Protein 2WST (pdb70)

Secondary structure (DSSP, 8-state):
-----EES-SS--S-B--TT-SS--EEEEEEEEEETTEEEEEEEEEEE-SS--SSSEEEEEEEE-TTSPBPTTSSB-GGG-EEEETTEEESS--SGGGGSBPTTTS-TT-TT-GGGEEEEEEEETTTTEEEEEEEEESSS--TT-SEEEEEEEEESSS--SEEEB--EEEEEEBP-/-----EES-SS--S-B--TT-SS--EEEEEEEEEETTEEEEEEEEEEE-SS--S-SEEEEEEEE-TTSPBPTTSSB-GGG-EEEETTEEESS--SGGGGSBPTTTS-TT-TT-GGGEEEEEEEBSSTT-EEEEEEEESSS--TT-SEEEEEEEE-SSSPPSEEEB--EEEEEEBP-/-----EES-SS--S-B--TT-SS--EEEEEEEEEETTEEEEEEEEEEE-SS--S-SEEEEEEEE-TTSPBPTTSSB-GGG-EEEETTEEESS--SGGGGSBPTTTS-TT--S-GGGEEEEEEEBSSTT-EEEEEEEESSS--TT-SEEEEEEEEESSSPPSEEEB--EEEEEEBP-/-----EES-SS--S-B--TT-SS--EEEEEEEEEETTEEEEEEEEEEE-SS--SSSEEEEEEEE-TTSPBPTTSSB-GGG-EEEETTEEESS--SGGGGSBPTTTS-TT--S-GGGEEEEEEEETTTTEEEEEEEEES-S--TT-SEEEEEEEEPSSS--SEEEB--EEEEEEBP-/-----EES-SS--S-B--TT-SS--EEEEEEEEEETTEEEEEEEEEEE-SS--SSSEEEEEEEE-TTSPBPTTSSB-GGG-EEEETTEEESS--SGGGGSBPTTTS-TT--S-GGGEEEEEEEBSSTT-EEEEEEEES-S--TT-SEEEEEEEEESSSPPSEEEB--EEEEEEBP-/-----EES-SS--S-B--TT-SS--EEEEEEEEEETTEEEEEEEEEEE-SS---SSEEEEEEEE-TTSPBPTTSSB-GGG-EEEETTEEESS--S-GGGSBPTTTS-TT--S-GGGEEEEEEEBSSTT-EEEEEEEES-S--TT-SEEEEEEEE-SSSPPSEEEB--EEEEEEBP-

Organism: Porcine adenovirus B serotype 4 (NCBI:txid35267)

Radius of gyration: 34.0 Å; Cα contacts (8 Å, |Δi|>4): 3131; chains: 6; bounding box: 87×72×93 Å

Foldseek 3Di:
DADWKKWLFDDDDQFFAWPPGDDRFKDWTWMWGDDDFKIKIKIKMKGFDPDFDPDQKTKWKFFAAQLGQTDPPGRGHRVRMATDDPRDGDNPRGNNQQRAAACVQQPAQDQPDPSQKDWDWWAKPPDGFIKIKIWGWNHDDDPNGDTMIMIMIGGPGGDDRIIITDMDMDMHGGYD/DAAWKKWLFDDDDQWFAWPPGDDRFKDWTWMWGDDDFKIKIKIKMWGFAPDQDPDQKTKWKFFAAQQGQTDPVGRGHSVRMATDDPRDHDRPGGNNQQRAAACVQQPAQAQPDPSQKDWDWWAKDPDRWIKIWIWGWNHDDDPRGDTMIMIMIGGPGGDDRIIITDMDMDMHGGYD/DAAWKKWLFDDDDQFFDWVPGPDGFKDWTWMWGDDDFKIKIKIKMKGFDPDQDPDQKTKWKFFAAQLGQTDPVGRGHRVRMATDDDRDGHRPRGNNQQRAAACVQQPAQDDPDPSQKDWDWWAKPPDRFIKIKIWGWNNDYDPRGPTMIMIMIGGPGHDDRIIITDMDMDMHGGYD/DAAWKKWLFDDDDQFFDWPPGDDRFKDWTWMWGDDDFKIKIKIKMKGFDPDQDPDQKTKFKFFAAQLGQTDPPGRTHRQRMATDDDRDGDRPRGNNQQRAAACVQQPAQDPPDPSQKDWDWWAKDPDRFIKIKIWGWNHDYDPNGPTMIMIMIGGPGGDDRIIITDMDMDMHGGYD/DAAWKKWLFDDDDQFFDWVPGDDRFKDWTWMWGDDDFKIKIKIKMWGFDPDQDPDQKTKWKFFAAQQGQTDPPGRGHSVRMATDDPRDHDNPGGNNQQRAAACVQQPAQAAPDPSQKDWDKWFKDPDGFIKIKIWGWNRDYDPRGDTMIMIMIGGPGGDHRTIITDMDMDMHGGYD/DAAWKKWLFDDDDQFFAWDPGDDGFKDWTWMWGDDDFKIKIKIKMKGFGPDFDPDQKTKFKFFAAPQRQTDPPGRGHSVRMATDDPRDHDRPRGNNQQRAAACVQQPAQAAPDCSQKDWDWWAKPPDRFIKIKIWGWNNDYDPRGPTMIMIMIGGPGGDHRIIITDMDMDMHGGYD

Structure (mmCIF, N/CA/C/O backbone):
data_2WST
#
_entry.id   2WST
#
_cell.length_a   125.729
_cell.length_b   145.439
_cell.length_c   147.601
_cell.angle_alpha   90.00
_cell.angle_beta   90.00
_cell.angle_gamma   90.00
#
_symmetry.space_group_name_H-M   'P 21 21 21'
#
loop_
_entity.id
_entity.type
_entity.pdbx_description
1 polymer 'PUTATIVE FIBER PROTEIN'
2 water water
#
loop_
_atom_site.group_PDB
_atom_site.id
_atom_site.type_symbol
_atom_site.label_atom_id
_atom_site.label_alt_id
_atom_site.label_comp_id
_atom_site.label_asym_id
_atom_site.label_entity_id
_atom_site.label_seq_id
_atom_site.pdbx_PDB_ins_code
_atom_site.Cartn_x
_atom_site.Cartn_y
_atom_site.Cartn_z
_atom_site.occupancy
_atom_site.B_iso_or_equiv
_atom_site.auth_seq_id
_atom_site.auth_comp_id
_atom_site.auth_asym_id
_atom_site.auth_atom_id
_atom_site.pdbx_PDB_model_num
ATOM 1 N N . LEU A 1 33 ? 125.943 78.015 74.885 1.00 92.14 116 LEU A N 1
ATOM 2 C CA . LEU A 1 33 ? 125.647 76.707 74.233 1.00 89.48 116 LEU A CA 1
ATOM 3 C C . LEU A 1 33 ? 124.152 76.342 74.359 1.00 86.63 116 LEU A C 1
ATOM 4 O O . LEU A 1 33 ? 123.637 76.194 75.476 1.00 87.17 116 LEU A O 1
ATOM 9 N N . VAL A 1 34 ? 123.471 76.215 73.211 1.00 83.99 117 VAL A N 1
ATOM 10 C CA . VAL A 1 34 ? 122.060 75.779 73.138 1.00 76.46 117 VAL A CA 1
ATOM 11 C C . VAL A 1 34 ? 121.980 74.512 72.263 1.00 70.81 117 VAL A C 1
ATOM 12 O O . VAL A 1 34 ? 122.502 74.485 71.143 1.00 71.89 117 VAL A O 1
ATOM 16 N N . TYR A 1 35 ? 121.340 73.465 72.782 1.00 63.37 118 TYR A N 1
ATOM 17 C CA . TYR A 1 35 ? 121.342 72.155 72.116 1.00 57.58 118 TYR A CA 1
ATOM 18 C C . TYR A 1 35 ? 120.237 72.028 71.073 1.00 56.58 118 TYR A C 1
ATOM 19 O O . TYR A 1 35 ? 119.191 72.668 71.187 1.00 60.67 118 TYR A O 1
ATOM 28 N N . PRO A 1 36 ? 120.464 71.198 70.045 1.00 54.05 119 PRO A N 1
ATOM 29 C CA . PRO A 1 36 ? 119.432 70.977 69.057 1.00 53.44 119 PRO A CA 1
ATOM 30 C C . PRO A 1 36 ? 118.391 70.013 69.573 1.00 50.19 119 PRO A C 1
ATOM 31 O O . PRO A 1 36 ? 118.593 69.382 70.608 1.00 47.14 119 PRO A O 1
ATOM 35 N N . THR A 1 37 ? 117.281 69.919 68.851 1.00 50.94 120 THR A N 1
ATOM 36 C CA . THR A 1 37 ? 116.180 69.038 69.222 1.00 46.54 120 THR A CA 1
ATOM 37 C C . THR A 1 37 ? 115.955 68.027 68.111 1.00 46.94 120 THR A C 1
ATOM 38 O O . THR A 1 37 ? 115.827 68.397 66.935 1.00 50.15 120 THR A O 1
ATOM 42 N N . LEU A 1 38 ? 115.930 66.753 68.493 1.00 45.78 121 LEU A N 1
ATOM 43 C CA . LEU A 1 38 ? 115.706 65.664 67.558 1.00 45.01 121 LEU A CA 1
ATOM 44 C C . LEU A 1 38 ? 114.320 65.090 67.779 1.00 43.02 121 LEU A C 1
ATOM 45 O O . LEU A 1 38 ? 113.840 65.013 68.907 1.00 42.19 121 LEU A O 1
ATOM 50 N N . TRP A 1 39 ? 113.678 64.688 66.693 1.00 43.55 122 TRP A N 1
ATOM 51 C CA . TRP A 1 39 ? 112.302 64.240 66.758 1.00 42.62 122 TRP A CA 1
ATOM 52 C C . TRP A 1 39 ? 111.846 63.585 65.461 1.00 45.30 122 TRP A C 1
ATOM 53 O O . TRP A 1 39 ? 112.521 63.650 64.429 1.00 47.32 122 TRP A O 1
ATOM 64 N N . THR A 1 40 ? 110.681 62.961 65.531 1.00 45.20 123 THR A N 1
ATOM 65 C CA . THR A 1 40 ? 110.062 62.355 64.371 1.00 46.87 123 THR A CA 1
ATOM 66 C C . THR A 1 40 ? 109.192 63.363 63.636 1.00 48.29 123 THR A C 1
ATOM 67 O O . THR A 1 40 ? 108.557 63.029 62.642 1.00 52.89 123 THR A O 1
ATOM 71 N N . GLY A 1 41 ? 109.182 64.602 64.116 1.00 47.41 124 GLY A N 1
ATOM 72 C CA . GLY A 1 41 ? 108.293 65.628 63.599 1.00 49.35 124 GLY A CA 1
ATOM 73 C C . GLY A 1 41 ? 107.086 65.644 64.495 1.00 47.58 124 GLY A C 1
ATOM 74 O O . GLY A 1 41 ? 106.906 64.736 65.293 1.00 51.25 124 GLY A O 1
ATOM 75 N N . PRO A 1 42 ? 106.245 66.663 64.370 1.00 46.41 125 PRO A N 1
ATOM 76 C CA . PRO A 1 42 ? 105.106 66.823 65.263 1.00 48.18 125 PRO A CA 1
ATOM 77 C C . PRO A 1 42 ? 103.930 65.879 64.991 1.00 49.40 125 PRO A C 1
ATOM 78 O O . PRO A 1 42 ? 103.304 65.394 65.939 1.00 52.18 125 PRO A O 1
ATOM 82 N N . ALA A 1 43 ? 103.627 65.626 63.722 1.00 50.32 126 ALA A N 1
ATOM 83 C CA . ALA A 1 43 ? 102.513 64.757 63.361 1.00 50.78 126 ALA A CA 1
ATOM 84 C C . ALA A 1 43 ? 102.932 63.812 62.239 1.00 52.86 126 ALA A C 1
ATOM 85 O O . ALA A 1 43 ? 102.439 63.913 61.110 1.00 54.64 126 ALA A O 1
ATOM 87 N N . PRO A 1 44 ? 103.850 62.881 62.547 1.00 51.87 127 PRO A N 1
ATOM 88 C CA . PRO A 1 44 ? 104.373 61.952 61.542 1.00 52.61 127 PRO A CA 1
ATOM 89 C C . PRO A 1 44 ? 103.336 60.953 61.108 1.00 53.41 127 PRO A C 1
ATOM 90 O O . PRO A 1 44 ? 102.354 60.749 61.822 1.00 53.30 127 PRO A O 1
ATOM 94 N N . GLU A 1 45 ? 103.567 60.339 59.952 1.00 55.57 128 GLU A N 1
ATOM 95 C CA . GLU A 1 45 ? 102.720 59.255 59.452 1.00 59.41 128 GLU A CA 1
ATOM 96 C C . GLU A 1 45 ? 103.280 57.918 59.938 1.00 57.44 128 GLU A C 1
ATOM 97 O O . GLU A 1 45 ? 104.142 57.886 60.817 1.00 56.73 128 GLU A O 1
ATOM 103 N N . ALA A 1 46 ? 102.775 56.814 59.400 1.00 59.11 129 ALA A N 1
ATOM 104 C CA . ALA A 1 46 ? 103.296 55.504 59.758 1.00 57.85 129 ALA A CA 1
ATOM 105 C C . ALA A 1 46 ? 104.797 55.532 59.553 1.00 56.51 129 ALA A C 1
ATOM 106 O O . ALA A 1 46 ? 105.258 55.837 58.457 1.00 58.25 129 ALA A O 1
ATOM 108 N N . ASN A 1 47 ? 105.561 55.253 60.605 1.00 54.22 130 ASN A N 1
ATOM 109 C CA . ASN A 1 47 ? 107.013 55.326 60.506 1.00 53.52 130 ASN A CA 1
ATOM 110 C C . ASN A 1 47 ? 107.794 54.291 61.293 1.00 53.53 130 ASN A C 1
ATOM 111 O O . ASN A 1 47 ? 108.997 54.444 61.426 1.00 55.79 130 ASN A O 1
ATOM 116 N N . VAL A 1 48 ? 107.143 53.264 61.837 1.00 56.02 131 VAL A N 1
ATOM 117 C CA . VAL A 1 48 ? 107.874 52.137 62.445 1.00 56.81 131 VAL A CA 1
ATOM 118 C C . VAL A 1 48 ? 107.337 50.802 61.984 1.00 60.32 131 VAL A C 1
ATOM 119 O O . VAL A 1 48 ? 106.134 50.640 61.807 1.00 60.75 131 VAL A O 1
ATOM 123 N N . THR A 1 49 ? 108.250 49.857 61.787 1.00 65.04 132 THR A N 1
ATOM 124 C CA . THR A 1 49 ? 107.902 48.488 61.442 1.00 70.12 132 THR A CA 1
ATOM 125 C C . THR A 1 49 ? 108.129 47.665 62.680 1.00 70.39 132 THR A C 1
ATOM 126 O O . THR A 1 49 ? 109.230 47.667 63.228 1.00 68.10 132 THR A O 1
ATOM 130 N N . PHE A 1 50 ? 107.082 46.986 63.134 1.00 74.09 133 PHE A N 1
ATOM 131 C CA . PHE A 1 50 ? 107.177 46.152 64.320 1.00 74.53 133 PHE A CA 1
ATOM 132 C C . PHE A 1 50 ? 107.805 44.818 63.951 1.00 81.31 133 PHE A C 1
ATOM 133 O O . PHE A 1 50 ? 107.691 44.359 62.808 1.00 81.85 133 PHE A O 1
ATOM 141 N N . SER A 1 51 ? 108.455 44.191 64.929 1.00 83.42 134 SER A N 1
ATOM 142 C CA . SER A 1 51 ? 109.121 42.914 64.700 1.00 87.28 134 SER A CA 1
ATOM 143 C C . SER A 1 51 ? 108.213 41.899 63.980 1.00 89.45 134 SER A C 1
ATOM 144 O O . SER A 1 51 ? 107.065 41.673 64.378 1.00 86.74 134 SER A O 1
ATOM 147 N N . GLY A 1 52 ? 108.747 41.316 62.909 1.00 92.99 135 GLY A N 1
ATOM 148 C CA . GLY A 1 52 ? 108.051 40.289 62.133 1.00 98.85 135 GLY A CA 1
ATOM 149 C C . GLY A 1 52 ? 107.068 40.836 61.113 1.00 99.86 135 GLY A C 1
ATOM 150 O O . GLY A 1 52 ? 106.311 40.074 60.506 1.00 103.74 135 GLY A O 1
ATOM 151 N N . GLU A 1 53 ? 107.087 42.152 60.908 1.00 96.43 136 GLU A N 1
ATOM 152 C CA . GLU A 1 53 ? 106.099 42.812 60.060 1.00 96.69 136 GLU A CA 1
ATOM 153 C C . GLU A 1 53 ? 106.732 43.304 58.757 1.00 95.75 136 GLU A C 1
ATOM 154 O O . GLU A 1 53 ? 107.893 43.712 58.717 1.00 91.50 136 GLU A O 1
ATOM 160 N N . ASN A 1 54 ? 105.934 43.257 57.698 1.00 99.37 137 ASN A N 1
ATOM 161 C CA . ASN A 1 54 ? 106.391 43.460 56.319 1.00 103.00 137 ASN A CA 1
ATOM 162 C C . ASN A 1 54 ? 106.540 44.950 55.960 1.00 99.65 137 ASN A C 1
ATOM 163 O O . ASN A 1 54 ? 107.521 45.349 55.321 1.00 100.48 137 ASN A O 1
ATOM 168 N N . SER A 1 55 ? 105.558 45.755 56.378 1.00 96.33 138 SER A N 1
ATOM 169 C CA . SER A 1 55 ? 105.531 47.198 56.132 1.00 90.56 138 SER A CA 1
ATOM 170 C C . SER A 1 55 ? 105.388 47.937 57.448 1.00 83.67 138 SER A C 1
ATOM 171 O O . SER A 1 55 ? 105.014 47.340 58.459 1.00 83.23 138 SER A O 1
ATOM 174 N N . PRO A 1 56 ? 105.678 49.246 57.448 1.00 79.19 139 PRO A N 1
ATOM 175 C CA . PRO A 1 56 ? 105.448 50.026 58.665 1.00 73.14 139 PRO A CA 1
ATOM 176 C C . PRO A 1 56 ? 103.959 50.149 58.980 1.00 71.66 139 PRO A C 1
ATOM 177 O O . PRO A 1 56 ? 103.176 50.558 58.128 1.00 72.62 139 PRO A O 1
ATOM 181 N N . SER A 1 57 ? 103.584 49.762 60.192 1.00 69.58 140 SER A N 1
ATOM 182 C CA . SER A 1 57 ? 102.192 49.759 60.628 1.00 69.00 140 SER A CA 1
ATOM 183 C C . SER A 1 57 ? 102.016 50.507 61.960 1.00 64.02 140 SER A C 1
ATOM 184 O O . SER A 1 57 ? 100.960 50.424 62.590 1.00 63.59 140 SER A O 1
ATOM 187 N N . GLY A 1 58 ? 103.040 51.256 62.367 1.00 59.00 141 GLY A N 1
ATOM 188 C CA . GLY A 1 58 ? 103.022 51.954 63.639 1.00 57.15 141 GLY A CA 1
ATOM 189 C C . GLY A 1 58 ? 103.568 53.365 63.547 1.00 55.99 141 GLY A C 1
ATOM 190 O O . GLY A 1 58 ? 104.455 53.649 62.745 1.00 58.33 141 GLY A O 1
ATOM 191 N N . ILE A 1 59 ? 103.032 54.252 64.380 1.00 53.90 142 ILE A N 1
ATOM 192 C CA . ILE A 1 59 ? 103.467 55.639 64.426 1.00 50.50 142 ILE A CA 1
ATOM 193 C C . ILE A 1 59 ? 104.157 55.941 65.759 1.00 47.83 142 ILE A C 1
ATOM 194 O O . ILE A 1 59 ? 103.580 55.782 66.840 1.00 46.90 142 ILE A O 1
ATOM 199 N N . LEU A 1 60 ? 105.407 56.370 65.664 1.00 47.00 143 LEU A N 1
ATOM 200 C CA . LEU A 1 60 ? 106.184 56.730 66.822 1.00 44.81 143 LEU A CA 1
ATOM 201 C C . LEU A 1 60 ? 106.325 58.233 66.815 1.00 44.63 143 LEU A C 1
ATOM 202 O O . LEU A 1 60 ? 106.829 58.816 65.849 1.00 43.55 143 LEU A O 1
ATOM 207 N N . ARG A 1 61 ? 105.862 58.847 67.900 1.00 45.60 144 ARG A N 1
ATOM 208 C CA . ARG A 1 61 ? 106.049 60.265 68.148 1.00 43.14 144 ARG A CA 1
ATOM 209 C C . ARG A 1 61 ? 107.095 60.377 69.238 1.00 41.29 144 ARG A C 1
ATOM 210 O O . ARG A 1 61 ? 106.796 60.181 70.413 1.00 41.73 144 ARG A O 1
ATOM 218 N N . LEU A 1 62 ? 108.328 60.655 68.836 1.00 40.67 145 LEU A N 1
ATOM 219 C CA . LEU A 1 62 ? 109.442 60.777 69.770 1.00 40.30 145 LEU A CA 1
ATOM 220 C C . LEU A 1 62 ? 110.068 62.156 69.620 1.00 41.44 145 LEU A C 1
ATOM 221 O O . LEU A 1 62 ? 110.089 62.722 68.524 1.00 43.23 145 LEU A O 1
ATOM 226 N N . CYS A 1 63 ? 110.558 62.703 70.727 1.00 41.11 146 CYS A N 1
ATOM 227 C CA . CYS A 1 63 ? 111.237 63.988 70.697 1.00 41.82 146 CYS A CA 1
ATOM 228 C C . CYS A 1 63 ? 112.160 64.133 71.883 1.00 40.92 146 CYS A C 1
ATOM 229 O O . CYS A 1 63 ? 111.764 63.884 73.013 1.00 41.89 146 CYS A O 1
ATOM 232 N N . LEU A 1 64 ? 113.382 64.564 71.604 1.00 40.91 147 LEU A N 1
ATOM 233 C CA . LEU A 1 64 ? 114.417 64.699 72.608 1.00 40.18 147 LEU A CA 1
ATOM 234 C C . LEU A 1 64 ? 114.911 66.139 72.615 1.00 40.64 147 LEU A C 1
ATOM 235 O O . LEU A 1 64 ? 115.363 66.640 71.586 1.00 41.94 147 LEU A O 1
ATOM 240 N N . SER A 1 65 ? 114.794 66.808 73.757 1.00 39.64 148 SER A N 1
ATOM 241 C CA . SER A 1 65 ? 115.328 68.155 73.919 1.00 41.40 148 SER A CA 1
ATOM 242 C C . SER A 1 65 ? 116.274 68.090 75.082 1.00 41.44 148 SER A C 1
ATOM 243 O O . SER A 1 65 ? 116.383 67.052 75.715 1.00 41.82 148 SER A O 1
ATOM 246 N N . ARG A 1 66 ? 116.972 69.181 75.362 1.00 43.5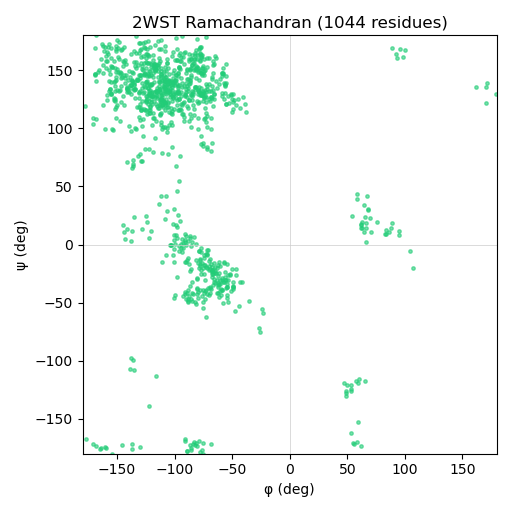4 149 ARG A N 1
ATOM 247 C CA . ARG A 1 66 ? 117.953 69.175 76.443 1.00 42.65 149 ARG A CA 1
ATOM 248 C C . ARG A 1 66 ? 118.128 70.565 77.093 1.00 43.65 149 ARG A C 1
ATOM 249 O O . ARG A 1 66 ? 117.984 71.604 76.437 1.00 45.77 149 ARG A O 1
ATOM 257 N N . THR A 1 67 ? 118.346 70.566 78.408 1.00 42.69 150 THR A N 1
ATOM 258 C CA . THR A 1 67 ? 119.054 71.653 79.086 1.00 44.72 150 THR A CA 1
ATOM 259 C C . THR A 1 67 ? 120.077 71.052 80.011 1.00 44.63 150 THR A C 1
ATOM 260 O O . THR A 1 67 ? 119.910 69.942 80.528 1.00 41.52 150 THR A O 1
ATOM 264 N N . GLY A 1 68 ? 121.133 71.814 80.237 1.00 48.27 151 GLY A N 1
ATOM 265 C CA . GLY A 1 68 ? 122.192 71.362 81.101 1.00 50.33 151 GLY A CA 1
ATOM 266 C C . GLY A 1 68 ? 122.588 69.964 80.702 1.00 46.58 151 GLY A C 1
ATOM 267 O O . GLY A 1 68 ? 122.793 69.681 79.530 1.00 44.68 151 GLY A O 1
ATOM 268 N N . GLY A 1 69 ? 122.663 69.083 81.685 1.00 48.03 152 GLY A N 1
ATOM 269 C CA . GLY A 1 69 ? 123.083 67.713 81.457 1.00 46.97 152 GLY A CA 1
ATOM 270 C C . GLY A 1 69 ? 121.944 66.750 81.227 1.00 43.14 152 GLY A C 1
ATOM 271 O O . GLY A 1 69 ? 122.204 65.591 80.909 1.00 43.46 152 GLY A O 1
ATOM 272 N N . THR A 1 70 ? 120.704 67.230 81.381 1.00 41.03 153 THR A N 1
ATOM 273 C CA . THR A 1 70 ? 119.514 66.389 81.317 1.00 39.33 153 THR A CA 1
ATOM 274 C C . THR A 1 70 ? 118.867 66.443 79.926 1.00 39.80 153 THR A C 1
ATOM 275 O O . THR A 1 70 ? 118.660 67.520 79.380 1.00 40.49 153 THR A O 1
ATOM 279 N N . VAL A 1 71 ? 118.553 65.279 79.355 1.00 39.28 154 VAL A N 1
ATOM 280 C CA . VAL A 1 71 ? 117.749 65.178 78.119 1.00 37.43 154 VAL A CA 1
ATOM 281 C C . VAL A 1 71 ? 116.294 64.830 78.473 1.00 37.36 154 VAL A C 1
ATOM 2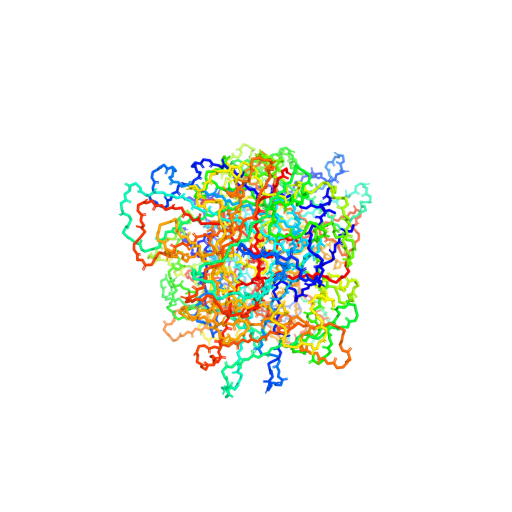82 O O . VAL A 1 71 ? 116.050 63.915 79.250 1.00 36.44 154 VAL A O 1
ATOM 286 N N . ILE A 1 72 ? 115.332 65.556 77.911 1.00 39.41 155 ILE A N 1
ATOM 287 C CA . ILE A 1 72 ? 113.923 65.266 78.143 1.00 39.03 155 ILE A CA 1
ATOM 288 C C . ILE A 1 72 ? 113.283 64.646 76.922 1.00 40.00 155 ILE A C 1
ATOM 289 O O . ILE A 1 72 ? 113.314 65.226 75.838 1.00 40.84 155 ILE A O 1
ATOM 294 N N . GLY A 1 73 ? 112.671 63.482 77.130 1.00 41.63 156 GLY A N 1
ATOM 295 C CA . GLY A 1 73 ? 111.959 62.752 76.082 1.00 42.72 156 GLY A CA 1
ATOM 296 C C . GLY A 1 73 ? 110.446 62.842 76.198 1.00 42.47 156 GLY A C 1
ATOM 297 O O . GLY A 1 73 ? 109.909 62.936 77.301 1.00 43.01 156 GLY A O 1
ATOM 298 N N . THR A 1 74 ? 109.765 62.846 75.054 1.00 42.82 157 THR A N 1
ATOM 299 C CA . THR A 1 74 ? 108.317 62.666 75.011 1.00 42.52 157 THR A CA 1
ATOM 300 C C . THR A 1 74 ? 107.991 61.596 73.983 1.00 42.45 157 THR A C 1
ATOM 301 O O . THR A 1 74 ? 108.486 61.614 72.855 1.00 42.53 157 THR A O 1
ATOM 305 N N . LEU A 1 75 ? 107.142 60.670 74.394 1.00 41.32 158 LEU A N 1
ATOM 306 C CA . LEU A 1 75 ? 106.859 59.492 73.623 1.00 40.05 158 LEU A CA 1
ATOM 307 C C . LEU A 1 75 ? 105.377 59.310 73.548 1.00 39.77 158 LEU A C 1
ATOM 308 O O . LEU A 1 75 ? 104.672 59.559 74.505 1.00 42.00 158 LEU A O 1
ATOM 313 N N . SER A 1 76 ? 104.911 58.876 72.397 1.00 40.95 159 SER A N 1
ATOM 314 C CA . SER A 1 76 ? 103.545 58.449 72.239 1.00 44.62 159 SER A CA 1
ATOM 315 C C . SER A 1 76 ? 103.544 57.527 71.028 1.00 46.05 159 SER A C 1
ATOM 316 O O . SER A 1 76 ? 104.269 57.767 70.048 1.00 46.02 159 SER A O 1
ATOM 319 N N . VAL A 1 77 ? 102.770 56.450 71.117 1.00 47.14 160 VAL A N 1
ATOM 320 C CA . VAL A 1 77 ? 102.851 55.376 70.141 1.00 46.99 160 VAL A CA 1
ATOM 321 C C . VAL A 1 77 ? 101.465 54.920 69.757 1.00 49.20 160 VAL A C 1
ATOM 322 O O . VAL A 1 77 ? 100.570 54.831 70.595 1.00 51.27 160 VAL A O 1
ATOM 326 N N . GLN A 1 78 ? 101.292 54.637 68.479 1.00 49.95 161 GLN A N 1
ATOM 327 C CA . GLN A 1 78 ? 100.069 54.050 67.980 1.00 53.12 161 GLN A CA 1
ATOM 328 C C . GLN A 1 78 ? 100.539 53.011 67.014 1.00 53.69 161 GLN A C 1
ATOM 329 O O . GLN A 1 78 ? 101.470 53.260 66.260 1.00 53.17 161 GLN A O 1
ATOM 335 N N . GLY A 1 79 ? 99.916 51.841 67.044 1.00 56.27 162 GLY A N 1
ATOM 336 C CA . GLY A 1 79 ? 100.225 50.807 66.080 1.00 58.39 162 GLY A CA 1
ATOM 337 C C . GLY A 1 79 ? 99.026 49.953 65.803 1.00 62.61 162 GLY A C 1
ATOM 338 O O . GLY A 1 79 ? 98.011 50.074 66.472 1.00 63.38 162 GLY A O 1
ATOM 339 N N . SER A 1 80 ? 99.137 49.129 64.770 1.00 68.07 163 SER A N 1
ATOM 340 C CA . SER A 1 80 ? 98.260 47.978 64.604 1.00 75.57 163 SER A CA 1
ATOM 341 C C . SER A 1 80 ? 99.048 46.860 63.941 1.00 78.35 163 SER A C 1
ATOM 342 O O . SER A 1 80 ? 99.959 47.113 63.157 1.00 77.84 163 SER A O 1
ATOM 345 N N . LEU A 1 81 ? 98.703 45.627 64.287 1.00 83.18 164 LEU A N 1
ATOM 346 C CA . LEU A 1 81 ? 99.464 44.463 63.869 1.00 86.74 164 LEU A CA 1
ATOM 347 C C . LEU A 1 81 ? 98.638 43.658 62.883 1.00 92.99 164 LEU A C 1
ATOM 348 O O . LEU A 1 81 ? 97.548 43.207 63.222 1.00 95.74 164 LEU A O 1
ATOM 353 N N . THR A 1 82 ? 99.160 43.479 61.669 1.00 96.27 165 THR A N 1
ATOM 354 C CA . THR A 1 82 ? 98.402 42.829 60.589 1.00 103.36 165 THR A CA 1
ATOM 355 C C . THR A 1 82 ? 98.049 41.381 60.935 1.00 107.97 165 THR A C 1
ATOM 356 O O . THR A 1 82 ? 96.984 40.899 60.557 1.00 111.22 165 THR A O 1
ATOM 360 N N . ASN A 1 83 ? 98.940 40.699 61.652 1.00 108.11 166 ASN A N 1
ATOM 361 C CA . ASN A 1 83 ? 98.637 39.381 62.206 1.00 113.37 166 ASN A CA 1
ATOM 362 C C . ASN A 1 83 ? 98.438 39.474 63.729 1.00 111.72 166 ASN A C 1
ATOM 363 O O . ASN A 1 83 ? 98.955 40.401 64.368 1.00 105.92 166 ASN A O 1
ATOM 368 N N . PRO A 1 84 ? 97.693 38.512 64.315 1.00 115.74 167 PRO A N 1
ATOM 369 C CA . PRO A 1 84 ? 97.613 38.400 65.784 1.00 113.46 167 PRO A CA 1
ATOM 370 C C . PRO A 1 84 ? 98.913 37.859 66.424 1.00 111.44 167 PRO A C 1
ATOM 371 O O . PRO A 1 84 ? 99.211 36.661 66.335 1.00 115.14 167 PRO A O 1
ATOM 375 N N . SER A 1 85 ? 99.672 38.745 67.063 1.00 105.53 168 SER A N 1
ATOM 376 C CA . SER A 1 85 ? 100.976 38.381 67.619 1.00 105.06 168 SER A CA 1
ATOM 377 C C . SER A 1 85 ? 100.866 37.495 68.852 1.00 108.60 168 SER A C 1
ATOM 378 O O . SER A 1 85 ? 100.442 37.955 69.911 1.00 108.45 168 SER A O 1
ATOM 381 N N . THR A 1 86 ? 101.272 36.237 68.708 1.00 113.41 169 THR A N 1
ATOM 382 C CA . THR A 1 86 ? 101.354 35.307 69.839 1.00 116.53 169 THR A CA 1
ATOM 383 C C . THR A 1 86 ? 102.528 35.668 70.778 1.00 112.62 169 THR A C 1
ATOM 384 O O . THR A 1 86 ? 103.609 35.085 70.701 1.00 114.54 169 THR A O 1
ATOM 388 N N . GLY A 1 87 ? 102.303 36.635 71.663 1.00 108.06 170 GLY A N 1
ATOM 389 C CA . GLY A 1 87 ? 103.342 37.096 72.594 1.00 103.52 170 GLY A CA 1
ATOM 390 C C . GLY A 1 87 ? 102.891 38.337 73.336 1.00 98.08 170 GLY A C 1
ATOM 391 O O . GLY A 1 87 ? 102.287 39.217 72.737 1.00 96.05 170 GLY A O 1
ATOM 392 N N . GLN A 1 88 ? 103.191 38.412 74.631 1.00 96.32 171 GLN A N 1
ATOM 393 C CA . GLN A 1 88 ? 102.674 39.494 75.500 1.00 92.36 171 GLN A CA 1
ATOM 394 C C . GLN A 1 88 ? 103.455 40.784 75.280 1.00 83.42 171 GLN A C 1
ATOM 395 O O . GLN A 1 88 ? 102.899 41.882 75.288 1.00 78.59 171 GLN A O 1
ATOM 401 N N . THR A 1 89 ? 104.760 40.628 75.111 1.00 79.49 172 THR A N 1
ATOM 402 C CA . THR A 1 89 ? 105.661 41.737 74.877 1.00 71.79 172 THR A CA 1
ATOM 403 C C . THR A 1 89 ? 105.634 42.193 73.416 1.00 68.59 172 THR A C 1
ATOM 404 O O . THR A 1 89 ? 105.168 41.488 72.533 1.00 70.91 172 THR A O 1
ATOM 408 N N . LEU A 1 90 ? 106.139 43.392 73.178 1.00 65.84 173 LEU A N 1
ATOM 409 C CA . LEU A 1 90 ? 106.232 43.970 71.833 1.00 65.03 173 LEU A CA 1
ATOM 410 C C . LEU A 1 90 ? 107.234 45.101 71.880 1.00 58.41 173 LEU A C 1
ATOM 411 O O . LEU A 1 90 ? 107.058 46.050 72.624 1.00 54.73 173 LEU A O 1
ATOM 416 N N . GLY A 1 91 ? 108.286 44.990 71.089 1.00 59.27 174 GLY A N 1
ATOM 417 C CA . GLY A 1 91 ? 109.423 45.870 71.230 1.00 56.92 174 GLY A CA 1
ATOM 418 C C . GLY A 1 91 ? 109.716 46.623 69.963 1.00 56.68 174 GLY A C 1
ATOM 419 O O . GLY A 1 91 ? 109.247 46.261 68.873 1.00 61.08 174 GLY A O 1
ATOM 420 N N . MET A 1 92 ? 110.487 47.688 70.122 1.00 54.20 175 MET A N 1
ATOM 421 C CA . MET A 1 92 ? 110.998 48.430 68.994 1.00 55.64 175 MET A CA 1
ATOM 422 C C . MET A 1 92 ? 112.266 49.149 69.411 1.00 52.94 175 MET A C 1
ATOM 423 O O . MET A 1 92 ? 112.293 49.818 70.442 1.00 48.82 175 MET A O 1
ATOM 428 N N . ASN A 1 93 ? 113.314 48.977 68.604 1.00 53.81 176 ASN A N 1
ATOM 429 C CA . ASN A 1 93 ? 114.651 49.424 68.949 1.00 52.23 176 ASN A CA 1
ATOM 430 C C . ASN A 1 93 ? 115.170 50.493 68.024 1.00 50.06 176 ASN A C 1
ATOM 431 O O . ASN A 1 93 ? 115.088 50.360 66.812 1.00 48.77 176 ASN A O 1
ATOM 436 N N . LEU A 1 94 ? 115.710 51.550 68.620 1.00 48.85 177 LEU A N 1
ATOM 437 C CA . LEU A 1 94 ? 116.415 52.584 67.888 1.00 48.92 177 LEU A CA 1
ATOM 438 C C . LEU A 1 94 ? 117.912 52.417 68.099 1.00 50.30 177 LEU A C 1
ATOM 439 O O . LEU A 1 94 ? 118.379 52.226 69.231 1.00 50.65 177 LEU A O 1
ATOM 444 N N . TYR A 1 95 ? 118.648 52.465 66.991 1.00 51.85 178 TYR A N 1
ATOM 445 C CA . TYR A 1 95 ? 120.099 52.423 67.010 1.00 53.04 178 TYR A CA 1
ATOM 446 C C . TYR A 1 95 ? 120.662 53.646 66.291 1.00 53.03 178 TYR A C 1
ATOM 447 O O . TYR A 1 95 ? 120.286 53.906 65.157 1.00 55.70 178 TYR A O 1
ATOM 456 N N . PHE A 1 96 ? 121.568 54.378 66.940 1.00 51.98 179 PHE A N 1
ATOM 457 C CA . PHE A 1 96 ? 122.125 55.601 66.371 1.00 51.68 179 PHE A CA 1
ATOM 458 C C . PHE A 1 96 ? 123.626 55.517 66.131 1.00 52.33 179 PHE A C 1
ATOM 459 O O . PHE A 1 96 ? 124.334 54.818 66.850 1.00 51.14 179 PHE A O 1
ATOM 467 N N . ASP A 1 97 ? 124.102 56.264 65.133 1.00 53.86 180 ASP A N 1
ATOM 468 C CA . ASP A 1 97 ? 125.538 56.408 64.871 1.00 57.25 180 ASP A CA 1
ATOM 469 C C . ASP A 1 97 ? 126.120 57.464 65.808 1.00 54.63 180 ASP A C 1
ATOM 470 O O . ASP A 1 97 ? 125.452 57.891 66.735 1.00 49.08 180 ASP A O 1
ATOM 475 N N . ALA A 1 98 ? 127.363 57.869 65.586 1.00 58.50 181 ALA A N 1
ATOM 476 C CA . ALA A 1 98 ? 128.019 58.797 66.494 1.00 58.24 181 ALA A CA 1
ATOM 477 C C . ALA A 1 98 ? 127.383 60.177 66.460 1.00 57.73 181 ALA A C 1
ATOM 478 O O . ALA A 1 98 ? 127.430 60.894 67.453 1.00 56.25 181 ALA A O 1
ATOM 480 N N . ASP A 1 99 ? 126.790 60.546 65.327 1.00 59.40 182 ASP A N 1
ATOM 481 C CA . ASP A 1 99 ? 126.215 61.883 65.151 1.00 59.81 182 ASP A CA 1
ATOM 482 C C . ASP A 1 99 ? 124.743 61.938 65.519 1.00 55.34 182 ASP A C 1
ATOM 483 O O . ASP A 1 99 ? 124.120 62.987 65.392 1.00 58.13 182 ASP A O 1
ATOM 488 N N . GLY A 1 100 ? 124.184 60.817 65.957 1.00 52.13 183 GLY A N 1
ATOM 489 C CA . GLY A 1 100 ? 122.787 60.771 66.375 1.00 48.68 183 GLY A CA 1
ATOM 490 C C . GLY A 1 100 ? 121.797 60.456 65.270 1.00 49.29 183 GLY A C 1
ATOM 491 O O . GLY A 1 100 ? 120.609 60.728 65.418 1.00 46.86 183 GLY A O 1
ATOM 492 N N . ASN A 1 101 ? 122.276 59.887 64.166 1.00 53.54 184 ASN A N 1
ATOM 493 C CA . ASN A 1 101 ? 121.395 59.471 63.074 1.00 56.36 184 ASN A CA 1
ATOM 494 C C . ASN A 1 101 ? 120.879 58.070 63.327 1.00 56.97 184 ASN A C 1
ATOM 495 O O . ASN A 1 101 ? 121.618 57.227 63.817 1.00 58.91 184 ASN A O 1
ATOM 500 N N . VAL A 1 102 ? 119.617 57.826 62.987 1.00 56.42 185 VAL A N 1
ATOM 501 C CA . VAL A 1 102 ? 119.015 56.515 63.165 1.00 54.23 185 VAL A CA 1
ATOM 502 C C . VAL A 1 102 ? 119.526 55.572 62.065 1.00 57.58 185 VAL A C 1
ATOM 503 O O . VAL A 1 102 ? 119.501 55.906 60.879 1.00 60.07 185 VAL A O 1
ATOM 507 N N . LEU A 1 103 ? 120.015 54.408 62.481 1.00 58.95 186 LEU A N 1
ATOM 508 C CA . LEU A 1 103 ? 120.638 53.445 61.580 1.00 63.12 186 LEU A CA 1
ATOM 509 C C . LEU A 1 103 ? 119.590 52.546 60.966 1.00 65.09 186 LEU A C 1
ATOM 510 O O . LEU A 1 103 ? 118.565 52.272 61.584 1.00 60.75 186 LEU A O 1
ATOM 515 N N . SER A 1 104 ? 119.880 52.067 59.757 1.00 71.75 187 SER A N 1
ATOM 516 C CA . SER A 1 104 ? 118.909 51.330 58.932 1.00 76.21 187 SER A CA 1
ATOM 517 C C . SER A 1 104 ? 118.192 50.214 59.684 1.00 74.67 187 SER A C 1
ATOM 518 O O . SER A 1 104 ? 116.987 49.999 59.489 1.00 74.82 187 SER A O 1
ATOM 521 N N . GLU A 1 105 ? 118.936 49.526 60.551 1.00 73.28 188 GLU A N 1
ATOM 522 C CA . GLU A 1 105 ? 118.415 48.369 61.272 1.00 73.40 188 GLU A CA 1
ATOM 523 C C . GLU A 1 105 ? 117.390 48.723 62.367 1.00 66.15 188 GLU A C 1
ATOM 524 O O . GLU A 1 105 ? 116.743 47.837 62.928 1.00 64.70 188 GLU A O 1
ATOM 530 N N . SER A 1 106 ? 117.231 50.005 62.672 1.00 60.38 189 SER A N 1
ATOM 531 C CA . SER A 1 106 ? 116.230 50.426 63.646 1.00 56.26 189 SER A CA 1
ATOM 532 C C . SER A 1 106 ? 114.821 50.099 63.160 1.00 56.07 189 SER A C 1
ATOM 533 O O . SER A 1 106 ? 114.602 49.882 61.967 1.00 57.70 189 SER A O 1
ATOM 536 N N . ASN A 1 107 ? 113.873 50.066 64.093 1.00 55.76 190 ASN A N 1
ATOM 537 C CA . ASN A 1 107 ? 112.464 49.853 63.757 1.00 58.32 190 ASN A CA 1
ATOM 538 C C . ASN A 1 107 ? 111.798 51.112 63.209 1.00 58.23 190 ASN A C 1
ATOM 539 O O . ASN A 1 107 ? 110.692 51.043 62.680 1.00 61.45 190 ASN A O 1
ATOM 544 N N . LEU A 1 108 ? 112.472 52.253 63.347 1.00 56.47 191 LEU A N 1
ATOM 545 C CA . LEU A 1 108 ? 112.028 53.523 62.776 1.00 55.01 191 LEU A CA 1
ATOM 546 C C . LEU A 1 108 ? 112.593 53.677 61.368 1.00 58.22 191 LEU A C 1
ATOM 547 O O . LEU A 1 108 ? 113.796 53.547 61.165 1.00 59.65 191 LEU A O 1
ATOM 552 N N . VAL A 1 109 ? 111.722 53.934 60.395 1.00 62.63 192 VAL A N 1
ATOM 553 C CA . VAL A 1 109 ? 112.154 54.326 59.054 1.00 65.22 192 VAL A CA 1
ATOM 554 C C . VAL A 1 109 ? 113.032 55.571 59.188 1.00 68.13 192 VAL A C 1
ATOM 555 O O . VAL A 1 109 ? 112.652 56.543 59.875 1.00 64.76 192 VAL A O 1
ATOM 559 N N . ARG A 1 110 ? 114.206 55.546 58.558 1.00 73.46 193 ARG A N 1
ATOM 560 C CA . ARG A 1 110 ? 115.201 56.606 58.812 1.00 73.18 193 ARG A CA 1
ATOM 561 C C . ARG A 1 110 ? 114.878 57.908 58.081 1.00 73.52 193 ARG A C 1
ATOM 562 O O . ARG A 1 110 ? 115.363 58.967 58.477 1.00 71.78 193 ARG A O 1
ATOM 570 N N . GLY A 1 111 ? 114.029 57.848 57.057 1.00 73.00 194 GLY A N 1
ATOM 571 C CA . GLY A 1 111 ? 113.411 59.065 56.540 1.00 72.28 194 GLY A CA 1
ATOM 572 C C . GLY A 1 111 ? 112.664 59.910 57.583 1.00 67.14 194 GLY A C 1
ATOM 573 O O . GLY A 1 111 ? 112.384 61.074 57.333 1.00 66.95 194 GLY A O 1
ATOM 574 N N . SER A 1 112 ? 112.346 59.343 58.750 1.00 63.11 195 SER A N 1
ATOM 575 C CA . SER A 1 112 ? 111.487 60.010 59.732 1.00 60.31 195 SER A CA 1
ATOM 576 C C . SER A 1 112 ? 112.187 60.401 61.038 1.00 56.54 195 SER A C 1
ATOM 577 O O . SER A 1 112 ? 111.568 60.371 62.110 1.00 53.67 195 SER A O 1
ATOM 580 N N . TRP A 1 113 ? 113.455 60.787 60.961 1.00 54.79 196 TRP A N 1
ATOM 581 C CA . TRP A 1 113 ? 114.183 61.219 62.155 1.00 51.99 196 TRP A CA 1
ATOM 582 C C . TRP A 1 113 ? 115.114 62.346 61.785 1.00 54.44 196 TRP A C 1
ATOM 583 O O . TRP A 1 113 ? 115.989 62.162 60.938 1.00 59.34 196 TRP A O 1
ATOM 594 N N . GLY A 1 114 ? 114.929 63.508 62.410 1.00 54.06 197 GLY A N 1
ATOM 595 C CA . GLY A 1 114 ? 115.741 64.685 62.089 1.00 55.66 197 GLY A CA 1
ATOM 596 C C . GLY A 1 114 ? 115.761 65.748 63.172 1.00 54.27 197 GLY A C 1
ATOM 597 O O . GLY A 1 114 ? 115.218 65.554 64.263 1.00 52.52 197 GLY A O 1
ATOM 598 N N . MET A 1 115 ? 116.408 66.869 62.862 1.00 55.69 198 MET A N 1
ATOM 599 C CA . MET A 1 115 ? 116.450 68.027 63.755 1.00 55.12 198 MET A CA 1
ATOM 600 C C . MET A 1 115 ? 115.164 68.823 63.642 1.00 54.79 198 MET A C 1
ATOM 601 O O . MET A 1 115 ? 114.535 68.845 62.583 1.00 58.52 198 MET A O 1
ATOM 606 N N . LYS A 1 116 ? 114.786 69.506 64.715 1.00 52.64 199 LYS A N 1
ATOM 607 C CA . LYS A 1 116 ? 113.616 70.368 64.657 1.00 53.60 199 LYS A CA 1
ATOM 608 C C . LYS A 1 116 ? 113.959 71.688 64.011 1.00 56.62 199 LYS A C 1
ATOM 609 O O . LYS A 1 116 ? 114.851 72.379 64.471 1.00 57.99 199 LYS A O 1
ATOM 615 N N . ASP A 1 117 ? 113.241 72.035 62.952 1.00 60.15 200 ASP A N 1
ATOM 616 C CA . ASP A 1 117 ? 113.170 73.414 62.495 1.00 65.27 200 ASP A CA 1
ATOM 617 C C . ASP A 1 117 ? 111.698 73.751 62.391 1.00 65.50 200 ASP A C 1
ATOM 618 O O . ASP A 1 117 ? 111.003 73.256 61.509 1.00 67.19 200 ASP A O 1
ATOM 623 N N . GLN A 1 118 ? 111.223 74.579 63.311 1.00 66.63 201 GLN A N 1
ATOM 624 C CA . GLN A 1 118 ? 109.798 74.816 63.458 1.00 68.53 201 GLN A CA 1
ATOM 625 C C . GLN A 1 118 ? 109.061 73.471 63.448 1.00 65.92 201 GLN A C 1
ATOM 626 O O . GLN A 1 118 ? 109.333 72.625 64.303 1.00 61.50 201 GLN A O 1
ATOM 632 N N . ASP A 1 119 ? 108.160 73.252 62.490 1.00 68.09 202 ASP A N 1
ATOM 633 C CA . ASP A 1 119 ? 107.374 72.013 62.457 1.00 66.32 202 ASP A CA 1
ATOM 634 C C . ASP A 1 119 ? 107.957 70.968 61.486 1.00 63.69 202 ASP A C 1
ATOM 635 O O . ASP A 1 119 ? 107.295 69.983 61.166 1.00 60.87 202 ASP A O 1
ATOM 640 N N . THR A 1 120 ? 109.203 71.159 61.053 1.00 63.14 203 THR A N 1
ATOM 641 C CA . THR A 1 120 ? 109.792 70.301 60.026 1.00 62.53 203 THR A CA 1
ATOM 642 C C . THR A 1 120 ? 111.013 69.509 60.524 1.00 61.51 203 THR A C 1
ATOM 643 O O . THR A 1 120 ? 111.488 69.700 61.655 1.00 57.02 203 THR A O 1
ATOM 647 N N . LEU A 1 121 ? 111.473 68.595 59.666 1.00 62.85 204 LEU A N 1
ATOM 648 C CA . LEU A 1 121 ? 112.655 67.777 59.911 1.00 60.95 204 LEU A CA 1
ATOM 649 C C . LEU A 1 121 ? 113.796 68.253 59.037 1.00 63.59 204 LEU A C 1
ATOM 650 O O . LEU A 1 121 ? 113.594 68.545 57.864 1.00 67.36 204 LEU A O 1
ATOM 655 N N . VAL A 1 122 ? 114.999 68.310 59.597 1.00 63.94 205 VAL A N 1
ATOM 656 C CA . VAL A 1 122 ? 116.185 68.606 58.797 1.00 69.83 205 VAL A CA 1
ATOM 657 C C . VAL A 1 122 ? 117.108 67.378 58.767 1.00 71.70 205 VAL A C 1
ATOM 658 O O . VAL A 1 122 ? 117.621 66.944 59.795 1.00 67.31 205 VAL A O 1
ATOM 662 N N . THR A 1 123 ? 117.312 66.845 57.563 1.00 78.41 206 THR A N 1
ATOM 663 C CA . THR A 1 123 ? 117.704 65.448 57.375 1.00 80.59 206 THR A CA 1
ATOM 664 C C . THR A 1 123 ? 119.176 65.140 57.564 1.00 82.55 206 THR A C 1
ATOM 665 O O . THR A 1 123 ? 119.499 64.013 57.927 1.00 87.68 206 THR A O 1
ATOM 669 N N . PRO A 1 124 ? 120.081 66.101 57.283 1.00 82.88 207 PRO A N 1
ATOM 670 C CA . PRO A 1 124 ? 121.452 65.853 57.777 1.00 81.33 207 PRO A CA 1
ATOM 671 C C . PRO A 1 124 ? 121.607 66.333 59.229 1.00 77.24 207 PRO A C 1
ATOM 672 O O . PRO A 1 124 ? 121.745 67.535 59.457 1.00 79.62 207 PRO A O 1
ATOM 676 N N . ILE A 1 125 ? 121.568 65.415 60.197 1.00 70.50 208 ILE A N 1
ATOM 677 C CA . ILE A 1 125 ? 121.699 65.796 61.613 1.00 67.58 208 ILE A CA 1
ATOM 678 C C . ILE A 1 125 ? 123.136 66.205 61.965 1.00 70.58 208 ILE A C 1
ATOM 679 O O . ILE A 1 125 ? 124.087 65.458 61.713 1.00 72.68 208 ILE A O 1
ATOM 684 N N . ALA A 1 126 ? 123.270 67.394 62.552 1.00 70.78 209 ALA A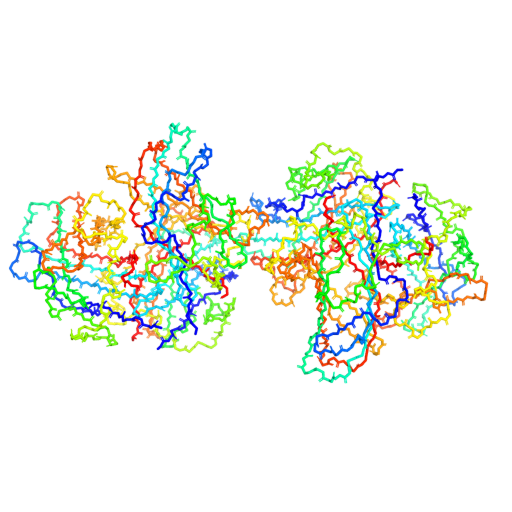 N 1
ATOM 685 C CA . ALA A 1 126 ? 124.554 67.925 62.996 1.00 73.10 209 ALA A CA 1
ATOM 686 C C . ALA A 1 126 ? 124.543 68.136 64.521 1.00 70.07 209 ALA A C 1
ATOM 687 O O . ALA A 1 126 ? 123.685 68.845 65.054 1.00 68.72 209 ALA A O 1
ATOM 689 N N . ASN A 1 127 ? 125.501 67.520 65.210 1.00 68.53 210 ASN A N 1
ATOM 690 C CA . ASN A 1 127 ? 125.617 67.617 66.668 1.00 66.09 210 ASN A CA 1
ATOM 691 C C . ASN A 1 127 ? 124.475 66.945 67.399 1.00 59.43 210 ASN A C 1
ATOM 692 O O . ASN A 1 127 ? 123.965 67.464 68.387 1.00 56.73 210 ASN A O 1
ATOM 697 N N . GLY A 1 128 ? 124.091 65.772 66.918 1.00 57.88 211 GLY A N 1
ATOM 698 C CA . GLY A 1 128 ? 123.077 64.977 67.588 1.00 53.36 211 GLY A CA 1
ATOM 699 C C . GLY A 1 128 ? 123.565 64.254 68.828 1.00 50.56 211 GLY A C 1
ATOM 700 O O . GLY A 1 128 ? 122.744 63.805 69.628 1.00 49.72 211 GLY A O 1
ATOM 701 N N . GLN A 1 129 ? 124.883 64.139 69.006 1.00 50.89 212 GLN A N 1
ATOM 702 C CA . GLN A 1 129 ? 125.426 63.339 70.109 1.00 50.91 212 GLN A CA 1
ATOM 703 C C . GLN A 1 129 ? 124.959 63.828 71.474 1.00 48.48 212 GLN A C 1
ATOM 704 O O . GLN A 1 129 ? 124.820 63.052 72.409 1.00 47.28 212 GLN A O 1
ATOM 710 N N . TYR A 1 130 ? 124.678 65.119 71.566 1.00 50.25 213 TYR A N 1
ATOM 711 C CA . TYR A 1 130 ? 124.293 65.747 72.820 1.00 47.44 213 TYR A CA 1
ATOM 712 C C . TYR A 1 130 ? 122.963 65.254 73.351 1.00 44.61 213 TYR A C 1
ATOM 713 O O . TYR A 1 130 ? 122.658 65.468 74.509 1.00 46.58 213 TYR A O 1
ATOM 722 N N . LEU A 1 131 ? 122.163 64.598 72.520 1.00 45.45 214 LEU A N 1
ATOM 723 C CA . LEU A 1 131 ? 120.879 64.060 72.969 1.00 44.01 214 LEU A CA 1
ATOM 724 C C . LEU A 1 131 ? 120.896 62.548 73.175 1.00 43.69 214 LEU A C 1
ATOM 725 O O . LEU A 1 131 ? 119.886 61.969 73.574 1.00 44.13 214 LEU A O 1
ATOM 730 N N . MET A 1 132 ? 122.043 61.920 72.912 1.00 45.04 215 MET A N 1
ATOM 731 C CA . MET A 1 132 ? 122.210 60.486 73.106 1.00 44.01 215 MET A CA 1
ATOM 732 C C . MET A 1 132 ? 122.550 60.174 74.564 1.00 43.56 215 MET A C 1
ATOM 733 O O . MET A 1 132 ? 123.191 60.984 75.243 1.00 43.88 215 MET A O 1
ATOM 738 N N . PRO A 1 133 ? 122.146 58.986 75.047 1.00 43.54 216 PRO A N 1
ATOM 739 C CA . PRO A 1 133 ? 122.396 58.575 76.424 1.00 43.02 216 PRO A CA 1
ATOM 740 C C . PRO A 1 133 ? 123.872 58.552 76.784 1.00 42.60 216 PRO A C 1
ATOM 741 O O . PRO A 1 133 ? 124.667 57.928 76.081 1.00 42.99 216 PRO A O 1
ATOM 745 N N . ASN A 1 134 ? 124.215 59.224 77.878 1.00 39.82 217 ASN A N 1
ATOM 746 C CA . ASN A 1 134 ? 125.592 59.307 78.337 1.00 41.12 217 ASN A CA 1
ATOM 747 C C . ASN A 1 134 ? 126.270 57.935 78.401 1.00 42.46 217 ASN A C 1
ATOM 748 O O . ASN A 1 134 ? 125.797 57.031 79.099 1.00 41.39 217 ASN A O 1
ATOM 753 N N . LEU A 1 135 ? 127.385 57.800 77.680 1.00 45.43 218 LEU A N 1
ATOM 754 C CA . LEU A 1 135 ? 128.107 56.523 77.592 1.00 47.94 218 LEU A CA 1
ATOM 755 C C . LEU A 1 135 ? 128.764 56.052 78.907 1.00 49.25 218 LEU A C 1
ATOM 756 O O . LEU A 1 135 ? 129.019 54.854 79.054 1.00 51.02 218 LEU A O 1
ATOM 761 N N . THR A 1 136 ? 129.033 56.964 79.847 1.00 48.17 219 THR A N 1
ATOM 762 C CA . THR A 1 136 ? 129.580 56.578 81.162 1.00 48.81 219 THR A CA 1
ATOM 763 C C . THR A 1 136 ? 128.491 56.217 82.183 1.00 47.95 219 THR A C 1
ATOM 764 O O . THR A 1 136 ? 128.681 55.324 83.014 1.00 52.17 219 THR A O 1
ATOM 768 N N . ALA A 1 137 ? 127.361 56.915 82.128 1.00 44.81 220 ALA A N 1
ATOM 769 C CA . ALA A 1 137 ? 126.244 56.641 83.026 1.00 42.94 220 ALA A CA 1
ATOM 770 C C . ALA A 1 137 ? 125.581 55.339 82.642 1.00 42.83 220 ALA A C 1
ATOM 771 O O . ALA A 1 137 ? 125.234 54.527 83.500 1.00 44.20 220 ALA A O 1
ATOM 773 N N . TYR A 1 138 ? 125.406 55.157 81.337 1.00 42.86 221 TYR A N 1
ATOM 774 C CA . TYR A 1 138 ? 124.690 54.009 80.790 1.00 44.14 221 TYR A CA 1
ATOM 775 C C . TYR A 1 138 ? 125.595 53.323 79.787 1.00 44.43 221 TYR A C 1
ATOM 776 O O . TYR A 1 138 ? 125.485 53.579 78.590 1.00 45.37 221 TYR A O 1
ATOM 785 N N . PRO A 1 139 ? 126.522 52.476 80.267 1.00 46.02 222 PRO A N 1
ATOM 786 C CA . PRO A 1 139 ? 127.486 51.825 79.393 1.00 48.67 222 PRO A CA 1
ATOM 787 C C . PRO A 1 139 ? 126.852 50.976 78.296 1.00 51.24 222 PRO A C 1
ATOM 788 O O . PRO A 1 139 ? 125.780 50.389 78.492 1.00 52.22 222 PRO A O 1
ATOM 792 N N . ARG A 1 140 ? 127.530 50.919 77.154 1.00 53.68 223 ARG A N 1
ATOM 793 C CA . ARG A 1 140 ? 127.100 50.103 76.022 1.00 55.69 223 ARG A CA 1
ATOM 794 C C . ARG A 1 140 ? 127.003 48.630 76.391 1.00 56.22 223 ARG A C 1
ATOM 795 O O . ARG A 1 140 ? 127.930 48.081 76.971 1.00 59.42 223 ARG A O 1
ATOM 803 N N . LEU A 1 141 ? 125.876 48.007 76.056 1.00 55.27 224 LEU A N 1
ATOM 804 C CA . LEU A 1 141 ? 125.724 46.541 76.088 1.00 58.44 224 LEU A CA 1
ATOM 805 C C . LEU A 1 141 ? 125.809 45.887 77.475 1.00 59.83 224 LEU A C 1
ATOM 806 O O . LEU A 1 141 ? 126.116 44.688 77.594 1.00 65.33 224 LEU A O 1
ATOM 811 N N . ILE A 1 142 ? 125.517 46.655 78.517 1.00 55.43 225 ILE A N 1
ATOM 812 C CA . ILE A 1 142 ? 125.428 46.090 79.849 1.00 57.94 225 ILE A CA 1
ATOM 813 C C . ILE A 1 142 ? 123.976 46.161 80.297 1.00 58.92 225 ILE A C 1
ATOM 814 O O . ILE A 1 142 ? 123.462 47.218 80.677 1.00 58.93 225 ILE A O 1
ATOM 819 N N . GLN A 1 143 ? 123.320 45.008 80.231 1.00 62.94 226 GLN A N 1
ATOM 820 C CA . GLN A 1 143 ? 121.895 44.907 80.491 1.00 61.74 226 GLN A CA 1
ATOM 821 C C . GLN A 1 143 ? 121.629 44.659 81.969 1.00 61.41 226 GLN A C 1
ATOM 822 O O . GLN A 1 143 ? 120.497 44.820 82.424 1.00 60.64 226 GLN A O 1
ATOM 828 N N . THR A 1 144 ? 122.680 44.296 82.713 1.00 61.84 227 THR A N 1
ATOM 829 C CA . THR A 1 144 ? 122.569 43.945 84.130 1.00 60.79 227 THR A CA 1
ATOM 830 C C . THR A 1 144 ? 122.469 45.142 85.086 1.00 58.05 227 THR A C 1
ATOM 831 O O . THR A 1 144 ? 122.263 44.947 86.272 1.00 61.11 227 THR A O 1
ATOM 835 N N . LEU A 1 145 ? 122.609 46.370 84.590 1.00 56.03 228 LEU A N 1
ATOM 836 C CA . LEU A 1 145 ? 122.506 47.562 85.441 1.00 53.15 228 LEU A CA 1
ATOM 837 C C . LEU A 1 145 ? 121.113 48.139 85.375 1.00 50.58 228 LEU A C 1
ATOM 838 O O . LEU A 1 145 ? 120.705 48.598 84.311 1.00 51.14 228 LEU A O 1
ATOM 843 N N . THR A 1 146 ? 120.393 48.141 86.499 1.00 49.67 229 THR A N 1
ATOM 844 C CA . THR A 1 146 ? 119.037 48.710 86.560 1.00 46.81 229 THR A CA 1
ATOM 845 C C . THR A 1 146 ? 119.048 50.202 86.309 1.00 45.10 229 THR A C 1
ATOM 846 O O . THR A 1 146 ? 118.108 50.753 85.750 1.00 41.96 229 THR A O 1
ATOM 850 N N . SER A 1 147 ? 120.124 50.846 86.752 1.00 48.11 230 SER A N 1
ATOM 851 C CA . SER A 1 147 ? 120.327 52.267 86.552 1.00 48.14 230 SER A CA 1
ATOM 852 C C . SER A 1 147 ? 120.303 52.686 85.095 1.00 45.55 230 SER A C 1
ATOM 853 O O . SER A 1 147 ? 120.198 53.868 84.827 1.00 46.36 230 SER A O 1
ATOM 856 N N . SER A 1 148 ? 120.424 51.734 84.167 1.00 46.72 231 SER A N 1
ATOM 857 C CA . SER A 1 148 ? 120.369 52.008 82.723 1.00 46.11 231 SER A CA 1
ATOM 858 C C . SER A 1 148 ? 118.967 51.912 82.095 1.00 43.68 231 SER A C 1
ATOM 859 O O . SER A 1 148 ? 118.824 52.079 80.892 1.00 41.79 231 SER A O 1
ATOM 862 N N . TYR A 1 149 ? 117.938 51.672 82.905 1.00 45.18 232 TYR A N 1
ATOM 863 C CA . TYR A 1 149 ? 116.564 51.543 82.410 1.00 43.12 232 TYR A CA 1
ATOM 864 C C . TYR A 1 149 ? 115.614 52.570 83.024 1.00 41.59 232 TYR A C 1
ATOM 865 O O . TYR A 1 149 ? 115.829 53.039 84.135 1.00 42.89 232 TYR A O 1
ATOM 874 N N . ILE A 1 150 ? 114.564 52.909 82.284 1.00 41.15 233 ILE A N 1
ATOM 875 C CA . ILE A 1 150 ? 113.473 53.719 82.795 1.00 41.27 233 ILE A CA 1
ATOM 876 C C . ILE A 1 150 ? 112.204 52.910 82.647 1.00 43.55 233 ILE A C 1
ATOM 877 O O . ILE A 1 150 ? 111.830 52.559 81.538 1.00 45.42 233 ILE A O 1
ATOM 882 N N . TYR A 1 151 ? 111.552 52.609 83.764 1.00 46.95 234 TYR A N 1
ATOM 883 C CA . TYR A 1 151 ? 110.243 51.962 83.755 1.00 49.23 234 TYR A CA 1
ATOM 884 C C . TYR A 1 151 ? 109.160 53.012 83.921 1.00 49.12 234 TYR A C 1
ATOM 885 O O . TYR A 1 151 ? 109.130 53.720 84.924 1.00 55.57 234 TYR A O 1
ATOM 894 N N . THR A 1 152 ? 108.273 53.109 82.943 1.00 48.93 235 THR A N 1
ATOM 895 C CA . THR A 1 152 ? 107.132 53.994 83.038 1.00 50.23 235 THR A CA 1
ATOM 896 C C . THR A 1 152 ? 105.913 53.243 82.522 1.00 53.25 235 THR A C 1
ATOM 897 O O . THR A 1 152 ? 105.983 52.034 82.298 1.00 58.13 235 THR A O 1
ATOM 901 N N . GLN A 1 153 ? 104.790 53.928 82.370 1.00 52.93 236 GLN A N 1
ATOM 902 C CA . GLN A 1 153 ? 103.619 53.284 81.822 1.00 55.01 236 GLN A CA 1
ATOM 903 C C . GLN A 1 153 ? 102.712 54.291 81.174 1.00 53.99 236 GLN A C 1
ATOM 904 O O . GLN A 1 153 ? 102.706 55.457 81.538 1.00 55.81 236 GLN A O 1
ATOM 910 N N . ALA A 1 154 ? 101.950 53.819 80.202 1.00 53.03 237 ALA A N 1
ATOM 911 C CA . ALA A 1 154 ? 101.123 54.664 79.369 1.00 50.77 237 ALA A CA 1
ATOM 912 C C . ALA A 1 154 ? 99.698 54.159 79.435 1.00 52.88 237 ALA A C 1
ATOM 913 O O . ALA A 1 154 ? 99.464 53.023 79.818 1.00 56.44 237 ALA A O 1
ATOM 915 N N . HIS A 1 155 ? 98.745 55.001 79.070 1.00 53.78 238 HIS A N 1
ATOM 916 C CA . HIS A 1 155 ? 97.364 54.577 79.013 1.00 60.67 238 HIS A CA 1
ATOM 917 C C . HIS A 1 155 ? 96.986 54.302 77.588 1.00 59.14 238 HIS A C 1
ATOM 918 O O . HIS A 1 155 ? 97.514 54.918 76.681 1.00 57.77 238 HIS A O 1
ATOM 925 N N . LEU A 1 156 ? 96.091 53.342 77.403 1.00 62.93 239 LEU A N 1
ATOM 926 C CA . LEU A 1 156 ? 95.670 52.929 76.085 1.00 64.05 239 LEU A CA 1
ATOM 927 C C . LEU A 1 156 ? 94.300 53.491 75.844 1.00 70.26 239 LEU A C 1
ATOM 928 O O . LEU A 1 156 ? 93.438 53.450 76.731 1.00 74.81 239 LEU A O 1
ATOM 933 N N . ASP A 1 157 ? 94.122 54.024 74.637 1.00 74.59 240 ASP A N 1
ATOM 934 C CA . ASP A 1 157 ? 92.832 54.523 74.129 1.00 81.45 240 ASP A CA 1
ATOM 935 C C . ASP A 1 157 ? 91.600 53.901 74.787 1.00 87.57 240 ASP A C 1
ATOM 936 O O . ASP A 1 157 ? 90.754 54.619 75.336 1.00 88.23 240 ASP A O 1
ATOM 941 N N . HIS A 1 158 ? 91.538 52.567 74.747 1.00 92.32 241 HIS A N 1
ATOM 942 C CA . HIS A 1 158 ? 90.339 51.813 75.113 1.00 99.92 241 HIS A CA 1
ATOM 943 C C . HIS A 1 158 ? 90.330 51.357 76.576 1.00 102.40 241 HIS A C 1
ATOM 944 O O . HIS A 1 158 ? 91.334 50.835 77.105 1.00 97.76 241 HIS A O 1
ATOM 951 N N . ASN A 1 159 ? 89.156 51.544 77.193 1.00 107.09 242 ASN A N 1
ATOM 952 C CA . ASN A 1 159 ? 88.981 51.477 78.642 1.00 108.76 242 ASN A CA 1
ATOM 953 C C . ASN A 1 159 ? 89.894 52.535 79.250 1.00 105.46 242 ASN A C 1
ATOM 954 O O . ASN A 1 159 ? 90.216 53.565 78.619 1.00 100.49 242 ASN A O 1
ATOM 959 N N . ASN A 1 160 ? 90.305 52.284 80.482 1.00 106.43 243 ASN A N 1
ATOM 960 C CA . ASN A 1 160 ? 91.642 52.662 80.857 1.00 103.87 243 ASN A CA 1
ATOM 961 C C . ASN A 1 160 ? 92.366 51.372 81.204 1.00 101.83 243 ASN A C 1
ATOM 962 O O . ASN A 1 160 ? 92.262 50.847 82.314 1.00 106.32 243 ASN A O 1
ATOM 967 N N . SER A 1 161 ? 93.003 50.826 80.170 1.00 94.51 244 SER A N 1
ATOM 968 C CA . SER A 1 161 ? 93.992 49.782 80.305 1.00 89.04 244 SER A CA 1
ATOM 969 C C . SER A 1 161 ? 95.327 50.498 80.270 1.00 78.70 244 SER A C 1
ATOM 970 O O . SER A 1 161 ? 95.441 51.520 79.612 1.00 74.32 244 SER A O 1
ATOM 973 N N . VAL A 1 162 ? 96.316 49.982 80.992 1.00 74.30 245 VAL A N 1
ATOM 974 C CA . VAL A 1 162 ? 97.678 50.502 80.919 1.00 66.76 245 VAL A CA 1
ATOM 975 C C . VAL A 1 162 ? 98.573 49.534 80.163 1.00 63.96 245 VAL A C 1
ATOM 976 O O . VAL A 1 162 ? 98.273 48.346 80.038 1.00 71.34 245 VAL A O 1
ATOM 980 N N . VAL A 1 163 ? 99.682 50.053 79.665 1.00 56.94 246 VAL A N 1
ATOM 981 C CA . VAL A 1 163 ? 100.722 49.232 79.078 1.00 56.31 246 VAL A CA 1
ATOM 982 C C . VAL A 1 163 ? 102.054 49.664 79.694 1.00 54.81 246 VAL A C 1
ATOM 983 O O . VAL A 1 163 ? 102.340 50.851 79.762 1.00 54.11 246 VAL A O 1
ATOM 987 N N . ASP A 1 164 ? 102.860 48.712 80.157 1.00 56.82 247 ASP A N 1
ATOM 988 C CA . ASP A 1 164 ? 104.155 49.028 80.763 1.00 55.96 247 ASP A CA 1
ATOM 989 C C . ASP A 1 164 ? 105.246 49.219 79.719 1.00 52.19 247 ASP A C 1
ATOM 990 O O . ASP A 1 164 ? 105.591 48.285 79.017 1.00 55.13 247 ASP A O 1
ATOM 995 N N . ILE A 1 165 ? 105.802 50.421 79.627 1.00 48.70 248 ILE A N 1
ATOM 996 C CA . ILE A 1 165 ? 106.951 50.653 78.758 1.00 47.76 248 ILE A CA 1
ATOM 997 C C . ILE A 1 165 ? 108.239 50.582 79.575 1.00 45.84 248 ILE A C 1
ATOM 998 O O . ILE A 1 165 ? 108.260 50.982 80.728 1.00 45.22 248 ILE A O 1
ATOM 1003 N N . LYS A 1 166 ? 109.300 50.060 78.963 1.00 46.01 249 LYS A N 1
ATOM 1004 C CA . LYS A 1 166 ? 110.620 49.966 79.586 1.00 46.15 249 LYS A CA 1
ATOM 1005 C C . LYS A 1 166 ? 111.668 50.458 78.604 1.00 44.34 249 LYS A C 1
ATOM 1006 O O . LYS A 1 166 ? 112.076 49.716 77.703 1.00 47.51 249 LYS A O 1
ATOM 1012 N N . ILE A 1 167 ? 112.096 51.704 78.776 1.00 41.27 250 ILE A N 1
ATOM 1013 C CA . ILE A 1 167 ? 113.133 52.266 77.934 1.00 39.31 250 ILE A CA 1
ATOM 1014 C C . ILE A 1 167 ? 114.472 51.810 78.455 1.00 40.66 250 ILE A C 1
ATOM 1015 O O . ILE A 1 167 ? 114.704 51.842 79.649 1.00 41.98 250 ILE A O 1
ATOM 1020 N N . GLY A 1 168 ? 115.345 51.399 77.542 1.00 43.57 251 GLY A N 1
ATOM 1021 C CA . GLY A 1 168 ? 116.659 50.864 77.870 1.00 44.81 251 GLY A CA 1
ATOM 1022 C C . GLY A 1 168 ? 117.721 51.703 77.198 1.00 45.41 251 GLY A C 1
ATOM 1023 O O . GLY A 1 168 ? 117.765 51.806 75.968 1.00 49.44 251 GLY A O 1
ATOM 1024 N N . LEU A 1 169 ? 118.577 52.300 78.017 1.00 44.34 252 LEU A N 1
ATOM 1025 C CA . LEU A 1 169 ? 119.566 53.262 77.563 1.00 41.39 252 LEU A CA 1
ATOM 1026 C C . LEU A 1 169 ? 120.886 52.561 77.241 1.00 42.03 252 LEU A C 1
ATOM 1027 O O . LEU A 1 169 ? 121.575 52.087 78.151 1.00 43.05 252 LEU A O 1
ATOM 1032 N N . ASN A 1 170 ? 121.217 52.499 75.947 1.00 42.56 253 ASN A N 1
ATOM 1033 C CA . ASN A 1 170 ? 122.446 51.867 75.431 1.00 44.32 253 ASN A CA 1
ATOM 1034 C C . ASN A 1 170 ? 122.570 50.370 75.723 1.00 46.00 253 ASN A C 1
ATOM 1035 O O . ASN A 1 170 ? 123.654 49.792 75.609 1.00 44.94 253 ASN A O 1
ATOM 1040 N N . THR A 1 171 ? 121.455 49.742 76.073 1.00 47.28 254 THR A N 1
ATOM 1041 C CA . THR A 1 171 ? 121.477 48.383 76.579 1.00 50.48 254 THR A CA 1
ATOM 1042 C C . THR A 1 171 ? 121.385 47.409 75.429 1.00 53.16 254 THR A C 1
ATOM 1043 O O . THR A 1 171 ? 122.164 46.472 75.331 1.00 55.45 254 THR A O 1
ATOM 1047 N N . ASP A 1 172 ? 120.423 47.645 74.555 1.00 55.53 255 ASP A N 1
ATOM 1048 C CA . ASP A 1 172 ? 120.241 46.820 73.383 1.00 60.86 255 ASP A CA 1
ATOM 1049 C C . ASP A 1 172 ? 120.793 47.589 72.209 1.00 59.38 255 ASP A C 1
ATOM 1050 O O . ASP A 1 172 ? 120.310 48.688 71.899 1.00 60.98 255 ASP A O 1
ATOM 1055 N N . LEU A 1 173 ? 121.819 47.034 71.570 1.00 59.63 256 LEU A N 1
ATOM 1056 C CA . LEU A 1 173 ? 122.347 47.645 70.361 1.00 59.66 256 LEU A CA 1
ATOM 1057 C C . LEU A 1 173 ? 123.201 46.704 69.513 1.00 62.99 256 LEU A C 1
ATOM 1058 O O . LEU A 1 173 ? 123.768 45.750 70.021 1.00 65.94 256 LEU A O 1
ATOM 1063 N N . ARG A 1 174 ? 123.260 47.002 68.213 1.00 65.16 257 ARG A N 1
ATOM 1064 C CA . ARG A 1 174 ? 123.971 46.194 67.214 1.00 70.46 257 ARG A CA 1
ATOM 1065 C C . ARG A 1 174 ? 125.435 46.564 67.298 1.00 71.66 257 ARG A C 1
ATOM 1066 O O . ARG A 1 174 ? 125.779 47.563 67.947 1.00 69.99 257 ARG A O 1
ATOM 1074 N N . PRO A 1 175 ? 126.311 45.772 66.655 1.00 75.80 258 PRO A N 1
ATOM 1075 C CA . PRO A 1 175 ? 127.753 46.057 66.760 1.00 78.78 258 PRO A CA 1
ATOM 1076 C C . PRO A 1 175 ? 128.109 47.430 66.200 1.00 77.73 258 PRO A C 1
ATOM 1077 O O . PRO A 1 175 ? 128.840 48.199 66.832 1.00 78.11 258 PRO A O 1
ATOM 1081 N N . THR A 1 176 ? 127.553 47.727 65.032 1.00 76.83 259 THR A N 1
ATOM 1082 C CA . THR A 1 176 ? 127.829 48.960 64.328 1.00 75.96 259 THR A CA 1
ATOM 1083 C C . THR A 1 176 ? 127.288 50.237 65.041 1.00 70.74 259 THR A C 1
ATOM 1084 O O . THR A 1 176 ? 127.752 51.348 64.782 1.00 69.63 259 THR A O 1
ATOM 1088 N N . ALA A 1 177 ? 126.324 50.072 65.946 1.00 66.77 260 ALA A N 1
ATOM 1089 C CA . ALA A 1 177 ? 125.659 51.204 66.605 1.00 62.30 260 ALA A CA 1
ATOM 1090 C C . ALA A 1 177 ? 126.533 51.890 67.658 1.00 61.19 260 ALA A C 1
ATOM 1091 O O . ALA A 1 177 ? 127.369 51.250 68.288 1.00 65.31 260 ALA A O 1
ATOM 1093 N N . ALA A 1 178 ? 126.314 53.190 67.845 1.00 57.45 261 ALA A N 1
ATOM 1094 C CA . ALA A 1 178 ? 127.097 53.998 68.768 1.00 55.29 261 ALA A CA 1
ATOM 1095 C C . ALA A 1 178 ? 126.334 54.187 70.046 1.00 53.18 261 ALA A C 1
ATOM 1096 O O . ALA A 1 178 ? 126.903 54.087 71.124 1.00 56.29 261 ALA A O 1
ATOM 1098 N N . TYR A 1 179 ? 125.054 54.514 69.919 1.00 52.05 262 TYR A N 1
ATOM 1099 C CA . TYR A 1 179 ? 124.157 54.635 71.060 1.00 50.00 262 TYR A CA 1
ATOM 1100 C C . TYR A 1 179 ? 122.854 53.929 70.717 1.00 50.54 262 TYR A C 1
ATOM 1101 O O . TYR A 1 179 ? 122.592 53.624 69.559 1.00 51.83 262 TYR A O 1
ATOM 1110 N N . GLY A 1 180 ? 122.025 53.690 71.720 1.00 49.64 263 GLY A N 1
ATOM 1111 C CA . GLY A 1 180 ? 120.726 53.082 71.486 1.00 50.47 263 GLY A CA 1
ATOM 1112 C C . GLY A 1 180 ? 119.663 53.474 72.499 1.00 47.67 263 GLY A C 1
ATOM 1113 O O . GLY A 1 180 ? 119.953 53.740 73.666 1.00 45.42 263 GLY A O 1
ATOM 1114 N N . LEU A 1 181 ? 118.424 53.527 72.029 1.00 47.07 264 LEU A N 1
ATOM 1115 C CA . LEU A 1 181 ? 117.261 53.553 72.899 1.00 45.44 264 LEU A CA 1
ATOM 1116 C C . LEU A 1 181 ? 116.426 52.360 72.507 1.00 47.52 264 LEU A C 1
ATOM 1117 O O . LEU A 1 181 ? 116.150 52.170 71.323 1.00 49.75 264 LEU A O 1
ATOM 1122 N N . SER A 1 182 ? 116.042 51.546 73.480 1.00 48.17 265 SER A N 1
ATOM 1123 C CA . SER A 1 182 ? 115.159 50.425 73.194 1.00 51.09 265 SER A CA 1
ATOM 1124 C C . SER A 1 182 ? 113.909 50.537 74.044 1.00 48.55 265 SER A C 1
ATOM 1125 O O . SER A 1 182 ? 113.987 50.725 75.245 1.00 50.20 265 SER A O 1
ATOM 1128 N N . PHE A 1 183 ? 112.758 50.420 73.394 1.00 48.57 266 PHE A N 1
ATOM 1129 C CA . PHE A 1 183 ? 111.466 50.474 74.052 1.00 46.54 266 PHE A CA 1
ATOM 1130 C C . PHE A 1 183 ? 110.848 49.090 73.991 1.00 48.84 266 PHE A C 1
ATOM 1131 O O . PHE A 1 183 ? 110.777 48.493 72.918 1.00 51.92 266 PHE A O 1
ATOM 1139 N N . THR A 1 184 ? 110.413 48.582 75.137 1.00 48.40 267 THR A N 1
ATOM 1140 C CA . THR A 1 184 ? 109.685 47.328 75.198 1.00 51.65 267 THR A CA 1
ATOM 1141 C C . THR A 1 184 ? 108.359 47.562 75.870 1.00 53.10 267 THR A C 1
ATOM 1142 O O . THR A 1 184 ? 108.296 48.206 76.910 1.00 56.03 267 THR A O 1
ATOM 1146 N N . MET A 1 185 ? 107.299 47.021 75.297 1.00 53.55 268 MET A N 1
ATOM 1147 C CA . MET A 1 185 ? 105.985 47.241 75.849 1.00 54.45 268 MET A CA 1
ATOM 1148 C C . MET A 1 185 ? 105.367 45.932 76.242 1.00 55.82 268 MET A C 1
ATOM 1149 O O . MET A 1 185 ? 105.204 45.059 75.418 1.00 57.44 268 MET A O 1
ATOM 1154 N N . THR A 1 186 ? 105.026 45.803 77.513 1.00 56.86 269 THR A N 1
ATOM 1155 C CA . THR A 1 186 ? 104.330 44.637 77.999 1.00 62.20 269 THR A CA 1
ATOM 1156 C C . THR A 1 186 ? 102.876 44.984 78.155 1.00 64.16 269 THR A C 1
ATOM 1157 O O . THR A 1 186 ? 102.549 45.958 78.809 1.00 63.44 269 THR A O 1
ATOM 1161 N N . PHE A 1 187 ? 102.004 44.190 77.557 1.00 69.11 270 PHE A N 1
ATOM 1162 C CA . PHE A 1 187 ? 100.582 44.404 77.711 1.00 73.89 270 PHE A CA 1
ATOM 1163 C C . PHE A 1 187 ? 100.079 43.505 78.798 1.00 80.81 270 PHE A C 1
ATOM 1164 O O . PHE A 1 187 ? 100.652 42.443 79.042 1.00 82.97 270 PHE A O 1
ATOM 1172 N N . THR A 1 188 ? 99.003 43.937 79.448 1.00 85.70 271 THR A N 1
ATOM 1173 C CA . THR A 1 188 ? 98.501 43.256 80.643 1.00 91.50 271 THR A CA 1
ATOM 1174 C C . THR A 1 188 ? 98.213 41.787 80.349 1.00 97.44 271 THR A C 1
ATOM 1175 O O . THR A 1 188 ? 98.332 40.947 81.238 1.00 102.98 271 THR A O 1
ATOM 1179 N N . ASN A 1 189 ? 97.844 41.483 79.104 1.00 99.53 272 ASN A N 1
ATOM 1180 C CA . ASN A 1 189 ? 97.868 40.096 78.605 1.00 105.67 272 ASN A CA 1
ATOM 1181 C C . ASN A 1 189 ? 98.458 39.995 77.180 1.00 104.58 272 ASN A C 1
ATOM 1182 O O . ASN A 1 189 ? 99.684 40.000 77.022 1.00 102.97 272 ASN A O 1
ATOM 1187 N N . SER A 1 190 ? 97.599 39.906 76.161 1.00 105.63 273 SER A N 1
ATOM 1188 C CA . SER A 1 190 ? 98.026 39.806 74.769 1.00 102.31 273 SER A CA 1
ATOM 1189 C C . SER A 1 190 ? 97.797 41.150 74.089 1.00 97.17 273 SER A C 1
ATOM 1190 O O . SER A 1 190 ? 96.775 41.788 74.343 1.00 97.35 273 SER A O 1
ATOM 1193 N N . PRO A 1 191 ? 98.733 41.580 73.214 1.00 93.82 274 PRO A N 1
ATOM 1194 C CA . PRO A 1 191 ? 98.600 42.888 72.542 1.00 89.86 274 PRO A CA 1
ATOM 1195 C C . PRO A 1 191 ? 97.312 42.967 71.740 1.00 92.50 274 PRO A C 1
ATOM 1196 O O . PRO A 1 191 ? 96.853 41.940 71.230 1.00 99.79 274 PRO A O 1
ATOM 1200 N N . PRO A 1 192 ? 96.713 44.160 71.641 1.00 88.39 275 PRO A N 1
ATOM 1201 C CA . PRO A 1 192 ? 95.529 44.225 70.804 1.00 90.86 275 PRO A CA 1
ATOM 1202 C C . PRO A 1 192 ? 95.899 44.390 69.342 1.00 88.98 275 PRO A C 1
ATOM 1203 O O . PRO A 1 192 ? 97.027 44.803 69.014 1.00 80.21 275 PRO A O 1
ATOM 1207 N N . THR A 1 193 ? 94.942 44.044 68.484 1.00 92.24 276 THR A N 1
ATOM 1208 C CA . THR A 1 193 ? 95.069 44.254 67.054 1.00 91.69 276 THR A CA 1
ATOM 1209 C C . THR A 1 193 ? 95.554 45.692 66.802 1.00 85.97 276 THR A C 1
ATOM 1210 O O . THR A 1 193 ? 96.616 45.884 66.213 1.00 83.43 276 THR A O 1
ATOM 1214 N N . SER A 1 194 ? 94.801 46.676 67.303 1.00 82.98 277 SER A N 1
ATOM 1215 C CA . SER A 1 194 ? 95.165 48.092 67.208 1.00 76.78 277 SER A CA 1
ATOM 1216 C C . SER A 1 194 ? 95.155 48.776 68.580 1.00 72.92 277 SER A C 1
ATOM 1217 O O . SER A 1 194 ? 94.476 48.336 69.499 1.00 74.23 277 SER A O 1
ATOM 1220 N N . PHE A 1 195 ? 95.916 49.860 68.704 1.00 68.86 278 PHE A N 1
ATOM 1221 C CA . PHE A 1 195 ? 96.087 50.565 69.978 1.00 65.01 278 PHE A CA 1
ATOM 1222 C C . PHE A 1 195 ? 96.786 51.914 69.794 1.00 60.91 278 PHE A C 1
ATOM 1223 O O . PHE A 1 195 ? 97.646 52.057 68.927 1.00 59.59 278 PHE A O 1
ATOM 1231 N N . GLY A 1 196 ? 96.425 52.889 70.625 1.00 59.26 279 GLY A N 1
ATOM 1232 C CA . GLY A 1 196 ? 97.121 54.174 70.683 1.00 53.29 279 GLY A CA 1
ATOM 1233 C C . GLY A 1 196 ? 97.348 54.538 72.136 1.00 52.39 279 GLY A C 1
ATOM 1234 O O . GLY A 1 196 ? 96.428 54.407 72.947 1.00 53.61 279 GLY A O 1
ATOM 1235 N N . THR A 1 197 ? 98.567 54.975 72.470 1.00 49.48 280 THR A N 1
ATOM 1236 C CA . THR A 1 197 ? 98.898 55.434 73.830 1.00 47.03 280 THR A CA 1
ATOM 1237 C C . THR A 1 197 ? 98.805 56.950 73.983 1.00 46.57 280 THR A C 1
ATOM 1238 O O . THR A 1 197 ? 98.808 57.696 72.998 1.00 46.06 280 THR A O 1
ATOM 1242 N N . ASP A 1 198 ? 98.748 57.388 75.236 1.00 46.43 281 ASP A N 1
ATOM 1243 C CA . ASP A 1 198 ? 98.831 58.802 75.577 1.00 45.15 281 ASP A CA 1
ATOM 1244 C C . ASP A 1 198 ? 100.282 59.279 75.448 1.00 42.11 281 ASP A C 1
ATOM 1245 O O . ASP A 1 198 ? 101.144 58.559 74.928 1.00 36.96 281 ASP A O 1
ATOM 1250 N N . LEU A 1 199 ? 100.532 60.504 75.905 1.00 43.37 282 LEU A N 1
ATOM 1251 C CA . LEU A 1 199 ? 101.842 61.125 75.817 1.00 41.42 282 LEU A CA 1
ATOM 1252 C C . LEU A 1 199 ? 102.592 60.870 77.101 1.00 42.50 282 LEU A C 1
ATOM 1253 O O . LEU A 1 199 ? 102.152 61.262 78.175 1.00 46.28 282 LEU A O 1
ATOM 1258 N N . VAL A 1 200 ? 103.727 60.199 76.972 1.00 42.72 283 VAL A N 1
ATOM 1259 C CA . VAL A 1 200 ? 104.547 59.786 78.095 1.00 41.70 283 VAL A CA 1
ATOM 1260 C C . VAL A 1 200 ? 105.845 60.577 78.051 1.00 40.99 283 VAL A C 1
ATOM 1261 O O . VAL A 1 200 ? 106.318 60.950 76.981 1.00 41.63 283 VAL A O 1
ATOM 1265 N N . GLN A 1 201 ? 106.416 60.844 79.217 1.00 43.57 284 GLN A N 1
ATOM 1266 C CA . GLN A 1 201 ? 107.652 61.601 79.299 1.00 43.41 284 GLN A CA 1
ATOM 1267 C C . GLN A 1 201 ? 108.720 60.828 80.066 1.00 42.05 284 GLN A C 1
ATOM 1268 O O . GLN A 1 201 ? 108.414 59.969 80.893 1.00 46.57 284 GLN A O 1
ATOM 1274 N N . PHE A 1 202 ? 109.975 61.168 79.809 1.00 40.61 285 PHE A N 1
ATOM 1275 C CA . PHE A 1 202 ? 111.099 60.573 80.520 1.00 40.85 285 PHE A CA 1
ATOM 1276 C C . PHE A 1 202 ? 112.353 61.431 80.347 1.00 40.38 285 PHE A C 1
ATOM 1277 O O . PHE A 1 202 ? 112.517 62.066 79.311 1.00 42.77 285 PHE A O 1
ATOM 1285 N N . GLY A 1 203 ? 113.215 61.453 81.365 1.00 41.66 286 GLY A N 1
ATO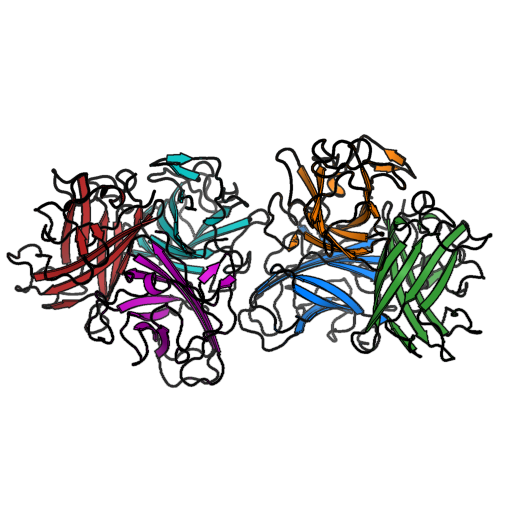M 1286 C CA . GLY A 1 203 ? 114.479 62.189 81.326 1.00 40.53 286 GLY A CA 1
ATOM 1287 C C . GLY A 1 203 ? 115.642 61.220 81.451 1.00 42.31 286 GLY A C 1
ATOM 1288 O O . GLY A 1 203 ? 115.472 60.131 82.002 1.00 44.14 286 GLY A O 1
ATOM 1289 N N . TYR A 1 204 ? 116.808 61.601 80.919 1.00 42.44 287 TYR A N 1
ATOM 1290 C CA . TYR A 1 204 ? 118.083 60.899 81.181 1.00 41.22 287 TYR A CA 1
ATOM 1291 C C . TYR A 1 204 ? 119.297 61.779 80.929 1.00 41.01 287 TYR A C 1
ATOM 1292 O O . TYR A 1 204 ? 119.200 62.800 80.258 1.00 41.76 287 TYR A O 1
ATOM 1301 N N . LEU A 1 205 ? 120.452 61.361 81.435 1.00 40.07 288 LEU A N 1
ATOM 1302 C CA . LEU A 1 205 ? 121.667 62.166 81.299 1.00 40.07 288 LEU A CA 1
ATOM 1303 C C . LEU A 1 205 ? 122.224 62.115 79.879 1.00 38.77 288 LEU A C 1
ATOM 1304 O O . LEU A 1 205 ? 122.399 61.047 79.318 1.00 37.19 288 LEU A O 1
ATOM 1309 N N . GLY A 1 206 ? 122.522 63.282 79.316 1.00 42.01 289 GLY A N 1
ATOM 1310 C CA . GLY A 1 206 ? 123.003 63.383 77.936 1.00 43.05 289 GLY A CA 1
ATOM 1311 C C . GLY A 1 206 ? 124.494 63.130 77.807 1.00 44.86 289 GLY A C 1
ATOM 1312 O O . GLY A 1 206 ? 125.226 63.179 78.795 1.00 45.77 289 GLY A O 1
ATOM 1313 N N . GLN A 1 207 ? 124.933 62.853 76.582 1.00 44.38 290 GLN A N 1
ATOM 1314 C CA . GLN A 1 207 ? 126.343 62.663 76.298 1.00 47.52 290 GLN A CA 1
ATOM 1315 C C . GLN A 1 207 ? 127.014 64.009 76.011 1.00 52.04 290 GLN A C 1
ATOM 1316 O O . GLN A 1 207 ? 126.454 64.850 75.315 1.00 48.68 290 GLN A O 1
ATOM 1322 N N . ASP A 1 208 ? 128.230 64.165 76.550 1.00 58.44 291 ASP A N 1
ATOM 1323 C CA . ASP A 1 208 ? 128.999 65.425 76.597 1.00 60.64 291 ASP A CA 1
ATOM 1324 C C . ASP A 1 208 ? 128.361 66.457 77.530 1.00 58.71 291 ASP A C 1
ATOM 1325 O O . ASP A 1 208 ? 128.343 66.282 78.750 1.00 54.66 291 ASP A O 1
ATOM 1331 N N . LEU B 1 33 ? 117.928 82.145 71.124 1.00 99.02 116 LEU B N 1
ATOM 1332 C CA . LEU B 1 33 ? 116.507 82.190 71.576 1.00 96.56 116 LEU B CA 1
ATOM 1333 C C . LEU B 1 33 ? 116.287 81.346 72.852 1.00 92.80 116 LEU B C 1
ATOM 1334 O O . LEU B 1 33 ? 116.237 80.106 72.798 1.00 90.91 116 LEU B O 1
ATOM 1339 N N . VAL B 1 34 ? 116.182 82.039 73.994 1.00 91.89 117 VAL B N 1
ATOM 1340 C CA . VAL B 1 34 ? 115.646 81.462 75.246 1.00 83.45 117 VAL B CA 1
ATOM 1341 C C . VAL B 1 34 ? 114.182 81.896 75.402 1.00 78.35 117 VAL B C 1
ATOM 1342 O O . VAL B 1 34 ? 113.826 83.059 75.151 1.00 80.41 117 VAL B O 1
ATOM 1346 N N . TYR B 1 35 ? 113.338 80.955 75.811 1.00 69.94 118 TYR B N 1
ATOM 1347 C CA . TYR B 1 35 ? 111.905 81.191 75.866 1.00 64.08 118 TYR B CA 1
ATOM 1348 C C . TYR B 1 35 ? 111.510 81.707 77.234 1.00 63.19 118 TYR B C 1
ATOM 1349 O O . TYR B 1 35 ? 112.195 81.442 78.214 1.00 67.42 118 TYR B O 1
ATOM 1358 N N . PRO B 1 36 ? 110.394 82.438 77.318 1.00 61.19 119 PRO B N 1
ATOM 1359 C CA . PRO B 1 36 ? 109.924 82.856 78.625 1.00 61.01 119 PRO B CA 1
ATOM 1360 C C . PRO B 1 36 ? 109.331 81.711 79.440 1.00 57.53 119 PRO B C 1
ATOM 1361 O O . PRO B 1 36 ? 109.276 80.571 78.982 1.00 54.60 119 PRO B O 1
ATOM 1365 N N . THR B 1 37 ? 108.909 82.030 80.657 1.00 57.89 120 THR B N 1
ATOM 1366 C CA . THR B 1 37 ? 108.260 81.079 81.538 1.00 53.42 120 THR B CA 1
ATOM 1367 C C . THR B 1 37 ? 106.923 81.681 81.929 1.00 53.28 120 THR B C 1
ATOM 1368 O O . THR B 1 37 ? 106.864 82.813 82.392 1.00 57.76 120 THR B O 1
ATOM 1372 N N . LEU B 1 38 ? 105.851 80.939 81.705 1.00 51.51 121 LEU B N 1
ATOM 1373 C CA . LEU B 1 38 ? 104.523 81.363 82.125 1.00 53.49 121 LEU B CA 1
ATOM 1374 C C . LEU B 1 38 ? 104.133 80.616 83.403 1.00 52.22 121 LEU B C 1
ATOM 1375 O O . LEU B 1 38 ? 104.394 79.413 83.527 1.00 51.48 121 LEU B O 1
ATOM 1380 N N . TRP B 1 39 ? 103.511 81.315 84.350 1.00 52.41 122 TRP B N 1
ATOM 1381 C CA . TRP B 1 39 ? 103.125 80.692 85.612 1.00 51.64 122 TRP B CA 1
ATOM 1382 C C . TRP B 1 39 ? 102.070 81.469 86.384 1.00 55.79 122 TRP B C 1
ATOM 1383 O O . TRP B 1 39 ? 101.737 82.604 86.043 1.00 59.10 122 TRP B O 1
ATOM 1394 N N . THR B 1 40 ? 101.556 80.844 87.436 1.00 56.26 123 THR B N 1
ATOM 1395 C CA . THR B 1 40 ? 100.583 81.483 88.312 1.00 58.74 123 THR B CA 1
ATOM 1396 C C . THR B 1 40 ? 101.259 82.218 89.465 1.00 60.61 123 THR B C 1
ATOM 1397 O O . THR B 1 40 ? 100.593 82.837 90.294 1.00 66.19 123 THR B O 1
ATOM 1401 N N . GLY B 1 41 ? 102.585 82.165 89.500 1.00 59.82 124 GLY B N 1
ATOM 1402 C CA . GLY B 1 41 ? 103.360 82.687 90.617 1.00 62.48 124 GLY B CA 1
ATOM 1403 C C . GLY B 1 41 ? 103.710 81.518 91.509 1.00 60.48 124 GLY B C 1
ATOM 1404 O O . GLY B 1 41 ? 103.057 80.480 91.437 1.00 62.41 124 GLY B O 1
ATOM 1405 N N . PRO B 1 42 ? 104.727 81.681 92.368 1.00 59.51 125 PRO B N 1
ATOM 1406 C CA . PRO B 1 42 ? 105.224 80.572 93.170 1.00 59.38 125 PRO B CA 1
ATOM 1407 C C . PRO B 1 42 ? 104.268 80.127 94.267 1.00 60.42 125 PRO B C 1
ATOM 1408 O O . PRO B 1 42 ? 104.074 78.931 94.452 1.00 63.12 125 PRO B O 1
ATOM 1412 N N . ALA B 1 43 ? 103.679 81.084 94.975 1.00 63.21 126 ALA B N 1
ATOM 1413 C CA . ALA B 1 43 ? 102.831 80.807 96.126 1.00 65.15 126 ALA B CA 1
ATOM 1414 C C . ALA B 1 43 ? 101.585 81.684 96.047 1.00 67.49 126 ALA B C 1
ATOM 1415 O O . ALA B 1 43 ? 101.404 82.601 96.850 1.00 70.13 126 ALA B O 1
ATOM 1417 N N . PRO B 1 44 ? 100.711 81.392 95.081 1.00 65.63 127 PRO B N 1
ATOM 1418 C CA . PRO B 1 44 ? 99.581 82.252 94.821 1.00 67.77 127 PRO B CA 1
ATOM 1419 C C . PRO B 1 44 ? 98.486 82.028 95.836 1.00 70.40 127 PRO B C 1
ATOM 1420 O O . PRO B 1 44 ? 98.538 81.061 96.608 1.00 70.11 127 PRO B O 1
ATOM 1424 N N . GLU B 1 45 ? 97.510 82.931 95.813 1.00 73.18 128 GLU B N 1
ATOM 1425 C CA . GLU B 1 45 ? 96.350 82.878 96.686 1.00 77.82 128 GLU B CA 1
ATOM 1426 C C . GLU B 1 45 ? 95.224 82.263 95.880 1.00 75.62 128 GLU B C 1
ATOM 1427 O O . GLU B 1 45 ? 95.422 81.958 94.709 1.00 74.19 128 GLU B O 1
ATOM 1433 N N . ALA B 1 46 ? 94.056 82.074 96.495 1.00 78.36 129 ALA B N 1
ATOM 1434 C CA . ALA B 1 46 ? 92.911 81.457 95.814 1.00 76.31 129 ALA B CA 1
ATOM 1435 C C . ALA B 1 46 ? 92.717 82.090 94.446 1.00 74.46 129 ALA B C 1
ATOM 1436 O O . ALA B 1 46 ? 92.534 83.296 94.339 1.00 76.06 129 ALA B O 1
ATOM 1438 N N . ASN B 1 47 ? 92.798 81.271 93.401 1.00 72.25 130 ASN B N 1
ATOM 1439 C CA . ASN B 1 47 ? 92.796 81.769 92.024 1.00 71.16 130 ASN B CA 1
ATOM 1440 C C . ASN B 1 47 ? 92.092 80.875 91.010 1.00 70.11 130 ASN B C 1
ATOM 1441 O O . ASN B 1 47 ? 92.305 81.028 89.815 1.00 70.65 130 ASN B O 1
ATOM 1446 N N . VAL B 1 48 ? 91.274 79.936 91.468 1.00 72.27 131 VAL B N 1
ATOM 1447 C CA . VAL B 1 48 ? 90.486 79.122 90.553 1.00 72.53 131 VAL B CA 1
ATOM 1448 C C . VAL B 1 48 ? 89.125 78.809 91.165 1.00 77.49 131 VAL B C 1
ATOM 1449 O O . VAL B 1 48 ? 89.048 78.362 92.309 1.00 78.05 131 VAL B O 1
ATOM 1453 N N . THR B 1 49 ? 88.061 79.096 90.409 1.00 82.66 132 THR B N 1
ATOM 1454 C CA . THR B 1 49 ? 86.696 78.693 90.764 1.00 88.40 132 THR B CA 1
ATOM 1455 C C . THR B 1 49 ? 86.421 77.374 90.055 1.00 87.84 132 THR B C 1
ATOM 1456 O O . THR B 1 49 ? 86.874 77.176 88.926 1.00 84.06 132 THR B O 1
ATOM 1460 N N . PHE B 1 50 ? 85.693 76.472 90.709 1.00 92.82 133 PHE B N 1
ATOM 1461 C CA . PHE B 1 50 ? 85.328 75.197 90.083 1.00 92.52 133 PHE B CA 1
ATOM 1462 C C . PHE B 1 50 ? 83.897 75.266 89.549 1.00 100.44 133 PHE B C 1
ATOM 1463 O O . PHE B 1 50 ? 83.084 76.095 89.996 1.00 101.69 133 PHE B O 1
ATOM 1471 N N . SER B 1 51 ? 83.604 74.377 88.596 1.00 101.95 134 SER B N 1
ATOM 1472 C CA . SER B 1 51 ? 82.285 74.291 87.948 1.00 105.65 134 SER B CA 1
ATOM 1473 C C . SER B 1 51 ? 81.151 74.366 88.974 1.00 109.16 134 SER B C 1
ATOM 1474 O O . SER B 1 51 ? 81.127 73.599 89.940 1.00 107.50 134 SER B O 1
ATOM 1477 N N . GLY B 1 52 ? 80.237 75.312 88.777 1.00 113.47 135 GLY B N 1
ATOM 1478 C CA . GLY B 1 52 ? 79.073 75.465 89.659 1.00 121.03 135 GLY B CA 1
ATOM 1479 C C . GLY B 1 52 ? 79.387 76.106 91.002 1.00 122.52 135 GLY B C 1
ATOM 1480 O O . GLY B 1 52 ? 78.610 75.983 91.955 1.00 126.83 135 GLY B O 1
ATOM 1481 N N . GLU B 1 53 ? 80.525 76.799 91.068 1.00 119.17 136 GLU B N 1
ATOM 1482 C CA . GLU B 1 53 ? 80.976 77.475 92.286 1.00 119.91 136 GLU B CA 1
ATOM 1483 C C . GLU B 1 53 ? 80.863 79.003 92.099 1.00 120.03 136 GLU B C 1
ATOM 1484 O O . GLU B 1 53 ? 81.111 79.527 91.008 1.00 115.33 136 GLU B O 1
ATOM 1490 N N . ASN B 1 54 ? 80.478 79.704 93.163 1.00 124.11 137 ASN B N 1
ATOM 1491 C CA . ASN B 1 54 ? 80.283 81.152 93.104 1.00 127.61 137 ASN B CA 1
ATOM 1492 C C . ASN B 1 54 ? 81.603 81.941 93.019 1.00 123.34 137 ASN B C 1
ATOM 1493 O O . ASN B 1 54 ? 81.851 82.634 92.029 1.00 122.88 137 ASN B O 1
ATOM 1498 N N . SER B 1 55 ? 82.438 81.824 94.053 1.00 120.95 138 SER B N 1
ATOM 1499 C CA . SER B 1 55 ? 83.721 82.540 94.145 1.00 115.02 138 SER B CA 1
ATOM 1500 C C . SER B 1 55 ? 84.882 81.539 94.044 1.00 106.77 138 SER B C 1
ATOM 1501 O O . SER B 1 55 ? 84.649 80.331 94.131 1.00 106.19 138 SER B O 1
ATOM 1504 N N . PRO B 1 56 ? 86.133 82.028 93.857 1.00 101.29 139 PRO B N 1
ATOM 1505 C CA . PRO B 1 56 ? 87.279 81.107 93.697 1.00 93.92 139 PRO B CA 1
ATOM 1506 C C . PRO B 1 56 ? 87.633 80.349 94.979 1.00 92.54 139 PRO B C 1
ATOM 1507 O O . PRO B 1 56 ? 87.901 80.966 96.009 1.00 94.10 139 PRO B O 1
ATOM 1511 N N . SER B 1 57 ? 87.633 79.022 94.895 1.00 88.60 140 SER B N 1
ATOM 1512 C CA . SER B 1 57 ? 87.700 78.166 96.068 1.00 88.79 140 SER B CA 1
ATOM 1513 C C . SER B 1 57 ? 88.904 77.244 96.054 1.00 83.27 140 SER B C 1
ATOM 1514 O O . SER B 1 57 ? 88.979 76.323 96.866 1.00 83.66 140 SER B O 1
ATOM 1517 N N . GLY B 1 58 ? 89.843 77.489 95.140 1.00 78.81 141 GLY B N 1
ATOM 1518 C CA . GLY B 1 58 ? 91.036 76.646 94.998 1.00 74.76 141 GLY B CA 1
ATOM 1519 C C . GLY B 1 58 ? 92.264 77.410 94.536 1.00 71.83 141 GLY B C 1
ATOM 1520 O O . GLY B 1 58 ? 92.163 78.496 93.972 1.00 74.46 141 GLY B O 1
ATOM 1521 N N . ILE B 1 59 ? 93.432 76.838 94.786 1.00 68.18 142 ILE B N 1
ATOM 1522 C CA . ILE B 1 59 ? 94.683 77.410 94.324 1.00 64.66 142 ILE B CA 1
ATOM 1523 C C . ILE B 1 59 ? 95.254 76.483 93.268 1.00 61.26 142 ILE B C 1
ATOM 1524 O O . ILE B 1 59 ? 95.364 75.274 93.485 1.00 60.68 142 ILE B O 1
ATOM 1529 N N . LEU B 1 60 ? 95.602 77.047 92.117 1.00 60.00 143 LEU B N 1
ATOM 1530 C CA . LEU B 1 60 ? 96.293 76.304 91.078 1.00 56.82 143 LEU B CA 1
ATOM 1531 C C . LEU B 1 60 ? 97.707 76.826 91.006 1.00 55.25 143 LEU B C 1
ATOM 1532 O O . LEU B 1 60 ? 97.916 78.029 90.838 1.00 55.02 143 LEU B O 1
ATOM 1537 N N . ARG B 1 61 ? 98.669 75.920 91.157 1.00 55.13 144 ARG B N 1
ATOM 1538 C CA . ARG B 1 61 ? 100.080 76.235 90.946 1.00 53.27 144 ARG B CA 1
ATOM 1539 C C . ARG B 1 61 ? 100.492 75.591 89.638 1.00 49.98 144 ARG B C 1
ATOM 1540 O O . ARG B 1 61 ? 100.791 74.403 89.594 1.00 49.09 144 ARG B O 1
ATOM 1548 N N . LEU B 1 62 ? 100.480 76.379 88.573 1.00 49.55 145 LEU B N 1
ATOM 1549 C CA . LEU B 1 62 ? 100.885 75.906 87.263 1.00 48.14 145 LEU B CA 1
ATOM 1550 C C . LEU B 1 62 ? 102.078 76.717 86.811 1.00 49.10 145 LEU B C 1
ATOM 1551 O O . LEU B 1 62 ? 102.168 77.908 87.103 1.00 51.35 145 LEU B O 1
ATOM 1556 N N . CYS B 1 63 ? 102.998 76.062 86.112 1.00 48.54 146 CYS B N 1
ATOM 1557 C CA . CYS B 1 63 ? 104.156 76.740 85.552 1.00 48.49 146 CYS B CA 1
ATOM 1558 C C . CYS B 1 63 ? 104.693 75.986 84.353 1.00 46.84 146 CYS B C 1
ATOM 1559 O O . CYS B 1 63 ? 104.954 74.781 84.420 1.00 46.33 146 CYS B O 1
ATOM 1562 N N . LEU B 1 64 ? 104.879 76.722 83.267 1.00 46.54 147 LEU B N 1
ATOM 1563 C CA . LEU B 1 64 ? 105.370 76.167 82.024 1.00 45.31 147 LEU B CA 1
ATOM 1564 C C . LEU B 1 64 ? 106.722 76.800 81.706 1.00 45.47 147 LEU B C 1
ATOM 1565 O O . LEU B 1 64 ? 106.857 78.015 81.759 1.00 47.53 147 LEU B O 1
ATOM 1570 N N . SER B 1 65 ? 107.724 75.964 81.436 1.00 44.36 148 SER B N 1
ATOM 1571 C CA . SER B 1 65 ? 109.038 76.402 80.966 1.00 45.88 148 SER B CA 1
ATOM 1572 C C . SER B 1 65 ? 109.361 75.554 79.746 1.00 46.92 148 SER B C 1
ATOM 1573 O O . SER B 1 65 ? 108.684 74.545 79.508 1.00 46.72 148 SER B O 1
ATOM 1576 N N . ARG B 1 66 ? 110.391 75.931 78.985 1.00 48.09 149 ARG B N 1
ATOM 1577 C CA . ARG B 1 66 ? 110.704 75.229 77.736 1.00 45.89 149 ARG B CA 1
ATOM 1578 C C . ARG B 1 66 ? 112.197 75.151 77.413 1.00 46.36 149 ARG B C 1
ATOM 1579 O O . ARG B 1 66 ? 112.945 76.070 77.714 1.00 49.57 149 ARG B O 1
ATOM 1587 N N . THR B 1 67 ? 112.628 74.032 76.831 1.00 45.28 150 THR B N 1
ATOM 1588 C CA . THR B 1 67 ? 113.864 73.998 76.033 1.00 47.16 150 THR B CA 1
ATOM 1589 C C . THR B 1 67 ? 113.605 73.252 74.767 1.00 46.82 150 THR B C 1
ATOM 1590 O O . THR B 1 67 ? 112.748 72.380 74.714 1.00 45.03 150 THR B O 1
ATOM 1594 N N . GLY B 1 68 ? 114.382 73.583 73.750 1.00 50.59 151 GLY B N 1
ATOM 1595 C CA . GLY B 1 68 ? 114.239 72.947 72.470 1.00 52.05 151 GLY B CA 1
ATOM 1596 C C . GLY B 1 68 ? 112.786 72.959 72.078 1.00 48.76 151 GLY B C 1
ATOM 1597 O O . GLY B 1 68 ? 112.124 73.998 72.103 1.00 47.25 151 GLY B O 1
ATOM 1598 N N . GLY B 1 69 ? 112.280 71.786 71.742 1.00 48.65 152 GLY B N 1
ATOM 1599 C CA . GLY B 1 69 ? 110.896 71.658 71.344 1.00 48.31 152 GLY B CA 1
ATOM 1600 C C . GLY B 1 69 ? 109.954 71.422 72.501 1.00 44.83 152 GLY B C 1
ATOM 1601 O O . GLY B 1 69 ? 108.749 71.514 72.323 1.00 46.33 152 GLY B O 1
ATOM 1602 N N . THR B 1 70 ? 110.490 71.126 73.681 1.00 43.08 153 THR B N 1
ATOM 1603 C CA . THR B 1 70 ? 109.681 70.605 74.765 1.00 40.66 153 THR B CA 1
ATOM 1604 C C . THR B 1 70 ? 109.360 71.622 75.848 1.00 41.43 153 THR B C 1
ATOM 1605 O O . THR B 1 70 ? 110.266 72.245 76.414 1.00 40.62 153 THR B O 1
ATOM 1609 N N . VAL B 1 71 ? 108.061 71.748 76.138 1.00 41.71 154 VAL B N 1
ATOM 1610 C CA . VAL B 1 71 ? 107.536 72.472 77.307 1.00 40.19 154 VAL B CA 1
ATOM 1611 C C . VAL B 1 71 ? 107.432 71.519 78.505 1.00 38.96 154 VAL B C 1
ATOM 1612 O O . VAL B 1 71 ? 106.992 70.386 78.348 1.00 37.04 154 VAL B O 1
ATOM 1616 N N . ILE B 1 72 ? 107.844 71.972 79.687 1.00 40.67 155 ILE B N 1
ATOM 1617 C CA . ILE B 1 72 ? 107.737 71.166 80.902 1.00 40.87 155 ILE B CA 1
ATOM 1618 C C . ILE B 1 72 ? 106.781 71.846 81.854 1.00 42.95 155 ILE B C 1
ATOM 1619 O O . ILE B 1 72 ? 106.964 73.010 82.195 1.00 45.59 155 ILE B O 1
ATOM 1624 N N . GLY B 1 73 ? 105.770 71.104 82.291 1.00 44.22 156 GLY B N 1
ATOM 1625 C CA . GLY B 1 73 ? 104.747 71.614 83.188 1.00 45.21 156 GLY B CA 1
ATOM 1626 C C . GLY B 1 73 ? 104.961 71.074 84.584 1.00 45.72 156 GLY B C 1
ATOM 1627 O O . GLY B 1 73 ? 105.361 69.930 84.753 1.00 45.00 156 GLY B O 1
ATOM 1628 N N . THR B 1 74 ? 104.730 71.921 85.581 1.00 47.47 157 THR B N 1
ATOM 1629 C CA . THR B 1 74 ? 104.645 71.499 86.975 1.00 47.09 157 THR B CA 1
ATOM 1630 C C . THR B 1 74 ? 103.300 71.958 87.525 1.00 48.03 157 THR B C 1
ATOM 1631 O O . THR B 1 74 ? 102.851 73.071 87.244 1.00 49.08 157 THR B O 1
ATOM 1635 N N . LEU B 1 75 ? 102.655 71.090 88.296 1.00 47.32 158 LEU B N 1
ATOM 1636 C CA . LEU B 1 75 ? 101.282 71.315 88.710 1.00 46.34 158 LEU B CA 1
ATOM 1637 C C . LEU B 1 75 ? 101.050 70.835 90.120 1.00 47.03 158 LEU B C 1
ATOM 1638 O O . LEU B 1 75 ? 101.559 69.800 90.525 1.00 47.75 158 LEU B O 1
ATOM 1643 N N . SER B 1 76 ? 100.294 71.622 90.869 1.00 48.89 159 SER B N 1
ATOM 1644 C CA . SER B 1 76 ? 99.757 71.193 92.137 1.00 52.74 159 SER B CA 1
ATOM 1645 C C . SER B 1 76 ? 98.468 71.972 92.351 1.00 54.18 159 SER B C 1
ATOM 1646 O O . SER B 1 76 ? 98.371 73.145 91.992 1.00 53.97 159 SER B O 1
ATOM 1649 N N . VAL B 1 77 ? 97.469 71.290 92.893 1.00 56.58 160 VAL B N 1
ATOM 1650 C CA . VAL B 1 77 ? 96.160 71.868 93.106 1.00 57.63 160 VAL B CA 1
ATOM 1651 C C . VAL B 1 77 ? 95.762 71.599 94.522 1.00 60.47 160 VAL B C 1
ATOM 1652 O O . VAL B 1 77 ? 96.060 70.542 95.072 1.00 60.73 160 VAL B O 1
ATOM 1656 N N . GLN B 1 78 ? 95.093 72.573 95.112 1.00 63.52 161 GLN B N 1
ATOM 1657 C CA . GLN B 1 78 ? 94.389 72.352 96.347 1.00 67.64 161 GLN B CA 1
ATOM 1658 C C . GLN B 1 78 ? 93.128 73.178 96.280 1.00 68.55 161 GLN B C 1
ATOM 1659 O O . GLN B 1 78 ? 93.125 74.271 95.718 1.00 67.81 161 GLN B O 1
ATOM 1665 N N . GLY B 1 79 ? 92.053 72.641 96.834 1.00 71.82 162 GLY B N 1
ATOM 1666 C CA . GLY B 1 79 ? 90.813 73.379 96.923 1.00 75.90 162 GLY B CA 1
ATOM 1667 C C . GLY B 1 79 ? 89.952 72.894 98.059 1.00 81.45 162 GLY B C 1
ATOM 1668 O O . GLY B 1 79 ? 90.328 71.992 98.807 1.00 81.78 162 GLY B O 1
ATOM 1669 N N . SER B 1 80 ? 88.799 73.528 98.195 1.00 87.56 163 SER B N 1
ATOM 1670 C CA . SER B 1 80 ? 87.731 72.996 99.016 1.00 95.94 163 SER B CA 1
ATOM 1671 C C . SER B 1 80 ? 86.404 73.372 98.377 1.00 99.86 163 SER B C 1
ATOM 1672 O O . SER B 1 80 ? 86.127 74.548 98.152 1.00 101.60 163 SER B O 1
ATOM 1675 N N . LEU B 1 81 ? 85.597 72.364 98.068 1.00 102.95 164 LEU B N 1
ATOM 1676 C CA . LEU B 1 81 ? 84.283 72.600 97.487 1.00 107.36 164 LEU B CA 1
ATOM 1677 C C . LEU B 1 81 ? 83.368 73.104 98.596 1.00 115.22 164 LEU B C 1
ATOM 1678 O O . LEU B 1 81 ? 83.271 72.475 99.655 1.00 118.15 164 LEU B O 1
ATOM 1683 N N . THR B 1 82 ? 82.712 74.240 98.361 1.00 119.26 165 THR B N 1
ATOM 1684 C CA . THR B 1 82 ? 81.751 74.786 99.325 1.00 127.71 165 THR B CA 1
ATOM 1685 C C . THR B 1 82 ? 80.466 73.938 99.347 1.00 132.73 165 THR B C 1
ATOM 1686 O O . THR B 1 82 ? 79.705 73.977 100.316 1.00 137.25 165 THR B O 1
ATOM 1690 N N . ASN B 1 83 ? 80.246 73.169 98.277 1.00 131.45 166 ASN B N 1
ATOM 1691 C CA . ASN B 1 83 ? 79.128 72.226 98.193 1.00 137.43 166 ASN B CA 1
ATOM 1692 C C . ASN B 1 83 ? 79.595 70.778 97.928 1.00 134.84 166 ASN B C 1
ATOM 1693 O O . ASN B 1 83 ? 80.600 70.561 97.233 1.00 128.11 166 ASN B O 1
ATOM 1698 N N . PRO B 1 84 ? 78.866 69.782 98.484 1.00 140.03 167 PRO B N 1
ATOM 1699 C CA . PRO B 1 84 ? 79.177 68.372 98.196 1.00 137.41 167 PRO B CA 1
ATOM 1700 C C . PRO B 1 84 ? 78.701 67.960 96.793 1.00 135.55 167 PRO B C 1
ATOM 1701 O O . PRO B 1 84 ? 77.601 67.425 96.648 1.00 140.98 167 PRO B O 1
ATOM 1705 N N . SER B 1 85 ? 79.519 68.213 95.774 1.00 128.47 168 SER B N 1
ATOM 1706 C CA . SER B 1 85 ? 79.099 67.994 94.387 1.00 128.00 168 SER B CA 1
ATOM 1707 C C . SER B 1 85 ? 78.887 66.502 94.090 1.00 130.17 168 SER B C 1
ATOM 1708 O O . SER B 1 85 ? 79.819 65.704 94.210 1.00 128.16 168 SER B O 1
ATOM 1711 N N . THR B 1 86 ? 77.655 66.137 93.722 1.00 136.23 169 THR B N 1
ATOM 1712 C CA . THR B 1 86 ? 77.307 64.749 93.359 1.00 138.63 169 THR B CA 1
ATOM 1713 C C . THR B 1 86 ? 77.923 64.394 92.002 1.00 133.43 169 THR B C 1
ATOM 1714 O O . THR B 1 86 ? 77.276 64.489 90.955 1.00 135.17 169 THR B O 1
ATOM 1718 N N . GLY B 1 87 ? 79.189 63.992 92.041 1.00 127.13 170 GLY B N 1
ATOM 1719 C CA . GLY B 1 87 ? 79.932 63.638 90.842 1.00 120.74 170 GLY B CA 1
ATOM 1720 C C . GLY B 1 87 ? 81.340 63.248 91.238 1.00 115.54 170 GLY B C 1
ATOM 1721 O O . GLY B 1 87 ? 82.003 63.985 91.975 1.00 113.70 170 GLY B O 1
ATOM 1722 N N . GLN B 1 88 ? 81.792 62.090 90.759 1.00 113.45 171 GLN B N 1
ATOM 1723 C CA . GLN B 1 88 ? 83.126 61.565 91.099 1.00 107.83 171 GLN B CA 1
ATOM 1724 C C . GLN B 1 88 ? 84.284 62.307 90.404 1.00 96.98 171 GLN B C 1
ATOM 1725 O O . GLN B 1 88 ? 85.434 62.199 90.831 1.00 90.96 171 GLN B O 1
ATOM 1731 N N . THR B 1 89 ? 83.977 63.057 89.349 1.00 92.50 172 THR B N 1
ATOM 1732 C CA . THR B 1 89 ? 84.992 63.818 88.629 1.00 85.28 172 THR B CA 1
ATOM 1733 C C . THR B 1 89 ? 84.744 65.308 88.765 1.00 82.88 172 THR B C 1
ATOM 1734 O O . THR B 1 89 ? 83.617 65.742 88.946 1.00 85.52 172 THR B O 1
ATOM 1738 N N . LEU B 1 90 ? 85.813 66.085 88.665 1.00 78.72 173 LEU B N 1
ATOM 1739 C CA . LEU B 1 90 ? 85.722 67.536 88.749 1.00 79.09 173 LEU B CA 1
ATOM 1740 C C . LEU B 1 90 ? 86.864 68.150 87.936 1.00 72.77 173 LEU B C 1
ATOM 1741 O O . LEU B 1 90 ? 88.004 67.693 88.008 1.00 68.47 173 LEU B O 1
ATOM 1746 N N . GLY B 1 91 ? 86.548 69.184 87.163 1.00 72.76 174 GLY B N 1
ATOM 1747 C CA . GLY B 1 91 ? 87.459 69.684 86.148 1.00 68.86 174 GLY B CA 1
ATOM 1748 C C . GLY B 1 91 ? 87.637 71.181 86.135 1.00 68.97 174 GLY B C 1
ATOM 1749 O O . GLY B 1 91 ? 86.991 71.913 86.880 1.00 74.31 174 GLY B O 1
ATOM 1750 N N . MET B 1 92 ? 88.484 71.630 85.222 1.00 66.48 175 MET B N 1
ATOM 1751 C CA . MET B 1 92 ? 89.104 72.926 85.326 1.00 66.83 175 MET B CA 1
ATOM 1752 C C . MET B 1 92 ? 89.834 73.200 83.999 1.00 63.62 175 MET B C 1
ATOM 1753 O O . MET B 1 92 ? 90.833 72.557 83.688 1.00 58.81 175 MET B O 1
ATOM 1758 N N . ASN B 1 93 ? 89.290 74.124 83.207 1.00 65.12 176 ASN B N 1
ATOM 1759 C CA . ASN B 1 93 ? 89.750 74.378 81.841 1.00 62.72 176 ASN B CA 1
ATOM 1760 C C . ASN B 1 93 ? 90.486 75.695 81.725 1.00 61.25 176 ASN B C 1
ATOM 1761 O O . ASN B 1 93 ? 90.022 76.709 82.233 1.00 62.12 176 ASN B O 1
ATOM 1766 N N . LEU B 1 94 ? 91.621 75.684 81.037 1.00 58.30 177 LEU B N 1
ATOM 1767 C CA . LEU B 1 94 ? 92.314 76.914 80.687 1.00 58.46 177 LEU B CA 1
ATOM 1768 C C . LEU B 1 94 ? 92.165 77.123 79.198 1.00 59.51 177 LEU B C 1
ATOM 1769 O O . LEU B 1 94 ? 92.312 76.180 78.425 1.00 60.27 177 LEU B O 1
ATOM 1774 N N . TYR B 1 95 ? 91.856 78.350 78.802 1.00 61.34 178 TYR B N 1
ATOM 1775 C CA . TYR B 1 95 ? 91.756 78.696 77.403 1.00 62.30 178 TYR B CA 1
ATOM 1776 C C . TYR B 1 95 ? 92.638 79.895 77.140 1.00 63.35 178 TYR B C 1
ATOM 1777 O O . TYR B 1 95 ? 92.548 80.877 77.863 1.00 67.15 178 TYR B O 1
ATOM 1786 N N . PHE B 1 96 ? 93.463 79.834 76.096 1.00 62.12 179 PHE B N 1
ATOM 1787 C CA . PHE B 1 96 ? 94.401 80.918 75.793 1.00 62.02 179 PHE B CA 1
ATOM 1788 C C . PHE B 1 96 ? 94.165 81.572 74.446 1.00 62.50 179 PHE B C 1
ATOM 1789 O O . PHE B 1 96 ? 93.663 80.946 73.524 1.00 62.37 179 PHE B O 1
ATOM 1797 N N . ASP B 1 97 ? 94.569 82.835 74.347 1.00 64.48 180 ASP B N 1
ATOM 1798 C CA . ASP B 1 97 ? 94.586 83.566 73.082 1.00 68.08 180 ASP B CA 1
ATOM 1799 C C . ASP B 1 97 ? 95.905 83.305 72.341 1.00 65.43 180 ASP B C 1
ATOM 1800 O O . ASP B 1 97 ? 96.698 82.468 72.766 1.00 58.58 180 ASP B O 1
ATOM 1805 N N . ALA B 1 98 ? 96.133 84.026 71.243 1.00 69.75 181 ALA B N 1
ATOM 1806 C CA . ALA B 1 98 ? 97.273 83.768 70.358 1.00 68.83 181 ALA B CA 1
ATOM 1807 C C . ALA B 1 98 ? 98.627 84.016 71.015 1.00 67.28 181 ALA B C 1
ATOM 1808 O O . ALA B 1 98 ? 99.628 83.447 70.585 1.00 65.11 181 ALA B O 1
ATOM 1810 N N . ASP B 1 99 ? 98.650 84.864 72.041 1.00 68.57 182 ASP B N 1
ATOM 1811 C CA . ASP B 1 99 ? 99.882 85.259 72.717 1.00 68.80 182 ASP B CA 1
ATOM 1812 C C . ASP B 1 99 ? 100.068 84.553 74.050 1.00 64.19 182 ASP B C 1
ATOM 1813 O O . ASP B 1 99 ? 101.041 84.806 74.741 1.00 66.54 182 ASP B O 1
ATOM 1818 N N . GLY B 1 100 ? 99.125 83.702 74.431 1.00 61.61 183 GLY B N 1
ATOM 1819 C CA . GLY B 1 100 ? 99.248 82.919 75.658 1.00 58.18 183 GLY B CA 1
ATOM 1820 C C . GLY B 1 100 ? 98.583 83.495 76.900 1.00 59.32 183 GLY B C 1
ATOM 1821 O O . GLY B 1 100 ? 98.824 83.013 78.003 1.00 57.06 183 GLY B O 1
ATOM 1822 N N . ASN B 1 101 ? 97.748 84.515 76.739 1.00 64.01 184 ASN B N 1
ATOM 1823 C CA . ASN B 1 101 ? 96.990 85.060 77.869 1.00 67.80 184 ASN B CA 1
ATOM 1824 C C . ASN B 1 101 ? 95.752 84.231 78.147 1.00 67.60 184 ASN B C 1
ATOM 1825 O O . ASN B 1 101 ? 95.100 83.770 77.223 1.00 69.46 184 ASN B O 1
ATOM 1830 N N . VAL B 1 102 ? 95.409 84.070 79.418 1.00 67.31 185 VAL B N 1
ATOM 1831 C CA . VAL B 1 102 ? 94.239 83.282 79.788 1.00 66.81 185 VAL B CA 1
ATOM 1832 C C . VAL B 1 102 ? 92.949 84.082 79.567 1.00 70.84 185 VAL B C 1
ATOM 1833 O O . VAL B 1 102 ? 92.833 85.209 80.037 1.00 74.68 185 VAL B O 1
ATOM 1837 N N . LEU B 1 103 ? 91.991 83.489 78.854 1.00 71.97 186 LEU B N 1
ATOM 1838 C CA . LEU B 1 103 ? 90.710 84.133 78.557 1.00 76.73 186 LEU B CA 1
ATOM 1839 C C . LEU B 1 103 ? 89.742 84.018 79.723 1.00 79.42 186 LEU B C 1
ATOM 1840 O O . LEU B 1 103 ? 89.769 83.041 80.475 1.00 75.39 186 LEU B O 1
ATOM 1845 N N . SER B 1 104 ? 88.863 85.011 79.838 1.00 86.12 187 SER B N 1
ATOM 1846 C CA . SER B 1 104 ? 87.975 85.155 80.994 1.00 91.14 187 SER B CA 1
ATOM 1847 C C . SER B 1 104 ? 87.112 83.925 81.281 1.00 90.18 187 SER B C 1
ATOM 1848 O O . SER B 1 104 ? 86.775 83.658 82.435 1.00 91.85 187 SER B O 1
ATOM 1851 N N . GLU B 1 105 ? 86.762 83.175 80.240 1.00 89.39 188 GLU B N 1
ATOM 1852 C CA . GLU B 1 105 ? 85.917 81.992 80.397 1.00 89.32 188 GLU B CA 1
ATOM 1853 C C . GLU B 1 105 ? 86.627 80.854 81.129 1.00 81.02 188 GLU B C 1
ATOM 1854 O O . GLU B 1 105 ? 85.982 79.902 81.549 1.00 80.01 188 GLU B O 1
ATOM 1860 N N . SER B 1 106 ? 87.943 80.959 81.288 1.00 74.49 189 SER B N 1
ATOM 1861 C CA . SER B 1 106 ? 88.716 79.948 82.005 1.00 70.35 189 SER B CA 1
ATOM 1862 C C . SER B 1 106 ? 88.345 79.855 83.486 1.00 70.92 189 SER B C 1
ATOM 1863 O O . SER B 1 106 ? 87.745 80.772 84.043 1.00 73.94 189 SER B O 1
ATOM 1866 N N . ASN B 1 107 ? 88.717 78.740 84.113 1.00 69.98 190 ASN B N 1
ATOM 1867 C CA . ASN B 1 107 ? 88.504 78.533 85.552 1.00 72.84 190 ASN B CA 1
ATOM 1868 C C . ASN B 1 107 ? 89.517 79.272 86.419 1.00 72.04 190 ASN B C 1
ATOM 1869 O O . ASN B 1 107 ? 89.301 79.436 87.613 1.00 75.48 190 ASN B O 1
ATOM 1874 N N . LEU B 1 108 ? 90.622 79.696 85.814 1.00 69.17 191 LEU B N 1
ATOM 1875 C CA . LEU B 1 108 ? 91.644 80.486 86.488 1.00 68.40 191 LEU B CA 1
ATOM 1876 C C . LEU B 1 108 ? 91.309 81.969 86.389 1.00 73.24 191 LEU B C 1
ATOM 1877 O O . LEU B 1 108 ? 90.877 82.446 85.341 1.00 75.27 191 LEU B O 1
ATOM 1882 N N . VAL B 1 109 ? 91.506 82.699 87.482 1.00 77.74 192 VAL B N 1
ATOM 1883 C CA . VAL B 1 109 ? 91.289 84.143 87.486 1.00 81.55 192 VAL B CA 1
ATOM 1884 C C . VAL B 1 109 ? 92.383 84.790 86.648 1.00 83.57 192 VAL B C 1
ATOM 1885 O O . VAL B 1 109 ? 93.564 84.472 86.822 1.00 80.17 192 VAL B O 1
ATOM 1889 N N . ARG B 1 110 ? 91.990 85.690 85.745 1.00 89.61 193 ARG B N 1
ATOM 1890 C CA . ARG B 1 110 ? 92.928 86.278 84.776 1.00 89.40 193 ARG B CA 1
ATOM 1891 C C . ARG B 1 110 ? 94.120 86.905 85.470 1.00 88.88 193 ARG B C 1
ATOM 1892 O O . ARG B 1 110 ? 95.266 86.699 85.057 1.00 85.02 193 ARG B O 1
ATOM 1900 N N . GLY B 1 111 ? 93.839 87.667 86.527 1.00 89.85 194 GLY B N 1
ATOM 1901 C CA . GLY B 1 111 ? 94.885 88.257 87.355 1.00 89.09 194 GLY B CA 1
ATOM 1902 C C . GLY B 1 111 ? 96.056 87.336 87.693 1.00 83.12 194 GLY B C 1
ATOM 1903 O O . GLY B 1 111 ? 97.186 87.801 87.814 1.00 82.62 194 GLY B O 1
ATOM 1904 N N . SER B 1 112 ? 95.804 86.034 87.833 1.00 78.16 195 SER B N 1
ATOM 1905 C CA . SER B 1 112 ? 96.825 85.109 88.323 1.00 74.52 195 SER B CA 1
ATOM 1906 C C . SER B 1 112 ? 97.558 84.356 87.229 1.00 69.10 195 SER B C 1
ATOM 1907 O O . SER B 1 112 ? 97.753 83.154 87.354 1.00 66.63 195 SER B O 1
ATOM 1910 N N . TRP B 1 113 ? 97.986 85.043 86.175 1.00 68.09 196 TRP B N 1
ATOM 1911 C CA . TRP B 1 113 ? 98.737 84.384 85.100 1.00 64.36 196 TRP B CA 1
ATOM 1912 C C . TRP B 1 113 ? 99.606 85.388 84.382 1.00 65.65 196 TRP B C 1
ATOM 1913 O O . TRP B 1 113 ? 99.136 86.447 83.991 1.00 70.84 196 TRP B O 1
ATOM 1924 N N . GLY B 1 114 ? 100.876 85.058 84.212 1.00 64.35 197 GLY B N 1
ATOM 1925 C CA . GLY B 1 114 ? 101.803 85.981 83.583 1.00 66.59 197 GLY B CA 1
ATOM 1926 C C . GLY B 1 114 ? 103.181 85.399 83.409 1.00 64.00 197 GLY B C 1
ATOM 1927 O O . GLY B 1 114 ? 103.379 84.200 83.556 1.00 61.48 197 GLY B O 1
ATOM 1928 N N . MET B 1 115 ? 104.129 86.267 83.089 1.00 66.06 198 MET B N 1
ATOM 1929 C CA . MET B 1 115 ? 105.506 85.862 82.849 1.00 65.93 198 MET B CA 1
ATOM 1930 C C . MET B 1 115 ? 106.284 85.860 84.147 1.00 65.25 198 MET B C 1
ATOM 1931 O O . MET B 1 115 ? 106.106 86.745 84.973 1.00 68.96 198 MET B O 1
ATOM 1936 N N . LYS B 1 116 ? 107.173 84.884 84.305 1.00 63.21 199 LYS B N 1
ATOM 1937 C CA . LYS B 1 116 ? 108.078 84.855 85.450 1.00 64.36 199 LYS B CA 1
ATOM 1938 C C . LYS B 1 116 ? 109.144 85.929 85.302 1.00 67.30 199 LYS B C 1
ATOM 1939 O O . LYS B 1 116 ? 109.863 85.963 84.312 1.00 66.93 199 LYS B O 1
ATOM 1945 N N . ASP B 1 117 ? 109.213 86.811 86.290 1.00 71.78 200 ASP B N 1
ATOM 1946 C CA . ASP B 1 117 ? 110.362 87.674 86.503 1.00 77.68 200 ASP B CA 1
ATOM 1947 C C . ASP B 1 117 ? 110.706 87.503 87.968 1.00 78.83 200 ASP B C 1
ATOM 1948 O O . ASP B 1 117 ? 109.965 87.967 88.834 1.00 80.72 200 ASP B O 1
ATOM 1953 N N . GLN B 1 118 ? 111.798 86.800 88.249 1.00 79.16 201 GLN B N 1
ATOM 1954 C CA . GLN B 1 118 ? 112.185 86.538 89.623 1.00 81.44 201 GLN B CA 1
ATOM 1955 C C . GLN B 1 118 ? 111.044 85.774 90.325 1.00 78.95 201 GLN B C 1
ATOM 1956 O O . GLN B 1 118 ? 110.690 84.679 89.865 1.00 75.25 201 GLN B O 1
ATOM 1962 N N . ASP B 1 119 ? 110.456 86.338 91.393 1.00 80.79 202 ASP B N 1
ATOM 1963 C CA . ASP B 1 119 ? 109.362 85.678 92.136 1.00 79.68 202 ASP B CA 1
ATOM 1964 C C . ASP B 1 119 ? 107.976 86.322 91.924 1.00 77.89 202 ASP B C 1
ATOM 1965 O O . ASP B 1 119 ? 107.051 86.107 92.726 1.00 76.94 202 ASP B O 1
ATOM 1970 N N . THR B 1 120 ? 107.818 87.047 90.808 1.00 76.48 203 THR B N 1
ATOM 1971 C CA . THR B 1 120 ? 106.574 87.762 90.517 1.00 75.78 203 THR B CA 1
ATOM 1972 C C . THR B 1 120 ? 105.990 87.408 89.145 1.00 74.45 203 THR B C 1
ATOM 1973 O O . THR B 1 120 ? 106.609 86.675 88.373 1.00 71.22 203 THR B O 1
ATOM 1977 N N . LEU B 1 121 ? 104.792 87.928 88.863 1.00 76.67 204 LEU B N 1
ATOM 1978 C CA . LEU B 1 121 ? 104.151 87.817 87.543 1.00 74.37 204 LEU B CA 1
ATOM 1979 C C . LEU B 1 121 ? 104.299 89.129 86.801 1.00 77.37 204 LEU B C 1
ATOM 1980 O O . LEU B 1 121 ? 104.072 90.177 87.376 1.00 81.85 204 LEU B O 1
ATOM 1985 N N . VAL B 1 122 ? 104.656 89.074 85.526 1.00 77.95 205 VAL B N 1
ATOM 1986 C CA . VAL B 1 122 ? 104.548 90.242 84.657 1.00 83.07 205 VAL B CA 1
ATOM 1987 C C . VAL B 1 122 ? 103.303 90.059 83.794 1.00 84.81 205 VAL B C 1
ATOM 1988 O O . VAL B 1 122 ? 103.136 89.030 83.140 1.00 80.24 205 VAL B O 1
ATOM 1992 N N . THR B 1 123 ? 102.443 91.071 83.790 1.00 92.30 206 THR B N 1
ATOM 1993 C CA . THR B 1 123 ? 101.048 90.886 83.409 1.00 94.39 206 THR B CA 1
ATOM 1994 C C . THR B 1 123 ? 100.796 90.896 81.902 1.00 95.57 206 THR B C 1
ATOM 1995 O O . THR B 1 123 ? 100.124 89.989 81.410 1.00 99.36 206 THR B O 1
ATOM 1999 N N . PRO B 1 124 ? 101.320 91.895 81.153 1.00 96.19 207 PRO B N 1
ATOM 2000 C CA . PRO B 1 124 ? 101.070 91.791 79.708 1.00 94.94 207 PRO B CA 1
ATOM 2001 C C . PRO B 1 124 ? 102.041 90.782 79.063 1.00 90.97 207 PRO B C 1
ATOM 2002 O O . PRO B 1 124 ? 103.201 91.124 78.814 1.00 93.79 207 PRO B O 1
ATOM 2006 N N . ILE B 1 125 ? 101.584 89.549 78.819 1.00 83.00 208 ILE B N 1
ATOM 2007 C CA . ILE B 1 125 ? 102.462 88.490 78.293 1.00 78.72 208 ILE B CA 1
ATOM 2008 C C . ILE B 1 125 ? 102.917 88.772 76.863 1.00 81.96 208 ILE B C 1
ATOM 2009 O O . ILE B 1 125 ? 102.146 89.281 76.047 1.00 85.49 208 ILE B O 1
ATOM 2014 N N . ALA B 1 126 ? 104.169 88.431 76.567 1.00 81.42 209 ALA B N 1
ATOM 2015 C CA . ALA B 1 126 ? 104.728 88.585 75.223 1.00 83.19 209 ALA B CA 1
ATOM 2016 C C . ALA B 1 126 ? 105.418 87.296 74.804 1.00 79.08 209 ALA B C 1
ATOM 2017 O O . ALA B 1 126 ? 106.223 86.753 75.557 1.00 77.20 209 ALA B O 1
ATOM 2019 N N . ASN B 1 127 ? 105.099 86.810 73.607 1.00 77.52 210 ASN B N 1
ATOM 2020 C CA . ASN B 1 127 ? 105.647 85.549 73.106 1.00 74.76 210 ASN B CA 1
ATOM 2021 C C . ASN B 1 127 ? 105.232 84.340 73.916 1.00 67.84 210 ASN B C 1
ATOM 2022 O O . ASN B 1 127 ? 105.994 83.394 74.050 1.00 64.76 210 ASN B O 1
ATOM 2027 N N . GLY B 1 128 ? 104.025 84.361 74.455 1.00 66.41 211 GLY B N 1
ATOM 2028 C CA . GLY B 1 128 ? 103.544 83.222 75.204 1.00 61.29 211 GLY B CA 1
ATOM 2029 C C . GLY B 1 128 ? 103.337 82.023 74.306 1.00 58.61 211 GLY B C 1
ATOM 2030 O O . GLY B 1 128 ? 103.425 80.888 74.765 1.00 58.21 211 GLY B O 1
ATOM 2031 N N . GLN B 1 129 ? 103.092 82.249 73.019 1.00 59.09 212 GLN B N 1
ATOM 2032 C CA . GLN B 1 129 ? 102.705 81.145 72.143 1.00 59.06 212 GLN B CA 1
ATOM 2033 C C . GLN B 1 129 ? 103.679 79.967 72.185 1.00 55.88 212 GLN B C 1
ATOM 2034 O O . GLN B 1 129 ? 103.292 78.833 71.933 1.00 53.49 212 GLN B O 1
ATOM 2040 N N . TYR B 1 130 ? 104.936 80.249 72.511 1.00 57.31 213 TYR B N 1
ATOM 2041 C CA . TYR B 1 130 ? 105.982 79.232 72.538 1.00 54.00 213 TYR B CA 1
ATOM 2042 C C . TYR B 1 130 ? 105.799 78.203 73.625 1.00 49.51 213 TYR B C 1
ATOM 2043 O O . TYR B 1 130 ? 106.344 77.120 73.518 1.00 49.16 213 TYR B O 1
ATOM 2052 N N . LEU B 1 131 ? 105.058 78.544 74.674 1.00 50.38 214 LEU B N 1
ATOM 2053 C CA . LEU B 1 131 ? 104.827 77.619 75.781 1.00 49.06 214 LEU B CA 1
ATOM 2054 C C . LEU B 1 131 ? 103.480 76.928 75.676 1.00 49.06 214 LEU B C 1
ATOM 2055 O O . LEU B 1 131 ? 103.087 76.204 76.583 1.00 50.01 214 LEU B O 1
ATOM 2060 N N . MET B 1 132 ? 102.801 77.125 74.547 1.00 51.36 215 MET B N 1
ATOM 2061 C CA . MET B 1 132 ? 101.497 76.522 74.280 1.00 49.60 215 MET B CA 1
ATOM 2062 C C . MET B 1 132 ? 101.650 75.211 73.499 1.00 47.35 215 MET B C 1
ATOM 2063 O O . MET B 1 132 ? 102.690 74.958 72.886 1.00 44.88 215 MET B O 1
ATOM 2068 N N . PRO B 1 133 ? 100.606 74.367 73.519 1.00 48.44 216 PRO B N 1
ATOM 2069 C CA . PRO B 1 133 ? 100.727 73.068 72.876 1.00 46.90 216 PRO B CA 1
ATOM 2070 C C . PRO B 1 133 ? 100.711 73.181 71.368 1.00 46.92 216 PRO B C 1
ATOM 2071 O O . PRO B 1 133 ? 99.835 73.842 70.791 1.00 47.63 216 PRO B O 1
ATOM 2075 N N . ASN B 1 134 ? 101.673 72.523 70.742 1.00 43.62 217 ASN B N 1
ATOM 2076 C CA . ASN B 1 134 ? 101.802 72.549 69.301 1.00 44.35 217 ASN B CA 1
ATOM 2077 C C . ASN B 1 134 ? 100.498 72.202 68.603 1.00 45.19 217 ASN B C 1
ATOM 2078 O O . ASN B 1 134 ? 99.891 71.185 68.902 1.00 45.70 217 ASN B O 1
ATOM 2083 N N . LEU B 1 135 ? 100.087 73.047 67.666 1.00 49.17 218 LEU B N 1
ATOM 2084 C CA . LEU B 1 135 ? 98.805 72.892 66.967 1.00 51.79 218 LEU B CA 1
ATOM 2085 C C . LEU B 1 135 ? 98.753 71.790 65.899 1.00 52.58 218 LEU B C 1
ATOM 2086 O O . LEU B 1 135 ? 97.659 71.384 65.521 1.00 54.29 218 LEU B O 1
ATOM 2091 N N . THR B 1 136 ? 99.907 71.344 65.394 1.00 51.57 219 THR B N 1
ATOM 2092 C CA . THR B 1 136 ? 99.967 70.220 64.443 1.00 52.16 219 THR B CA 1
ATOM 2093 C C . THR B 1 136 ? 99.965 68.886 65.203 1.00 50.63 219 THR B C 1
ATOM 2094 O O . THR B 1 136 ? 99.291 67.920 64.814 1.00 54.32 219 THR B O 1
ATOM 2098 N N . ALA B 1 137 ? 100.733 68.845 66.284 1.00 46.94 220 ALA B N 1
ATOM 2099 C CA . ALA B 1 137 ? 100.849 67.654 67.108 1.00 45.30 220 ALA B CA 1
ATOM 2100 C C . ALA B 1 137 ? 99.569 67.406 67.878 1.00 45.27 220 ALA B C 1
ATOM 2101 O O . ALA B 1 137 ? 99.165 66.252 68.062 1.00 46.52 220 ALA B O 1
ATOM 2103 N N . TYR B 1 138 ? 98.946 68.497 68.330 1.00 45.31 221 TYR B N 1
ATOM 2104 C CA . TYR B 1 138 ? 97.774 68.447 69.204 1.00 46.30 221 TYR B CA 1
ATOM 2105 C C . TYR B 1 138 ? 96.668 69.299 68.618 1.00 46.21 221 TYR B C 1
ATOM 2106 O O . TYR B 1 138 ? 96.383 70.368 69.125 1.00 45.42 221 TYR B O 1
ATOM 2115 N N . PRO B 1 139 ? 96.054 68.829 67.526 1.00 49.54 222 PRO B N 1
ATOM 2116 C CA . PRO B 1 139 ? 95.079 69.633 66.789 1.00 53.17 222 PRO B CA 1
ATOM 2117 C C . PRO B 1 139 ? 93.901 70.091 67.637 1.00 56.20 222 PRO B C 1
ATOM 2118 O O . PRO B 1 139 ? 93.535 69.422 68.606 1.00 57.33 222 PRO B O 1
ATOM 2122 N N . ARG B 1 140 ? 93.326 71.229 67.256 1.00 59.23 223 ARG B N 1
ATOM 2123 C CA . ARG B 1 140 ? 92.276 71.870 68.026 1.00 60.59 223 ARG B CA 1
ATOM 2124 C C . ARG B 1 140 ? 90.983 71.102 67.915 1.00 61.76 223 ARG B C 1
ATOM 2125 O O . ARG B 1 140 ? 90.615 70.651 66.842 1.00 64.35 223 ARG B O 1
ATOM 2133 N N . LEU B 1 141 ? 90.302 70.966 69.046 1.00 62.32 224 LEU B N 1
ATOM 2134 C CA . LEU B 1 141 ? 88.937 70.452 69.108 1.00 65.34 224 LEU B CA 1
ATOM 2135 C C . LEU B 1 141 ? 88.807 68.981 68.711 1.00 65.83 224 LEU B C 1
ATOM 2136 O O . LEU B 1 141 ? 87.696 68.489 68.489 1.00 72.55 224 LEU B O 1
ATOM 2141 N N . ILE B 1 142 ? 89.924 68.265 68.651 1.00 61.22 225 ILE B N 1
ATOM 2142 C CA . ILE B 1 142 ? 89.878 66.848 68.314 1.00 63.49 225 ILE B CA 1
ATOM 2143 C C . ILE B 1 142 ? 90.106 66.015 69.575 1.00 63.54 225 ILE B C 1
ATOM 2144 O O . ILE B 1 142 ? 91.231 65.852 70.067 1.00 62.24 225 ILE B O 1
ATOM 2149 N N . GLN B 1 143 ? 88.997 65.489 70.080 1.00 67.97 226 GLN B N 1
ATOM 2150 C CA . GLN B 1 143 ? 88.968 64.784 71.348 1.00 67.44 226 GLN B CA 1
ATOM 2151 C C . GLN B 1 143 ? 89.292 63.302 71.176 1.00 65.98 226 GLN B C 1
ATOM 2152 O O . GLN B 1 143 ? 89.639 62.630 72.143 1.00 64.96 226 GLN B O 1
ATOM 2158 N N . THR B 1 144 ? 89.206 62.818 69.936 1.00 65.99 227 THR B N 1
ATOM 2159 C CA . THR B 1 144 ? 89.354 61.403 69.614 1.00 63.96 227 THR B CA 1
ATOM 2160 C C . THR B 1 144 ? 90.803 60.919 69.513 1.00 60.29 227 THR B C 1
ATOM 2161 O O . THR B 1 144 ? 91.018 59.751 69.241 1.00 61.99 227 THR B O 1
ATOM 2165 N N . LEU B 1 145 ? 91.789 61.792 69.734 1.00 58.76 228 LEU B N 1
ATOM 2166 C CA . LEU B 1 145 ? 93.218 61.418 69.636 1.00 55.55 228 LEU B CA 1
ATOM 2167 C C . LEU B 1 145 ? 93.898 61.216 70.990 1.00 51.99 228 LEU B C 1
ATOM 2168 O O . LEU B 1 145 ? 94.226 62.194 71.659 1.00 50.81 228 LEU B O 1
ATOM 2173 N N . THR B 1 146 ? 94.154 59.962 71.365 1.00 50.66 229 THR B N 1
ATOM 2174 C CA . THR B 1 146 ? 94.885 59.648 72.601 1.00 48.36 229 THR B CA 1
ATOM 2175 C C . THR B 1 146 ? 96.189 60.417 72.700 1.00 46.37 229 THR B C 1
ATOM 2176 O O . THR B 1 146 ? 96.573 60.871 73.774 1.00 42.83 229 THR B O 1
ATOM 2180 N N . SER B 1 147 ? 96.862 60.533 71.558 1.00 49.30 230 SER B N 1
ATOM 2181 C CA . SER B 1 147 ? 98.156 61.193 71.447 1.00 48.93 230 SER B CA 1
ATOM 2182 C C . SER B 1 147 ? 98.170 62.634 71.916 1.00 46.40 230 SER B C 1
ATOM 2183 O O . SER B 1 147 ? 99.251 63.185 72.116 1.00 45.24 230 SER B O 1
ATOM 2186 N N . SER B 1 148 ? 96.981 63.226 72.080 1.00 48.05 231 SER B N 1
ATOM 2187 C CA . SER B 1 148 ? 96.815 64.604 72.570 1.00 47.57 231 SER B CA 1
ATOM 2188 C C . SER B 1 148 ? 96.487 64.717 74.070 1.00 46.21 231 SER B C 1
ATOM 2189 O O . SER B 1 148 ? 96.225 65.810 74.552 1.00 45.60 231 SER B O 1
ATOM 2192 N N . TYR B 1 149 ? 96.504 63.603 74.803 1.00 47.37 232 TYR B N 1
ATOM 2193 C CA . TYR B 1 149 ? 96.221 63.604 76.248 1.00 45.39 232 TYR B CA 1
ATOM 2194 C C . TYR B 1 149 ? 97.418 63.135 77.082 1.00 43.58 232 TYR B C 1
ATOM 2195 O O . TYR B 1 149 ? 98.281 62.399 76.600 1.00 44.52 232 TYR B O 1
ATOM 2204 N N . ILE B 1 150 ? 97.469 63.564 78.336 1.00 42.67 233 ILE B N 1
ATOM 2205 C CA . ILE B 1 150 ? 98.482 63.082 79.268 1.00 43.16 233 ILE B CA 1
ATOM 2206 C C . ILE B 1 150 ? 97.768 62.575 80.490 1.00 46.06 233 ILE B C 1
ATOM 2207 O O . ILE B 1 150 ? 97.099 63.349 81.177 1.00 49.38 233 ILE B O 1
ATOM 2212 N N . TYR B 1 151 ? 97.901 61.282 80.758 1.00 48.10 234 TYR B N 1
ATOM 2213 C CA . TYR B 1 151 ? 97.356 60.701 81.968 1.00 50.12 234 TYR B CA 1
ATOM 2214 C C . TYR B 1 151 ? 98.456 60.617 82.990 1.00 49.12 234 TYR B C 1
ATOM 2215 O O . TYR B 1 151 ? 99.543 60.141 82.706 1.00 54.34 234 TYR B O 1
ATOM 2224 N N . THR B 1 152 ? 98.151 61.103 84.180 1.00 51.06 235 THR B N 1
ATOM 2225 C CA . THR B 1 152 ? 99.056 61.082 85.304 1.00 52.12 235 THR B CA 1
ATOM 2226 C C . THR B 1 152 ? 98.229 60.942 86.593 1.00 55.86 235 THR B C 1
ATOM 2227 O O . THR B 1 152 ? 96.995 60.951 86.558 1.00 59.30 235 THR B O 1
ATOM 2231 N N . GLN B 1 153 ? 98.902 60.794 87.726 1.00 56.70 236 GLN B N 1
ATOM 2232 C CA . GLN B 1 153 ? 98.203 60.743 89.002 1.00 59.51 236 GLN B CA 1
ATOM 2233 C C . GLN B 1 153 ? 98.962 61.512 90.064 1.00 58.16 236 GLN B C 1
ATOM 2234 O O . GLN B 1 153 ? 100.186 61.599 90.011 1.00 58.44 236 GLN B O 1
ATOM 2240 N N . ALA B 1 154 ? 98.217 62.079 91.011 1.00 57.21 237 ALA B N 1
ATOM 2241 C CA . ALA B 1 154 ? 98.773 62.883 92.086 1.00 55.29 237 ALA B CA 1
ATOM 2242 C C . ALA B 1 154 ? 98.330 62.299 93.416 1.00 58.48 237 ALA B C 1
ATOM 2243 O O . ALA B 1 154 ? 97.229 61.786 93.515 1.00 62.31 237 ALA B O 1
ATOM 2245 N N . HIS B 1 155 ? 99.189 62.362 94.428 1.00 60.93 238 HIS B N 1
ATOM 2246 C CA . HIS B 1 155 ? 98.836 61.885 95.766 1.00 67.66 238 HIS B CA 1
ATOM 2247 C C . HIS B 1 155 ? 98.138 62.975 96.555 1.00 67.78 238 HIS B C 1
ATOM 2248 O O . HIS B 1 155 ? 98.388 64.161 96.332 1.00 66.23 238 HIS B O 1
ATOM 2255 N N . LEU B 1 156 ? 97.251 62.567 97.460 1.00 71.44 239 LEU B N 1
ATOM 2256 C CA . LEU B 1 156 ? 96.489 63.504 98.274 1.00 73.74 239 LEU B CA 1
ATOM 2257 C C . LEU B 1 156 ? 96.978 63.506 99.707 1.00 80.15 239 LEU B C 1
ATOM 2258 O O . LEU B 1 156 ? 97.450 62.493 100.225 1.00 83.39 239 LEU B O 1
ATOM 2263 N N . ASP B 1 157 ? 96.845 64.667 100.334 1.00 85.47 240 ASP B N 1
ATOM 2264 C CA . ASP B 1 157 ? 97.319 64.906 101.697 1.00 93.26 240 ASP B CA 1
ATOM 2265 C C . ASP B 1 157 ? 97.002 63.770 102.674 1.00 100.45 240 ASP B C 1
ATOM 2266 O O . ASP B 1 157 ? 97.907 63.255 103.346 1.00 101.15 240 ASP B O 1
ATOM 2271 N N . HIS B 1 158 ? 95.724 63.380 102.725 1.00 106.21 241 HIS B N 1
ATOM 2272 C CA . HIS B 1 158 ? 95.212 62.413 103.713 1.00 113.98 241 HIS B CA 1
ATOM 2273 C C . HIS B 1 158 ? 95.160 60.985 103.140 1.00 114.82 241 HIS B C 1
ATOM 2274 O O . HIS B 1 158 ? 94.740 60.778 101.990 1.00 109.66 241 HIS B O 1
ATOM 2281 N N . ASN B 1 159 ? 95.591 60.020 103.964 1.00 118.86 242 ASN B N 1
ATOM 2282 C CA . ASN B 1 159 ? 95.850 58.629 103.542 1.00 119.59 242 ASN B CA 1
ATOM 2283 C C . ASN B 1 159 ? 96.832 58.572 102.370 1.00 114.49 242 ASN B C 1
ATOM 2284 O O . ASN B 1 159 ? 97.451 59.584 102.024 1.00 109.29 242 ASN B O 1
ATOM 2289 N N . ASN B 1 160 ? 97.004 57.394 101.778 1.00 115.39 243 ASN B N 1
ATOM 2290 C CA . ASN B 1 160 ? 97.652 57.316 100.469 1.00 112.83 243 ASN B CA 1
ATOM 2291 C C . ASN B 1 160 ? 96.586 57.274 99.362 1.00 109.07 243 ASN B C 1
ATOM 2292 O O . ASN B 1 160 ? 96.560 56.373 98.509 1.00 110.64 243 ASN B O 1
ATOM 2297 N N . SER B 1 161 ? 95.712 58.278 99.386 1.00 103.22 244 SER B N 1
ATOM 2298 C CA . SER B 1 161 ? 94.632 58.381 98.421 1.00 97.63 244 SER B CA 1
ATOM 2299 C C . SER B 1 161 ? 95.176 59.043 97.171 1.00 87.44 244 SER B C 1
ATOM 2300 O O . SER B 1 161 ? 95.846 60.069 97.250 1.00 83.22 244 SER B O 1
ATOM 2303 N N . VAL B 1 162 ? 94.900 58.436 96.023 1.00 82.77 245 VAL B N 1
ATOM 2304 C CA . VAL B 1 162 ? 95.410 58.909 94.750 1.00 74.06 245 VAL B CA 1
ATOM 2305 C C . VAL B 1 162 ? 94.271 59.497 93.939 1.00 70.70 245 VAL B C 1
ATOM 2306 O O . VAL B 1 162 ? 93.160 58.978 93.947 1.00 77.01 245 VAL B O 1
ATOM 2310 N N . VAL B 1 163 ? 94.565 60.594 93.256 1.00 64.08 246 VAL B N 1
ATOM 2311 C CA . VAL B 1 163 ? 93.667 61.201 92.295 1.00 63.22 246 VAL B CA 1
ATOM 2312 C C . VAL B 1 163 ? 94.235 60.977 90.911 1.00 60.10 246 VAL B C 1
ATOM 2313 O O . VAL B 1 163 ? 95.406 61.219 90.695 1.00 58.63 246 VAL B O 1
ATOM 2317 N N . ASP B 1 164 ? 93.415 60.518 89.975 1.00 62.69 247 ASP B N 1
ATOM 2318 C CA . ASP B 1 164 ? 93.824 60.459 88.577 1.00 61.79 247 ASP B CA 1
ATOM 2319 C C . ASP B 1 164 ? 93.630 61.819 87.931 1.00 58.59 247 ASP B C 1
ATOM 2320 O O . ASP B 1 164 ? 92.605 62.455 88.124 1.00 61.81 247 ASP B O 1
ATOM 2325 N N . ILE B 1 165 ? 94.619 62.263 87.166 1.00 54.97 248 ILE B N 1
ATOM 2326 C CA . ILE B 1 165 ? 94.507 63.508 86.418 1.00 53.49 248 ILE B CA 1
ATOM 2327 C C . ILE B 1 165 ? 94.669 63.242 84.939 1.00 50.86 248 ILE B C 1
ATOM 2328 O O . ILE B 1 165 ? 95.528 62.479 84.542 1.00 50.10 248 ILE B O 1
ATOM 2333 N N . LYS B 1 166 ? 93.844 63.890 84.131 1.00 51.83 249 LYS B N 1
ATOM 2334 C CA . LYS B 1 166 ? 93.893 63.735 82.687 1.00 51.21 249 LYS B CA 1
ATOM 2335 C C . LYS B 1 166 ? 94.033 65.124 82.092 1.00 49.97 249 LYS B C 1
ATOM 2336 O O . LYS B 1 166 ? 93.136 65.957 82.243 1.00 54.10 249 LYS B O 1
ATOM 2342 N N . ILE B 1 167 ? 95.160 65.378 81.433 1.00 45.65 250 ILE B N 1
ATOM 2343 C CA . ILE B 1 167 ? 95.403 66.676 80.844 1.00 43.95 250 ILE B CA 1
ATOM 2344 C C . ILE B 1 167 ? 95.127 66.615 79.359 1.00 45.97 250 ILE B C 1
ATOM 2345 O O . ILE B 1 167 ? 95.646 65.733 78.679 1.00 47.20 250 ILE B O 1
ATOM 2350 N N . GLY B 1 168 ? 94.333 67.561 78.859 1.00 48.58 251 GLY B N 1
ATOM 2351 C CA . GLY B 1 168 ? 93.927 67.592 77.454 1.00 49.92 251 GLY B CA 1
ATOM 2352 C C . GLY B 1 168 ? 94.515 68.757 76.681 1.00 50.26 251 GLY B C 1
ATOM 2353 O O . GLY B 1 168 ? 94.163 69.910 76.928 1.00 54.98 251 GLY B O 1
ATOM 2354 N N . LEU B 1 169 ? 95.388 68.447 75.724 1.00 48.24 252 LEU B N 1
ATOM 2355 C CA . LEU B 1 169 ? 96.084 69.454 74.930 1.00 44.96 252 LEU B CA 1
ATOM 2356 C C . LEU B 1 169 ? 95.262 69.901 73.736 1.00 45.52 252 LEU B C 1
ATOM 2357 O O . LEU B 1 169 ? 95.088 69.155 72.795 1.00 45.97 252 LEU B O 1
ATOM 2362 N N . ASN B 1 170 ? 94.751 71.126 73.791 1.00 47.14 253 ASN B N 1
ATOM 2363 C CA . ASN B 1 170 ? 93.983 71.720 72.702 1.00 49.43 253 ASN B CA 1
ATOM 2364 C C . ASN B 1 170 ? 92.663 70.996 72.427 1.00 51.45 253 ASN B C 1
ATOM 2365 O O . ASN B 1 170 ? 91.990 71.284 71.440 1.00 51.21 253 ASN B O 1
ATOM 2370 N N . THR B 1 171 ? 92.271 70.094 73.324 1.00 53.33 254 THR B N 1
ATOM 2371 C CA . THR B 1 171 ? 91.149 69.181 73.076 1.00 56.42 254 THR B CA 1
ATOM 2372 C C . THR B 1 171 ? 89.816 69.827 73.429 1.00 61.58 254 THR B C 1
ATOM 2373 O O . THR B 1 171 ? 88.858 69.770 72.653 1.00 64.08 254 THR B O 1
ATOM 2377 N N . ASP B 1 172 ? 89.765 70.418 74.623 1.00 64.16 255 ASP B N 1
ATOM 2378 C CA . ASP B 1 172 ? 88.583 71.115 75.121 1.00 68.88 255 ASP B CA 1
ATOM 2379 C C . ASP B 1 172 ? 88.825 72.607 74.997 1.00 67.88 255 ASP B C 1
ATOM 2380 O O . ASP B 1 172 ? 89.703 73.153 75.685 1.00 68.19 255 ASP B O 1
ATOM 2385 N N . LEU B 1 173 ? 88.070 73.271 74.122 1.00 69.26 256 LEU B N 1
ATOM 2386 C CA . LEU B 1 173 ? 88.162 74.728 74.027 1.00 69.28 256 LEU B CA 1
ATOM 2387 C C . LEU B 1 173 ? 86.963 75.422 73.387 1.00 73.21 256 LEU B C 1
ATOM 2388 O O . LEU B 1 173 ? 86.189 74.811 72.658 1.00 76.50 256 LEU B O 1
ATOM 2393 N N . ARG B 1 174 ? 86.837 76.709 73.709 1.00 76.18 257 ARG B N 1
ATOM 2394 C CA . ARG B 1 174 ? 85.738 77.575 73.275 1.00 82.59 257 ARG B CA 1
ATOM 2395 C C . ARG B 1 174 ? 86.062 78.133 71.890 1.00 83.56 257 ARG B C 1
ATOM 2396 O O . ARG B 1 174 ? 87.225 78.090 71.465 1.00 80.85 257 ARG B O 1
ATOM 2404 N N . PRO B 1 175 ? 85.045 78.656 71.174 1.00 88.26 258 PRO B N 1
ATOM 2405 C CA . PRO B 1 175 ? 85.295 79.209 69.830 1.00 91.05 258 PRO B CA 1
ATOM 2406 C C . PRO B 1 175 ? 86.387 80.284 69.812 1.00 89.91 258 PRO B C 1
ATOM 2407 O O . PRO B 1 175 ? 87.258 80.279 68.940 1.00 90.74 258 PRO B O 1
ATOM 2411 N N . THR B 1 176 ? 86.342 81.177 70.791 1.00 89.68 259 THR B N 1
ATOM 2412 C CA . THR B 1 176 ? 87.262 82.298 70.862 1.00 88.46 259 THR B CA 1
ATOM 2413 C C . THR B 1 176 ? 88.718 81.905 71.168 1.00 81.85 259 THR B C 1
ATOM 2414 O O . THR B 1 176 ? 89.637 82.668 70.882 1.00 80.80 259 THR B O 1
ATOM 2418 N N . ALA B 1 177 ? 88.926 80.725 71.749 1.00 77.58 260 ALA B N 1
ATOM 2419 C CA . ALA B 1 177 ? 90.253 80.327 72.218 1.00 72.31 260 ALA B CA 1
ATOM 2420 C C . ALA B 1 177 ? 91.137 79.881 71.074 1.00 70.27 260 ALA B C 1
ATOM 2421 O O . ALA B 1 177 ? 90.646 79.361 70.080 1.00 74.22 260 ALA B O 1
ATOM 2423 N N . ALA B 1 178 ? 92.442 80.098 71.238 1.00 66.95 261 ALA B N 1
ATOM 2424 C CA . ALA B 1 178 ? 93.457 79.734 70.250 1.00 64.79 261 ALA B CA 1
ATOM 2425 C C . ALA B 1 178 ? 94.123 78.442 70.644 1.00 61.53 261 ALA B C 1
ATOM 2426 O O . ALA B 1 178 ? 94.375 77.591 69.792 1.00 62.40 261 ALA B O 1
ATOM 2428 N N . TYR B 1 179 ? 94.442 78.339 71.936 1.00 61.15 262 TYR B N 1
ATOM 2429 C CA . TYR B 1 179 ? 95.002 77.132 72.558 1.00 58.01 262 TYR B CA 1
ATOM 2430 C C . TYR B 1 179 ? 94.174 76.758 73.782 1.00 58.53 262 TYR B C 1
ATOM 2431 O O . TYR B 1 179 ? 93.278 77.499 74.196 1.00 60.93 262 TYR B O 1
ATOM 2440 N N . GLY B 1 180 ? 94.484 75.612 74.368 1.00 56.44 263 GLY B N 1
ATOM 2441 C CA . GLY B 1 180 ? 93.752 75.141 75.529 1.00 57.71 263 GLY B CA 1
ATOM 2442 C C . GLY B 1 180 ? 94.524 74.141 76.351 1.00 53.73 263 GLY B C 1
ATOM 2443 O O . GLY B 1 180 ? 95.524 73.599 75.904 1.00 50.08 263 GLY B O 1
ATOM 2444 N N . LEU B 1 181 ? 94.039 73.901 77.562 1.00 55.02 264 LEU B N 1
ATOM 2445 C CA . LEU B 1 181 ? 94.712 73.024 78.505 1.00 52.18 264 LEU B CA 1
ATOM 2446 C C . LEU B 1 181 ? 93.683 72.604 79.555 1.00 54.35 264 LEU B C 1
ATOM 2447 O O . LEU B 1 181 ? 93.369 73.376 80.459 1.00 55.93 264 LEU B O 1
ATOM 2452 N N . SER B 1 182 ? 93.130 71.399 79.398 1.00 55.53 265 SER B N 1
ATOM 2453 C CA . SER B 1 182 ? 92.050 70.910 80.262 1.00 58.10 265 SER B CA 1
ATOM 2454 C C . SER B 1 182 ? 92.636 70.040 81.322 1.00 55.43 265 SER B C 1
ATOM 2455 O O . SER B 1 182 ? 93.502 69.237 81.036 1.00 56.74 265 SER B O 1
ATOM 2458 N N . PHE B 1 183 ? 92.147 70.188 82.543 1.00 56.83 266 PHE B N 1
ATOM 2459 C CA . PHE B 1 183 ? 92.527 69.313 83.631 1.00 54.42 266 PHE B CA 1
ATOM 2460 C C . PHE B 1 183 ? 91.285 68.671 84.191 1.00 56.90 266 PHE B C 1
ATOM 2461 O O . PHE B 1 183 ? 90.349 69.352 84.595 1.00 59.73 266 PHE B O 1
ATOM 2469 N N . THR B 1 184 ? 91.290 67.350 84.206 1.00 55.99 267 THR B N 1
ATOM 2470 C CA . THR B 1 184 ? 90.164 66.594 84.678 1.00 59.91 267 THR B CA 1
ATOM 2471 C C . THR B 1 184 ? 90.661 65.671 85.765 1.00 61.23 267 THR B C 1
ATOM 2472 O O . THR B 1 184 ? 91.576 64.882 85.545 1.00 63.10 267 THR B O 1
ATOM 2476 N N . MET B 1 185 ? 90.063 65.797 86.944 1.00 63.06 268 MET B N 1
ATOM 2477 C CA . MET B 1 185 ? 90.438 65.002 88.101 1.00 63.93 268 MET B CA 1
ATOM 2478 C C . MET B 1 185 ? 89.333 64.044 88.504 1.00 65.80 268 MET B C 1
ATOM 2479 O O . MET B 1 185 ? 88.231 64.470 88.826 1.00 67.29 268 MET B O 1
ATOM 2484 N N . THR B 1 186 ? 89.640 62.753 88.488 1.00 66.39 269 THR B N 1
ATOM 2485 C CA . THR B 1 186 ? 88.718 61.733 88.959 1.00 72.11 269 THR B CA 1
ATOM 2486 C C . THR B 1 186 ? 89.203 61.236 90.313 1.00 74.19 269 THR B C 1
ATOM 2487 O O . THR B 1 186 ? 90.405 61.090 90.523 1.00 71.30 269 THR B O 1
ATOM 2491 N N . PHE B 1 187 ? 88.265 60.999 91.228 1.00 80.88 270 PHE B N 1
ATOM 2492 C CA . PHE B 1 187 ? 88.586 60.563 92.589 1.00 85.41 270 PHE B CA 1
ATOM 2493 C C . PHE B 1 187 ? 88.250 59.099 92.777 1.00 91.68 270 PHE B C 1
ATOM 2494 O O . PHE B 1 187 ? 87.392 58.559 92.081 1.00 93.94 270 PHE B O 1
ATOM 2502 N N . THR B 1 188 ? 88.916 58.474 93.745 1.00 95.87 271 THR B N 1
ATOM 2503 C CA . THR B 1 188 ? 88.717 57.055 94.027 1.00 102.01 271 THR B CA 1
ATOM 2504 C C . THR B 1 188 ? 87.237 56.753 94.282 1.00 109.72 271 THR B C 1
ATOM 2505 O O . THR B 1 188 ? 86.749 55.702 93.870 1.00 114.90 271 THR B O 1
ATOM 2509 N N . ASN B 1 189 ? 86.527 57.673 94.944 1.00 113.25 272 ASN B N 1
ATOM 2510 C CA . ASN B 1 189 ? 85.049 57.600 95.049 1.00 120.13 272 ASN B CA 1
ATOM 2511 C C . ASN B 1 189 ? 84.376 58.982 94.874 1.00 120.02 272 ASN B C 1
ATOM 2512 O O . ASN B 1 189 ? 84.328 59.487 93.750 1.00 118.35 272 ASN B O 1
ATOM 2517 N N . SER B 1 190 ? 83.857 59.591 95.943 1.00 122.57 273 SER B N 1
ATOM 2518 C CA . SER B 1 190 ? 83.282 60.936 95.845 1.00 120.32 273 SER B CA 1
ATOM 2519 C C . SER B 1 190 ? 84.299 61.947 96.387 1.00 115.47 273 SER B C 1
ATOM 2520 O O . SER B 1 190 ? 84.926 61.693 97.425 1.00 115.58 273 SER B O 1
ATOM 2523 N N . PRO B 1 191 ? 84.470 63.095 95.688 1.00 111.07 274 PRO B N 1
ATOM 2524 C CA . PRO B 1 191 ? 85.518 64.049 96.074 1.00 106.56 274 PRO B CA 1
ATOM 2525 C C . PRO B 1 191 ? 85.387 64.459 97.528 1.00 110.08 274 PRO B C 1
ATOM 2526 O O . PRO B 1 191 ? 84.268 64.557 98.031 1.00 118.03 274 PRO B O 1
ATOM 2530 N N . PRO B 1 192 ? 86.515 64.677 98.216 1.00 106.65 275 PRO B N 1
ATOM 2531 C CA . PRO B 1 192 ? 86.361 65.189 99.569 1.00 110.21 275 PRO B CA 1
ATOM 2532 C C . PRO B 1 192 ? 86.004 66.675 99.572 1.00 108.66 275 PRO B C 1
ATOM 2533 O O . PRO B 1 192 ? 86.167 67.372 98.555 1.00 99.62 275 PRO B O 1
ATOM 2537 N N . THR B 1 193 ? 85.504 67.131 100.719 1.00 112.58 276 THR B N 1
ATOM 2538 C CA . THR B 1 193 ? 85.143 68.528 100.923 1.00 112.75 276 THR B CA 1
ATOM 2539 C C . THR B 1 193 ? 86.358 69.421 100.704 1.00 106.24 276 THR B C 1
ATOM 2540 O O . THR B 1 193 ? 86.241 70.498 100.131 1.00 104.60 276 THR B O 1
ATOM 2544 N N . SER B 1 194 ? 87.518 68.948 101.159 1.00 102.67 277 SER B N 1
ATOM 2545 C CA . SER B 1 194 ? 88.780 69.676 101.053 1.00 96.67 277 SER B CA 1
ATOM 2546 C C . SER B 1 194 ? 89.926 68.745 100.661 1.00 90.96 277 SER B C 1
ATOM 2547 O O . SER B 1 194 ? 89.965 67.598 101.088 1.00 92.48 277 SER B O 1
ATOM 2550 N N . PHE B 1 195 ? 90.866 69.240 99.861 1.00 85.11 278 PHE B N 1
ATOM 2551 C CA . PHE B 1 195 ? 91.991 68.424 99.398 1.00 79.96 278 PHE B CA 1
ATOM 2552 C C . PHE B 1 195 ? 93.156 69.287 98.937 1.00 74.79 278 PHE B C 1
ATOM 2553 O O . PHE B 1 195 ? 92.960 70.408 98.488 1.00 74.65 278 PHE B O 1
ATOM 2561 N N . GLY B 1 196 ? 94.364 68.749 99.045 1.00 71.84 279 GLY B N 1
ATOM 2562 C CA . GLY B 1 196 ? 95.554 69.355 98.459 1.00 65.68 279 GLY B CA 1
ATOM 2563 C C . GLY B 1 196 ? 96.332 68.229 97.827 1.00 63.47 279 GLY B C 1
ATOM 2564 O O . GLY B 1 196 ? 96.362 67.130 98.370 1.00 64.91 279 GLY B O 1
ATOM 2565 N N . THR B 1 197 ? 96.931 68.475 96.666 1.00 60.25 280 THR B N 1
ATOM 2566 C CA . THR B 1 197 ? 97.724 67.451 95.989 1.00 56.47 280 THR B CA 1
ATOM 2567 C C . THR B 1 197 ? 99.189 67.790 96.083 1.00 55.06 280 THR B C 1
ATOM 2568 O O . THR B 1 197 ? 99.560 68.894 96.495 1.00 54.82 280 THR B O 1
ATOM 2572 N N . ASP B 1 198 ? 100.008 66.828 95.669 1.00 54.34 281 ASP B N 1
ATOM 2573 C CA . ASP B 1 198 ? 101.458 66.995 95.585 1.00 52.41 281 ASP B CA 1
ATOM 2574 C C . ASP B 1 198 ? 101.850 67.668 94.269 1.00 47.64 281 ASP B C 1
ATOM 2575 O O . ASP B 1 198 ? 100.994 68.146 93.529 1.00 43.87 281 ASP B O 1
ATOM 2580 N N . LEU B 1 199 ? 103.150 67.716 94.003 1.00 48.33 282 LEU B N 1
ATOM 2581 C CA . LEU B 1 199 ? 103.685 68.330 92.805 1.00 46.62 282 LEU B CA 1
ATOM 2582 C C . LEU B 1 199 ? 103.840 67.297 91.690 1.00 46.62 282 LEU B C 1
ATOM 2583 O O . LEU B 1 199 ? 104.523 66.286 91.826 1.00 48.32 282 LEU B O 1
ATOM 2588 N N . VAL B 1 200 ? 103.196 67.588 90.576 1.00 46.58 283 VAL B N 1
ATOM 2589 C CA . VAL B 1 200 ? 103.052 66.661 89.482 1.00 45.40 283 VAL B CA 1
ATOM 2590 C C . VAL B 1 200 ? 103.622 67.329 88.252 1.00 44.74 283 VAL B C 1
ATOM 2591 O O . VAL B 1 200 ? 103.332 68.485 87.989 1.00 46.58 283 VAL B O 1
ATOM 2595 N N . GLN B 1 201 ? 104.419 66.604 87.486 1.00 46.17 284 GLN B N 1
ATOM 2596 C CA . GLN B 1 201 ? 105.054 67.188 86.321 1.00 45.84 284 GLN B CA 1
ATOM 2597 C C . GLN B 1 201 ? 104.529 66.581 85.035 1.00 43.79 284 GLN B C 1
ATOM 2598 O O . GLN B 1 201 ? 104.009 65.470 85.037 1.00 47.66 284 GLN B O 1
ATOM 2604 N N . PHE B 1 202 ? 104.720 67.294 83.930 1.00 42.68 285 PHE B N 1
ATOM 2605 C CA . PHE B 1 202 ? 104.404 66.764 82.598 1.00 42.19 285 PHE B CA 1
ATOM 2606 C C . PHE B 1 202 ? 105.171 67.503 81.492 1.00 41.17 285 PHE B C 1
ATOM 2607 O O . PHE B 1 202 ? 105.643 68.612 81.709 1.00 44.40 285 PHE B O 1
ATOM 2615 N N . GLY B 1 203 ? 105.332 66.856 80.338 1.00 41.81 286 GLY B N 1
ATOM 2616 C CA . GLY B 1 203 ? 105.985 67.450 79.173 1.00 40.78 286 GLY B CA 1
ATOM 2617 C C . GLY B 1 203 ? 105.085 67.373 77.944 1.00 43.22 286 GLY B C 1
ATOM 2618 O O . GLY B 1 203 ? 104.291 66.443 77.802 1.00 44.37 286 GLY B O 1
ATOM 2619 N N . TYR B 1 204 ? 105.189 68.358 77.055 1.00 44.50 287 TYR B N 1
ATOM 2620 C CA . TYR B 1 204 ? 104.574 68.264 75.723 1.00 42.90 287 TYR B CA 1
ATOM 2621 C C . TYR B 1 204 ? 105.277 69.144 74.693 1.00 42.16 287 TYR B C 1
ATOM 2622 O O . TYR B 1 204 ? 106.103 69.980 75.044 1.00 43.17 287 TYR B O 1
ATOM 2631 N N . LEU B 1 205 ? 104.929 68.954 73.425 1.00 40.91 288 LEU B N 1
ATOM 2632 C CA . LEU B 1 205 ? 105.571 69.674 72.325 1.00 41.21 288 LEU B CA 1
ATOM 2633 C C . LEU B 1 205 ? 105.075 71.129 72.170 1.00 40.20 288 LEU B C 1
ATOM 2634 O O . LEU B 1 205 ? 103.888 71.407 72.138 1.00 39.36 288 LEU B O 1
ATOM 2639 N N . GLY B 1 206 ? 106.008 72.059 72.070 1.00 43.33 289 GLY B N 1
ATOM 2640 C CA . GLY B 1 206 ? 105.671 73.471 72.049 1.00 45.82 289 GLY B CA 1
ATOM 2641 C C . GLY B 1 206 ? 105.377 73.936 70.642 1.00 49.19 289 GLY B C 1
ATOM 2642 O O . GLY B 1 206 ? 105.817 73.307 69.674 1.00 51.15 289 GLY B O 1
ATOM 2643 N N . GLN B 1 207 ? 104.628 75.035 70.543 1.00 49.86 290 GLN B N 1
ATOM 2644 C CA . GLN B 1 207 ? 104.243 75.639 69.270 1.00 52.44 290 GLN B CA 1
ATOM 2645 C C . GLN B 1 207 ? 105.388 76.519 68.770 1.00 57.47 290 GLN B C 1
ATOM 2646 O O . GLN B 1 207 ? 105.968 77.276 69.552 1.00 54.40 290 GLN B O 1
ATOM 2652 N N . ASP B 1 208 ? 105.696 76.406 67.470 1.00 63.43 291 ASP B N 1
ATOM 2653 C CA . ASP B 1 208 ? 106.877 77.039 66.838 1.00 66.21 291 ASP B CA 1
ATOM 2654 C C . ASP B 1 208 ? 108.178 76.409 67.327 1.00 63.78 291 ASP B C 1
ATOM 2655 O O . ASP B 1 208 ? 109.083 77.079 67.831 1.00 61.14 291 ASP B O 1
ATOM 2661 N N . LEU C 1 33 ? 120.535 84.383 80.188 1.00 89.65 116 LEU C N 1
ATOM 2662 C CA . LEU C 1 33 ? 121.015 83.444 81.257 1.00 87.39 116 LEU C CA 1
ATOM 2663 C C . LEU C 1 33 ? 121.047 81.969 80.809 1.00 85.17 116 LEU C C 1
ATOM 2664 O O . LEU C 1 33 ? 120.136 81.499 80.115 1.00 86.79 116 LEU C O 1
ATOM 2669 N N . VAL C 1 34 ? 122.103 81.251 81.204 1.00 81.98 117 VAL C N 1
ATOM 2670 C CA . VAL C 1 34 ? 122.142 79.780 81.108 1.00 74.58 117 VAL C CA 1
ATOM 2671 C C . VAL C 1 34 ? 122.640 79.222 82.439 1.00 68.76 117 VAL C C 1
ATOM 2672 O O . VAL C 1 34 ? 123.760 79.506 82.868 1.00 69.68 117 VAL C O 1
ATOM 2676 N N . TYR C 1 35 ? 121.787 78.434 83.084 1.00 61.79 118 TYR C N 1
ATOM 2677 C CA . TYR C 1 35 ? 122.045 77.953 84.431 1.00 56.14 118 TYR C CA 1
ATOM 2678 C C . TYR C 1 35 ? 122.983 76.747 84.415 1.00 54.90 118 TYR C C 1
ATOM 2679 O O . TYR C 1 35 ? 123.023 75.996 83.433 1.00 57.22 118 TYR C O 1
ATOM 2688 N N . PRO C 1 36 ? 123.724 76.544 85.517 1.00 52.56 119 PRO C N 1
ATOM 2689 C CA . PRO C 1 36 ? 124.615 75.404 85.610 1.00 51.53 119 PRO C CA 1
ATOM 2690 C C . PRO C 1 36 ? 123.859 74.118 85.870 1.00 47.33 119 PRO C C 1
ATOM 2691 O O . PRO C 1 36 ? 122.627 74.127 85.945 1.00 43.53 119 PRO C O 1
ATOM 2695 N N . THR C 1 37 ? 124.616 73.029 85.969 1.00 46.75 120 THR C N 1
ATOM 2696 C CA . THR C 1 37 ? 124.081 71.714 86.263 1.00 43.54 120 THR C CA 1
ATOM 2697 C C . THR C 1 37 ? 124.869 71.130 87.426 1.00 43.41 120 THR C C 1
ATOM 2698 O O . THR C 1 37 ? 126.085 71.031 87.372 1.00 47.35 120 THR C O 1
ATOM 2702 N N . LEU C 1 38 ? 124.168 70.765 88.486 1.00 43.08 121 LEU C N 1
ATOM 2703 C CA . LEU C 1 38 ? 124.786 70.185 89.663 1.00 42.99 121 LEU C CA 1
ATOM 2704 C C . LEU C 1 38 ? 124.471 68.708 89.674 1.00 41.56 121 LEU C C 1
ATOM 2705 O O . LEU C 1 38 ? 123.341 68.315 89.396 1.00 41.11 121 LEU C O 1
ATOM 2710 N N . TRP C 1 39 ? 125.453 67.886 90.012 1.00 41.80 122 TRP C N 1
ATOM 2711 C CA . TRP C 1 39 ? 125.249 66.447 89.985 1.00 41.57 122 TRP C CA 1
ATOM 2712 C C . TRP C 1 39 ? 126.274 65.664 90.796 1.00 44.38 122 TRP C C 1
ATOM 2713 O O . TRP C 1 39 ? 127.321 66.187 91.190 1.00 47.23 122 TRP C O 1
ATOM 2724 N N . THR C 1 40 ? 125.970 64.393 91.019 1.00 44.13 123 THR C N 1
ATOM 2725 C CA . THR C 1 40 ? 126.875 63.499 91.718 1.00 45.24 123 THR C CA 1
ATOM 2726 C C . THR C 1 40 ? 127.911 62.928 90.769 1.00 46.09 123 THR C C 1
ATOM 2727 O O . THR C 1 40 ? 128.692 62.066 91.145 1.00 50.86 123 THR C O 1
ATOM 2731 N N . GLY C 1 41 ? 127.925 63.418 89.538 1.00 45.86 124 GLY C N 1
ATOM 2732 C CA . GLY C 1 41 ? 128.717 62.813 88.483 1.00 48.44 124 GLY C CA 1
ATOM 2733 C C . GLY C 1 41 ? 127.876 61.748 87.807 1.00 47.11 124 GLY C C 1
ATOM 2734 O O . GLY C 1 41 ? 126.801 61.393 88.304 1.00 50.39 124 GLY C O 1
ATOM 2735 N N . PRO C 1 42 ? 128.351 61.230 86.671 1.00 45.16 125 PRO C N 1
ATOM 2736 C CA . PRO C 1 42 ? 127.593 60.289 85.854 1.00 46.90 125 PRO C CA 1
ATOM 2737 C C . PRO C 1 42 ? 127.593 58.842 86.344 1.00 48.42 125 PRO C C 1
ATOM 2738 O O . PRO C 1 42 ? 126.554 58.187 86.274 1.00 51.91 125 PRO C O 1
ATOM 2742 N N . ALA C 1 43 ? 128.742 58.357 86.816 1.00 49.75 126 ALA C N 1
ATOM 2743 C CA . ALA C 1 43 ? 128.901 56.986 87.294 1.00 50.20 126 ALA C CA 1
ATOM 2744 C C . ALA C 1 43 ? 129.713 56.985 88.585 1.00 51.68 126 ALA C C 1
ATOM 2745 O O . ALA C 1 43 ? 130.824 56.463 88.626 1.00 53.08 126 ALA C O 1
ATOM 2747 N N . PRO C 1 44 ? 129.146 57.562 89.653 1.00 50.83 127 PRO C N 1
ATOM 2748 C CA . PRO C 1 44 ? 129.858 57.695 90.916 1.00 52.35 127 PRO C CA 1
ATOM 2749 C C . PRO C 1 44 ? 130.043 56.383 91.652 1.00 54.09 127 PRO C C 1
ATOM 2750 O O . PRO C 1 44 ? 129.314 55.410 91.400 1.00 54.20 127 PRO C O 1
ATOM 2754 N N . GLU C 1 45 ? 131.006 56.377 92.568 1.00 55.42 128 GLU C N 1
ATOM 2755 C CA . GLU C 1 45 ? 131.225 55.243 93.448 1.00 59.48 128 GLU C CA 1
ATOM 2756 C C . GLU C 1 45 ? 130.463 55.460 94.731 1.00 56.86 128 GLU C C 1
ATOM 2757 O O . GLU C 1 45 ? 129.799 56.461 94.877 1.00 57.05 128 GLU C O 1
ATOM 2763 N N . ALA C 1 46 ? 130.542 54.511 95.651 1.00 59.19 129 ALA C N 1
ATOM 2764 C CA . ALA C 1 46 ? 129.841 54.616 96.921 1.00 58.36 129 ALA C CA 1
ATOM 2765 C C . ALA C 1 46 ? 129.988 56.027 97.470 1.00 56.67 129 ALA C C 1
ATOM 2766 O O . ALA C 1 46 ? 131.102 56.456 97.740 1.00 57.51 129 ALA C O 1
ATOM 2768 N N . ASN C 1 47 ? 128.866 56.736 97.618 1.00 54.57 130 ASN C N 1
ATOM 2769 C CA . ASN C 1 47 ? 128.864 58.141 98.029 1.00 52.43 130 ASN C CA 1
ATOM 2770 C C . ASN C 1 47 ? 127.754 58.558 98.990 1.00 53.08 130 ASN C C 1
ATOM 2771 O O . ASN C 1 47 ? 127.534 59.751 99.165 1.00 54.06 130 ASN C O 1
ATOM 2776 N N . VAL C 1 48 ? 127.042 57.603 99.592 1.00 56.44 131 VAL C N 1
ATOM 2777 C CA . VAL C 1 48 ? 125.966 57.917 100.554 1.00 56.22 131 VAL C CA 1
ATOM 2778 C C . VAL C 1 48 ? 125.927 56.933 101.734 1.00 59.39 131 VAL C C 1
ATOM 2779 O O . VAL C 1 48 ? 126.038 55.727 101.549 1.00 59.57 131 VAL C O 1
ATOM 2783 N N . THR C 1 49 ? 125.795 57.480 102.943 1.00 63.64 132 THR C N 1
ATOM 2784 C CA . THR C 1 49 ? 125.713 56.704 104.177 1.00 69.15 132 THR C CA 1
ATOM 2785 C C . THR C 1 49 ? 124.288 56.780 104.663 1.00 70.31 132 THR C C 1
ATOM 2786 O O . THR C 1 49 ? 123.739 57.873 104.760 1.00 68.51 132 THR C O 1
ATOM 2790 N N . PHE C 1 50 ? 123.683 55.637 104.969 1.00 74.81 133 PHE C N 1
ATOM 2791 C CA . PHE C 1 50 ? 122.293 55.626 105.431 1.00 75.36 133 PHE C CA 1
ATOM 2792 C C . PHE C 1 50 ? 122.224 55.769 106.938 1.00 81.62 133 PHE C C 1
ATOM 2793 O O . PHE C 1 50 ? 123.128 55.331 107.656 1.00 82.14 133 PHE C O 1
ATOM 2801 N N . SER C 1 51 ? 121.125 56.361 107.405 1.00 83.66 134 SER C N 1
ATOM 2802 C CA . SER C 1 51 ? 120.927 56.659 108.825 1.00 87.10 134 SER C CA 1
ATOM 2803 C C . SER C 1 51 ? 121.195 55.423 109.677 1.00 90.19 134 SER C C 1
ATOM 2804 O O . SER C 1 51 ? 120.489 54.415 109.571 1.00 89.02 134 SER C O 1
ATOM 2807 N N . GLY C 1 52 ? 122.242 55.500 110.492 1.00 92.48 135 GLY C N 1
ATOM 2808 C CA . GLY C 1 52 ? 122.638 54.387 111.342 1.00 98.38 135 GLY C CA 1
ATOM 2809 C C . GLY C 1 52 ? 123.898 53.673 110.880 1.00 100.22 135 GLY C C 1
ATOM 2810 O O . GLY C 1 52 ? 124.547 52.983 111.679 1.00 105.80 135 GLY C O 1
ATOM 2811 N N . GLU C 1 53 ? 124.256 53.821 109.605 1.00 95.91 136 GLU C N 1
ATOM 2812 C CA . GLU C 1 53 ? 125.452 53.156 109.072 1.00 96.91 136 GLU C CA 1
ATOM 2813 C C . GLU C 1 53 ? 126.696 54.019 109.327 1.00 95.57 136 GLU C C 1
ATOM 2814 O O . GLU C 1 53 ? 126.630 55.254 109.271 1.00 90.00 136 GLU C O 1
ATOM 2820 N N . ASN C 1 54 ? 127.825 53.371 109.615 1.00 99.50 137 ASN C N 1
ATOM 2821 C CA . ASN C 1 54 ? 129.074 54.104 109.907 1.00 101.72 137 ASN C CA 1
ATOM 2822 C C . ASN C 1 54 ? 129.877 54.505 108.641 1.00 98.32 137 ASN C C 1
ATOM 2823 O O . ASN C 1 54 ? 130.517 55.558 108.631 1.00 98.42 137 ASN C O 1
ATOM 2828 N N . SER C 1 55 ? 129.822 53.685 107.584 1.00 95.94 138 SER C N 1
ATOM 2829 C CA . SER C 1 55 ? 130.450 54.016 106.289 1.00 90.47 138 SER C CA 1
ATOM 2830 C C . SER C 1 55 ? 129.443 53.990 105.127 1.00 83.79 138 SER C C 1
ATOM 2831 O O . SER C 1 55 ? 128.347 53.427 105.254 1.00 82.85 138 SER C O 1
ATOM 2834 N N . PRO C 1 56 ? 129.817 54.601 103.986 1.00 78.70 139 PRO C N 1
ATOM 2835 C CA . PRO C 1 56 ? 128.875 54.686 102.879 1.00 72.92 139 PRO C CA 1
ATOM 2836 C C . PRO C 1 56 ? 128.614 53.327 102.232 1.00 72.10 139 PRO C C 1
ATOM 2837 O O . PRO C 1 56 ? 129.545 52.630 101.826 1.00 72.72 139 PRO C O 1
ATOM 2841 N N . SER C 1 57 ? 127.345 52.958 102.154 1.00 69.69 140 SER C N 1
ATOM 2842 C CA . SER C 1 57 ? 126.957 51.697 101.558 1.00 70.05 140 SER C CA 1
ATOM 2843 C C . SER C 1 57 ? 125.936 51.906 100.449 1.00 65.08 140 SER C C 1
ATOM 2844 O O . SER C 1 57 ? 125.174 50.995 100.136 1.00 65.19 140 SER C O 1
ATOM 2847 N N . GLY C 1 58 ? 125.929 53.099 99.853 1.00 61.34 141 GLY C N 1
ATOM 2848 C CA . GLY C 1 58 ? 124.963 53.444 98.805 1.00 59.19 141 GLY C CA 1
ATOM 2849 C C . GLY C 1 58 ? 125.527 54.324 97.701 1.00 56.48 141 GLY C C 1
ATOM 2850 O O . GLY C 1 58 ? 126.523 55.014 97.896 1.00 57.71 141 GLY C O 1
ATOM 2851 N N . ILE C 1 59 ? 124.888 54.285 96.534 1.00 53.85 142 ILE C N 1
ATOM 2852 C CA . ILE C 1 59 ? 125.271 55.130 95.407 1.00 50.86 142 ILE C CA 1
ATOM 2853 C C . ILE C 1 59 ? 124.082 55.981 94.996 1.00 48.24 142 ILE C C 1
ATOM 2854 O O . ILE C 1 59 ? 123.046 55.459 94.579 1.00 47.32 142 ILE C O 1
ATOM 2859 N N . LEU C 1 60 ? 124.224 57.293 95.142 1.00 46.64 143 LEU C N 1
ATOM 2860 C CA . LEU C 1 60 ? 123.182 58.208 94.725 1.00 44.86 143 LEU C CA 1
ATOM 2861 C C . LEU C 1 60 ? 123.595 58.816 93.415 1.00 43.73 143 LEU C C 1
ATOM 2862 O O . LEU C 1 60 ? 124.659 59.402 93.317 1.00 44.21 143 LEU C O 1
ATOM 2867 N N . ARG C 1 61 ? 122.742 58.664 92.414 1.00 44.22 144 ARG C N 1
ATOM 2868 C CA . ARG C 1 61 ? 122.935 59.276 91.120 1.00 42.58 144 ARG C CA 1
ATOM 2869 C C . ARG C 1 61 ? 121.889 60.354 90.971 1.00 42.36 144 ARG C C 1
ATOM 2870 O O . ARG C 1 61 ? 120.724 60.056 90.677 1.00 43.70 144 ARG C O 1
ATOM 2878 N N . LEU C 1 62 ? 122.307 61.601 91.177 1.00 41.20 145 LEU C N 1
ATOM 2879 C CA . LEU C 1 62 ? 121.401 62.732 91.147 1.00 39.84 145 LEU C CA 1
ATOM 2880 C C . LEU C 1 62 ? 122.011 63.808 90.292 1.00 40.40 145 LEU C C 1
ATOM 2881 O O . LEU C 1 62 ? 123.220 64.021 90.332 1.00 41.12 145 LEU C O 1
ATOM 2886 N N . CYS C 1 63 ? 121.160 64.478 89.525 1.00 41.21 146 CYS C N 1
ATOM 2887 C CA . CYS C 1 63 ? 121.575 65.548 88.629 1.00 40.96 146 CYS C CA 1
ATOM 2888 C C . CYS C 1 63 ? 120.431 66.511 88.509 1.00 40.22 146 CYS C C 1
ATOM 2889 O O . CYS C 1 63 ? 119.294 66.114 88.302 1.00 41.64 146 CYS C O 1
ATOM 2892 N N . LEU C 1 64 ? 120.746 67.786 88.638 1.00 40.47 147 LEU C N 1
ATOM 2893 C CA . LEU C 1 64 ? 119.763 68.830 88.536 1.00 38.97 147 LEU C CA 1
ATOM 2894 C C . LEU C 1 64 ? 120.161 69.721 87.373 1.00 37.69 147 LEU C C 1
ATOM 2895 O O . LEU C 1 64 ? 121.299 70.145 87.283 1.00 37.34 147 LEU C O 1
ATOM 2900 N N . SER C 1 65 ? 119.230 69.947 86.456 1.00 38.18 148 SER C N 1
ATOM 2901 C CA . SER C 1 65 ? 119.409 70.909 85.375 1.00 40.61 148 SER C CA 1
ATOM 2902 C C . SER C 1 65 ? 118.213 71.834 85.399 1.00 41.17 148 SER C C 1
ATOM 2903 O O . SER C 1 65 ? 117.184 71.494 85.988 1.00 40.91 148 SER C O 1
ATOM 2906 N N . ARG C 1 66 ? 118.335 72.992 84.750 1.00 42.56 149 ARG C N 1
ATOM 2907 C CA . ARG C 1 66 ? 117.241 73.959 84.738 1.00 41.73 149 ARG C CA 1
ATOM 2908 C C . ARG C 1 66 ? 116.960 74.580 83.375 1.00 41.96 149 ARG C C 1
ATOM 2909 O O . ARG C 1 66 ? 117.837 74.768 82.541 1.00 44.13 149 ARG C O 1
ATOM 2917 N N . THR C 1 67 ? 115.695 74.876 83.154 1.00 42.08 150 THR C N 1
ATOM 2918 C CA . THR C 1 67 ? 115.300 75.663 82.013 1.00 43.29 150 THR C CA 1
ATOM 2919 C C . THR C 1 67 ? 114.181 76.575 82.482 1.00 43.85 150 THR C C 1
ATOM 2920 O O . THR C 1 67 ? 113.286 76.157 83.223 1.00 40.96 150 THR C O 1
ATOM 2924 N N . GLY C 1 68 ? 114.263 77.836 82.083 1.00 47.23 151 GLY C N 1
ATOM 2925 C CA . GLY C 1 68 ? 113.326 78.829 82.555 1.00 50.51 151 GLY C CA 1
ATOM 2926 C C . GLY C 1 68 ? 113.220 78.771 84.063 1.00 47.72 151 GLY C C 1
ATOM 2927 O O . GLY C 1 68 ? 114.216 78.923 84.775 1.00 45.78 151 GLY C O 1
ATOM 2928 N N . GLY C 1 69 ? 112.011 78.525 84.549 1.00 47.71 152 GLY C N 1
ATOM 2929 C CA . GLY C 1 69 ? 111.765 78.498 85.976 1.00 47.43 152 GLY C CA 1
ATOM 2930 C C . GLY C 1 69 ? 111.799 77.116 86.588 1.00 44.99 152 GLY C C 1
ATOM 2931 O O . GLY C 1 69 ? 111.696 76.994 87.813 1.00 45.68 152 GLY C O 1
ATOM 2932 N N . THR C 1 70 ? 111.939 76.080 85.754 1.00 43.44 153 THR C N 1
ATOM 2933 C CA . THR C 1 70 ? 111.810 74.701 86.222 1.00 40.76 153 THR C CA 1
ATOM 2934 C C . THR C 1 70 ? 113.161 73.983 86.318 1.00 39.64 153 THR C C 1
ATOM 2935 O O . THR C 1 70 ? 113.984 74.029 85.396 1.00 37.32 153 THR C O 1
ATOM 2939 N N . VAL C 1 71 ? 113.358 73.324 87.458 1.00 39.10 154 VAL C N 1
ATOM 2940 C CA . VAL C 1 71 ? 114.494 72.441 87.703 1.00 37.22 154 VAL C CA 1
ATOM 2941 C C . VAL C 1 71 ? 114.049 71.012 87.441 1.00 36.51 154 VAL C C 1
ATOM 2942 O O . VAL C 1 71 ? 112.960 70.624 87.843 1.00 36.26 154 VAL C O 1
ATOM 2946 N N . ILE C 1 72 ? 114.884 70.239 86.755 1.00 38.44 155 ILE C N 1
ATOM 2947 C CA . ILE C 1 72 ? 114.549 68.867 86.381 1.00 39.06 155 ILE C CA 1
ATOM 2948 C C . ILE C 1 72 ? 115.574 67.931 86.983 1.00 39.32 155 ILE C C 1
ATOM 2949 O O . ILE C 1 72 ? 116.764 68.057 86.732 1.00 40.84 155 ILE C O 1
ATOM 2954 N N . GLY C 1 73 ? 115.090 66.984 87.769 1.00 40.87 156 GLY C N 1
ATOM 2955 C CA . GLY C 1 73 ? 115.939 66.040 88.467 1.00 42.27 156 GLY C CA 1
ATOM 2956 C C . GLY C 1 73 ? 115.858 64.638 87.897 1.00 42.29 156 GLY C C 1
ATOM 2957 O O . GLY C 1 73 ? 114.806 64.194 87.453 1.00 42.87 156 GLY C O 1
ATOM 2958 N N . THR C 1 74 ? 116.993 63.952 87.905 1.00 43.13 157 THR C N 1
ATOM 2959 C CA . THR C 1 74 ? 117.060 62.533 87.617 1.00 42.50 157 THR C CA 1
ATOM 2960 C C . THR C 1 74 ? 117.698 61.843 88.816 1.00 42.15 157 THR C C 1
ATOM 2961 O O . THR C 1 74 ? 118.594 62.390 89.457 1.00 42.33 157 THR C O 1
ATOM 2965 N N . LEU C 1 75 ? 117.235 60.636 89.104 1.00 42.02 158 LEU C N 1
ATOM 2966 C CA . LEU C 1 75 ? 117.580 59.955 90.328 1.00 40.17 158 LEU C CA 1
ATOM 2967 C C . LEU C 1 75 ? 117.541 58.459 90.147 1.00 40.85 158 LEU C C 1
ATOM 2968 O O . LEU C 1 75 ? 116.587 57.913 89.603 1.00 41.71 158 LEU C O 1
ATOM 2973 N N . SER C 1 76 ? 118.588 57.796 90.603 1.00 41.63 159 SER C N 1
ATOM 2974 C CA . SER C 1 76 ? 118.542 56.362 90.784 1.00 45.68 159 SER C CA 1
ATOM 2975 C C . SER C 1 76 ? 119.433 56.070 91.965 1.00 45.39 159 SER C C 1
ATOM 2976 O O . SER C 1 76 ? 120.395 56.772 92.197 1.00 45.08 159 SER C O 1
ATOM 2979 N N . VAL C 1 77 ? 119.071 55.058 92.735 1.00 48.38 160 VAL C N 1
ATOM 2980 C CA . VAL C 1 77 ? 119.761 54.742 93.969 1.00 48.33 160 VAL C CA 1
ATOM 2981 C C . VAL C 1 77 ? 120.045 53.264 94.036 1.00 51.18 160 VAL C C 1
ATOM 2982 O O . VAL C 1 77 ? 119.218 52.433 93.659 1.00 52.46 160 VAL C O 1
ATOM 2986 N N . GLN C 1 78 ? 121.218 52.951 94.551 1.00 52.57 161 GLN C N 1
ATOM 2987 C CA . GLN C 1 78 ? 121.623 51.597 94.780 1.00 54.96 161 GLN C CA 1
ATOM 2988 C C . GLN C 1 78 ? 122.223 51.608 96.160 1.00 55.04 161 GLN C C 1
ATOM 2989 O O . GLN C 1 78 ? 122.991 52.501 96.490 1.00 54.34 161 GLN C O 1
ATOM 2995 N N . GLY C 1 79 ? 121.853 50.637 96.977 1.00 57.96 162 GLY C N 1
ATOM 2996 C CA . GLY C 1 79 ? 122.456 50.498 98.285 1.00 61.33 162 GLY C CA 1
ATOM 2997 C C . GLY C 1 79 ? 122.357 49.100 98.846 1.00 66.43 162 GLY C C 1
ATOM 2998 O O . GLY C 1 79 ? 121.715 48.227 98.269 1.00 67.44 162 GLY C O 1
ATOM 2999 N N . SER C 1 80 ? 123.024 48.898 99.974 1.00 71.05 163 SER C N 1
ATOM 3000 C CA . SER C 1 80 ? 122.870 47.689 100.754 1.00 78.38 163 SER C CA 1
ATOM 3001 C C . SER C 1 80 ? 123.130 48.002 102.218 1.00 81.63 163 SER C C 1
ATOM 3002 O O . SER C 1 80 ? 124.016 48.785 102.547 1.00 80.77 163 SER C O 1
ATOM 3005 N N . LEU C 1 81 ? 122.342 47.386 103.089 1.00 86.30 164 LEU C N 1
ATOM 3006 C CA . LEU C 1 81 ? 122.410 47.652 104.509 1.00 89.49 164 LEU C CA 1
ATOM 3007 C C . LEU C 1 81 ? 123.321 46.624 105.141 1.00 95.53 164 LEU C C 1
ATOM 3008 O O . LEU C 1 81 ? 123.116 45.424 104.963 1.00 98.88 164 LEU C O 1
ATOM 3013 N N . THR C 1 82 ? 124.312 47.091 105.894 1.00 98.36 165 THR C N 1
ATOM 3014 C CA . THR C 1 82 ? 125.273 46.190 106.541 1.00 106.08 165 THR C CA 1
ATOM 3015 C C . THR C 1 82 ? 124.689 45.455 107.757 1.00 110.83 165 THR C C 1
ATOM 3016 O O . THR C 1 82 ? 125.334 44.564 108.301 1.00 114.07 165 THR C O 1
ATOM 3020 N N . ASN C 1 83 ? 123.489 45.850 108.187 1.00 110.87 166 ASN C N 1
ATOM 3021 C CA . ASN C 1 83 ? 122.722 45.127 109.208 1.00 116.99 166 ASN C CA 1
ATOM 3022 C C . ASN C 1 83 ? 121.258 44.970 108.769 1.00 115.99 166 ASN C C 1
ATOM 3023 O O . ASN C 1 83 ? 120.817 45.648 107.841 1.00 110.75 166 ASN C O 1
ATOM 3028 N N . PRO C 1 84 ? 120.499 44.070 109.423 1.00 120.95 167 PRO C N 1
ATOM 3029 C CA . PRO C 1 84 ? 119.057 43.989 109.121 1.00 119.36 167 PRO C CA 1
ATOM 3030 C C . PRO C 1 84 ? 118.233 45.083 109.829 1.00 117.05 167 PRO C C 1
ATOM 3031 O O . PRO C 1 84 ? 118.052 45.026 111.043 1.00 121.16 167 PRO C O 1
ATOM 3035 N N . SER C 1 85 ? 117.730 46.054 109.069 1.00 111.07 168 SER C N 1
ATOM 3036 C CA . SER C 1 85 ? 117.088 47.247 109.642 1.00 110.17 168 SER C CA 1
ATOM 3037 C C . SER C 1 85 ? 115.618 47.054 110.026 1.00 113.77 168 SER C C 1
ATOM 3038 O O . SER C 1 85 ? 114.762 46.924 109.145 1.00 113.47 168 SER C O 1
ATOM 3041 N N . THR C 1 86 ? 115.334 47.062 111.335 1.00 118.43 169 THR C N 1
ATOM 3042 C CA . THR C 1 86 ? 113.956 47.188 111.851 1.00 120.36 169 THR C CA 1
ATOM 3043 C C . THR C 1 86 ? 113.399 48.584 111.556 1.00 116.11 169 THR C C 1
ATOM 3044 O O . THR C 1 86 ? 113.386 49.476 112.415 1.00 116.91 169 THR C O 1
ATOM 3048 N N . GLY C 1 87 ? 112.945 48.749 110.321 1.00 111.38 170 GLY C N 1
ATOM 3049 C CA . GLY C 1 87 ? 112.372 49.994 109.848 1.00 105.47 170 GLY C CA 1
ATOM 3050 C C . GLY C 1 87 ? 111.935 49.742 108.425 1.00 101.95 170 GLY C C 1
ATOM 3051 O O . GLY C 1 87 ? 112.760 49.376 107.584 1.00 99.70 170 GLY C O 1
ATOM 3052 N N . GLN C 1 88 ? 110.635 49.896 108.173 1.00 101.41 171 GLN C N 1
ATOM 3053 C CA . GLN C 1 88 ? 110.050 49.685 106.845 1.00 97.41 171 GLN C CA 1
ATOM 3054 C C . GLN C 1 88 ? 110.512 50.770 105.870 1.00 87.27 171 GLN C C 1
ATOM 3055 O O . GLN C 1 88 ? 110.763 50.522 104.690 1.00 81.64 171 GLN C O 1
ATOM 3061 N N . THR C 1 89 ? 110.612 51.978 106.399 1.00 82.95 172 THR C N 1
ATOM 3062 C CA . THR C 1 89 ? 111.058 53.129 105.645 1.00 75.48 172 THR C CA 1
ATOM 3063 C C . THR C 1 89 ? 112.581 53.248 105.694 1.00 72.15 172 THR C C 1
ATOM 3064 O O . THR C 1 89 ? 113.238 52.631 106.523 1.00 73.93 172 THR C O 1
ATOM 3068 N N . LEU C 1 90 ? 113.130 54.045 104.786 1.00 68.86 173 LEU C N 1
ATOM 3069 C CA . LEU C 1 90 ? 114.576 54.305 104.707 1.00 67.24 173 LEU C CA 1
ATOM 3070 C C . LEU C 1 90 ? 114.796 55.639 104.009 1.00 60.49 173 LEU C C 1
ATOM 3071 O O . LEU C 1 90 ? 114.194 55.897 102.977 1.00 57.52 173 LEU C O 1
ATOM 3076 N N . GLY C 1 91 ? 115.659 56.482 104.552 1.00 60.13 174 GLY C N 1
ATOM 3077 C CA . GLY C 1 91 ? 115.725 57.856 104.081 1.00 58.38 174 GLY C CA 1
ATOM 3078 C C . GLY C 1 91 ? 117.090 58.499 104.067 1.00 57.65 174 GLY C C 1
ATOM 3079 O O . GLY C 1 91 ? 117.974 58.143 104.851 1.00 61.99 174 GLY C O 1
ATOM 3080 N N . MET C 1 92 ? 117.237 59.475 103.177 1.00 54.95 175 MET C N 1
ATOM 3081 C CA . MET C 1 92 ? 118.459 60.249 103.083 1.00 55.87 175 MET C CA 1
ATOM 3082 C C . MET C 1 92 ? 118.193 61.728 102.795 1.00 52.97 175 MET C C 1
ATOM 3083 O O . MET C 1 92 ? 117.427 62.089 101.900 1.00 48.51 175 MET C O 1
ATOM 3088 N N . ASN C 1 93 ? 118.843 62.574 103.586 1.00 53.70 176 ASN C N 1
ATOM 3089 C CA . ASN C 1 93 ? 118.656 64.005 103.513 1.00 52.56 176 ASN C CA 1
ATOM 3090 C C . ASN C 1 93 ? 119.859 64.723 102.905 1.00 50.37 176 ASN C C 1
ATOM 3091 O O . ASN C 1 93 ? 121.010 64.481 103.285 1.00 48.32 176 ASN C O 1
ATOM 3096 N N . LEU C 1 94 ? 119.579 65.605 101.953 1.00 47.86 177 LEU C N 1
ATOM 3097 C CA . LEU C 1 94 ? 120.579 66.523 101.448 1.00 47.78 177 LEU C CA 1
ATOM 3098 C C . LEU C 1 94 ? 120.257 67.886 102.026 1.00 49.16 177 LEU C C 1
ATOM 3099 O O . LEU C 1 94 ? 119.106 68.320 101.994 1.00 51.32 177 LEU C O 1
ATOM 3104 N N . TYR C 1 95 ? 121.275 68.537 102.575 1.00 50.81 178 TYR C N 1
ATOM 3105 C CA . TYR C 1 95 ? 121.165 69.884 103.097 1.00 51.15 178 TYR C CA 1
ATOM 3106 C C . TYR C 1 95 ? 122.145 70.778 102.351 1.00 51.15 178 TYR C C 1
ATOM 3107 O O . TYR C 1 95 ? 123.317 70.441 102.248 1.00 53.99 178 TYR C O 1
ATOM 3116 N N . PHE C 1 96 ? 121.688 71.923 101.855 1.00 50.27 179 PHE C N 1
ATOM 3117 C CA . PHE C 1 96 ? 122.568 72.829 101.106 1.00 50.31 179 PHE C CA 1
ATOM 3118 C C . PHE C 1 96 ? 122.766 74.185 101.780 1.00 50.46 179 PHE C C 1
ATOM 3119 O O . PHE C 1 96 ? 121.874 74.669 102.471 1.00 51.24 179 PHE C O 1
ATOM 3127 N N . ASP C 1 97 ? 123.929 74.794 101.543 1.00 50.41 180 ASP C N 1
ATOM 3128 C CA . ASP C 1 97 ? 124.202 76.167 101.958 1.00 53.32 180 ASP C CA 1
ATOM 3129 C C . ASP C 1 97 ? 123.628 77.134 100.919 1.00 52.17 180 ASP C C 1
ATOM 3130 O O . ASP C 1 97 ? 122.897 76.715 100.032 1.00 47.25 180 ASP C O 1
ATOM 3135 N N . ALA C 1 98 ? 123.968 78.419 101.023 1.00 57.04 181 ALA C N 1
ATOM 3136 C CA . ALA C 1 98 ? 123.409 79.462 100.144 1.00 56.44 181 ALA C CA 1
ATOM 3137 C C . ALA C 1 98 ? 123.752 79.295 98.656 1.00 55.12 181 ALA C C 1
ATOM 3138 O O . ALA C 1 98 ? 122.964 79.692 97.801 1.00 52.97 181 ALA C O 1
ATOM 3140 N N . ASP C 1 99 ? 124.922 78.718 98.365 1.00 56.11 182 ASP C N 1
ATOM 3141 C CA . ASP C 1 99 ? 125.429 78.555 96.994 1.00 55.57 182 ASP C CA 1
ATOM 3142 C C . ASP C 1 99 ? 125.116 77.172 96.422 1.00 51.58 182 ASP C C 1
ATOM 3143 O O . ASP C 1 99 ? 125.500 76.869 95.297 1.00 53.14 182 ASP C O 1
ATOM 3148 N N . GLY C 1 100 ? 124.468 76.318 97.207 1.00 49.48 183 GLY C N 1
ATOM 3149 C CA . GLY C 1 100 ? 124.106 74.979 96.751 1.00 45.93 183 GLY C CA 1
ATOM 3150 C C . GLY C 1 100 ? 125.145 73.887 96.960 1.00 46.16 183 GLY C C 1
ATOM 3151 O O . GLY C 1 100 ? 125.022 72.818 96.381 1.00 44.97 183 GLY C O 1
ATOM 3152 N N . ASN C 1 101 ? 126.165 74.131 97.773 1.00 49.41 184 ASN C N 1
ATOM 3153 C CA . ASN C 1 101 ? 127.055 73.052 98.197 1.00 52.28 184 ASN C CA 1
ATOM 3154 C C . ASN C 1 101 ? 126.389 72.219 99.277 1.00 53.70 184 ASN C C 1
ATOM 3155 O O . ASN C 1 101 ? 125.631 72.765 100.077 1.00 55.60 184 ASN C O 1
ATOM 3160 N N . VAL C 1 102 ? 126.673 70.914 99.326 1.00 53.30 185 VAL C N 1
ATOM 3161 C CA . VAL C 1 102 ? 126.111 70.071 100.393 1.00 52.08 185 VAL C CA 1
ATOM 3162 C C . VAL C 1 102 ? 126.880 70.251 101.705 1.00 54.73 185 VAL C C 1
ATOM 3163 O O . VAL C 1 102 ? 128.109 70.286 101.724 1.00 56.94 185 VAL C O 1
ATOM 3167 N N . LEU C 1 103 ? 126.138 70.378 102.796 1.00 55.50 186 LEU C N 1
ATOM 3168 C CA . LEU C 1 103 ? 126.722 70.466 104.119 1.00 59.90 186 LEU C CA 1
ATOM 3169 C C . LEU C 1 103 ? 127.162 69.073 104.557 1.00 61.42 186 LEU C C 1
ATOM 3170 O O . LEU C 1 103 ? 126.742 68.078 103.978 1.00 59.02 186 LEU C O 1
ATOM 3175 N N . SER C 1 104 ? 128.017 69.007 105.569 1.00 66.82 187 SER C N 1
ATOM 3176 C CA . SER C 1 104 ? 128.581 67.735 106.016 1.00 70.60 187 SER C CA 1
ATOM 3177 C C . SER C 1 104 ? 127.542 66.787 106.615 1.00 69.51 187 SER C C 1
ATOM 3178 O O . SER C 1 104 ? 127.668 65.573 106.483 1.00 70.88 187 SER C O 1
ATOM 3181 N N . GLU C 1 105 ? 126.515 67.336 107.257 1.00 68.90 188 GLU C N 1
ATOM 3182 C CA . GLU C 1 105 ? 125.521 66.519 107.952 1.00 69.68 188 GLU C CA 1
ATOM 3183 C C . GLU C 1 105 ? 124.609 65.786 106.991 1.00 63.28 188 GLU C C 1
ATOM 3184 O O . GLU C 1 105 ? 123.808 64.961 107.411 1.00 62.78 188 GLU C O 1
ATOM 3190 N N . SER C 1 106 ? 124.714 66.108 105.707 1.00 58.69 189 SER C N 1
ATOM 3191 C CA . SER C 1 106 ? 123.994 65.395 104.665 1.00 54.36 189 SER C CA 1
ATOM 3192 C C . SER C 1 106 ? 124.488 63.971 104.544 1.00 54.26 189 SER C C 1
ATOM 3193 O O . SER C 1 106 ? 125.668 63.695 104.740 1.00 55.05 189 SER C O 1
ATOM 3196 N N . ASN C 1 107 ? 123.570 63.079 104.189 1.00 55.82 190 ASN C N 1
ATOM 3197 C CA . ASN C 1 107 ? 123.879 61.660 103.977 1.00 58.41 190 ASN C CA 1
ATOM 3198 C C . ASN C 1 107 ? 124.824 61.406 102.788 1.00 57.56 190 ASN C C 1
ATOM 3199 O O . ASN C 1 107 ? 125.448 60.347 102.708 1.00 60.79 190 ASN C O 1
ATOM 3204 N N . LEU C 1 108 ? 124.927 62.384 101.887 1.00 54.74 191 LEU C N 1
ATOM 3205 C CA . LEU C 1 108 ? 125.850 62.351 100.754 1.00 53.16 191 LEU C CA 1
ATOM 3206 C C . LEU C 1 108 ? 127.211 62.875 101.153 1.00 56.05 191 LEU C C 1
ATOM 3207 O O . LEU C 1 108 ? 127.306 63.959 101.716 1.00 58.29 191 LEU C O 1
ATOM 3212 N N . VAL C 1 109 ? 128.264 62.117 100.860 1.00 60.44 192 VAL C N 1
ATOM 3213 C CA . VAL C 1 109 ? 129.635 62.590 101.089 1.00 63.24 192 VAL C CA 1
ATOM 3214 C C . VAL C 1 109 ? 129.868 63.835 100.243 1.00 65.16 192 VAL C C 1
ATOM 3215 O O . VAL C 1 109 ? 129.464 63.865 99.071 1.00 62.74 192 VAL C O 1
ATOM 3219 N N . ARG C 1 110 ? 130.525 64.843 100.824 1.00 70.01 193 ARG C N 1
ATOM 3220 C CA . ARG C 1 110 ? 130.669 66.158 100.164 1.00 70.12 193 ARG C CA 1
ATOM 3221 C C . ARG C 1 110 ? 131.466 66.057 98.872 1.00 69.67 193 ARG C C 1
ATOM 3222 O O . ARG C 1 110 ? 131.111 66.681 97.856 1.00 65.68 193 ARG C O 1
ATOM 3230 N N . GLY C 1 111 ? 132.536 65.263 98.918 1.00 68.90 194 GLY C N 1
ATOM 3231 C CA . GLY C 1 111 ? 133.337 64.999 97.738 1.00 68.00 194 GLY C CA 1
ATOM 3232 C C . GLY C 1 111 ? 132.536 64.779 96.461 1.00 63.81 194 GLY C C 1
ATOM 3233 O O . GLY C 1 111 ? 132.999 65.137 95.377 1.00 63.40 194 GLY C O 1
ATOM 3234 N N . SER C 1 112 ? 131.334 64.208 96.587 1.00 59.82 195 SER C N 1
ATOM 3235 C CA . SER C 1 112 ? 130.571 63.747 95.433 1.00 57.38 195 SER C CA 1
ATOM 3236 C C . SER C 1 112 ? 129.443 64.671 94.963 1.00 53.08 195 SER C C 1
ATOM 3237 O O . SER C 1 112 ? 128.450 64.200 94.422 1.00 50.85 195 SER C O 1
ATOM 3240 N N . TRP C 1 113 ? 129.592 65.976 95.144 1.00 51.46 196 TRP C N 1
ATOM 3241 C CA . TRP C 1 113 ? 128.612 66.924 94.621 1.00 48.61 196 TRP C CA 1
ATOM 3242 C C . TRP C 1 113 ? 129.346 68.103 94.011 1.00 50.60 196 TRP C C 1
ATOM 3243 O O . TRP C 1 113 ? 130.239 68.675 94.639 1.00 54.89 196 TRP C O 1
ATOM 3254 N N . GLY C 1 114 ? 128.995 68.449 92.778 1.00 50.05 197 GLY C N 1
ATOM 3255 C CA . GLY C 1 114 ? 129.695 69.514 92.063 1.00 52.34 197 GLY C CA 1
ATOM 3256 C C . GLY C 1 114 ? 128.988 69.956 90.798 1.00 51.39 197 GLY C C 1
ATOM 3257 O O . GLY C 1 114 ? 127.861 69.532 90.527 1.00 50.38 197 GLY C O 1
ATOM 3258 N N . MET C 1 115 ? 129.646 70.825 90.033 1.00 51.76 198 MET C N 1
ATOM 3259 C CA . MET C 1 115 ? 129.089 71.311 88.784 1.00 50.68 198 MET C CA 1
ATOM 3260 C C . MET C 1 115 ? 129.488 70.388 87.667 1.00 50.18 198 MET C C 1
ATOM 3261 O O . MET C 1 115 ? 130.538 69.773 87.722 1.00 53.55 198 MET C O 1
ATOM 3266 N N . LYS C 1 116 ? 128.650 70.294 86.645 1.00 49.78 199 LYS C N 1
ATOM 3267 C CA . LYS C 1 116 ? 128.968 69.477 85.478 1.00 51.49 199 LYS C CA 1
ATOM 3268 C C . LYS C 1 116 ? 129.938 70.214 84.570 1.00 54.07 199 LYS C C 1
ATOM 3269 O O . LYS C 1 116 ? 129.642 71.319 84.123 1.00 53.89 199 LYS C O 1
ATOM 3275 N N . ASP C 1 117 ? 131.089 69.601 84.306 1.00 56.49 200 ASP C N 1
ATOM 3276 C CA . ASP C 1 117 ? 131.891 69.967 83.150 1.00 61.86 200 ASP C CA 1
ATOM 3277 C C . ASP C 1 117 ? 132.172 68.685 82.392 1.00 63.38 200 ASP C C 1
ATOM 3278 O O . ASP C 1 117 ? 133.122 67.965 82.695 1.00 65.49 200 ASP C O 1
ATOM 3283 N N . GLN C 1 118 ? 131.313 68.413 81.412 1.00 64.34 201 GLN C N 1
ATOM 3284 C CA . GLN C 1 118 ? 131.335 67.175 80.633 1.00 65.77 201 GLN C CA 1
ATOM 3285 C C . GLN C 1 118 ? 131.006 65.986 81.519 1.00 63.36 201 GLN C C 1
ATOM 3286 O O . GLN C 1 118 ? 129.906 65.936 82.057 1.00 59.27 201 GLN C O 1
ATOM 3292 N N . ASP C 1 119 ? 131.938 65.042 81.673 1.00 66.16 202 ASP C N 1
ATOM 3293 C CA . ASP C 1 119 ? 131.712 63.858 82.510 1.00 64.24 202 ASP C CA 1
ATOM 3294 C C . ASP C 1 119 ? 132.366 63.996 83.892 1.00 62.31 202 ASP C C 1
ATOM 3295 O O . ASP C 1 119 ? 132.376 63.045 84.668 1.00 60.78 202 ASP C O 1
ATOM 3300 N N . THR C 1 120 ? 132.878 65.185 84.209 1.00 61.67 203 THR C N 1
ATOM 3301 C CA . THR C 1 120 ? 133.589 65.409 85.463 1.00 60.15 203 THR C CA 1
ATOM 3302 C C . THR C 1 120 ? 132.794 66.335 86.383 1.00 59.49 203 THR C C 1
ATOM 3303 O O . THR C 1 120 ? 131.737 66.860 86.008 1.00 55.58 203 THR C O 1
ATOM 3307 N N . LEU C 1 121 ? 133.335 66.531 87.583 1.00 61.23 204 LEU C N 1
ATOM 3308 C CA . LEU C 1 121 ? 132.620 67.142 88.695 1.00 57.94 204 LEU C CA 1
ATOM 3309 C C . LEU C 1 121 ? 133.482 68.278 89.272 1.00 60.04 204 LEU C C 1
ATOM 3310 O O . LEU C 1 121 ? 134.584 68.045 89.771 1.00 63.44 204 LEU C O 1
ATOM 3315 N N . VAL C 1 122 ? 132.991 69.508 89.176 1.00 60.40 205 VAL C N 1
ATOM 3316 C CA . VAL C 1 122 ? 133.773 70.686 89.551 1.00 64.64 205 VAL C CA 1
ATOM 3317 C C . VAL C 1 122 ? 133.315 71.233 90.906 1.00 66.51 205 VAL C C 1
ATOM 3318 O O . VAL C 1 122 ? 132.116 71.477 91.117 1.00 61.23 205 VAL C O 1
ATOM 3322 N N . THR C 1 123 ? 134.288 71.445 91.802 1.00 72.87 206 THR C N 1
ATOM 3323 C CA . THR C 1 123 ? 134.032 71.482 93.255 1.00 75.37 206 THR C CA 1
ATOM 3324 C C . THR C 1 123 ? 133.657 72.827 93.868 1.00 77.20 206 THR C C 1
ATOM 3325 O O . THR C 1 123 ? 132.680 72.888 94.620 1.00 81.94 206 THR C O 1
ATOM 3329 N N . PRO C 1 124 ? 134.407 73.914 93.582 1.00 77.27 207 PRO C N 1
ATOM 3330 C CA . PRO C 1 124 ? 133.782 75.156 94.063 1.00 75.63 207 PRO C CA 1
ATOM 3331 C C . PRO C 1 124 ? 132.498 75.457 93.247 1.00 72.72 207 PRO C C 1
ATOM 3332 O O . PRO C 1 124 ? 132.590 75.954 92.107 1.00 74.45 207 PRO C O 1
ATOM 3336 N N . ILE C 1 125 ? 131.327 75.123 93.805 1.00 64.87 208 ILE C N 1
ATOM 3337 C CA . ILE C 1 125 ? 130.066 75.393 93.118 1.00 62.14 208 ILE C CA 1
ATOM 3338 C C . ILE C 1 125 ? 129.747 76.885 93.150 1.00 65.29 208 ILE C C 1
ATOM 3339 O O . ILE C 1 125 ? 129.569 77.471 94.218 1.00 66.85 208 ILE C O 1
ATOM 3344 N N . ALA C 1 126 ? 129.678 77.487 91.967 1.00 66.69 209 ALA C N 1
ATOM 3345 C CA . ALA C 1 126 ? 129.276 78.880 91.809 1.00 68.20 209 ALA C CA 1
ATOM 3346 C C . ALA C 1 126 ? 127.846 78.928 91.284 1.00 65.29 209 ALA C C 1
ATOM 3347 O O . ALA C 1 126 ? 127.473 78.146 90.411 1.00 63.75 209 ALA C O 1
ATOM 3349 N N . ASN C 1 127 ? 127.045 79.843 91.813 1.00 64.87 210 ASN C N 1
ATOM 3350 C CA . ASN C 1 127 ? 125.692 80.066 91.295 1.00 63.31 210 ASN C CA 1
ATOM 3351 C C . ASN C 1 127 ? 124.802 78.833 91.329 1.00 56.25 210 ASN C C 1
ATOM 3352 O O . ASN C 1 127 ? 124.032 78.608 90.409 1.00 53.22 210 ASN C O 1
ATOM 3357 N N . GLY C 1 128 ? 124.901 78.043 92.389 1.00 55.21 211 GLY C N 1
ATOM 3358 C CA . GLY C 1 128 ? 124.045 76.862 92.549 1.00 51.28 211 GLY C CA 1
ATOM 3359 C C . GLY C 1 128 ? 122.635 77.143 93.058 1.00 49.00 211 GLY C C 1
ATOM 3360 O O . GLY C 1 128 ? 121.746 76.297 92.942 1.00 48.47 211 GLY C O 1
ATOM 3361 N N . GLN C 1 129 ? 122.408 78.328 93.613 1.00 49.62 212 GLN C N 1
ATOM 3362 C CA . GLN C 1 129 ? 121.111 78.628 94.206 1.00 49.61 212 GLN C CA 1
ATOM 3363 C C . GLN C 1 129 ? 119.980 78.438 93.216 1.00 47.66 212 GLN C C 1
ATOM 3364 O O . GLN C 1 129 ? 118.869 78.129 93.612 1.00 47.12 212 GLN C O 1
ATOM 3370 N N . TYR C 1 130 ? 120.274 78.601 91.928 1.00 49.22 213 TYR C N 1
ATOM 3371 C CA . TYR C 1 130 ? 119.255 78.524 90.880 1.00 47.59 213 TYR C CA 1
ATOM 3372 C C . TYR C 1 130 ? 118.681 77.132 90.695 1.00 44.45 213 TYR C C 1
ATOM 3373 O O . TYR C 1 130 ? 117.645 76.986 90.059 1.00 45.63 213 TYR C O 1
ATOM 3382 N N . LEU C 1 131 ? 119.356 76.113 91.215 1.00 43.71 214 LEU C N 1
ATOM 3383 C CA . LEU C 1 131 ? 118.875 74.745 91.083 1.00 42.58 214 LEU C CA 1
ATOM 3384 C C . LEU C 1 131 ? 118.193 74.245 92.336 1.00 42.55 214 LEU C C 1
ATOM 3385 O O . LEU C 1 131 ? 117.651 73.142 92.343 1.00 43.43 214 LEU C O 1
ATOM 3390 N N . MET C 1 132 ? 118.200 75.071 93.378 1.00 44.52 215 MET C N 1
ATOM 3391 C CA . MET C 1 132 ? 117.595 74.728 94.655 1.00 43.36 215 MET C CA 1
ATOM 3392 C C . MET C 1 132 ? 116.118 75.060 94.619 1.00 42.42 215 MET C C 1
ATOM 3393 O O . MET C 1 132 ? 115.705 75.943 93.878 1.00 41.93 215 MET C O 1
ATOM 3398 N N . PRO C 1 133 ? 115.316 74.375 95.442 1.00 43.69 216 PRO C N 1
ATOM 3399 C CA . PRO C 1 133 ? 113.875 74.625 95.445 1.00 44.39 216 PRO C CA 1
ATOM 3400 C C . PRO C 1 133 ? 113.504 76.024 95.941 1.00 44.08 216 PRO C C 1
ATOM 3401 O O . PRO C 1 133 ? 113.949 76.449 97.009 1.00 43.61 216 PRO C O 1
ATOM 3405 N N . ASN C 1 134 ? 112.680 76.702 95.151 1.00 42.04 217 ASN C N 1
ATOM 3406 C CA . ASN C 1 134 ? 112.207 78.040 95.438 1.00 42.43 217 ASN C CA 1
ATOM 3407 C C . ASN C 1 134 ? 111.628 78.153 96.833 1.00 43.88 217 ASN C C 1
ATOM 3408 O O . ASN C 1 134 ? 110.772 77.366 97.205 1.00 44.48 217 ASN C O 1
ATOM 3413 N N . LEU C 1 135 ? 112.076 79.160 97.580 1.00 47.46 218 LEU C N 1
ATOM 3414 C CA . LEU C 1 135 ? 111.728 79.318 98.996 1.00 49.11 218 LEU C CA 1
ATOM 3415 C C . LEU C 1 135 ? 110.347 79.910 99.244 1.00 50.82 218 LEU C C 1
ATOM 3416 O O . LEU C 1 135 ? 109.822 79.777 100.341 1.00 53.51 218 LEU C O 1
ATOM 3421 N N . THR C 1 136 ? 109.773 80.583 98.252 1.00 50.60 219 THR C N 1
ATOM 3422 C CA . THR C 1 136 ? 108.409 81.095 98.373 1.00 53.02 219 THR C CA 1
ATOM 3423 C C . THR C 1 136 ? 107.394 79.993 98.114 1.00 53.22 219 THR C C 1
ATOM 3424 O O . THR C 1 136 ? 106.337 79.937 98.761 1.00 58.79 219 THR C O 1
ATOM 3428 N N . ALA C 1 137 ? 107.715 79.138 97.147 1.00 49.39 220 ALA C N 1
ATOM 3429 C CA . ALA C 1 137 ? 106.855 78.033 96.760 1.00 47.33 220 ALA C CA 1
ATOM 3430 C C . ALA C 1 137 ? 106.933 76.915 97.775 1.00 46.90 220 ALA C C 1
ATOM 3431 O O . ALA C 1 137 ? 105.909 76.353 98.165 1.00 49.43 220 ALA C O 1
ATOM 3433 N N . TYR C 1 138 ? 108.154 76.599 98.198 1.00 45.89 221 TYR C N 1
ATOM 3434 C CA . TYR C 1 138 ? 108.407 75.493 99.118 1.00 47.10 221 TYR C CA 1
ATOM 3435 C C . TYR C 1 138 ? 109.109 76.040 100.355 1.00 46.66 221 TYR C C 1
ATOM 3436 O O . TYR C 1 138 ? 110.335 75.993 100.442 1.00 45.17 221 TYR C O 1
ATOM 3445 N N . PRO C 1 139 ? 108.329 76.594 101.301 1.00 49.16 222 PRO C N 1
ATOM 3446 C CA . PRO C 1 139 ? 108.843 77.209 102.514 1.00 52.17 222 PRO C CA 1
ATOM 3447 C C . PRO C 1 139 ? 109.681 76.285 103.377 1.00 54.59 222 PRO C C 1
ATOM 3448 O O . PRO C 1 139 ? 109.413 75.078 103.419 1.00 56.37 222 PRO C O 1
ATOM 3452 N N . ARG C 1 140 ? 110.683 76.863 104.047 1.00 55.68 223 ARG C N 1
ATOM 3453 C CA . ARG C 1 140 ? 111.586 76.124 104.932 1.00 56.36 223 ARG C CA 1
ATOM 3454 C C . ARG C 1 140 ? 110.876 75.603 106.165 1.00 58.64 223 ARG C C 1
ATOM 3455 O O . ARG C 1 140 ? 109.996 76.272 106.710 1.00 62.19 223 ARG C O 1
ATOM 3463 N N . LEU C 1 141 ? 111.283 74.411 106.601 1.00 57.98 224 LEU C N 1
ATOM 3464 C CA . LEU C 1 141 ? 110.853 73.814 107.875 1.00 60.68 224 LEU C CA 1
ATOM 3465 C C . LEU C 1 141 ? 109.359 73.532 108.017 1.00 62.58 224 LEU C C 1
ATOM 3466 O O . LEU C 1 141 ? 108.886 73.244 109.129 1.00 67.27 224 LEU C O 1
ATOM 3471 N N . ILE C 1 142 ? 108.634 73.580 106.895 1.00 59.58 225 ILE C N 1
ATOM 3472 C CA . ILE C 1 142 ? 107.187 73.392 106.885 1.00 61.96 225 ILE C CA 1
ATOM 3473 C C . ILE C 1 142 ? 106.837 72.100 106.150 1.00 61.62 225 ILE C C 1
ATOM 3474 O O . ILE C 1 142 ? 107.104 71.932 104.960 1.00 60.59 225 ILE C O 1
ATOM 3479 N N . GLN C 1 143 ? 106.238 71.185 106.901 1.00 66.20 226 GLN C N 1
ATOM 3480 C CA . GLN C 1 143 ? 105.995 69.828 106.445 1.00 65.70 226 GLN C CA 1
ATOM 3481 C C . GLN C 1 143 ? 104.511 69.525 106.215 1.00 65.45 226 GLN C C 1
ATOM 3482 O O . GLN C 1 143 ? 104.175 68.545 105.564 1.00 64.73 226 GLN C O 1
ATOM 3488 N N . THR C 1 144 ? 103.630 70.376 106.726 1.00 65.24 227 THR C N 1
ATOM 3489 C CA . THR C 1 144 ? 102.203 70.173 106.570 1.00 66.12 227 THR C CA 1
ATOM 3490 C C . THR C 1 144 ? 101.643 70.530 105.182 1.00 64.36 227 THR C C 1
ATOM 3491 O O . THR C 1 144 ? 100.471 70.285 104.923 1.00 66.64 227 THR C O 1
ATOM 3495 N N . LEU C 1 145 ? 102.454 71.104 104.292 1.00 63.30 228 LEU C N 1
ATOM 3496 C CA . LEU C 1 145 ? 101.977 71.477 102.943 1.00 60.71 228 LEU C CA 1
ATOM 3497 C C . LEU C 1 145 ? 102.264 70.371 101.937 1.00 56.61 228 LEU C C 1
ATOM 3498 O O . LEU C 1 145 ? 103.426 70.120 101.610 1.00 55.47 228 LEU C O 1
ATOM 3503 N N . THR C 1 146 ? 101.212 69.724 101.439 1.00 55.52 229 THR C N 1
ATOM 3504 C CA . THR C 1 146 ? 101.363 68.668 100.436 1.00 52.33 229 THR C CA 1
ATOM 3505 C C . THR C 1 146 ? 102.069 69.183 99.193 1.00 50.12 229 THR C C 1
ATOM 3506 O O . THR C 1 146 ? 102.793 68.450 98.536 1.00 47.59 229 THR C O 1
ATOM 3510 N N . SER C 1 147 ? 101.842 70.452 98.880 1.00 53.62 230 SER C N 1
ATOM 3511 C CA . SER C 1 147 ? 102.441 71.106 97.722 1.00 53.50 230 SER C CA 1
ATOM 3512 C C . SER C 1 147 ? 103.961 71.153 97.741 1.00 49.19 230 SER C C 1
ATOM 3513 O O . SER C 1 147 ? 104.566 71.380 96.703 1.00 47.08 230 SER C O 1
ATOM 3516 N N . SER C 1 148 ? 104.567 70.964 98.912 1.00 50.23 231 SER C N 1
ATOM 3517 C CA . SER C 1 148 ? 106.034 70.942 99.050 1.00 50.07 231 SER C CA 1
ATOM 3518 C C . SER C 1 148 ? 106.668 69.555 98.788 1.00 47.98 231 SER C C 1
ATOM 3519 O O . SER C 1 148 ? 107.898 69.416 98.830 1.00 45.16 231 SER C O 1
ATOM 3522 N N . TYR C 1 149 ? 105.838 68.544 98.505 1.00 49.58 232 TYR C N 1
ATOM 3523 C CA . TYR C 1 149 ? 106.297 67.156 98.307 1.00 47.03 232 TYR C CA 1
ATOM 3524 C C . TYR C 1 149 ? 106.096 66.659 96.888 1.00 44.93 232 TYR C C 1
ATOM 3525 O O . TYR C 1 149 ? 105.241 67.159 96.172 1.00 47.38 232 TYR C O 1
ATOM 3534 N N . ILE C 1 150 ? 106.891 65.669 96.500 1.00 44.19 233 ILE C N 1
ATOM 3535 C CA . ILE C 1 150 ? 106.748 64.977 95.220 1.00 44.52 233 ILE C CA 1
ATOM 3536 C C . ILE C 1 150 ? 106.706 63.482 95.501 1.00 47.08 233 ILE C C 1
ATOM 3537 O O . ILE C 1 150 ? 107.749 62.873 95.753 1.00 49.28 233 ILE C O 1
ATOM 3542 N N . TYR C 1 151 ? 105.518 62.887 95.481 1.00 49.49 234 TYR C N 1
ATOM 3543 C CA . TYR C 1 151 ? 105.410 61.439 95.622 1.00 50.81 234 TYR C CA 1
ATOM 3544 C C . TYR C 1 151 ? 105.584 60.815 94.257 1.00 50.68 234 TYR C C 1
ATOM 3545 O O . TYR C 1 151 ? 104.933 61.223 93.296 1.00 56.02 234 TYR C O 1
ATOM 3554 N N . THR C 1 152 ? 106.475 59.832 94.181 1.00 52.29 235 THR C N 1
ATOM 3555 C CA . THR C 1 152 ? 106.764 59.096 92.948 1.00 52.59 235 THR C CA 1
ATOM 3556 C C . THR C 1 152 ? 107.086 57.636 93.278 1.00 54.68 235 THR C C 1
ATOM 3557 O O . THR C 1 152 ? 106.928 57.203 94.423 1.00 58.75 235 THR C O 1
ATOM 3561 N N . GLN C 1 153 ? 107.516 56.867 92.285 1.00 54.67 236 GLN C N 1
ATOM 3562 C CA . GLN C 1 153 ? 107.955 55.506 92.564 1.00 57.57 236 GLN C CA 1
ATOM 3563 C C . GLN C 1 153 ? 108.948 54.954 91.567 1.00 55.48 236 GLN C C 1
ATOM 3564 O O . GLN C 1 153 ? 108.976 55.356 90.407 1.00 55.31 236 GLN C O 1
ATOM 3570 N N . ALA C 1 154 ? 109.762 54.025 92.067 1.00 54.74 237 ALA C N 1
ATOM 3571 C CA . ALA C 1 154 ? 110.874 53.438 91.337 1.00 52.78 237 ALA C CA 1
ATOM 3572 C C . ALA C 1 154 ? 110.674 51.942 91.255 1.00 54.62 237 ALA C C 1
ATOM 3573 O O . ALA C 1 154 ? 109.972 51.374 92.076 1.00 58.54 237 ALA C O 1
ATOM 3575 N N . HIS C 1 155 ? 111.277 51.306 90.265 1.00 55.45 238 HIS C N 1
ATOM 3576 C CA . HIS C 1 155 ? 111.199 49.868 90.156 1.00 62.38 238 HIS C CA 1
ATOM 3577 C C . HIS C 1 155 ? 112.470 49.283 90.669 1.00 62.06 238 HIS C C 1
ATOM 3578 O O . HIS C 1 155 ? 113.540 49.832 90.444 1.00 61.69 238 HIS C O 1
ATOM 3585 N N . LEU C 1 156 ? 112.340 48.179 91.390 1.00 65.63 239 LEU C N 1
ATOM 3586 C CA . LEU C 1 156 ? 113.475 47.515 91.988 1.00 66.82 239 LEU C CA 1
ATOM 3587 C C . LEU C 1 156 ? 113.903 46.383 91.090 1.00 72.24 239 LEU C C 1
ATOM 3588 O O . LEU C 1 156 ? 113.074 45.601 90.635 1.00 76.79 239 LEU C O 1
ATOM 3593 N N . ASP C 1 157 ? 115.206 46.323 90.836 1.00 76.23 240 ASP C N 1
ATOM 3594 C CA . ASP C 1 157 ? 115.846 45.241 90.078 1.00 83.82 240 ASP C CA 1
ATOM 3595 C C . ASP C 1 157 ? 115.081 43.917 90.054 1.00 90.59 240 ASP C C 1
ATOM 3596 O O . ASP C 1 157 ? 114.709 43.432 88.980 1.00 91.15 240 ASP C O 1
ATOM 3601 N N . HIS C 1 158 ? 114.841 43.356 91.242 1.00 96.18 241 HIS C N 1
ATOM 3602 C CA . HIS C 1 158 ? 114.292 41.996 91.388 1.00 104.24 241 HIS C CA 1
ATOM 3603 C C . HIS C 1 158 ? 112.765 41.981 91.448 1.00 106.21 241 HIS C C 1
ATOM 3604 O O . HIS C 1 158 ? 112.148 42.717 92.240 1.00 102.65 241 HIS C O 1
ATOM 3611 N N . ASN C 1 159 ? 112.180 41.115 90.613 1.00 109.91 242 ASN C N 1
ATOM 3612 C CA . ASN C 1 159 ? 110.735 41.070 90.376 1.00 111.52 242 ASN C CA 1
ATOM 3613 C C . ASN C 1 159 ? 110.232 42.415 89.851 1.00 107.94 242 ASN C C 1
ATOM 3614 O O . ASN C 1 159 ? 111.026 43.307 89.487 1.00 101.90 242 ASN C O 1
ATOM 3619 N N . ASN C 1 160 ? 108.912 42.557 89.801 1.00 110.07 243 ASN C N 1
ATOM 3620 C CA . ASN C 1 160 ? 108.322 43.881 89.658 1.00 107.93 243 ASN C CA 1
ATOM 3621 C C . ASN C 1 160 ? 107.884 44.371 91.037 1.00 104.83 243 ASN C C 1
ATOM 3622 O O . ASN C 1 160 ? 106.690 44.494 91.335 1.00 108.52 243 ASN C O 1
ATOM 3627 N N . SER C 1 161 ? 108.885 44.613 91.883 1.00 97.53 244 SER C N 1
ATOM 3628 C CA . SER C 1 161 ? 108.676 45.253 93.169 1.00 91.55 244 SER C CA 1
ATOM 3629 C C . SER C 1 161 ? 108.823 46.740 92.913 1.00 81.96 244 SER C C 1
ATOM 3630 O O . SER C 1 161 ? 109.696 47.155 92.149 1.00 77.66 244 SER C O 1
ATOM 3633 N N . VAL C 1 162 ? 107.960 47.538 93.522 1.00 77.18 245 VAL C N 1
ATOM 3634 C CA . VAL C 1 162 ? 108.139 48.982 93.499 1.00 69.64 245 VAL C CA 1
ATOM 3635 C C . VAL C 1 162 ? 108.565 49.469 94.877 1.00 66.50 245 VAL C C 1
ATOM 3636 O O . VAL C 1 162 ? 108.268 48.839 95.894 1.00 74.06 245 VAL C O 1
ATOM 3640 N N . VAL C 1 163 ? 109.281 50.579 94.903 1.00 58.61 246 VAL C N 1
ATOM 3641 C CA . VAL C 1 163 ? 109.496 51.303 96.131 1.00 58.59 246 VAL C CA 1
ATOM 3642 C C . VAL C 1 163 ? 108.920 52.701 95.939 1.00 57.26 246 VAL C C 1
ATOM 3643 O O . VAL C 1 163 ? 109.175 53.341 94.926 1.00 55.80 246 VAL C O 1
ATOM 3647 N N . ASP C 1 164 ? 108.125 53.153 96.905 1.00 60.15 247 ASP C N 1
ATOM 3648 C CA . ASP C 1 164 ? 107.559 54.501 96.891 1.00 59.10 247 ASP C CA 1
ATOM 3649 C C . ASP C 1 164 ? 108.605 55.499 97.369 1.00 55.16 247 ASP C C 1
ATOM 3650 O O . ASP C 1 164 ? 109.248 55.272 98.390 1.00 58.28 247 ASP C O 1
ATOM 3655 N N . ILE C 1 165 ? 108.785 56.593 96.634 1.00 51.21 248 ILE C N 1
ATOM 3656 C CA . ILE C 1 165 ? 109.787 57.603 96.989 1.00 49.41 248 ILE C CA 1
ATOM 3657 C C . ILE C 1 165 ? 109.116 58.930 97.193 1.00 47.80 248 ILE C C 1
ATOM 3658 O O . ILE C 1 165 ? 108.393 59.382 96.328 1.00 48.81 248 ILE C O 1
ATOM 3663 N N . LYS C 1 166 ? 109.386 59.572 98.319 1.00 48.54 249 LYS C N 1
ATOM 3664 C CA . LYS C 1 166 ? 108.767 60.837 98.654 1.00 47.90 249 LYS C CA 1
ATOM 3665 C C . LYS C 1 166 ? 109.879 61.865 98.768 1.00 46.44 249 LYS C C 1
ATOM 3666 O O . LYS C 1 166 ? 110.682 61.801 99.703 1.00 49.54 249 LYS C O 1
ATOM 3672 N N . ILE C 1 167 ? 109.951 62.787 97.806 1.00 43.70 250 ILE C N 1
ATOM 3673 C CA . ILE C 1 167 ? 110.907 63.900 97.864 1.00 41.71 250 ILE C CA 1
ATOM 3674 C C . ILE C 1 167 ? 110.310 65.086 98.602 1.00 43.43 250 ILE C C 1
ATOM 3675 O O . ILE C 1 167 ? 109.175 65.476 98.342 1.00 44.82 250 ILE C O 1
ATOM 3680 N N . GLY C 1 168 ? 111.082 65.676 99.504 1.00 45.18 251 GLY C N 1
ATOM 3681 C CA . GLY C 1 168 ? 110.613 66.817 100.288 1.00 47.69 251 GLY C CA 1
ATOM 3682 C C . GLY C 1 168 ? 111.400 68.082 99.989 1.00 48.33 251 GLY C C 1
ATOM 3683 O O . GLY C 1 168 ? 112.613 68.134 100.211 1.00 52.19 251 GLY C O 1
ATOM 3684 N N . LEU C 1 169 ? 110.708 69.111 99.507 1.00 47.13 252 LEU C N 1
ATOM 3685 C CA . LEU C 1 169 ? 111.361 70.351 99.096 1.00 43.75 252 LEU C CA 1
ATOM 3686 C C . LEU C 1 169 ? 111.410 71.337 100.265 1.00 44.37 252 LEU C C 1
ATOM 3687 O O . LEU C 1 169 ? 110.384 71.911 100.671 1.00 44.99 252 LEU C O 1
ATOM 3692 N N . ASN C 1 170 ? 112.615 71.485 100.820 1.00 43.83 253 ASN C N 1
ATOM 3693 C CA . ASN C 1 170 ? 112.889 72.385 101.943 1.00 45.99 253 ASN C CA 1
ATOM 3694 C C . ASN C 1 170 ? 112.120 72.034 103.227 1.00 48.11 253 ASN C C 1
ATOM 3695 O O . ASN C 1 170 ? 112.018 72.843 104.144 1.00 46.68 253 ASN C O 1
ATOM 3700 N N . THR C 1 171 ? 111.617 70.809 103.306 1.00 49.63 254 THR C N 1
ATOM 3701 C CA . THR C 1 171 ? 110.801 70.388 104.436 1.00 52.56 254 THR C CA 1
ATOM 3702 C C . THR C 1 171 ? 111.655 69.861 105.595 1.00 55.09 254 THR C C 1
ATOM 3703 O O . THR C 1 171 ? 111.221 69.848 106.743 1.00 57.38 254 THR C O 1
ATOM 3707 N N . ASP C 1 172 ? 112.865 69.419 105.280 1.00 56.95 255 ASP C N 1
ATOM 3708 C CA . ASP C 1 172 ? 113.755 68.815 106.258 1.00 61.21 255 ASP C CA 1
ATOM 3709 C C . ASP C 1 172 ? 115.111 69.492 106.168 1.00 59.38 255 ASP C C 1
ATOM 3710 O O . ASP C 1 172 ? 115.806 69.384 105.155 1.00 61.30 255 ASP C O 1
ATOM 3715 N N . LEU C 1 173 ? 115.488 70.170 107.242 1.00 60.15 256 LEU C N 1
ATOM 3716 C CA . LEU C 1 173 ? 116.644 71.043 107.236 1.00 59.28 256 LEU C CA 1
ATOM 3717 C C . LEU C 1 173 ? 117.368 70.988 108.553 1.00 61.90 256 LEU C C 1
ATOM 3718 O O . LEU C 1 173 ? 116.861 70.441 109.514 1.00 66.08 256 LEU C O 1
ATOM 3723 N N . ARG C 1 174 ? 118.553 71.584 108.574 1.00 63.10 257 ARG C N 1
ATOM 3724 C CA . ARG C 1 174 ? 119.316 71.804 109.786 1.00 68.36 257 ARG C CA 1
ATOM 3725 C C . ARG C 1 174 ? 119.458 73.309 109.934 1.00 68.50 257 ARG C C 1
ATOM 3726 O O . ARG C 1 174 ? 119.381 74.031 108.952 1.00 67.29 257 ARG C O 1
ATOM 3734 N N . PRO C 1 175 ? 119.663 73.797 111.155 1.00 71.72 258 PRO C N 1
ATOM 3735 C CA . PRO C 1 175 ? 119.678 75.246 111.327 1.00 75.67 258 PRO C CA 1
ATOM 3736 C C . PRO C 1 175 ? 120.575 75.994 110.327 1.00 74.15 258 PRO C C 1
ATOM 3737 O O . PRO C 1 175 ? 120.234 77.083 109.893 1.00 75.26 258 PRO C O 1
ATOM 3741 N N . THR C 1 176 ? 121.703 75.396 109.968 1.00 73.53 259 THR C N 1
ATOM 3742 C CA . THR C 1 176 ? 122.656 75.985 109.026 1.00 71.52 259 THR C CA 1
ATOM 3743 C C . THR C 1 176 ? 122.230 75.884 107.553 1.00 66.10 259 THR C C 1
ATOM 3744 O O . THR C 1 176 ? 122.659 76.681 106.726 1.00 65.10 259 THR C O 1
ATOM 3748 N N . ALA C 1 177 ? 121.405 74.900 107.216 1.00 62.95 260 ALA C N 1
ATOM 3749 C CA . ALA C 1 177 ? 121.027 74.672 105.823 1.00 58.57 260 ALA C CA 1
ATOM 3750 C C . ALA C 1 177 ? 120.175 75.810 105.286 1.00 57.26 260 ALA C C 1
ATOM 3751 O O . ALA C 1 177 ? 119.291 76.288 105.966 1.00 62.41 260 ALA C O 1
ATOM 3753 N N . ALA C 1 178 ? 120.458 76.252 104.073 1.00 54.30 261 ALA C N 1
ATOM 3754 C CA . ALA C 1 178 ? 119.661 77.278 103.428 1.00 54.16 261 ALA C CA 1
ATOM 3755 C C . ALA C 1 178 ? 118.522 76.603 102.699 1.00 53.21 261 ALA C C 1
ATOM 3756 O O . ALA C 1 178 ? 117.369 77.065 102.751 1.00 54.52 261 ALA C O 1
ATOM 3758 N N . TYR C 1 179 ? 118.861 75.523 101.997 1.00 51.31 262 TYR C N 1
ATOM 3759 C CA . TYR C 1 179 ? 117.888 74.741 101.240 1.00 49.93 262 TYR C CA 1
ATOM 3760 C C . TYR C 1 179 ? 117.991 73.287 101.674 1.00 50.62 262 TYR C C 1
ATOM 3761 O O . TYR C 1 179 ? 118.919 72.904 102.393 1.00 52.15 262 TYR C O 1
ATOM 3770 N N . GLY C 1 180 ? 117.024 72.483 101.251 1.00 49.33 263 GLY C N 1
ATOM 3771 C CA . GLY C 1 180 ? 116.986 71.078 101.626 1.00 50.31 263 GLY C CA 1
ATOM 3772 C C . GLY C 1 180 ? 116.224 70.248 100.622 1.00 47.90 263 GLY C C 1
ATOM 3773 O O . GLY C 1 180 ? 115.340 70.748 99.938 1.00 47.10 263 GLY C O 1
ATOM 3774 N N . LEU C 1 181 ? 116.568 68.971 100.544 1.00 48.30 264 LEU C N 1
ATOM 3775 C CA . LEU C 1 181 ? 116.009 68.085 99.540 1.00 45.24 264 LEU C CA 1
ATOM 3776 C C . LEU C 1 181 ? 116.088 66.666 100.103 1.00 47.18 264 LEU C C 1
ATOM 3777 O O . LEU C 1 181 ? 117.145 66.048 100.098 1.00 48.41 264 LEU C O 1
ATOM 3782 N N . SER C 1 182 ? 114.974 66.178 100.640 1.00 49.51 265 SER C N 1
ATOM 3783 C CA . SER C 1 182 ? 114.967 64.932 101.401 1.00 50.95 265 SER C CA 1
ATOM 3784 C C . SER C 1 182 ? 114.256 63.852 100.634 1.00 49.12 265 SER C C 1
ATOM 3785 O O . SER C 1 182 ? 113.198 64.083 100.059 1.00 49.60 265 SER C O 1
ATOM 3788 N N . PHE C 1 183 ? 114.852 62.666 100.650 1.00 50.14 266 PHE C N 1
ATOM 3789 C CA . PHE C 1 183 ? 114.309 61.495 99.980 1.00 48.03 266 PHE C CA 1
ATOM 3790 C C . PHE C 1 183 ? 113.958 60.447 101.013 1.00 49.64 266 PHE C C 1
ATOM 3791 O O . PHE C 1 183 ? 114.784 60.099 101.846 1.00 52.92 266 PHE C O 1
ATOM 3799 N N . THR C 1 184 ? 112.733 59.952 100.962 1.00 48.77 267 THR C N 1
ATOM 3800 C CA . THR C 1 184 ? 112.318 58.890 101.846 1.00 53.29 267 THR C CA 1
ATOM 3801 C C . THR C 1 184 ? 111.788 57.758 100.999 1.00 54.96 267 THR C C 1
ATOM 3802 O O . THR C 1 184 ? 110.942 57.979 100.148 1.00 58.86 267 THR C O 1
ATOM 3806 N N . MET C 1 185 ? 112.293 56.552 101.224 1.00 56.00 268 MET C N 1
ATOM 3807 C CA . MET C 1 185 ? 111.854 55.383 100.478 1.00 56.76 268 MET C CA 1
ATOM 3808 C C . MET C 1 185 ? 111.107 54.412 101.360 1.00 58.47 268 MET C C 1
ATOM 3809 O O . MET C 1 185 ? 111.698 53.804 102.243 1.00 59.18 268 MET C O 1
ATOM 3814 N N . THR C 1 186 ? 109.812 54.261 101.112 1.00 59.93 269 THR C N 1
ATOM 3815 C CA . THR C 1 186 ? 109.007 53.269 101.813 1.00 65.74 269 THR C CA 1
ATOM 3816 C C . THR C 1 186 ? 108.914 52.004 100.968 1.00 67.39 269 THR C C 1
ATOM 3817 O O . THR C 1 186 ? 108.528 52.061 99.806 1.00 64.87 269 THR C O 1
ATOM 3821 N N . PHE C 1 187 ? 109.283 50.871 101.556 1.00 72.64 270 PHE C N 1
ATOM 3822 C CA . PHE C 1 187 ? 109.220 49.589 100.863 1.00 77.52 270 PHE C CA 1
ATOM 3823 C C . PHE C 1 187 ? 107.948 48.827 101.218 1.00 84.16 270 PHE C C 1
ATOM 3824 O O . PHE C 1 187 ? 107.327 49.064 102.256 1.00 85.93 270 PHE C O 1
ATOM 3832 N N . THR C 1 188 ? 107.570 47.901 100.348 1.00 88.55 271 THR C N 1
ATOM 3833 C CA . THR C 1 188 ? 106.292 47.210 100.489 1.00 95.97 271 THR C CA 1
ATOM 3834 C C . THR C 1 188 ? 106.275 46.320 101.750 1.00 102.82 271 THR C C 1
ATOM 3835 O O . THR C 1 188 ? 105.241 46.188 102.398 1.00 108.07 271 THR C O 1
ATOM 3839 N N . ASN C 1 189 ? 107.423 45.724 102.085 1.00 105.14 272 ASN C N 1
ATOM 3840 C CA . ASN C 1 189 ? 107.655 45.080 103.391 1.00 110.37 272 ASN C CA 1
ATOM 3841 C C . ASN C 1 189 ? 108.885 45.727 104.079 1.00 109.13 272 ASN C C 1
ATOM 3842 O O . ASN C 1 189 ? 109.034 46.951 104.029 1.00 106.39 272 ASN C O 1
ATOM 3847 N N . SER C 1 190 ? 109.751 44.940 104.723 1.00 111.48 273 SER C N 1
ATOM 3848 C CA . SER C 1 190 ? 111.028 45.457 105.234 1.00 107.19 273 SER C CA 1
ATOM 3849 C C . SER C 1 190 ? 111.989 45.669 104.055 1.00 102.06 273 SER C C 1
ATOM 3850 O O . SER C 1 190 ? 111.948 44.893 103.096 1.00 102.63 273 SER C O 1
ATOM 3853 N N . PRO C 1 191 ? 112.861 46.703 104.122 1.00 97.73 274 PRO C N 1
ATOM 3854 C CA . PRO C 1 191 ? 113.810 46.993 103.021 1.00 92.96 274 PRO C CA 1
ATOM 3855 C C . PRO C 1 191 ? 114.817 45.866 102.811 1.00 95.79 274 PRO C C 1
ATOM 3856 O O . PRO C 1 191 ? 115.286 45.282 103.794 1.00 101.76 274 PRO C O 1
ATOM 3860 N N . PRO C 1 192 ? 115.148 45.547 101.545 1.00 92.98 275 PRO C N 1
ATOM 3861 C CA . PRO C 1 192 ? 116.031 44.399 101.378 1.00 95.32 275 PRO C CA 1
ATOM 3862 C C . PRO C 1 192 ? 117.487 44.729 101.680 1.00 92.49 275 PRO C C 1
ATOM 3863 O O . PRO C 1 192 ? 117.884 45.903 101.742 1.00 82.51 275 PRO C O 1
ATOM 3867 N N . THR C 1 193 ? 118.259 43.666 101.873 1.00 95.63 276 THR C N 1
ATOM 3868 C CA . THR C 1 193 ? 119.666 43.769 102.199 1.00 95.27 276 THR C CA 1
ATOM 3869 C C . THR C 1 193 ? 120.463 44.443 101.086 1.00 90.10 276 THR C C 1
ATOM 3870 O O . THR C 1 193 ? 121.495 45.045 101.347 1.00 89.53 276 THR C O 1
ATOM 3874 N N . SER C 1 194 ? 119.985 44.335 99.850 1.00 87.01 277 SER C N 1
ATOM 3875 C CA . SER C 1 194 ? 120.568 45.074 98.734 1.00 81.11 277 SER C CA 1
ATOM 3876 C C . SER C 1 194 ? 119.518 45.359 97.654 1.00 76.61 277 SER C C 1
ATOM 3877 O O . SER C 1 194 ? 118.547 44.619 97.500 1.00 77.25 277 SER C O 1
ATOM 3880 N N . PHE C 1 195 ? 119.718 46.445 96.917 1.00 71.68 278 PHE C N 1
ATOM 3881 C CA . PHE C 1 195 ? 118.763 46.860 95.899 1.00 68.56 278 PHE C CA 1
ATOM 3882 C C . PHE C 1 195 ? 119.371 47.872 94.937 1.00 63.77 278 PHE C C 1
ATOM 3883 O O . PHE C 1 195 ? 120.364 48.513 95.256 1.00 62.65 278 PHE C O 1
ATOM 3891 N N . GLY C 1 196 ? 118.758 47.993 93.763 1.00 61.19 279 GLY C N 1
ATOM 3892 C CA . GLY C 1 196 ? 119.066 49.041 92.808 1.00 54.50 279 GLY C CA 1
ATOM 3893 C C . GLY C 1 196 ? 117.768 49.493 92.185 1.00 52.91 279 GLY C C 1
ATOM 3894 O O . GLY C 1 196 ? 116.945 48.671 91.814 1.00 54.27 279 GLY C O 1
ATOM 3895 N N . THR C 1 197 ? 117.564 50.801 92.093 1.00 51.18 280 THR C N 1
ATOM 3896 C CA . THR C 1 197 ? 116.387 51.345 91.418 1.00 49.06 280 THR C CA 1
ATOM 3897 C C . THR C 1 197 ? 116.711 51.666 89.969 1.00 47.89 280 THR C C 1
ATOM 3898 O O . THR C 1 197 ? 117.876 51.880 89.617 1.00 45.86 280 THR C O 1
ATOM 3902 N N . ASP C 1 198 ? 115.658 51.717 89.155 1.00 47.96 281 ASP C N 1
ATOM 3903 C CA . ASP C 1 198 ? 115.706 52.298 87.815 1.00 46.25 281 ASP C CA 1
ATOM 3904 C C . ASP C 1 198 ? 115.899 53.819 87.896 1.00 43.00 281 ASP C C 1
ATOM 3905 O O . ASP C 1 198 ? 116.159 54.364 88.978 1.00 39.43 281 ASP C O 1
ATOM 3910 N N . LEU C 1 199 ? 115.779 54.493 86.748 1.00 44.38 282 LEU C N 1
ATOM 3911 C CA . LEU C 1 199 ? 115.946 55.952 86.650 1.00 42.57 282 LEU C CA 1
ATOM 3912 C C . LEU C 1 199 ? 114.594 56.646 86.749 1.00 42.64 282 LEU C C 1
ATOM 3913 O O . LEU C 1 199 ? 113.621 56.272 86.092 1.00 45.48 282 LEU C O 1
ATOM 3918 N N . VAL C 1 200 ? 114.546 57.652 87.600 1.00 41.54 283 VAL C N 1
ATOM 3919 C CA . VAL C 1 200 ? 113.299 58.249 88.018 1.00 42.34 283 VAL C CA 1
ATOM 3920 C C . VAL C 1 200 ? 113.474 59.741 87.844 1.00 41.91 283 VAL C C 1
ATOM 3921 O O . VAL C 1 200 ? 114.570 60.255 88.027 1.00 42.70 283 VAL C O 1
ATOM 3925 N N . GLN C 1 201 ? 112.410 60.441 87.473 1.00 43.97 284 GLN C N 1
ATOM 3926 C CA . GLN C 1 201 ? 112.531 61.857 87.186 1.00 43.61 284 GLN C CA 1
ATOM 3927 C C . GLN C 1 201 ? 111.521 62.686 87.980 1.00 43.01 284 GLN C C 1
ATOM 3928 O O . GLN C 1 201 ? 110.431 62.210 88.294 1.00 47.81 284 GLN C O 1
ATOM 3934 N N . PHE C 1 202 ? 111.889 63.926 88.293 1.00 40.86 285 PHE C N 1
ATOM 3935 C CA . PHE C 1 202 ? 110.967 64.881 88.907 1.00 40.84 285 PHE C CA 1
ATOM 3936 C C . PHE C 1 202 ? 111.318 66.306 88.490 1.00 40.57 285 PHE C C 1
ATOM 3937 O O . PHE C 1 202 ? 112.412 66.554 88.006 1.00 42.92 285 PHE C O 1
ATOM 3945 N N . GLY C 1 203 ? 110.369 67.222 88.650 1.00 42.16 286 GLY C N 1
ATOM 3946 C CA . GLY C 1 203 ? 110.583 68.629 88.371 1.00 40.12 286 GLY C CA 1
ATOM 3947 C C . GLY C 1 203 ? 110.074 69.412 89.557 1.00 42.81 286 GLY C C 1
ATOM 3948 O O . GLY C 1 203 ? 109.121 68.989 90.214 1.00 44.61 286 GLY C O 1
ATOM 3949 N N . TYR C 1 204 ? 110.736 70.528 89.855 1.00 43.90 287 TYR C N 1
ATOM 3950 C CA . TYR C 1 204 ? 110.201 71.554 90.761 1.00 42.86 287 TYR C CA 1
ATOM 3951 C C . TYR C 1 204 ? 110.646 72.962 90.351 1.00 42.01 287 TYR C C 1
ATOM 3952 O O . TYR C 1 204 ? 111.541 73.125 89.521 1.00 42.18 287 TYR C O 1
ATOM 3961 N N . LEU C 1 205 ? 110.010 73.968 90.949 1.00 42.04 288 LEU C N 1
ATOM 3962 C CA . LEU C 1 205 ? 110.321 75.381 90.694 1.00 41.69 288 LEU C CA 1
ATOM 3963 C C . LEU C 1 205 ? 111.629 75.800 91.382 1.00 40.52 288 LEU C C 1
ATOM 3964 O O . LEU C 1 205 ? 111.762 75.659 92.590 1.00 39.43 288 LEU C O 1
ATOM 3969 N N . GLY C 1 206 ? 112.587 76.319 90.615 1.00 42.62 289 GLY C N 1
ATOM 3970 C CA . GLY C 1 206 ? 113.886 76.750 91.158 1.00 43.31 289 GLY C CA 1
ATOM 3971 C C . GLY C 1 206 ? 113.907 78.147 91.780 1.00 45.94 289 GLY C C 1
ATOM 3972 O O . GLY C 1 206 ? 113.050 78.980 91.498 1.00 48.42 289 GLY C O 1
ATOM 3973 N N . GLN C 1 207 ? 114.906 78.396 92.624 1.00 46.47 290 GLN C N 1
ATOM 3974 C CA . GLN C 1 207 ? 115.073 79.680 93.321 1.00 49.20 290 GLN C CA 1
ATOM 3975 C C . GLN C 1 207 ? 115.647 80.752 92.384 1.00 53.37 290 GLN C C 1
ATOM 3976 O O . GLN C 1 207 ? 116.450 80.445 91.493 1.00 49.56 290 GLN C O 1
ATOM 3982 N N . ASP C 1 208 ? 115.238 82.005 92.614 1.00 59.00 291 ASP C N 1
ATOM 3983 C CA . ASP C 1 208 ? 115.593 83.147 91.758 1.00 62.22 291 ASP C CA 1
ATOM 3984 C C . ASP C 1 208 ? 115.158 82.925 90.303 1.00 61.51 291 ASP C C 1
ATOM 3985 O O . ASP C 1 208 ? 115.981 82.791 89.376 1.00 58.00 291 ASP C O 1
ATOM 3991 N N . LEU D 1 33 ? 60.977 60.325 61.966 1.00 96.93 116 LEU D N 1
ATOM 3992 C CA . LEU D 1 33 ? 60.412 59.656 60.755 1.00 93.95 116 LEU D CA 1
ATOM 3993 C C . LEU D 1 33 ? 60.977 58.246 60.521 1.00 90.71 116 LEU D C 1
ATOM 3994 O O . LEU D 1 33 ? 62.190 58.077 60.388 1.00 90.22 116 LEU D O 1
ATOM 3999 N N . VAL D 1 34 ? 60.090 57.245 60.476 1.00 89.55 117 VAL D N 1
ATOM 4000 C CA . VAL D 1 34 ? 60.422 55.899 59.960 1.00 81.70 117 VAL D CA 1
ATOM 4001 C C . VAL D 1 34 ? 59.666 55.655 58.646 1.00 76.47 117 VAL D C 1
ATOM 4002 O O . VAL D 1 34 ? 58.437 55.779 58.586 1.00 78.21 117 VAL D O 1
ATOM 4006 N N . TYR D 1 35 ? 60.405 55.312 57.597 1.00 68.47 118 TYR D N 1
ATOM 4007 C CA . TYR D 1 35 ? 59.816 55.119 56.279 1.00 63.21 118 TYR D CA 1
ATOM 4008 C C . TYR D 1 35 ? 59.241 53.715 56.145 1.00 62.31 118 TYR D C 1
ATOM 4009 O O . TYR D 1 35 ? 59.666 52.801 56.842 1.00 65.90 118 TYR D O 1
ATOM 4018 N N . PRO D 1 36 ? 58.271 53.531 55.244 1.00 60.22 119 PRO D N 1
ATOM 4019 C CA . PRO D 1 36 ? 57.794 52.184 54.979 1.00 60.22 119 PRO D CA 1
ATOM 4020 C C . PRO D 1 36 ? 58.741 51.378 54.081 1.00 56.00 119 PRO D C 1
ATOM 4021 O O . PRO D 1 36 ? 59.814 51.849 53.706 1.00 51.01 119 PRO D O 1
ATOM 4025 N N . THR D 1 37 ? 58.330 50.152 53.784 1.00 55.91 120 THR D N 1
ATOM 4026 C CA . THR D 1 37 ? 59.096 49.246 52.967 1.00 51.70 120 THR D CA 1
ATOM 4027 C C . THR D 1 37 ? 58.156 48.700 51.920 1.00 52.98 120 THR D C 1
ATOM 4028 O O . THR D 1 37 ? 57.154 48.071 52.244 1.00 57.15 120 THR D O 1
ATOM 4032 N N . LEU D 1 38 ? 58.466 48.970 50.660 1.00 52.72 121 LEU D N 1
ATOM 4033 C CA . LEU D 1 38 ? 57.689 48.447 49.549 1.00 52.94 121 LEU D CA 1
ATOM 4034 C C . LEU D 1 38 ? 58.399 47.229 48.999 1.00 51.03 121 LEU D C 1
ATOM 4035 O O . LEU D 1 38 ? 59.628 47.198 48.926 1.00 49.61 121 LEU D O 1
ATOM 4040 N N . TRP D 1 39 ? 57.627 46.222 48.616 1.00 52.49 122 TRP D N 1
ATOM 4041 C CA . TRP D 1 39 ? 58.206 44.986 48.104 1.00 51.95 122 TRP D CA 1
ATOM 4042 C C . TRP D 1 39 ? 57.202 44.131 47.340 1.00 55.48 122 TRP D C 1
ATOM 4043 O O . TRP D 1 39 ? 55.999 44.429 47.309 1.00 57.94 122 TRP D O 1
ATOM 4054 N N . THR D 1 40 ? 57.711 43.069 46.723 1.00 55.20 123 THR D N 1
ATOM 4055 C CA . THR D 1 40 ? 56.868 42.118 46.020 1.00 57.65 123 THR D CA 1
ATOM 4056 C C . THR D 1 40 ? 56.447 40.993 46.945 1.00 59.49 123 THR D C 1
ATOM 4057 O O . THR D 1 40 ? 55.764 40.077 46.515 1.00 65.51 123 THR D O 1
ATOM 4061 N N . GLY D 1 41 ? 56.847 41.060 48.209 1.00 57.92 124 GLY D N 1
ATOM 4062 C CA . GLY D 1 41 ? 56.613 39.967 49.145 1.00 60.26 124 GLY D CA 1
ATOM 4063 C C . GLY D 1 41 ? 57.821 39.051 49.144 1.00 59.48 124 GLY D C 1
ATOM 4064 O O . GLY D 1 41 ? 58.614 39.072 48.203 1.00 62.09 124 GLY D O 1
ATOM 4065 N N . PRO D 1 42 ? 57.973 38.237 50.196 1.00 58.50 125 PRO D N 1
ATOM 4066 C CA . PRO D 1 42 ? 59.178 37.438 50.362 1.00 58.77 125 PRO D CA 1
ATOM 4067 C C . PRO D 1 42 ? 59.326 36.315 49.345 1.00 60.33 125 PRO D C 1
ATOM 4068 O O . PRO D 1 42 ? 60.426 36.091 48.845 1.00 62.48 125 PRO D O 1
ATOM 4072 N N . ALA D 1 43 ? 58.230 35.624 49.046 1.00 63.38 126 ALA D N 1
ATOM 4073 C CA . ALA D 1 43 ? 58.246 34.482 48.134 1.00 65.20 126 ALA D CA 1
ATOM 4074 C C . ALA D 1 43 ? 57.060 34.549 47.169 1.00 66.71 126 ALA D C 1
ATOM 4075 O O . ALA D 1 43 ? 56.116 33.774 47.279 1.00 69.61 126 ALA D O 1
ATOM 4077 N N . PRO D 1 44 ? 57.110 35.475 46.210 1.00 65.00 127 PRO D N 1
ATOM 4078 C CA . PRO D 1 44 ? 55.956 35.654 45.359 1.00 67.60 127 PRO D CA 1
ATOM 4079 C C . PRO D 1 44 ? 55.872 34.570 44.307 1.00 70.36 127 PRO D C 1
ATOM 4080 O O . PRO D 1 44 ? 56.843 33.846 44.075 1.00 69.80 127 PRO D O 1
ATOM 4084 N N . GLU D 1 45 ? 54.697 34.473 43.697 1.00 73.64 128 GLU D N 1
ATOM 4085 C CA . GLU D 1 45 ? 54.464 33.610 42.555 1.00 78.56 128 GLU D CA 1
ATOM 4086 C C . GLU D 1 45 ? 54.778 34.406 41.301 1.00 76.40 128 GLU D C 1
ATOM 4087 O O . GLU D 1 45 ? 55.178 35.563 41.399 1.00 74.78 128 GLU D O 1
ATOM 4093 N N . ALA D 1 46 ? 54.587 33.797 40.129 1.00 79.11 129 ALA D N 1
ATOM 4094 C CA . ALA D 1 46 ? 54.813 34.486 38.855 1.00 76.77 129 ALA D CA 1
ATOM 4095 C C . ALA D 1 46 ? 54.125 35.841 38.892 1.00 74.19 129 ALA D C 1
ATOM 4096 O O . ALA D 1 46 ? 52.937 35.920 39.178 1.00 76.22 129 ALA D O 1
ATOM 4098 N N . ASN D 1 47 ? 54.882 36.903 38.645 1.00 70.99 130 ASN D N 1
ATOM 4099 C CA . ASN D 1 47 ? 54.358 38.267 38.747 1.00 70.14 130 ASN D CA 1
ATOM 4100 C C . ASN D 1 47 ? 54.889 39.248 37.700 1.00 69.77 130 ASN D C 1
ATOM 4101 O O . ASN D 1 47 ? 54.586 40.436 37.758 1.00 70.25 130 ASN D O 1
ATOM 4106 N N . VAL D 1 48 ? 55.680 38.758 36.754 1.00 71.76 131 VAL D N 1
ATOM 4107 C CA . VAL D 1 48 ? 56.248 39.599 35.717 1.00 71.41 131 VAL D CA 1
ATOM 4108 C C . VAL D 1 48 ? 56.011 38.965 34.368 1.00 77.35 131 VAL D C 1
ATOM 4109 O O . VAL D 1 48 ? 56.351 37.799 34.151 1.00 78.43 131 VAL D O 1
ATOM 4113 N N . THR D 1 49 ? 55.415 39.739 33.468 1.00 82.10 132 THR D N 1
ATOM 4114 C CA . THR D 1 49 ? 55.200 39.311 32.100 1.00 87.49 132 THR D CA 1
ATOM 4115 C C . THR D 1 49 ? 56.170 40.112 31.235 1.00 87.16 132 THR D C 1
ATOM 4116 O O . THR D 1 49 ? 56.148 41.342 31.240 1.00 84.08 132 THR D O 1
ATOM 4120 N N . PHE D 1 50 ? 57.053 39.407 30.531 1.00 91.40 133 PHE D N 1
ATOM 4121 C CA . PHE D 1 50 ? 58.086 40.052 29.723 1.00 91.30 133 PHE D CA 1
ATOM 4122 C C . PHE D 1 50 ? 57.532 40.546 28.391 1.00 98.65 133 PHE D C 1
ATOM 4123 O O . PHE D 1 50 ? 56.622 39.935 27.797 1.00 99.74 133 PHE D O 1
ATOM 4131 N N . SER D 1 51 ? 58.125 41.644 27.923 1.00 99.70 134 SER D N 1
ATOM 4132 C CA . SER D 1 51 ? 57.765 42.274 26.650 1.00 103.63 134 SER D CA 1
ATOM 4133 C C . SER D 1 51 ? 57.504 41.215 25.572 1.00 107.50 134 SER D C 1
ATOM 4134 O O . SER D 1 51 ? 58.324 40.321 25.352 1.00 106.03 134 SER D O 1
ATOM 4137 N N . GLY D 1 52 ? 56.343 41.304 24.932 1.00 111.53 135 GLY D N 1
ATOM 4138 C CA . GLY D 1 52 ? 55.968 40.373 23.873 1.00 118.32 135 GLY D CA 1
ATOM 4139 C C . GLY D 1 52 ? 55.356 39.061 24.344 1.00 120.93 135 GLY D C 1
ATOM 4140 O O . GLY D 1 52 ? 55.165 38.147 23.537 1.00 126.00 135 GLY D O 1
ATOM 4141 N N . GLU D 1 53 ? 55.043 38.951 25.636 1.00 117.70 136 GLU D N 1
ATOM 4142 C CA . GLU D 1 53 ? 54.360 37.756 26.153 1.00 119.86 136 GLU D CA 1
ATOM 4143 C C . GLU D 1 53 ? 53.014 38.107 26.792 1.00 118.18 136 GLU D C 1
ATOM 4144 O O . GLU D 1 53 ? 52.858 39.181 27.382 1.00 112.57 136 GLU D O 1
ATOM 4150 N N . ASN D 1 54 ? 52.044 37.203 26.656 1.00 122.27 137 ASN D N 1
ATOM 4151 C CA . ASN D 1 54 ? 50.680 37.459 27.133 1.00 124.18 137 ASN D CA 1
ATOM 4152 C C . ASN D 1 54 ? 50.450 37.048 28.600 1.00 121.12 137 ASN D C 1
ATOM 4153 O O . ASN D 1 54 ? 49.765 37.760 29.335 1.00 120.67 137 ASN D O 1
ATOM 4158 N N . SER D 1 55 ? 51.023 35.919 29.024 1.00 119.98 138 SER D N 1
ATOM 4159 C CA . SER D 1 55 ? 50.966 35.498 30.435 1.00 114.22 138 SER D CA 1
ATOM 4160 C C . SER D 1 55 ? 52.184 35.985 31.193 1.00 106.04 138 SER D C 1
ATOM 4161 O O . SER D 1 55 ? 53.197 36.340 30.588 1.00 105.42 138 SER D O 1
ATOM 4164 N N . PRO D 1 56 ? 52.088 36.007 32.530 1.00 100.86 139 PRO D N 1
ATOM 4165 C CA . PRO D 1 56 ? 53.274 36.230 33.343 1.00 93.76 139 PRO D CA 1
ATOM 4166 C C . PRO D 1 56 ? 54.133 34.974 33.355 1.00 93.04 139 PRO D C 1
ATOM 4167 O O . PRO D 1 56 ? 53.637 33.895 33.671 1.00 94.75 139 PRO D O 1
ATOM 4171 N N . SER D 1 57 ? 55.404 35.126 32.996 1.00 89.98 140 SER D N 1
ATOM 4172 C CA . SER D 1 57 ? 56.316 33.999 32.831 1.00 90.65 140 SER D CA 1
ATOM 4173 C C . SER D 1 57 ? 57.570 34.080 33.714 1.00 85.21 140 SER D C 1
ATOM 4174 O O . SER D 1 57 ? 58.453 33.226 33.604 1.00 85.80 140 SER D O 1
ATOM 4177 N N . GLY D 1 58 ? 57.636 35.086 34.592 1.00 79.83 141 GLY D N 1
ATOM 4178 C CA . GLY D 1 58 ? 58.790 35.285 35.478 1.00 76.28 141 GLY D CA 1
ATOM 4179 C C . GLY D 1 58 ? 58.429 35.777 36.872 1.00 73.34 141 GLY D C 1
ATOM 4180 O O . GLY D 1 58 ? 57.358 36.342 37.081 1.00 75.64 141 GLY D O 1
ATOM 4181 N N . ILE D 1 59 ? 59.331 35.558 37.827 1.00 70.05 142 ILE D N 1
ATOM 4182 C CA . ILE D 1 59 ? 59.135 35.990 39.207 1.00 66.11 142 ILE D CA 1
ATOM 4183 C C . ILE D 1 59 ? 60.119 37.089 39.525 1.00 61.99 142 ILE D C 1
ATOM 4184 O O . ILE D 1 59 ? 61.317 36.878 39.391 1.00 61.13 142 ILE D O 1
ATOM 4189 N N . LEU D 1 60 ? 59.616 38.246 39.952 1.00 60.74 143 LEU D N 1
ATOM 4190 C CA . LEU D 1 60 ? 60.458 39.372 40.361 1.00 57.09 143 LEU D CA 1
ATOM 4191 C C . LEU D 1 60 ? 60.375 39.555 41.856 1.00 56.33 143 LEU D C 1
ATOM 4192 O O . LEU D 1 60 ? 59.286 39.751 42.405 1.00 55.97 143 LEU D O 1
ATOM 4197 N N . ARG D 1 61 ? 61.537 39.499 42.503 1.00 56.26 144 ARG D N 1
ATOM 4198 C CA . ARG D 1 61 ? 61.652 39.726 43.929 1.00 52.81 144 ARG D CA 1
ATOM 4199 C C . ARG D 1 61 ? 62.331 41.052 44.116 1.00 49.86 144 ARG D C 1
ATOM 4200 O O . ARG D 1 61 ? 63.546 41.153 43.980 1.00 49.54 144 ARG D O 1
ATOM 4208 N N . LEU D 1 62 ? 61.533 42.069 44.408 1.00 49.27 145 LEU D N 1
ATOM 4209 C CA . LEU D 1 62 ? 62.037 43.410 44.617 1.00 48.17 145 LEU D CA 1
ATOM 4210 C C . LEU D 1 62 ? 61.609 43.902 45.975 1.00 48.66 145 LEU D C 1
ATOM 4211 O O . LEU D 1 62 ? 60.482 43.663 46.403 1.00 49.70 145 LEU D O 1
ATOM 4216 N N . CYS D 1 63 ? 62.518 44.605 46.641 1.00 49.25 146 CYS D N 1
ATOM 4217 C CA . CYS D 1 63 ? 62.228 45.190 47.938 1.00 49.19 146 CYS D CA 1
ATOM 4218 C C . CYS D 1 63 ? 63.041 46.454 48.184 1.00 47.59 146 CYS D C 1
ATOM 4219 O O . CYS D 1 63 ? 64.273 46.420 48.250 1.00 48.24 146 CYS D O 1
ATOM 4222 N N . LEU D 1 64 ? 62.328 47.558 48.359 1.00 47.15 147 LEU D N 1
ATOM 4223 C CA . LEU D 1 64 ? 62.932 48.836 48.697 1.00 45.86 147 LEU D CA 1
ATOM 4224 C C . LEU D 1 64 ? 62.716 49.168 50.185 1.00 45.39 147 LEU D C 1
ATOM 4225 O O . LEU D 1 64 ? 61.598 49.062 50.698 1.00 44.99 147 LEU D O 1
ATOM 4230 N N . SER D 1 65 ? 63.805 49.538 50.861 1.00 44.50 148 SER D N 1
ATOM 4231 C CA . SER D 1 65 ? 63.771 50.036 52.235 1.00 45.41 148 SER D CA 1
ATOM 4232 C C . SER D 1 65 ? 64.614 51.298 52.288 1.00 44.59 148 SER D C 1
ATOM 4233 O O . SER D 1 65 ? 65.521 51.459 51.491 1.00 44.64 148 SER D O 1
ATOM 4236 N N . ARG D 1 66 ? 64.321 52.183 53.231 1.00 46.89 149 ARG D N 1
ATOM 4237 C CA . ARG D 1 66 ? 65.005 53.473 53.312 1.00 45.99 149 ARG D CA 1
ATOM 4238 C C . ARG D 1 66 ? 65.558 53.764 54.711 1.00 45.65 149 ARG D C 1
ATOM 4239 O O . ARG D 1 66 ? 64.983 53.364 55.712 1.00 48.39 149 ARG D O 1
ATOM 4247 N N . THR D 1 67 ? 66.701 54.440 54.752 1.00 44.57 150 THR D N 1
ATOM 4248 C CA . THR D 1 67 ? 67.253 55.017 55.969 1.00 45.76 150 THR D CA 1
ATOM 4249 C C . THR D 1 67 ? 67.861 56.348 55.582 1.00 46.10 150 THR D C 1
ATOM 4250 O O . THR D 1 67 ? 68.582 56.433 54.587 1.00 44.20 150 THR D O 1
ATOM 4254 N N . GLY D 1 68 ? 67.573 57.383 56.361 1.00 50.49 151 GLY D N 1
ATOM 4255 C CA . GLY D 1 68 ? 68.041 58.726 56.044 1.00 52.61 151 GLY D CA 1
ATOM 4256 C C . GLY D 1 68 ? 67.647 59.115 54.630 1.00 49.79 151 GLY D C 1
ATOM 4257 O O . GLY D 1 68 ? 66.472 59.060 54.267 1.00 47.96 151 GLY D O 1
ATOM 4258 N N . GLY D 1 69 ? 68.638 59.488 53.828 1.00 49.67 152 GLY D N 1
ATOM 4259 C CA . GLY D 1 69 ? 68.401 59.897 52.454 1.00 48.58 152 GLY D CA 1
ATOM 4260 C C . GLY D 1 69 ? 68.458 58.767 51.445 1.00 45.76 152 GLY D C 1
ATOM 4261 O O . GLY D 1 69 ? 68.010 58.950 50.308 1.00 46.41 152 GLY D O 1
ATOM 4262 N N . THR D 1 70 ? 69.007 57.613 51.845 1.00 43.73 153 THR D N 1
ATOM 4263 C CA . THR D 1 70 ? 69.288 56.513 50.919 1.00 41.37 153 THR D CA 1
ATOM 4264 C C . THR D 1 70 ? 68.208 55.421 50.926 1.00 41.90 153 THR D C 1
ATOM 4265 O O . THR D 1 70 ? 67.853 54.917 51.982 1.00 42.24 153 THR D O 1
ATOM 4269 N N . VAL D 1 71 ? 67.709 55.046 49.747 1.00 41.74 154 VAL D N 1
ATOM 4270 C CA . VAL D 1 71 ? 66.857 53.856 49.577 1.00 39.77 154 VAL D CA 1
ATOM 4271 C C . VAL D 1 71 ? 67.731 52.653 49.228 1.00 39.33 154 VAL D C 1
ATOM 4272 O O . VAL D 1 71 ? 68.637 52.779 48.416 1.00 39.02 154 VAL D O 1
ATOM 4276 N N . ILE D 1 72 ? 67.478 51.494 49.831 1.00 41.60 155 ILE D N 1
ATOM 4277 C CA . ILE D 1 72 ? 68.244 50.290 49.499 1.00 41.77 155 ILE D CA 1
ATOM 4278 C C . ILE D 1 72 ? 67.365 49.281 48.810 1.00 43.49 155 ILE D C 1
ATOM 4279 O O . ILE D 1 72 ? 66.260 48.990 49.263 1.00 45.18 155 ILE D O 1
ATOM 4284 N N . GLY D 1 73 ? 67.900 48.727 47.729 1.00 45.05 156 GLY D N 1
ATOM 4285 C CA . GLY D 1 73 ? 67.187 47.796 46.879 1.00 46.44 156 GLY D CA 1
ATOM 4286 C C . GLY D 1 73 ? 67.814 46.424 46.948 1.00 46.52 156 GLY D C 1
ATOM 4287 O O . GLY D 1 73 ? 69.027 46.295 47.014 1.00 46.05 156 GLY D O 1
ATOM 4288 N N . THR D 1 74 ? 66.965 45.403 46.963 1.00 48.45 157 THR D N 1
ATOM 4289 C CA . THR D 1 74 ? 67.387 44.026 46.795 1.00 47.88 157 THR D CA 1
ATOM 4290 C C . THR D 1 74 ? 66.525 43.426 45.695 1.00 48.49 157 THR D C 1
ATOM 4291 O O . THR D 1 74 ? 65.304 43.611 45.663 1.00 48.76 157 THR D O 1
ATOM 4295 N N . LEU D 1 75 ? 67.183 42.710 44.798 1.00 47.98 158 LEU D N 1
ATOM 4296 C CA . LEU D 1 75 ? 66.568 42.233 43.589 1.00 47.11 158 LEU D CA 1
ATOM 4297 C C . LEU D 1 75 ? 67.050 40.842 43.288 1.00 48.44 158 LEU D C 1
ATOM 4298 O O . LEU D 1 75 ? 68.242 40.564 43.347 1.00 49.10 158 LEU D O 1
ATOM 4303 N N . SER D 1 76 ? 66.116 39.960 42.983 1.00 50.77 159 SER D N 1
ATOM 4304 C CA . SER D 1 76 ? 66.446 38.758 42.245 1.00 54.72 159 SER D CA 1
ATOM 4305 C C . SER D 1 76 ? 65.301 38.478 41.294 1.00 55.46 159 SER D C 1
ATOM 4306 O O . SER D 1 76 ? 64.174 38.927 41.505 1.00 54.26 159 SER D O 1
ATOM 4309 N N . VAL D 1 77 ? 65.615 37.773 40.221 1.00 58.19 160 VAL D N 1
ATOM 4310 C CA . VAL D 1 77 ? 64.659 37.544 39.162 1.00 59.38 160 VAL D CA 1
ATOM 4311 C C . VAL D 1 77 ? 64.907 36.195 38.522 1.00 62.13 160 VAL D C 1
ATOM 4312 O O . VAL D 1 77 ? 66.038 35.841 38.204 1.00 62.28 160 VAL D O 1
ATOM 4316 N N . GLN D 1 78 ? 63.832 35.440 38.357 1.00 65.62 161 GLN D N 1
ATOM 4317 C CA . GLN D 1 78 ? 63.878 34.206 37.599 1.00 70.33 161 GLN D CA 1
ATOM 4318 C C . GLN D 1 78 ? 62.756 34.250 36.575 1.00 71.08 161 GLN D C 1
ATOM 4319 O O . GLN D 1 78 ? 61.754 34.940 36.779 1.00 69.62 161 GLN D O 1
ATOM 4325 N N . GLY D 1 79 ? 62.934 33.533 35.472 1.00 74.29 162 GLY D N 1
ATOM 4326 C CA . GLY D 1 79 ? 61.909 33.480 34.448 1.00 78.11 162 GLY D CA 1
ATOM 4327 C C . GLY D 1 79 ? 62.025 32.310 33.501 1.00 84.53 162 GLY D C 1
ATOM 4328 O O . GLY D 1 79 ? 62.850 31.409 33.670 1.00 85.82 162 GLY D O 1
ATOM 4329 N N . SER D 1 80 ? 61.161 32.328 32.501 1.00 90.23 163 SER D N 1
ATOM 4330 C CA . SER D 1 80 ? 61.222 31.364 31.425 1.00 98.70 163 SER D CA 1
ATOM 4331 C C . SER D 1 80 ? 60.498 31.938 30.219 1.00 102.34 163 SER D C 1
ATOM 4332 O O . SER D 1 80 ? 59.340 32.340 30.315 1.00 102.81 163 SER D O 1
ATOM 4335 N N . LEU D 1 81 ? 61.196 32.000 29.092 1.00 106.45 164 LEU D N 1
ATOM 4336 C CA . LEU D 1 81 ? 60.610 32.521 27.870 1.00 110.57 164 LEU D CA 1
ATOM 4337 C C . LEU D 1 81 ? 59.961 31.378 27.116 1.00 117.96 164 LEU D C 1
ATOM 4338 O O . LEU D 1 81 ? 60.639 30.422 26.740 1.00 121.11 164 LEU D O 1
ATOM 4343 N N . THR D 1 82 ? 58.648 31.485 26.907 1.00 121.95 165 THR D N 1
ATOM 4344 C CA . THR D 1 82 ? 57.872 30.466 26.179 1.00 130.98 165 THR D CA 1
ATOM 4345 C C . THR D 1 82 ? 58.234 30.473 24.683 1.00 135.56 165 THR D C 1
ATOM 4346 O O . THR D 1 82 ? 58.025 29.487 23.973 1.00 139.61 165 THR D O 1
ATOM 4350 N N . ASN D 1 83 ? 58.778 31.605 24.234 1.00 134.34 166 ASN D N 1
ATOM 4351 C CA . ASN D 1 83 ? 59.373 31.762 22.906 1.00 139.59 166 ASN D CA 1
ATOM 4352 C C . ASN D 1 83 ? 60.905 31.956 22.996 1.00 137.51 166 ASN D C 1
ATOM 4353 O O . ASN D 1 83 ? 61.408 32.552 23.964 1.00 130.69 166 ASN D O 1
ATOM 4358 N N . PRO D 1 84 ? 61.654 31.448 21.995 1.00 142.27 167 PRO D N 1
ATOM 4359 C CA . PRO D 1 84 ? 63.082 31.792 21.909 1.00 139.56 167 PRO D CA 1
ATOM 4360 C C . PRO D 1 84 ? 63.278 33.215 21.349 1.00 136.85 167 PRO D C 1
ATOM 4361 O O . PRO D 1 84 ? 63.329 33.402 20.132 1.00 141.28 167 PRO D O 1
ATOM 4365 N N . SER D 1 85 ? 63.378 34.205 22.233 1.00 129.81 168 SER D N 1
ATOM 4366 C CA . SER D 1 85 ? 63.345 35.616 21.812 1.00 128.57 168 SER D CA 1
ATOM 4367 C C . SER D 1 85 ? 64.636 36.075 21.106 1.00 130.84 168 SER D C 1
ATOM 4368 O O . SER D 1 85 ? 65.695 36.150 21.735 1.00 129.12 168 SER D O 1
ATOM 4371 N N . THR D 1 86 ? 64.532 36.377 19.805 1.00 136.21 169 THR D N 1
ATOM 4372 C CA . THR D 1 86 ? 65.657 36.912 19.012 1.00 138.27 169 THR D CA 1
ATOM 4373 C C . THR D 1 86 ? 66.034 38.327 19.462 1.00 132.84 169 THR D C 1
ATOM 4374 O O . THR D 1 86 ? 65.554 39.329 18.925 1.00 133.43 169 THR D O 1
ATOM 4378 N N . GLY D 1 87 ? 66.910 38.383 20.456 1.00 127.52 170 GLY D N 1
ATOM 4379 C CA . GLY D 1 87 ? 67.308 39.632 21.077 1.00 120.68 170 GLY D CA 1
ATOM 4380 C C . GLY D 1 87 ? 68.114 39.291 22.313 1.00 115.93 170 GLY D C 1
ATOM 4381 O O . GLY D 1 87 ? 67.630 38.585 23.204 1.00 114.04 170 GLY D O 1
ATOM 4382 N N . GLN D 1 88 ? 69.353 39.772 22.350 1.00 114.34 171 GLN D N 1
ATOM 4383 C CA . GLN D 1 88 ? 70.269 39.501 23.466 1.00 109.19 171 GLN D CA 1
ATOM 4384 C C . GLN D 1 88 ? 69.830 40.138 24.793 1.00 98.51 171 GLN D C 1
ATOM 4385 O O . GLN D 1 88 ? 70.188 39.644 25.861 1.00 93.13 171 GLN D O 1
ATOM 4391 N N . THR D 1 89 ? 69.057 41.220 24.729 1.00 93.47 172 THR D N 1
ATOM 4392 C CA . THR D 1 89 ? 68.610 41.887 25.944 1.00 85.79 172 THR D CA 1
ATOM 4393 C C . THR D 1 89 ? 67.194 41.453 26.304 1.00 83.68 172 THR D C 1
ATOM 4394 O O . THR D 1 89 ? 66.500 40.816 25.514 1.00 86.23 172 THR D O 1
ATOM 4398 N N . LEU D 1 90 ? 66.793 41.807 27.520 1.00 79.61 173 LEU D N 1
ATOM 4399 C CA . LEU D 1 90 ? 65.480 41.485 28.060 1.00 78.36 173 LEU D CA 1
ATOM 4400 C C . LEU D 1 90 ? 65.122 42.561 29.070 1.00 72.21 173 LEU D C 1
ATOM 4401 O O . LEU D 1 90 ? 65.799 42.724 30.081 1.00 66.82 173 LEU D O 1
ATOM 4406 N N . GLY D 1 91 ? 64.064 43.305 28.777 1.00 74.01 174 GLY D N 1
ATOM 4407 C CA . GLY D 1 91 ? 63.715 44.483 29.552 1.00 70.42 174 GLY D CA 1
ATOM 4408 C C . GLY D 1 91 ? 62.487 44.241 30.388 1.00 70.00 174 GLY D C 1
ATOM 4409 O O . GLY D 1 91 ? 61.742 43.285 30.168 1.00 75.11 174 GLY D O 1
ATOM 4410 N N . MET D 1 92 ? 62.266 45.148 31.329 1.00 67.17 175 MET D N 1
ATOM 4411 C CA . MET D 1 92 ? 61.271 44.972 32.367 1.00 66.78 175 MET D CA 1
ATOM 4412 C C . MET D 1 92 ? 61.171 46.328 33.086 1.00 63.71 175 MET D C 1
ATOM 4413 O O . MET D 1 92 ? 62.064 46.712 33.843 1.00 59.75 175 MET D O 1
ATOM 4418 N N . ASN D 1 93 ? 60.110 47.075 32.797 1.00 64.77 176 ASN D N 1
ATOM 4419 C CA . ASN D 1 93 ? 59.954 48.434 33.315 1.00 62.40 176 ASN D CA 1
ATOM 4420 C C . ASN D 1 93 ? 58.865 48.502 34.382 1.00 61.15 176 ASN D C 1
ATOM 4421 O O . ASN D 1 93 ? 57.820 47.859 34.251 1.00 60.76 176 ASN D O 1
ATOM 4426 N N . LEU D 1 94 ? 59.112 49.286 35.430 1.00 58.24 177 LEU D N 1
ATOM 4427 C CA . LEU D 1 94 ? 58.107 49.561 36.450 1.00 57.48 177 LEU D CA 1
ATOM 4428 C C . LEU D 1 94 ? 57.753 51.029 36.402 1.00 57.90 177 LEU D C 1
ATOM 4429 O O . LEU D 1 94 ? 58.638 51.881 36.354 1.00 58.55 177 LEU D O 1
ATOM 4434 N N . TYR D 1 95 ? 56.460 51.318 36.416 1.00 60.44 178 TYR D N 1
ATOM 4435 C CA . TYR D 1 95 ? 55.971 52.691 36.410 1.00 62.53 178 TYR D CA 1
ATOM 4436 C C . TYR D 1 95 ? 55.100 52.936 37.635 1.00 63.19 178 TYR D C 1
ATOM 4437 O O . TYR D 1 95 ? 54.177 52.167 37.891 1.00 66.37 178 TYR D O 1
ATOM 4446 N N . PHE D 1 96 ? 55.382 54.013 38.369 1.00 61.82 179 PHE D N 1
ATOM 4447 C CA . PHE D 1 96 ? 54.652 54.331 39.597 1.00 61.34 179 PHE D CA 1
ATOM 4448 C C . PHE D 1 96 ? 53.915 55.659 39.537 1.00 61.86 179 PHE D C 1
ATOM 4449 O O . PHE D 1 96 ? 54.352 56.581 38.853 1.00 61.54 179 PHE D O 1
ATOM 4457 N N . ASP D 1 97 ? 52.822 55.753 40.296 1.00 63.05 180 ASP D N 1
ATOM 4458 C CA . ASP D 1 97 ? 52.082 57.004 40.469 1.00 65.87 180 ASP D CA 1
ATOM 4459 C C . ASP D 1 97 ? 52.705 57.829 41.596 1.00 63.56 180 ASP D C 1
ATOM 4460 O O . ASP D 1 97 ? 53.737 57.453 42.145 1.00 56.95 180 ASP D O 1
ATOM 4465 N N . ALA D 1 98 ? 52.071 58.948 41.936 1.00 68.34 181 ALA D N 1
ATOM 4466 C CA . ALA D 1 98 ? 52.619 59.892 42.911 1.00 67.65 181 ALA D CA 1
ATOM 4467 C C . ALA D 1 98 ? 52.825 59.269 44.289 1.00 66.78 181 ALA D C 1
ATOM 4468 O O . ALA D 1 98 ? 53.730 59.671 45.019 1.00 64.22 181 ALA D O 1
ATOM 4470 N N . ASP D 1 99 ? 51.983 58.295 44.632 1.00 68.88 182 ASP D N 1
ATOM 4471 C CA . ASP D 1 99 ? 52.017 57.640 45.940 1.00 68.58 182 ASP D CA 1
ATOM 4472 C C . ASP D 1 99 ? 52.844 56.368 45.950 1.00 63.54 182 ASP D C 1
ATOM 4473 O O . ASP D 1 99 ? 52.962 55.734 46.994 1.00 66.23 182 ASP D O 1
ATOM 4478 N N . GLY D 1 100 ? 53.382 55.973 44.800 1.00 59.64 183 GLY D N 1
ATOM 4479 C CA . GLY D 1 100 ? 54.255 54.802 44.722 1.00 56.61 183 GLY D CA 1
ATOM 4480 C C . GLY D 1 100 ? 53.609 53.479 44.345 1.00 57.71 183 GLY D C 1
ATOM 4481 O O . GLY D 1 100 ? 54.252 52.442 44.408 1.00 55.24 183 GLY D O 1
ATOM 4482 N N . ASN D 1 101 ? 52.343 53.500 43.947 1.00 63.26 184 ASN D N 1
ATOM 4483 C CA . ASN D 1 101 ? 51.684 52.297 43.438 1.00 66.25 184 ASN D CA 1
ATOM 4484 C C . ASN D 1 101 ? 52.158 51.993 42.034 1.00 66.49 184 ASN D C 1
ATOM 4485 O O . ASN D 1 101 ? 52.460 52.900 41.270 1.00 67.29 184 ASN D O 1
ATOM 4490 N N . VAL D 1 102 ? 52.210 50.714 41.694 1.00 66.84 185 VAL D N 1
ATOM 4491 C CA . VAL D 1 102 ? 52.613 50.297 40.360 1.00 65.53 185 VAL D CA 1
ATOM 4492 C C . VAL D 1 102 ? 51.430 50.454 39.391 1.00 68.97 185 VAL D C 1
ATOM 4493 O O . VAL D 1 102 ? 50.305 50.060 39.698 1.00 71.73 185 VAL D O 1
ATOM 4497 N N . LEU D 1 103 ? 51.692 51.057 38.235 1.00 69.66 186 LEU D N 1
ATOM 4498 C CA . LEU D 1 103 ? 50.660 51.299 37.239 1.00 74.80 186 LEU D CA 1
ATOM 4499 C C . LEU D 1 103 ? 50.503 50.075 36.356 1.00 77.98 186 LEU D C 1
ATOM 4500 O O . LEU D 1 103 ? 51.412 49.253 36.261 1.00 74.49 186 LEU D O 1
ATOM 4505 N N . SER D 1 104 ? 49.349 49.975 35.700 1.00 84.65 187 SER D N 1
ATOM 4506 C CA . SER D 1 104 ? 48.968 48.770 34.954 1.00 89.14 187 SER D CA 1
ATOM 4507 C C . SER D 1 104 ? 49.960 48.426 33.856 1.00 87.15 187 SER D C 1
ATOM 4508 O O . SER D 1 104 ? 50.260 47.257 33.629 1.00 87.88 187 SER D O 1
ATOM 4511 N N . GLU D 1 105 ? 50.467 49.454 33.183 1.00 86.51 188 GLU D N 1
ATOM 4512 C CA . GLU D 1 105 ? 51.346 49.258 32.024 1.00 86.78 188 GLU D CA 1
ATOM 4513 C C . GLU D 1 105 ? 52.752 48.740 32.383 1.00 78.14 188 GLU D C 1
ATOM 4514 O O . GLU D 1 105 ? 53.539 48.432 31.500 1.00 76.77 188 GLU D O 1
ATOM 4520 N N . SER D 1 106 ? 53.053 48.627 33.672 1.00 72.46 189 SER D N 1
ATOM 4521 C CA . SER D 1 106 ? 54.297 48.013 34.128 1.00 67.98 189 SER D CA 1
ATOM 4522 C C . SER D 1 106 ? 54.338 46.520 33.798 1.00 69.32 189 SER D C 1
ATOM 4523 O O . SER D 1 106 ? 53.292 45.894 33.608 1.00 72.47 189 SER D O 1
ATOM 4526 N N . ASN D 1 107 ? 55.545 45.955 33.737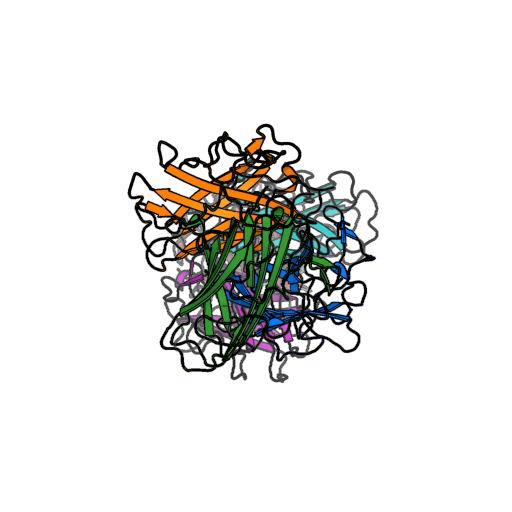 1.00 68.79 190 ASN D N 1
ATOM 4527 C CA . ASN D 1 107 ? 55.716 44.509 33.524 1.00 72.23 190 ASN D CA 1
ATOM 4528 C C . ASN D 1 107 ? 55.335 43.681 34.761 1.00 71.32 190 ASN D C 1
ATOM 4529 O O . ASN D 1 107 ? 55.096 42.480 34.663 1.00 75.07 190 ASN D O 1
ATOM 4534 N N . LEU D 1 108 ? 55.296 44.329 35.920 1.00 68.19 191 LEU D N 1
ATOM 4535 C CA . LEU D 1 108 ? 54.948 43.670 37.168 1.00 67.57 191 LEU D CA 1
ATOM 4536 C C . LEU D 1 108 ? 53.448 43.705 37.356 1.00 71.45 191 LEU D C 1
ATOM 4537 O O . LEU D 1 108 ? 52.864 44.775 37.351 1.00 72.81 191 LEU D O 1
ATOM 4542 N N . VAL D 1 109 ? 52.826 42.542 37.535 1.00 76.74 192 VAL D N 1
ATOM 4543 C CA . VAL D 1 109 ? 51.380 42.472 37.763 1.00 80.47 192 VAL D CA 1
ATOM 4544 C C . VAL D 1 109 ? 51.024 43.335 38.967 1.00 82.21 192 VAL D C 1
ATOM 4545 O O . VAL D 1 109 ? 51.730 43.338 39.977 1.00 78.47 192 VAL D O 1
ATOM 4549 N N . ARG D 1 110 ? 49.918 44.062 38.841 1.00 88.85 193 ARG D N 1
ATOM 4550 C CA . ARG D 1 110 ? 49.570 45.145 39.764 1.00 88.61 193 ARG D CA 1
ATOM 4551 C C . ARG D 1 110 ? 49.359 44.669 41.207 1.00 87.77 193 ARG D C 1
ATOM 4552 O O . ARG D 1 110 ? 49.832 45.314 42.157 1.00 83.16 193 ARG D O 1
ATOM 4560 N N . GLY D 1 111 ? 48.678 43.530 41.356 1.00 88.30 194 GLY D N 1
ATOM 4561 C CA . GLY D 1 111 ? 48.418 42.937 42.666 1.00 87.08 194 GLY D CA 1
ATOM 4562 C C . GLY D 1 111 ? 49.632 42.522 43.485 1.00 80.89 194 GLY D C 1
ATOM 4563 O O . GLY D 1 111 ? 49.511 42.294 44.683 1.00 80.12 194 GLY D O 1
ATOM 4564 N N . SER D 1 112 ? 50.799 42.431 42.849 1.00 76.67 195 SER D N 1
ATOM 4565 C CA . SER D 1 112 ? 52.013 41.938 43.506 1.00 74.08 195 SER D CA 1
ATOM 4566 C C . SER D 1 112 ? 52.969 43.017 44.048 1.00 68.34 195 SER D C 1
ATOM 4567 O O . SER D 1 112 ? 54.160 42.762 44.201 1.00 64.62 195 SER D O 1
ATOM 4570 N N . TRP D 1 113 ? 52.450 44.200 44.360 1.00 67.02 196 TRP D N 1
ATOM 4571 C CA . TRP D 1 113 ? 53.274 45.291 44.879 1.00 63.19 196 TRP D CA 1
ATOM 4572 C C . TRP D 1 113 ? 52.593 45.945 46.064 1.00 64.78 196 TRP D C 1
ATOM 4573 O O . TRP D 1 113 ? 51.452 46.367 45.953 1.00 70.11 196 TRP D O 1
ATOM 4584 N N . GLY D 1 114 ? 53.281 46.038 47.198 1.00 63.54 197 GLY D N 1
ATOM 4585 C CA . GLY D 1 114 ? 52.660 46.616 48.387 1.00 65.63 197 GLY D CA 1
ATOM 4586 C C . GLY D 1 114 ? 53.604 46.924 49.528 1.00 63.37 197 GLY D C 1
ATOM 4587 O O . GLY D 1 114 ? 54.808 46.702 49.432 1.00 61.16 197 GLY D O 1
ATOM 4588 N N . MET D 1 115 ? 53.034 47.452 50.608 1.00 64.49 198 MET D N 1
ATOM 4589 C CA . MET D 1 115 ? 53.781 47.748 51.817 1.00 63.53 198 MET D CA 1
ATOM 4590 C C . MET D 1 115 ? 54.066 46.463 52.574 1.00 63.64 198 MET D C 1
ATOM 4591 O O . MET D 1 115 ? 53.240 45.549 52.588 1.00 67.37 198 MET D O 1
ATOM 4596 N N . LYS D 1 116 ? 55.225 46.408 53.224 1.00 61.32 199 LYS D N 1
ATOM 4597 C CA . LYS D 1 116 ? 55.563 45.279 54.077 1.00 62.00 199 LYS D CA 1
ATOM 4598 C C . LYS D 1 116 ? 54.833 45.406 55.385 1.00 65.34 199 LYS D C 1
ATOM 4599 O O . LYS D 1 116 ? 54.889 46.443 56.027 1.00 65.77 199 LYS D O 1
ATOM 4605 N N . ASP D 1 117 ? 54.144 44.345 55.768 1.00 69.49 200 ASP D N 1
ATOM 4606 C CA . ASP D 1 117 ? 53.724 44.160 57.141 1.00 74.97 200 ASP D CA 1
ATOM 4607 C C . ASP D 1 117 ? 54.054 42.708 57.450 1.00 76.13 200 ASP D C 1
ATOM 4608 O O . ASP D 1 117 ? 53.332 41.803 57.039 1.00 79.90 200 ASP D O 1
ATOM 4613 N N . GLN D 1 118 ? 55.170 42.498 58.141 1.00 75.53 201 GLN D N 1
ATOM 4614 C CA . GLN D 1 118 ? 55.730 41.161 58.351 1.00 77.49 201 GLN D CA 1
ATOM 4615 C C . GLN D 1 118 ? 56.014 40.437 57.028 1.00 75.71 201 GLN D C 1
ATOM 4616 O O . GLN D 1 118 ? 56.842 40.907 56.248 1.00 71.84 201 GLN D O 1
ATOM 4622 N N . ASP D 1 119 ? 55.350 39.311 56.770 1.00 78.05 202 ASP D N 1
ATOM 4623 C CA . ASP D 1 119 ? 55.611 38.538 55.560 1.00 76.58 202 ASP D CA 1
ATOM 4624 C C . ASP D 1 119 ? 54.468 38.694 54.550 1.00 75.70 202 ASP D C 1
ATOM 4625 O O . ASP D 1 119 ? 54.216 37.798 53.748 1.00 76.64 202 ASP D O 1
ATOM 4630 N N . THR D 1 120 ? 53.786 39.836 54.569 1.00 73.81 203 THR D N 1
ATOM 4631 C CA . THR D 1 120 ? 52.641 40.049 53.682 1.00 74.16 203 THR D CA 1
ATOM 4632 C C . THR D 1 120 ? 52.725 41.388 52.929 1.00 72.98 203 THR D C 1
ATOM 4633 O O . THR D 1 120 ? 53.637 42.199 53.153 1.00 68.13 203 THR D O 1
ATOM 4637 N N . LEU D 1 121 ? 51.783 41.580 52.005 1.00 75.24 204 LEU D N 1
ATOM 4638 C CA . LEU D 1 121 ? 51.644 42.821 51.242 1.00 72.73 204 LEU D CA 1
ATOM 4639 C C . LEU D 1 121 ? 50.432 43.550 51.766 1.00 76.13 204 LEU D C 1
ATOM 4640 O O . LEU D 1 121 ? 49.426 42.918 52.065 1.00 80.19 204 LEU D O 1
ATOM 4645 N N . VAL D 1 122 ? 50.524 44.871 51.887 1.00 76.22 205 VAL D N 1
ATOM 4646 C CA . VAL D 1 122 ? 49.342 45.694 52.133 1.00 81.31 205 VAL D CA 1
ATOM 4647 C C . VAL D 1 122 ? 49.106 46.539 50.889 1.00 82.85 205 VAL D C 1
ATOM 4648 O O . VAL D 1 122 ? 49.989 47.275 50.453 1.00 77.50 205 VAL D O 1
ATOM 4652 N N . THR D 1 123 ? 47.911 46.409 50.319 1.00 90.39 206 THR D N 1
ATOM 4653 C CA . THR D 1 123 ? 47.659 46.862 48.952 1.00 93.39 206 THR D CA 1
ATOM 4654 C C . THR D 1 123 ? 47.525 48.371 48.812 1.00 94.58 206 THR D C 1
ATOM 4655 O O . THR D 1 123 ? 48.179 48.949 47.939 1.00 97.53 206 THR D O 1
ATOM 4659 N N . PRO D 1 124 ? 46.692 49.027 49.652 1.00 95.40 207 PRO D N 1
ATOM 4660 C CA . PRO D 1 124 ? 46.687 50.491 49.488 1.00 93.55 207 PRO D CA 1
ATOM 4661 C C . PRO D 1 124 ? 48.000 51.113 50.018 1.00 88.42 207 PRO D C 1
ATOM 4662 O O . PRO D 1 124 ? 48.163 51.242 51.233 1.00 90.21 207 PRO D O 1
ATOM 4666 N N . ILE D 1 125 ? 48.928 51.459 49.121 1.00 80.81 208 ILE D N 1
ATOM 4667 C CA . ILE D 1 125 ? 50.223 52.022 49.533 1.00 77.12 208 ILE D CA 1
ATOM 4668 C C . ILE D 1 125 ? 50.083 53.462 50.011 1.00 80.38 208 ILE D C 1
ATOM 4669 O O . ILE D 1 125 ? 49.522 54.304 49.304 1.00 82.89 208 ILE D O 1
ATOM 4674 N N . ALA D 1 126 ? 50.610 53.732 51.205 1.00 79.94 209 ALA D N 1
ATOM 4675 C CA . ALA D 1 126 ? 50.609 55.068 51.783 1.00 81.43 209 ALA D CA 1
ATOM 4676 C C . ALA D 1 126 ? 52.047 55.523 51.991 1.00 77.56 209 ALA D C 1
ATOM 4677 O O . ALA D 1 126 ? 52.841 54.815 52.609 1.00 75.88 209 ALA D O 1
ATOM 4679 N N . ASN D 1 127 ? 52.370 56.704 51.471 1.00 76.39 210 ASN D N 1
ATOM 4680 C CA . ASN D 1 127 ? 53.702 57.304 51.620 1.00 73.51 210 ASN D CA 1
ATOM 4681 C C . ASN D 1 127 ? 54.797 56.563 50.868 1.00 66.77 210 ASN D C 1
ATOM 4682 O O . ASN D 1 127 ? 55.963 56.582 51.258 1.00 63.13 210 ASN D O 1
ATOM 4687 N N . GLY D 1 128 ? 54.422 55.937 49.762 1.00 65.71 211 GLY D N 1
ATOM 4688 C CA . GLY D 1 128 ? 55.394 55.272 48.914 1.00 60.47 211 GLY D CA 1
ATOM 4689 C C . GLY D 1 128 ? 56.404 56.210 48.279 1.00 57.52 211 GLY D C 1
ATOM 4690 O O . GLY D 1 128 ? 57.497 55.775 47.945 1.00 56.98 211 GLY D O 1
ATOM 4691 N N . GLN D 1 129 ? 56.068 57.491 48.111 1.00 58.50 212 GLN D N 1
ATOM 4692 C CA . GLN D 1 129 ? 56.956 58.396 47.382 1.00 57.74 212 GLN D CA 1
ATOM 4693 C C . GLN D 1 129 ? 58.358 58.390 47.970 1.00 55.71 212 GLN D C 1
ATOM 4694 O O . GLN D 1 129 ? 59.342 58.498 47.240 1.00 53.24 212 GLN D O 1
ATOM 4700 N N . TYR D 1 130 ? 58.438 58.230 49.289 1.00 57.22 213 TYR D N 1
ATOM 4701 C CA . TYR D 1 130 ? 59.714 58.232 50.009 1.00 54.14 213 TYR D CA 1
ATOM 4702 C C . TYR D 1 130 ? 60.732 57.200 49.526 1.00 49.79 213 TYR D C 1
ATOM 4703 O O . TYR D 1 130 ? 61.926 57.371 49.742 1.00 49.08 213 TYR D O 1
ATOM 4712 N N . LEU D 1 131 ? 60.261 56.129 48.900 1.00 49.46 214 LEU D N 1
ATOM 4713 C CA . LEU D 1 131 ? 61.140 55.083 48.402 1.00 48.71 214 LEU D CA 1
ATOM 4714 C C . LEU D 1 131 ? 61.383 55.192 46.900 1.00 48.55 214 LEU D C 1
ATOM 4715 O O . LEU D 1 131 ? 62.060 54.348 46.315 1.00 48.89 214 LEU D O 1
ATOM 4720 N N . MET D 1 132 ? 60.840 56.239 46.288 1.00 49.85 215 MET D N 1
ATOM 4721 C CA . MET D 1 132 ? 61.008 56.484 44.864 1.00 49.00 215 MET D CA 1
ATOM 4722 C C . MET D 1 132 ? 62.281 57.287 44.601 1.00 46.58 215 MET D C 1
ATOM 4723 O O . MET D 1 132 ? 62.792 57.955 45.493 1.00 46.23 215 MET D O 1
ATOM 4728 N N . PRO D 1 133 ? 62.796 57.239 43.367 1.00 47.30 216 PRO D N 1
ATOM 4729 C CA . PRO D 1 133 ? 64.035 57.948 43.086 1.00 47.22 216 PRO D CA 1
ATOM 4730 C C . PRO D 1 133 ? 63.850 59.457 43.047 1.00 47.13 216 PRO D C 1
ATOM 4731 O O . PRO D 1 133 ? 62.890 59.952 42.455 1.00 47.59 216 PRO D O 1
ATOM 4735 N N . ASN D 1 134 ? 64.785 60.165 43.670 1.00 44.46 217 ASN D N 1
ATOM 4736 C CA . ASN D 1 134 ? 64.734 61.615 43.794 1.00 45.18 217 ASN D CA 1
ATOM 4737 C C . ASN D 1 134 ? 64.642 62.298 42.434 1.00 46.23 217 ASN D C 1
ATOM 4738 O O . ASN D 1 134 ? 65.479 62.080 41.563 1.00 46.15 217 ASN D O 1
ATOM 4743 N N . LEU D 1 135 ? 63.624 63.134 42.267 1.00 49.74 218 LEU D N 1
ATOM 4744 C CA . LEU D 1 135 ? 63.330 63.753 40.972 1.00 52.34 218 LEU D CA 1
ATOM 4745 C C . LEU D 1 135 ? 64.299 64.876 40.595 1.00 53.21 218 LEU D C 1
ATOM 4746 O O . LEU D 1 135 ? 64.285 65.330 39.455 1.00 55.67 218 LEU D O 1
ATOM 4751 N N . THR D 1 136 ? 65.117 65.333 41.538 1.00 51.51 219 THR D N 1
ATOM 4752 C CA . THR D 1 136 ? 66.145 66.326 41.240 1.00 52.72 219 THR D CA 1
ATOM 4753 C C . THR D 1 136 ? 67.454 65.633 40.860 1.00 51.65 219 THR D C 1
ATOM 4754 O O . THR D 1 136 ? 68.129 66.042 39.917 1.00 56.62 219 THR D O 1
ATOM 4758 N N . ALA D 1 137 ? 67.807 64.586 41.594 1.00 48.00 220 ALA D N 1
ATOM 4759 C CA . ALA D 1 137 ? 69.019 63.829 41.327 1.00 45.71 220 ALA D CA 1
ATOM 4760 C C . ALA D 1 137 ? 68.885 63.055 40.024 1.00 45.79 220 ALA D C 1
ATOM 4761 O O . ALA D 1 137 ? 69.841 62.912 39.245 1.00 45.48 220 ALA D O 1
ATOM 4763 N N . TYR D 1 138 ? 67.675 62.555 39.807 1.00 45.95 221 TYR D N 1
ATOM 4764 C CA . TYR D 1 138 ? 67.380 61.650 38.712 1.00 47.23 221 TYR D CA 1
ATOM 4765 C C . TYR D 1 138 ? 66.157 62.189 37.988 1.00 48.03 221 TYR D C 1
ATOM 4766 O O . TYR D 1 138 ? 65.050 61.701 38.204 1.00 48.50 221 TYR D O 1
ATOM 4775 N N . PRO D 1 139 ? 66.344 63.230 37.157 1.00 49.83 222 PRO D N 1
ATOM 4776 C CA . PRO D 1 139 ? 65.225 63.917 36.549 1.00 53.06 222 PRO D CA 1
ATOM 4777 C C . PRO D 1 139 ? 64.466 63.045 35.568 1.00 55.82 222 PRO D C 1
ATOM 4778 O O . PRO D 1 139 ? 65.023 62.103 35.007 1.00 56.96 222 PRO D O 1
ATOM 4782 N N . ARG D 1 140 ? 63.194 63.378 35.385 1.00 59.18 223 ARG D N 1
ATOM 4783 C CA . ARG D 1 140 ? 62.267 62.577 34.604 1.00 60.53 223 ARG D CA 1
ATOM 4784 C C . ARG D 1 140 ? 62.621 62.654 33.142 1.00 60.99 223 ARG D C 1
ATOM 4785 O O . ARG D 1 140 ? 62.950 63.716 32.646 1.00 63.74 223 ARG D O 1
ATOM 4793 N N . LEU D 1 141 ? 62.559 61.509 32.473 1.00 61.39 224 LEU D N 1
ATOM 4794 C CA . LEU D 1 141 ? 62.638 61.410 31.007 1.00 64.42 224 LEU D CA 1
ATOM 4795 C C . LEU D 1 141 ? 63.979 61.817 30.387 1.00 64.79 224 LEU D C 1
ATOM 4796 O O . LEU D 1 141 ? 64.051 62.080 29.184 1.00 70.24 224 LEU D O 1
ATOM 4801 N N . ILE D 1 142 ? 65.038 61.848 31.192 1.00 59.75 225 ILE D N 1
ATOM 4802 C CA . ILE D 1 142 ? 66.351 62.203 30.685 1.00 61.79 225 ILE D CA 1
ATOM 4803 C C . ILE D 1 142 ? 67.251 60.984 30.732 1.00 63.28 225 ILE D C 1
ATOM 4804 O O . ILE D 1 142 ? 67.734 60.560 31.792 1.00 62.63 225 ILE D O 1
ATOM 4809 N N . GLN D 1 143 ? 67.475 60.433 29.548 1.00 67.95 226 GLN D N 1
ATOM 4810 C CA . GLN D 1 143 ? 68.205 59.191 29.397 1.00 67.08 226 GLN D CA 1
ATOM 4811 C C . GLN D 1 143 ? 69.688 59.454 29.213 1.00 66.04 226 GLN D C 1
ATOM 4812 O O . GLN D 1 143 ? 70.500 58.545 29.377 1.00 65.39 226 GLN D O 1
ATOM 4818 N N . THR D 1 144 ? 70.026 60.707 28.906 1.00 65.74 227 THR D N 1
ATOM 4819 C CA . THR D 1 144 ? 71.387 61.110 28.564 1.00 65.09 227 THR D CA 1
ATOM 4820 C C . THR D 1 144 ? 72.336 61.289 29.765 1.00 62.28 227 THR D C 1
ATOM 4821 O O . THR D 1 144 ? 73.525 61.517 29.576 1.00 63.77 227 THR D O 1
ATOM 4825 N N . LEU D 1 145 ? 71.817 61.174 30.987 1.00 60.19 228 LEU D N 1
ATOM 4826 C CA . LEU D 1 145 ? 72.620 61.338 32.195 1.00 56.91 228 LEU D CA 1
ATOM 4827 C C . LEU D 1 145 ? 73.066 60.001 32.753 1.00 54.39 228 LEU D C 1
ATOM 4828 O O . LEU D 1 145 ? 72.228 59.214 33.198 1.00 53.57 228 LEU D O 1
ATOM 4833 N N . THR D 1 146 ? 74.377 59.758 32.769 1.00 53.46 229 THR D N 1
ATOM 4834 C CA . THR D 1 146 ? 74.921 58.531 33.363 1.00 50.52 229 THR D CA 1
ATOM 4835 C C . THR D 1 146 ? 74.606 58.473 34.849 1.00 48.69 229 THR D C 1
ATOM 4836 O O . THR D 1 146 ? 74.340 57.406 35.393 1.00 46.59 229 THR D O 1
ATOM 4840 N N . SER D 1 147 ? 74.632 59.630 35.500 1.00 51.20 230 SER D N 1
ATOM 4841 C CA . SER D 1 147 ? 74.322 59.724 36.924 1.00 51.30 230 SER D CA 1
ATOM 4842 C C . SER D 1 147 ? 72.993 59.079 37.321 1.00 48.63 230 SER D C 1
ATOM 4843 O O . SER D 1 147 ? 72.840 58.678 38.472 1.00 46.95 230 SER D O 1
ATOM 4846 N N . SER D 1 148 ? 72.050 58.980 36.377 1.00 49.66 231 SER D N 1
ATOM 4847 C CA . SER D 1 148 ? 70.733 58.377 36.626 1.00 49.02 231 SER D CA 1
ATOM 4848 C C . SER D 1 148 ? 70.661 56.849 36.441 1.00 47.69 231 SER D C 1
ATOM 4849 O O . SER D 1 148 ? 69.569 56.282 36.500 1.00 46.38 231 SER D O 1
ATOM 4852 N N . TYR D 1 149 ? 71.802 56.186 36.228 1.00 48.72 232 TYR D N 1
ATOM 4853 C CA . TYR D 1 149 ? 71.835 54.732 35.983 1.00 47.28 232 TYR D CA 1
ATOM 4854 C C . TYR D 1 149 ? 72.697 53.987 36.996 1.00 45.67 232 TYR D C 1
ATOM 4855 O O . TYR D 1 149 ? 73.666 54.531 37.497 1.00 47.25 232 TYR D O 1
ATOM 4864 N N . ILE D 1 150 ? 72.322 52.739 37.285 1.00 46.65 233 ILE D N 1
ATOM 4865 C CA . ILE D 1 150 ? 73.098 51.817 38.129 1.00 45.85 233 ILE D CA 1
ATOM 4866 C C . ILE D 1 150 ? 73.395 50.573 37.307 1.00 48.07 233 ILE D C 1
ATOM 4867 O O . ILE D 1 150 ? 72.478 49.839 36.955 1.00 50.73 233 ILE D O 1
ATOM 4872 N N . TYR D 1 151 ? 74.659 50.346 36.982 1.00 50.33 234 TYR D N 1
ATOM 4873 C CA . TYR D 1 151 ? 75.055 49.120 36.309 1.00 52.62 234 TYR D CA 1
ATOM 4874 C C . TYR D 1 151 ? 75.588 48.151 37.356 1.00 52.06 234 TYR D C 1
ATOM 4875 O O . TYR D 1 151 ? 76.498 48.482 38.099 1.00 57.71 234 TYR D O 1
ATOM 4884 N N . THR D 1 152 ? 75.007 46.963 37.415 1.00 52.97 235 THR D N 1
ATOM 4885 C CA . THR D 1 152 ? 75.429 45.915 38.330 1.00 54.30 235 THR D CA 1
ATOM 4886 C C . THR D 1 152 ? 75.441 44.597 37.546 1.00 58.31 235 THR D C 1
ATOM 4887 O O . THR D 1 152 ? 75.212 44.597 36.334 1.00 62.25 235 THR D O 1
ATOM 4891 N N . GLN D 1 153 ? 75.715 43.479 38.210 1.00 58.99 236 GLN D N 1
ATOM 4892 C CA . GLN D 1 153 ? 75.654 42.190 37.529 1.00 62.27 236 GLN D CA 1
ATOM 4893 C C . GLN D 1 153 ? 75.216 41.072 38.443 1.00 61.18 236 GLN D C 1
ATOM 4894 O O . GLN D 1 153 ? 75.491 41.101 39.639 1.00 61.73 236 GLN D O 1
ATOM 4900 N N . ALA D 1 154 ? 74.528 40.093 37.859 1.00 60.94 237 ALA D N 1
ATOM 4901 C CA . ALA D 1 154 ? 74.011 38.944 38.590 1.00 59.80 237 ALA D CA 1
ATOM 4902 C C . ALA D 1 154 ? 74.732 37.701 38.130 1.00 62.88 237 ALA D C 1
ATOM 4903 O O . ALA D 1 154 ? 75.444 37.726 37.134 1.00 66.72 237 ALA D O 1
ATOM 4905 N N . HIS D 1 155 ? 74.547 36.616 38.868 1.00 64.29 238 HIS D N 1
ATOM 4906 C CA . HIS D 1 155 ? 75.052 35.315 38.469 1.00 71.71 238 HIS D CA 1
ATOM 4907 C C . HIS D 1 155 ? 73.867 34.432 38.202 1.00 71.88 238 HIS D C 1
ATOM 4908 O O . HIS D 1 155 ? 72.847 34.553 38.869 1.00 70.96 238 HIS D O 1
ATOM 4915 N N . LEU D 1 156 ? 73.988 33.567 37.204 1.00 76.09 239 LEU D N 1
ATOM 4916 C CA . LEU D 1 156 ? 72.890 32.706 36.818 1.00 78.34 239 LEU D CA 1
ATOM 4917 C C . LEU D 1 156 ? 73.103 31.310 37.370 1.00 84.97 239 LEU D C 1
ATOM 4918 O O . LEU D 1 156 ? 74.231 30.817 37.438 1.00 89.13 239 LEU D O 1
ATOM 4923 N N . ASP D 1 157 ? 71.995 30.696 37.772 1.00 89.70 240 ASP D N 1
ATOM 4924 C CA . ASP D 1 157 ? 71.946 29.304 38.241 1.00 97.58 240 ASP D CA 1
ATOM 4925 C C . ASP D 1 157 ? 73.055 28.384 37.696 1.00 104.65 240 ASP D C 1
ATOM 4926 O O . ASP D 1 157 ? 74.012 28.061 38.410 1.00 104.64 240 ASP D O 1
ATOM 4931 N N . HIS D 1 158 ? 72.930 27.977 36.435 1.00 111.23 241 HIS D N 1
ATOM 4932 C CA . HIS D 1 158 ? 73.836 26.985 35.865 1.00 119.72 241 HIS D CA 1
ATOM 4933 C C . HIS D 1 158 ? 75.093 27.659 35.307 1.00 120.84 241 HIS D C 1
ATOM 4934 O O . HIS D 1 158 ? 75.027 28.753 34.721 1.00 115.69 241 HIS D O 1
ATOM 4941 N N . ASN D 1 159 ? 76.227 26.980 35.518 1.00 125.13 242 ASN D N 1
ATOM 4942 C CA . ASN D 1 159 ? 77.572 27.532 35.304 1.00 125.47 242 ASN D CA 1
ATOM 4943 C C . ASN D 1 159 ? 77.839 28.723 36.217 1.00 120.13 242 ASN D C 1
ATOM 4944 O O . ASN D 1 159 ? 77.047 29.033 37.119 1.00 114.35 242 ASN D O 1
ATOM 4949 N N . ASN D 1 160 ? 78.980 29.367 35.996 1.00 121.42 243 ASN D N 1
ATOM 4950 C CA . ASN D 1 160 ? 79.120 30.767 36.355 1.00 118.20 243 ASN D CA 1
ATOM 4951 C C . ASN D 1 160 ? 78.993 31.584 35.065 1.00 116.22 243 ASN D C 1
ATOM 4952 O O . ASN D 1 160 ? 79.988 31.901 34.399 1.00 121.08 243 ASN D O 1
ATOM 4957 N N . SER D 1 161 ? 77.735 31.841 34.700 1.00 108.52 244 SER D N 1
ATOM 4958 C CA . SER D 1 161 ? 77.380 32.769 33.643 1.00 102.35 244 SER D CA 1
ATOM 4959 C C . SER D 1 161 ? 76.906 34.019 34.349 1.00 92.13 244 SER D C 1
ATOM 4960 O O . SER D 1 161 ? 76.231 33.933 35.373 1.00 87.04 244 SER D O 1
ATOM 4963 N N . VAL D 1 162 ? 77.264 35.174 33.805 1.00 87.70 245 VAL D N 1
ATOM 4964 C CA . VAL D 1 162 ? 76.920 36.451 34.403 1.00 78.28 245 VAL D CA 1
ATOM 4965 C C . VAL D 1 162 ? 75.931 37.195 33.503 1.00 74.69 245 VAL D C 1
ATOM 4966 O O . VAL D 1 162 ? 76.046 37.154 32.283 1.00 81.49 245 VAL D O 1
ATOM 4970 N N . VAL D 1 163 ? 74.946 37.841 34.114 1.00 67.53 246 VAL D N 1
ATOM 4971 C CA . VAL D 1 163 ? 74.023 38.725 33.416 1.00 66.73 246 VAL D CA 1
ATOM 4972 C C . VAL D 1 163 ? 74.347 40.142 33.833 1.00 64.42 246 VAL D C 1
ATOM 4973 O O . VAL D 1 163 ? 74.531 40.389 35.018 1.00 63.15 246 VAL D O 1
ATOM 4977 N N . ASP D 1 164 ? 74.396 41.071 32.881 1.00 66.38 247 ASP D N 1
ATOM 4978 C CA . ASP D 1 164 ? 74.560 42.492 33.195 1.00 64.97 247 ASP D CA 1
ATOM 4979 C C . ASP D 1 164 ? 73.205 43.159 33.357 1.00 60.39 247 ASP D C 1
ATOM 4980 O O . ASP D 1 164 ? 72.357 43.053 32.487 1.00 63.63 247 ASP D O 1
ATOM 4985 N N . ILE D 1 165 ? 73.013 43.867 34.460 1.00 56.62 248 ILE D N 1
ATOM 4986 C CA . ILE D 1 165 ? 71.747 44.547 34.731 1.00 55.86 248 ILE D CA 1
ATOM 4987 C C . ILE D 1 165 ? 71.929 46.056 34.759 1.00 52.12 248 ILE D C 1
ATOM 4988 O O . ILE D 1 165 ? 72.809 46.544 35.430 1.00 51.27 248 ILE D O 1
ATOM 4993 N N . LYS D 1 166 ? 71.084 46.788 34.046 1.00 52.98 249 LYS D N 1
ATOM 4994 C CA . LYS D 1 166 ? 71.162 48.246 34.004 1.00 52.51 249 LYS D CA 1
ATOM 4995 C C . LYS D 1 166 ? 69.872 48.834 34.536 1.00 50.84 249 LYS D C 1
ATOM 4996 O O . LYS D 1 166 ? 68.850 48.865 33.844 1.00 53.88 249 LYS D O 1
ATOM 5002 N N . ILE D 1 167 ? 69.931 49.303 35.773 1.00 47.15 250 ILE D N 1
ATOM 5003 C CA . ILE D 1 167 ? 68.780 49.888 36.417 1.00 45.86 250 ILE D CA 1
ATOM 5004 C C . ILE D 1 167 ? 68.743 51.363 36.064 1.00 47.18 250 ILE D C 1
ATOM 5005 O O . ILE D 1 167 ? 69.711 52.067 36.299 1.00 47.80 250 ILE D O 1
ATOM 5010 N N . GLY D 1 168 ? 67.633 51.828 35.497 1.00 50.02 251 GLY D N 1
ATOM 5011 C CA . GLY D 1 168 ? 67.477 53.236 35.130 1.00 50.66 251 GLY D CA 1
ATOM 5012 C C . GLY D 1 168 ? 66.498 53.926 36.055 1.00 50.80 251 GLY D C 1
ATOM 5013 O O . GLY D 1 168 ? 65.343 53.508 36.155 1.00 55.10 251 GLY D O 1
ATOM 5014 N N . LEU D 1 169 ? 66.956 54.980 36.729 1.00 49.13 252 LEU D N 1
ATOM 5015 C CA . LEU D 1 169 ? 66.130 55.712 37.696 1.00 46.09 252 LEU D CA 1
ATOM 5016 C C . LEU D 1 169 ? 65.422 56.892 37.008 1.00 47.27 252 LEU D C 1
ATOM 5017 O O . LEU D 1 169 ? 66.072 57.844 36.562 1.00 47.26 252 LEU D O 1
ATOM 5022 N N . ASN D 1 170 ? 64.091 56.788 36.905 1.00 48.22 253 ASN D N 1
ATOM 5023 C CA . ASN D 1 170 ? 63.215 57.787 36.271 1.00 49.21 253 ASN D CA 1
ATOM 5024 C C . ASN D 1 170 ? 63.467 58.019 34.782 1.00 50.55 253 ASN D C 1
ATOM 5025 O O . ASN D 1 170 ? 62.952 58.972 34.202 1.00 49.81 253 ASN D O 1
ATOM 5030 N N . THR D 1 171 ? 64.217 57.127 34.155 1.00 52.17 254 THR D N 1
ATOM 5031 C CA . THR D 1 171 ? 64.688 57.350 32.797 1.00 56.02 254 THR D CA 1
ATOM 5032 C C . THR D 1 171 ? 63.653 56.910 31.766 1.00 60.15 254 THR D C 1
ATOM 5033 O O . THR D 1 171 ? 63.370 57.641 30.815 1.00 62.47 254 THR D O 1
ATOM 5037 N N . ASP D 1 172 ? 63.104 55.712 31.959 1.00 62.86 255 ASP D N 1
ATOM 5038 C CA . ASP D 1 172 ? 62.078 55.152 31.076 1.00 67.58 255 ASP D CA 1
ATOM 5039 C C . ASP D 1 172 ? 60.711 55.291 31.748 1.00 66.00 255 ASP D C 1
ATOM 5040 O O . ASP D 1 172 ? 60.431 54.657 32.768 1.00 68.05 255 ASP D O 1
ATOM 5045 N N . LEU D 1 173 ? 59.870 56.132 31.164 1.00 67.20 256 LEU D N 1
ATOM 5046 C CA . LEU D 1 173 ? 58.616 56.553 31.772 1.00 67.19 256 LEU D CA 1
ATOM 5047 C C . LEU D 1 173 ? 57.492 56.688 30.755 1.00 71.72 256 LEU D C 1
ATOM 5048 O O . LEU D 1 173 ? 57.711 57.102 29.617 1.00 74.91 256 LEU D O 1
ATOM 5053 N N . ARG D 1 174 ? 56.282 56.372 31.195 1.00 72.88 257 ARG D N 1
ATOM 5054 C CA . ARG D 1 174 ? 55.083 56.669 30.434 1.00 78.91 257 ARG D CA 1
ATOM 5055 C C . ARG D 1 174 ? 54.549 57.999 30.951 1.00 79.89 257 ARG D C 1
ATOM 5056 O O . ARG D 1 174 ? 54.882 58.399 32.073 1.00 76.63 257 ARG D O 1
ATOM 5064 N N . PRO D 1 175 ? 53.733 58.701 30.136 1.00 85.03 258 PRO D N 1
ATOM 5065 C CA . PRO D 1 175 ? 53.251 60.053 30.475 1.00 87.11 258 PRO D CA 1
ATOM 5066 C C . PRO D 1 175 ? 52.562 60.149 31.840 1.00 86.23 258 PRO D C 1
ATOM 5067 O O . PRO D 1 175 ? 52.898 61.028 32.629 1.00 86.89 258 PRO D O 1
ATOM 5071 N N . THR D 1 176 ? 51.622 59.248 32.110 1.00 85.95 259 THR D N 1
ATOM 5072 C CA . THR D 1 176 ? 50.989 59.155 33.426 1.00 84.74 259 THR D CA 1
ATOM 5073 C C . THR D 1 176 ? 51.979 58.995 34.589 1.00 78.90 259 THR D C 1
ATOM 5074 O O . THR D 1 176 ? 51.758 59.529 35.671 1.00 78.28 259 THR D O 1
ATOM 5078 N N . ALA D 1 177 ? 53.060 58.252 34.367 1.00 74.87 260 ALA D N 1
ATOM 5079 C CA . ALA D 1 177 ? 53.986 57.897 35.443 1.00 70.19 260 ALA D CA 1
ATOM 5080 C C . ALA D 1 177 ? 54.545 59.134 36.142 1.00 69.16 260 ALA D C 1
ATOM 5081 O O . ALA D 1 177 ? 54.857 60.120 35.481 1.00 73.66 260 ALA D O 1
ATOM 5083 N N . ALA D 1 178 ? 54.643 59.080 37.473 1.00 65.46 261 ALA D N 1
ATOM 5084 C CA . ALA D 1 178 ? 55.292 60.131 38.258 1.00 63.18 261 ALA D CA 1
ATOM 5085 C C . ALA D 1 178 ? 56.746 59.765 38.458 1.00 60.19 261 ALA D C 1
ATOM 5086 O O . ALA D 1 178 ? 57.619 60.615 38.332 1.00 61.37 261 ALA D O 1
ATOM 5088 N N . TYR D 1 179 ? 56.991 58.499 38.796 1.00 59.71 262 TYR D N 1
ATOM 5089 C CA . TYR D 1 179 ? 58.342 57.950 38.921 1.00 57.31 262 TYR D CA 1
ATOM 5090 C C . TYR D 1 179 ? 58.456 56.658 38.110 1.00 57.77 262 TYR D C 1
ATOM 5091 O O . TYR D 1 179 ? 57.454 56.092 37.667 1.00 58.29 262 TYR D O 1
ATOM 5100 N N . GLY D 1 180 ? 59.691 56.193 37.939 1.00 56.95 263 GLY D N 1
ATOM 5101 C CA . GLY D 1 180 ? 59.966 54.978 37.177 1.00 57.69 263 GLY D CA 1
ATOM 5102 C C . GLY D 1 180 ? 61.233 54.273 37.610 1.00 53.38 263 GLY D C 1
ATOM 5103 O O . GLY D 1 180 ? 62.117 54.869 38.202 1.00 49.84 263 GLY D O 1
ATOM 5104 N N . LEU D 1 181 ? 61.302 52.988 37.304 1.00 54.32 264 LEU D N 1
ATOM 5105 C CA . LEU D 1 181 ? 62.426 52.155 37.687 1.00 51.57 264 LEU D CA 1
ATOM 5106 C C . LEU D 1 181 ? 62.524 51.072 36.626 1.00 54.11 264 LEU D C 1
ATOM 5107 O O . LEU D 1 181 ? 61.648 50.222 36.536 1.00 56.32 264 LEU D O 1
ATOM 5112 N N . SER D 1 182 ? 63.552 51.134 35.785 1.00 55.25 265 SER D N 1
ATOM 5113 C CA . SER D 1 182 ? 63.618 50.268 34.609 1.00 58.14 265 SER D CA 1
ATOM 5114 C C . SER D 1 182 ? 64.831 49.371 34.704 1.00 56.19 265 SER D C 1
ATOM 5115 O O . SER D 1 182 ? 65.896 49.799 35.134 1.00 56.02 265 SER D O 1
ATOM 5118 N N . PHE D 1 183 ? 64.649 48.120 34.301 1.00 57.15 266 PHE D N 1
ATOM 5119 C CA . PHE D 1 183 ? 65.689 47.106 34.387 1.00 55.54 266 PHE D CA 1
ATOM 5120 C C . PHE D 1 183 ? 65.935 46.577 32.987 1.00 58.30 266 PHE D C 1
ATOM 5121 O O . PHE D 1 183 ? 64.987 46.347 32.236 1.00 61.70 266 PHE D O 1
ATOM 5129 N N . THR D 1 184 ? 67.200 46.395 32.624 1.00 57.05 267 THR D N 1
ATOM 5130 C CA . THR D 1 184 ? 67.521 45.902 31.299 1.00 61.54 267 THR D CA 1
ATOM 5131 C C . THR D 1 184 ? 68.655 44.903 31.403 1.00 64.05 267 THR D C 1
ATOM 5132 O O . THR D 1 184 ? 69.815 45.284 31.550 1.00 67.94 267 THR D O 1
ATOM 5136 N N . MET D 1 185 ? 68.306 43.622 31.331 1.00 64.90 268 MET D N 1
ATOM 5137 C CA . MET D 1 185 ? 69.284 42.545 31.426 1.00 65.52 268 MET D CA 1
ATOM 5138 C C . MET D 1 185 ? 69.851 42.206 30.076 1.00 67.11 268 MET D C 1
ATOM 5139 O O . MET D 1 185 ? 69.116 41.778 29.210 1.00 69.21 268 MET D O 1
ATOM 5144 N N . THR D 1 186 ? 71.151 42.393 29.898 1.00 67.62 269 THR D N 1
ATOM 5145 C CA . THR D 1 186 ? 71.835 41.911 28.706 1.00 73.78 269 THR D CA 1
ATOM 5146 C C . THR D 1 186 ? 72.517 40.581 29.009 1.00 77.02 269 THR D C 1
ATOM 5147 O O . THR D 1 186 ? 73.203 40.449 30.023 1.00 75.29 269 THR D O 1
ATOM 5151 N N . PHE D 1 187 ? 72.311 39.598 28.131 1.00 83.59 270 PHE D N 1
ATOM 5152 C CA . PHE D 1 187 ? 72.925 38.272 28.271 1.00 88.78 270 PHE D CA 1
ATOM 5153 C C . PHE D 1 187 ? 74.197 38.200 27.442 1.00 95.14 270 PHE D C 1
ATOM 5154 O O . PHE D 1 187 ? 74.332 38.886 26.423 1.00 96.90 270 PHE D O 1
ATOM 5162 N N . THR D 1 188 ? 75.117 37.343 27.869 1.00 99.30 271 THR D N 1
ATOM 5163 C CA . THR D 1 188 ? 76.389 37.207 27.176 1.00 106.33 271 THR D CA 1
ATOM 5164 C C . THR D 1 188 ? 76.143 36.778 25.723 1.00 114.64 271 THR D C 1
ATOM 5165 O O . THR D 1 188 ? 76.758 37.338 24.809 1.00 119.70 271 THR D O 1
ATOM 5169 N N . ASN D 1 189 ? 75.235 35.813 25.515 1.00 118.13 272 ASN D N 1
ATOM 5170 C CA . ASN D 1 189 ? 74.812 35.396 24.158 1.00 124.78 272 ASN D CA 1
ATOM 5171 C C . ASN D 1 189 ? 73.327 35.688 23.897 1.00 123.67 272 ASN D C 1
ATOM 5172 O O . ASN D 1 189 ? 72.921 36.851 23.807 1.00 121.62 272 ASN D O 1
ATOM 5177 N N . SER D 1 190 ? 72.532 34.626 23.757 1.00 125.68 273 SER D N 1
ATOM 5178 C CA . SER D 1 190 ? 71.095 34.731 23.600 1.00 123.07 273 SER D CA 1
ATOM 5179 C C . SER D 1 190 ? 70.488 34.286 24.915 1.00 117.81 273 SER D C 1
ATOM 5180 O O . SER D 1 190 ? 70.983 33.327 25.521 1.00 117.79 273 SER D O 1
ATOM 5183 N N . PRO D 1 191 ? 69.408 34.963 25.358 1.00 113.44 274 PRO D N 1
ATOM 5184 C CA . PRO D 1 191 ? 68.784 34.577 26.625 1.00 109.43 274 PRO D CA 1
ATOM 5185 C C . PRO D 1 191 ? 68.376 33.109 26.595 1.00 113.21 274 PRO D C 1
ATOM 5186 O O . PRO D 1 191 ? 67.867 32.654 25.570 1.00 120.91 274 PRO D O 1
ATOM 5190 N N . PRO D 1 192 ? 68.616 32.361 27.690 1.00 110.55 275 PRO D N 1
ATOM 5191 C CA . PRO D 1 192 ? 68.219 30.952 27.658 1.00 114.77 275 PRO D CA 1
ATOM 5192 C C . PRO D 1 192 ? 66.717 30.765 27.854 1.00 112.94 275 PRO D C 1
ATOM 5193 O O . PRO D 1 192 ? 65.999 31.722 28.187 1.00 104.40 275 PRO D O 1
ATOM 5197 N N . THR D 1 193 ? 66.258 29.536 27.635 1.00 116.73 276 THR D N 1
ATOM 5198 C CA . THR D 1 193 ? 64.861 29.191 27.852 1.00 116.91 276 THR D CA 1
ATOM 5199 C C . THR D 1 193 ? 64.463 29.494 29.313 1.00 110.25 276 THR D C 1
ATOM 5200 O O . THR D 1 193 ? 63.477 30.194 29.543 1.00 107.68 276 THR D O 1
ATOM 5204 N N . SER D 1 194 ? 65.253 29.006 30.279 1.00 107.13 277 SER D N 1
ATOM 5205 C CA . SER D 1 194 ? 65.048 29.287 31.715 1.00 100.20 277 SER D CA 1
ATOM 5206 C C . SER D 1 194 ? 66.231 30.016 32.326 1.00 94.92 277 SER D C 1
ATOM 5207 O O . SER D 1 194 ? 67.341 29.939 31.806 1.00 96.17 277 SER D O 1
ATOM 5210 N N . PHE D 1 195 ? 65.994 30.693 33.450 1.00 89.07 278 PHE D N 1
ATOM 5211 C CA . PHE D 1 195 ? 67.069 31.332 34.219 1.00 83.51 278 PHE D CA 1
ATOM 5212 C C . PHE D 1 195 ? 66.609 31.825 35.595 1.00 78.14 278 PHE D C 1
ATOM 5213 O O . PHE D 1 195 ? 65.462 32.244 35.757 1.00 75.82 278 PHE D O 1
ATOM 5221 N N . GLY D 1 196 ? 67.520 31.770 36.570 1.00 75.70 279 GLY D N 1
ATOM 5222 C CA . GLY D 1 196 ? 67.331 32.374 37.895 1.00 69.16 279 GLY D CA 1
ATOM 5223 C C . GLY D 1 196 ? 68.595 33.110 38.317 1.00 65.93 279 GLY D C 1
ATOM 5224 O O . GLY D 1 196 ? 69.695 32.607 38.114 1.00 67.29 279 GLY D O 1
ATOM 5225 N N . THR D 1 197 ? 68.451 34.305 38.886 1.00 61.70 280 THR D N 1
ATOM 5226 C CA . THR D 1 197 ? 69.605 35.067 39.363 1.00 58.49 280 THR D CA 1
ATOM 5227 C C . THR D 1 197 ? 69.742 34.968 40.861 1.00 57.17 280 THR D C 1
ATOM 5228 O O . THR D 1 197 ? 68.789 34.623 41.560 1.00 56.74 280 THR D O 1
ATOM 5232 N N . ASP D 1 198 ? 70.942 35.310 41.331 1.00 56.62 281 ASP D N 1
ATOM 5233 C CA . ASP D 1 198 ? 71.247 35.465 42.753 1.00 54.49 281 ASP D CA 1
ATOM 5234 C C . ASP D 1 198 ? 70.666 36.780 43.254 1.00 50.09 281 ASP D C 1
ATOM 5235 O O . ASP D 1 198 ? 69.996 37.482 42.514 1.00 47.62 281 ASP D O 1
ATOM 5240 N N . LEU D 1 199 ? 70.915 37.109 44.514 1.00 50.45 282 LEU D N 1
ATOM 5241 C CA . LEU D 1 199 ? 70.338 38.300 45.116 1.00 48.69 282 LEU D CA 1
ATOM 5242 C C . LEU D 1 199 ? 71.317 39.437 44.948 1.00 48.98 282 LEU D C 1
ATOM 5243 O O . LEU D 1 199 ? 72.466 39.352 45.384 1.00 51.37 282 LEU D O 1
ATOM 5248 N N . VAL D 1 200 ? 70.859 40.492 44.291 1.00 48.42 283 VAL D N 1
ATOM 5249 C CA . VAL D 1 200 ? 71.691 41.640 43.977 1.00 47.56 283 VAL D CA 1
ATOM 5250 C C . VAL D 1 200 ? 71.161 42.869 44.713 1.00 46.52 283 VAL D C 1
ATOM 5251 O O . VAL D 1 200 ? 69.978 42.940 45.02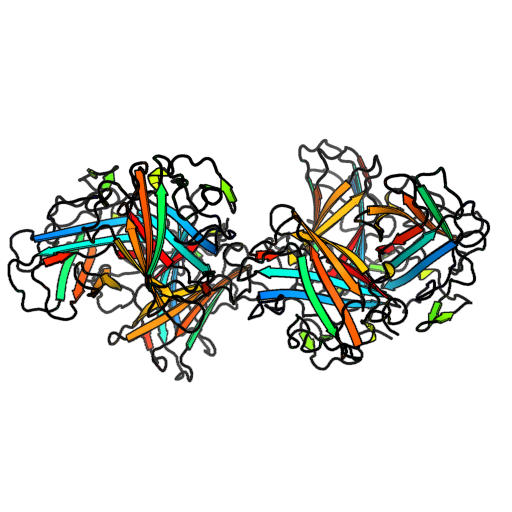9 1.00 48.62 283 VAL D O 1
ATOM 5255 N N . GLN D 1 201 ? 72.025 43.838 44.982 1.00 47.69 284 GLN D N 1
ATOM 5256 C CA . GLN D 1 201 ? 71.624 45.012 45.746 1.00 46.81 284 GLN D CA 1
ATOM 5257 C C . GLN D 1 201 ? 71.996 46.310 45.065 1.00 45.44 284 GLN D C 1
ATOM 5258 O O . GLN D 1 201 ? 72.923 46.359 44.261 1.00 49.93 284 GLN D O 1
ATOM 5264 N N . PHE D 1 202 ? 71.270 47.368 45.405 1.00 44.67 285 PHE D N 1
ATOM 5265 C CA . PHE D 1 202 ? 71.585 48.712 44.924 1.00 44.13 285 PHE D CA 1
ATOM 5266 C C . PHE D 1 202 ? 71.018 49.784 45.850 1.00 43.37 285 PHE D C 1
ATOM 5267 O O . PHE D 1 202 ? 70.023 49.554 46.521 1.00 46.51 285 PHE D O 1
ATOM 5275 N N . GLY D 1 203 ? 71.690 50.932 45.908 1.00 43.85 286 GLY D N 1
ATOM 5276 C CA . GLY D 1 203 ? 71.207 52.093 46.643 1.00 42.54 286 GLY D CA 1
ATOM 5277 C C . GLY D 1 203 ? 70.965 53.250 45.683 1.00 44.81 286 GLY D C 1
ATOM 5278 O O . GLY D 1 203 ? 71.623 53.356 44.634 1.00 45.94 286 GLY D O 1
ATOM 5279 N N . TYR D 1 204 ? 70.003 54.105 46.025 1.00 45.10 287 TYR D N 1
ATOM 5280 C CA . TYR D 1 204 ? 69.868 55.413 45.379 1.00 43.97 287 TYR D CA 1
ATOM 5281 C C . TYR D 1 204 ? 69.257 56.459 46.315 1.00 43.71 287 TYR D C 1
ATOM 5282 O O . TYR D 1 204 ? 68.727 56.129 47.379 1.00 43.54 287 TYR D O 1
ATOM 5291 N N . LEU D 1 205 ? 69.349 57.723 45.907 1.00 43.07 288 LEU D N 1
ATOM 5292 C CA . LEU D 1 205 ? 68.752 58.833 46.658 1.00 42.72 288 LEU D CA 1
ATOM 5293 C C . LEU D 1 205 ? 67.224 58.846 46.549 1.00 41.44 288 LEU D C 1
ATOM 5294 O O . LEU D 1 205 ? 66.662 58.718 45.467 1.00 39.75 288 LEU D O 1
ATOM 5299 N N . GLY D 1 206 ? 66.552 59.016 47.675 1.00 43.98 289 GLY D N 1
ATOM 5300 C CA . GLY D 1 206 ? 65.098 58.912 47.702 1.00 46.29 289 GLY D CA 1
ATOM 5301 C C . GLY D 1 206 ? 64.427 60.265 47.641 1.00 48.80 289 GLY D C 1
ATOM 5302 O O . GLY D 1 206 ? 65.033 61.275 47.987 1.00 51.32 289 GLY D O 1
ATOM 5303 N N . GLN D 1 207 ? 63.167 60.270 47.221 1.00 49.20 290 GLN D N 1
ATOM 5304 C CA . GLN D 1 207 ? 62.379 61.495 47.097 1.00 53.14 290 GLN D CA 1
ATOM 5305 C C . GLN D 1 207 ? 61.883 62.021 48.450 1.00 57.57 290 GLN D C 1
ATOM 5306 O O . GLN D 1 207 ? 61.264 61.281 49.219 1.00 53.46 290 GLN D O 1
ATOM 5312 N N . ASP D 1 208 ? 62.130 63.316 48.687 1.00 62.91 291 ASP D N 1
ATOM 5313 C CA . ASP D 1 208 ? 61.834 64.021 49.952 1.00 66.23 291 ASP D CA 1
ATOM 5314 C C . ASP D 1 208 ? 62.873 63.729 51.042 1.00 63.96 291 ASP D C 1
ATOM 5315 O O . ASP D 1 208 ? 62.595 63.089 52.058 1.00 61.07 291 ASP D O 1
ATOM 5321 N N . LEU E 1 33 ? 59.551 50.873 65.616 1.00 98.74 116 LEU E N 1
ATOM 5322 C CA . LEU E 1 33 ? 60.643 49.864 65.777 1.00 95.13 116 LEU E CA 1
ATOM 5323 C C . LEU E 1 33 ? 62.005 50.384 65.304 1.00 92.39 116 LEU E C 1
ATOM 5324 O O . LEU E 1 33 ? 62.120 50.971 64.222 1.00 93.14 116 LEU E O 1
ATOM 5329 N N . VAL E 1 34 ? 63.021 50.171 66.147 1.00 89.65 117 VAL E N 1
ATOM 5330 C CA . VAL E 1 34 ? 64.435 50.362 65.787 1.00 82.15 117 VAL E CA 1
ATOM 5331 C C . VAL E 1 34 ? 65.174 49.052 66.089 1.00 75.30 117 VAL E C 1
ATOM 5332 O O . VAL E 1 34 ? 65.260 48.636 67.245 1.00 76.41 117 VAL E O 1
ATOM 5336 N N . TYR E 1 35 ? 65.695 48.402 65.053 1.00 67.18 118 TYR E N 1
ATOM 5337 C CA . TYR E 1 35 ? 66.288 47.076 65.206 1.00 60.34 118 TYR E CA 1
ATOM 5338 C C . TYR E 1 35 ? 67.678 47.199 65.813 1.00 58.94 118 TYR E C 1
ATOM 5339 O O . TYR E 1 35 ? 68.290 48.264 65.739 1.00 63.42 118 TYR E O 1
ATOM 5348 N N . PRO E 1 36 ? 68.179 46.117 66.429 1.00 55.81 119 PRO E N 1
ATOM 5349 C CA . PRO E 1 36 ? 69.552 46.098 66.921 1.00 55.06 119 PRO E CA 1
ATOM 5350 C C . PRO E 1 36 ? 70.583 45.801 65.833 1.00 51.66 119 PRO E C 1
ATOM 5351 O O . PRO E 1 36 ? 70.233 45.585 64.671 1.00 47.95 119 PRO E O 1
ATOM 5355 N N . THR E 1 37 ? 71.851 45.830 66.225 1.00 51.61 120 THR E N 1
ATOM 5356 C CA . THR E 1 37 ? 72.954 45.558 65.322 1.00 47.40 120 THR E CA 1
ATOM 5357 C C . THR E 1 37 ? 73.767 44.438 65.942 1.00 47.26 120 THR E C 1
ATOM 5358 O O . THR E 1 37 ? 74.210 44.545 67.080 1.00 51.29 120 THR E O 1
ATOM 5362 N N . LEU E 1 38 ? 73.944 43.356 65.202 1.00 46.26 121 LEU E N 1
ATOM 5363 C CA . LEU E 1 38 ? 74.786 42.256 65.642 1.00 46.34 121 LEU E CA 1
ATOM 5364 C C . LEU E 1 38 ? 76.147 42.376 64.971 1.00 44.91 121 LEU E C 1
ATOM 5365 O O . LEU E 1 38 ? 76.229 42.740 63.801 1.00 44.98 121 LEU E O 1
ATOM 5370 N N . TRP E 1 39 ? 77.217 42.090 65.702 1.00 45.62 122 TRP E N 1
ATOM 5371 C CA . TRP E 1 39 ? 78.547 42.137 65.101 1.00 45.41 122 TRP E CA 1
ATOM 5372 C C . TRP E 1 39 ? 79.592 41.355 65.872 1.00 48.24 122 TRP E C 1
ATOM 5373 O O . TRP E 1 39 ? 79.350 40.909 66.992 1.00 49.65 122 TRP E O 1
ATOM 5384 N N . THR E 1 40 ? 80.758 41.208 65.246 1.00 49.51 123 THR E N 1
ATOM 5385 C CA . THR E 1 40 ? 81.926 40.598 65.882 1.00 51.39 123 THR E CA 1
ATOM 5386 C C . THR E 1 40 ? 82.714 41.618 66.687 1.00 52.82 123 THR E C 1
ATOM 5387 O O . THR E 1 40 ? 83.748 41.293 67.250 1.00 58.88 123 THR E O 1
ATOM 5391 N N . GLY E 1 41 ? 82.228 42.849 66.735 1.00 51.39 124 GLY E N 1
ATOM 5392 C CA . GLY E 1 41 ? 82.981 43.943 67.310 1.00 54.61 124 GLY E CA 1
ATOM 5393 C C . GLY E 1 41 ? 83.763 44.602 66.194 1.00 53.89 124 GLY E C 1
ATOM 5394 O O . GLY E 1 41 ? 83.916 44.011 65.119 1.00 56.73 124 GLY E O 1
ATOM 5395 N N . PRO E 1 42 ? 84.265 45.823 66.437 1.00 53.02 125 PRO E N 1
ATOM 5396 C CA . PRO E 1 42 ? 84.920 46.633 65.415 1.00 54.01 125 PRO E CA 1
ATOM 5397 C C . PRO E 1 42 ? 86.315 46.152 65.020 1.00 55.76 125 PRO E C 1
ATOM 5398 O O . PRO E 1 42 ? 86.615 46.068 63.826 1.00 58.11 125 PRO E O 1
ATOM 5402 N N . ALA E 1 43 ? 87.151 45.856 66.014 1.00 58.69 126 ALA E N 1
ATOM 5403 C CA . ALA E 1 43 ? 88.514 45.378 65.795 1.00 60.55 126 ALA E CA 1
ATOM 5404 C C . ALA E 1 43 ? 88.748 44.121 66.620 1.00 61.84 126 ALA E C 1
ATOM 5405 O O . ALA E 1 43 ? 89.480 44.153 67.603 1.00 65.13 126 ALA E O 1
ATOM 5407 N N . PRO E 1 44 ? 88.128 43.004 66.215 1.00 59.48 127 PRO E N 1
ATOM 5408 C CA . PRO E 1 44 ? 88.225 41.800 66.994 1.00 61.48 127 PRO E CA 1
ATOM 5409 C C . PRO E 1 44 ? 89.566 41.123 66.802 1.00 64.30 127 PRO E C 1
ATOM 5410 O O . PRO E 1 44 ? 90.276 41.403 65.827 1.00 64.00 127 PRO E O 1
ATOM 5414 N N . GLU E 1 45 ? 89.892 40.244 67.745 1.00 67.20 128 GLU E N 1
ATOM 5415 C CA . GLU E 1 45 ? 91.051 39.375 67.640 1.00 71.92 128 GLU E CA 1
ATOM 5416 C C . GLU E 1 45 ? 90.669 38.077 66.935 1.00 69.57 128 GLU E C 1
ATOM 5417 O O . GLU E 1 45 ? 89.521 37.910 66.499 1.00 66.69 128 GLU E O 1
ATOM 5423 N N . ALA E 1 46 ? 91.640 37.171 66.814 1.00 72.01 129 ALA E N 1
ATOM 5424 C CA . ALA E 1 46 ? 91.428 35.899 66.146 1.00 69.64 129 ALA E CA 1
ATOM 5425 C C . ALA E 1 46 ? 90.166 35.272 66.709 1.00 67.26 129 ALA E C 1
ATOM 5426 O O . ALA E 1 46 ? 90.088 34.993 67.897 1.00 68.29 129 ALA E O 1
ATOM 5428 N N . ASN E 1 47 ? 89.166 35.092 65.855 1.00 64.58 130 ASN E N 1
ATOM 5429 C CA . ASN E 1 47 ? 87.859 34.613 66.287 1.00 62.70 130 ASN E CA 1
ATOM 5430 C C . ASN E 1 47 ? 87.220 33.564 65.385 1.00 61.82 130 ASN E C 1
ATOM 5431 O O . ASN E 1 47 ? 86.042 33.274 65.541 1.00 62.26 130 ASN E O 1
ATOM 5436 N N . VAL E 1 48 ? 87.979 33.001 64.448 1.00 64.67 131 VAL E N 1
ATOM 5437 C CA . VAL E 1 48 ? 87.436 32.026 63.505 1.00 64.26 131 VAL E CA 1
ATOM 5438 C C . VAL E 1 48 ? 88.425 30.888 63.270 1.00 68.89 131 VAL E C 1
ATOM 5439 O O . VAL E 1 48 ? 89.608 31.117 63.042 1.00 70.24 131 VAL E O 1
ATOM 5443 N N . THR E 1 49 ? 87.928 29.661 63.370 1.00 72.88 132 THR E N 1
ATOM 5444 C CA . THR E 1 49 ? 88.704 28.469 63.055 1.00 79.56 132 THR E CA 1
ATOM 5445 C C . THR E 1 49 ? 88.262 27.978 61.686 1.00 79.38 132 THR E C 1
ATOM 5446 O O . THR E 1 49 ? 87.066 27.889 61.416 1.00 75.23 132 THR E O 1
ATOM 5450 N N . PHE E 1 50 ? 89.218 27.665 60.819 1.00 84.16 133 PHE E N 1
ATOM 5451 C CA . PHE E 1 50 ? 88.878 27.122 59.513 1.00 84.87 133 PHE E CA 1
ATOM 5452 C C . PHE E 1 50 ? 88.888 25.592 59.550 1.00 93.03 133 PHE E C 1
ATOM 5453 O O . PHE E 1 50 ? 89.761 24.969 60.173 1.00 94.00 133 PHE E O 1
ATOM 5461 N N . SER E 1 51 ? 87.892 25.009 58.879 1.00 94.46 134 SER E N 1
ATOM 5462 C CA . SER E 1 51 ? 87.732 23.555 58.745 1.00 97.89 134 SER E CA 1
ATOM 5463 C C . SER E 1 51 ? 89.075 22.838 58.564 1.00 101.75 134 SER E C 1
ATOM 5464 O O . SER E 1 51 ? 89.767 23.039 57.567 1.00 100.25 134 SER E O 1
ATOM 5467 N N . GLY E 1 52 ? 89.440 22.026 59.555 1.00 106.24 135 GLY E N 1
ATOM 5468 C CA . GLY E 1 52 ? 90.721 21.305 59.567 1.00 113.29 135 GLY E CA 1
ATOM 5469 C C . GLY E 1 52 ? 91.774 21.885 60.508 1.00 115.58 135 GLY E C 1
ATOM 5470 O O . GLY E 1 52 ? 92.842 21.297 60.670 1.00 120.97 135 GLY E O 1
ATOM 5471 N N . GLU E 1 53 ? 91.477 23.037 61.121 1.00 112.00 136 GLU E N 1
ATOM 5472 C CA . GLU E 1 53 ? 92.375 23.687 62.100 1.00 113.26 136 GLU E CA 1
ATOM 5473 C C . GLU E 1 53 ? 91.915 23.400 63.537 1.00 112.32 136 GLU E C 1
ATOM 5474 O O . GLU E 1 53 ? 90.712 23.244 63.790 1.00 106.60 136 GLU E O 1
ATOM 5480 N N . ASN E 1 54 ? 92.864 23.355 64.475 1.00 116.43 137 ASN E N 1
ATOM 5481 C CA . ASN E 1 54 ? 92.531 23.151 65.899 1.00 118.37 137 ASN E CA 1
ATOM 5482 C C . ASN E 1 54 ? 92.469 24.453 66.732 1.00 115.08 137 ASN E C 1
ATOM 5483 O O . ASN E 1 54 ? 91.721 24.519 67.710 1.00 115.06 137 ASN E O 1
ATOM 5488 N N . SER E 1 55 ? 93.226 25.482 66.337 1.00 113.01 138 SER E N 1
ATOM 5489 C CA . SER E 1 55 ? 93.108 26.824 66.935 1.00 107.05 138 SER E CA 1
ATOM 5490 C C . SER E 1 55 ? 92.539 27.818 65.927 1.00 99.32 138 SER E C 1
ATOM 5491 O O . SER E 1 55 ? 92.713 27.641 64.716 1.00 98.44 138 SER E O 1
ATOM 5494 N N . PRO E 1 56 ? 91.849 28.870 66.420 1.00 93.82 139 PRO E N 1
ATOM 5495 C CA . PRO E 1 56 ? 91.353 29.917 65.515 1.00 86.39 139 PRO E CA 1
ATOM 5496 C C . PRO E 1 56 ? 92.517 30.674 64.879 1.00 86.01 139 PRO E C 1
ATOM 5497 O O . PRO E 1 56 ? 93.396 31.180 65.579 1.00 87.43 139 PRO E O 1
ATOM 5501 N N . SER E 1 57 ? 92.508 30.720 63.553 1.00 83.04 140 SER E N 1
ATOM 5502 C CA . SER E 1 57 ? 93.648 31.151 62.769 1.00 83.87 140 SER E CA 1
ATOM 5503 C C . SER E 1 57 ? 93.276 32.299 61.845 1.00 78.26 140 SER E C 1
ATOM 5504 O O . SER E 1 57 ? 93.980 32.570 60.878 1.00 79.20 140 SER E O 1
ATOM 5507 N N . GLY E 1 58 ? 92.173 32.976 62.149 1.00 72.79 141 GLY E N 1
ATOM 5508 C CA . GLY E 1 58 ? 91.675 34.053 61.304 1.00 69.89 141 GLY E CA 1
ATOM 5509 C C . GLY E 1 58 ? 90.770 35.039 62.023 1.00 67.11 141 GLY E C 1
ATOM 5510 O O . GLY E 1 58 ? 90.359 34.801 63.154 1.00 69.43 141 GLY E O 1
ATOM 5511 N N . ILE E 1 59 ? 90.461 36.149 61.355 1.00 63.80 142 ILE E N 1
ATOM 5512 C CA . ILE E 1 59 ? 89.634 37.208 61.923 1.00 59.68 142 ILE E CA 1
ATOM 5513 C C . ILE E 1 59 ? 88.459 37.471 61.006 1.00 55.46 142 ILE E C 1
ATOM 5514 O O . ILE E 1 59 ? 88.642 37.759 59.826 1.00 55.15 142 ILE E O 1
ATOM 5519 N N . LEU E 1 60 ? 87.257 37.369 61.560 1.00 53.70 143 LEU E N 1
ATOM 5520 C CA . LEU E 1 60 ? 86.039 37.667 60.836 1.00 50.26 143 LEU E CA 1
ATOM 5521 C C . LEU E 1 60 ? 85.474 38.962 61.368 1.00 49.07 143 LEU E C 1
ATOM 5522 O O . LEU E 1 60 ? 85.108 39.039 62.532 1.00 49.90 143 LEU E O 1
ATOM 5527 N N . ARG E 1 61 ? 85.420 39.984 60.522 1.00 49.94 144 ARG E N 1
ATOM 5528 C CA . ARG E 1 61 ? 84.754 41.236 60.856 1.00 47.20 144 ARG E CA 1
ATOM 5529 C C . ARG E 1 61 ? 83.425 41.216 60.140 1.00 45.74 144 ARG E C 1
ATOM 5530 O O . ARG E 1 61 ? 83.357 41.412 58.924 1.00 46.21 144 ARG E O 1
ATOM 5538 N N . LEU E 1 62 ? 82.374 40.940 60.896 1.00 44.63 145 LEU E N 1
ATOM 5539 C CA . LEU E 1 62 ? 81.042 40.858 60.348 1.00 42.77 145 LEU E CA 1
ATOM 5540 C C . LEU E 1 62 ? 80.175 41.776 61.155 1.00 43.75 145 LEU E C 1
ATOM 5541 O O . LEU E 1 62 ? 80.392 41.950 62.357 1.00 44.68 145 LEU E O 1
ATOM 5546 N N . CYS E 1 63 ? 79.192 42.361 60.485 1.00 43.98 146 CYS E N 1
ATOM 5547 C CA . CYS E 1 63 ? 78.260 43.247 61.138 1.00 43.91 146 CYS E CA 1
ATOM 5548 C C . CYS E 1 63 ? 76.985 43.358 60.342 1.00 42.80 146 CYS E C 1
ATOM 5549 O O . CYS E 1 63 ? 77.018 43.646 59.149 1.00 44.73 146 CYS E O 1
ATOM 5552 N N . LEU E 1 64 ? 75.865 43.151 61.022 1.00 42.34 147 LEU E N 1
ATOM 5553 C CA . LEU E 1 64 ? 74.555 43.218 60.406 1.00 40.92 147 LEU E CA 1
ATOM 5554 C C . LEU E 1 64 ? 73.790 44.357 61.043 1.00 40.69 147 LEU E C 1
ATOM 5555 O O . LEU E 1 64 ? 73.793 44.494 62.253 1.00 40.94 147 LEU E O 1
ATOM 5560 N N . SER E 1 65 ? 73.178 45.196 60.213 1.00 42.40 148 SER E N 1
ATOM 5561 C CA . SER E 1 65 ? 72.259 46.248 60.655 1.00 43.40 148 SER E CA 1
ATOM 5562 C C . SER E 1 65 ? 71.023 46.132 59.800 1.00 43.38 148 SER E C 1
ATOM 5563 O O . SER E 1 65 ? 71.050 45.479 58.767 1.00 43.15 148 SER E O 1
ATOM 5566 N N . ARG E 1 66 ? 69.939 46.764 60.220 1.00 46.21 149 ARG E N 1
ATOM 5567 C CA . ARG E 1 66 ? 68.695 46.661 59.473 1.00 45.85 149 ARG E CA 1
ATOM 5568 C C . ARG E 1 66 ? 67.956 47.974 59.414 1.00 46.52 149 ARG E C 1
ATOM 5569 O O . ARG E 1 66 ? 67.939 48.734 60.376 1.00 48.85 149 ARG E O 1
ATOM 5577 N N . THR E 1 67 ? 67.358 48.230 58.261 1.00 46.44 150 THR E N 1
ATOM 5578 C CA . THR E 1 67 ? 66.398 49.303 58.114 1.00 49.01 150 THR E CA 1
ATOM 5579 C C . THR E 1 67 ? 65.241 48.729 57.327 1.00 49.70 150 THR E C 1
ATOM 5580 O O . THR E 1 67 ? 65.446 47.935 56.404 1.00 46.85 150 THR E O 1
ATOM 5584 N N . GLY E 1 68 ? 64.028 49.095 57.725 1.00 54.00 151 GLY E N 1
ATOM 5585 C CA . GLY E 1 68 ? 62.831 48.565 57.097 1.00 56.56 151 GLY E CA 1
ATOM 5586 C C . GLY E 1 68 ? 62.864 47.055 57.094 1.00 52.37 151 GLY E C 1
ATOM 5587 O O . GLY E 1 68 ? 62.954 46.431 58.139 1.00 49.81 151 GLY E O 1
ATOM 5588 N N . GLY E 1 69 ? 62.811 46.468 55.910 1.00 52.85 152 GLY E N 1
ATOM 5589 C CA . GLY E 1 69 ? 62.820 45.023 55.778 1.00 51.99 152 GLY E CA 1
ATOM 5590 C C . GLY E 1 69 ? 64.161 44.479 55.350 1.00 48.17 152 GLY E C 1
ATOM 5591 O O . GLY E 1 69 ? 64.319 43.264 55.213 1.00 47.44 152 GLY E O 1
ATOM 5592 N N . THR E 1 70 ? 65.125 45.374 55.142 1.00 47.31 153 THR E N 1
ATOM 5593 C CA . THR E 1 70 ? 66.437 44.983 54.645 1.00 45.45 153 THR E CA 1
ATOM 5594 C C . THR E 1 70 ? 67.533 44.984 55.720 1.00 43.93 153 THR E C 1
ATOM 5595 O O . THR E 1 70 ? 67.681 45.945 56.476 1.00 42.39 153 THR E O 1
ATOM 5599 N N . VAL E 1 71 ? 68.290 43.888 55.753 1.00 42.51 154 VAL E N 1
ATOM 5600 C CA . VAL E 1 71 ? 69.484 43.749 56.577 1.00 40.27 154 VAL E CA 1
ATOM 5601 C C . VAL E 1 71 ? 70.699 44.081 55.713 1.00 39.86 154 VAL E C 1
ATOM 5602 O O . VAL E 1 71 ? 70.874 43.480 54.657 1.00 38.86 154 VAL E O 1
ATOM 5606 N N . ILE E 1 72 ? 71.530 45.026 56.158 1.00 42.48 155 ILE E N 1
ATOM 5607 C CA . ILE E 1 72 ? 72.773 45.387 55.458 1.00 42.13 155 ILE E CA 1
ATOM 5608 C C . ILE E 1 72 ? 73.992 44.766 56.132 1.00 42.88 155 ILE E C 1
ATOM 5609 O O . ILE E 1 72 ? 74.231 44.973 57.328 1.00 43.66 155 ILE E O 1
ATOM 5614 N N . GLY E 1 73 ? 74.780 44.042 55.342 1.00 43.47 156 GLY E N 1
ATOM 5615 C CA . GLY E 1 73 ? 75.915 43.288 55.854 1.00 43.75 156 GLY E CA 1
ATOM 5616 C C . GLY E 1 73 ? 77.223 43.886 55.406 1.00 43.31 156 GLY E C 1
ATOM 5617 O O . GLY E 1 73 ? 77.326 44.366 54.288 1.00 43.29 156 GLY E O 1
ATOM 5618 N N . THR E 1 74 ? 78.208 43.876 56.299 1.00 44.48 157 THR E N 1
ATOM 5619 C CA . THR E 1 74 ? 79.585 44.217 55.960 1.00 44.67 157 THR E CA 1
ATOM 5620 C C . THR E 1 74 ? 80.491 43.092 56.422 1.00 44.44 157 THR E C 1
ATOM 5621 O O . THR E 1 74 ? 80.344 42.591 57.536 1.00 44.58 157 THR E O 1
ATOM 5625 N N . LEU E 1 75 ? 81.436 42.723 55.562 1.00 44.13 158 LEU E N 1
ATOM 5626 C CA . LEU E 1 75 ? 82.303 41.583 55.778 1.00 42.71 158 LEU E CA 1
ATOM 5627 C C . LEU E 1 75 ? 83.728 41.903 55.404 1.00 43.98 158 LEU E C 1
ATOM 5628 O O . LEU E 1 75 ? 83.985 42.469 54.349 1.00 46.08 158 LEU E O 1
ATOM 5633 N N . SER E 1 76 ? 84.662 41.519 56.257 1.00 45.55 159 SER E N 1
ATOM 5634 C CA . SER E 1 76 ? 86.043 41.400 55.827 1.00 49.92 159 SER E CA 1
ATOM 5635 C C . SER E 1 76 ? 86.685 40.259 56.599 1.00 50.63 159 SER E C 1
ATOM 5636 O O . SER E 1 76 ? 86.476 40.115 57.799 1.00 50.53 159 SER E O 1
ATOM 5639 N N . VAL E 1 77 ? 87.441 39.431 55.891 1.00 53.10 160 VAL E N 1
ATOM 5640 C CA . VAL E 1 77 ? 88.083 38.269 56.491 1.00 54.09 160 VAL E CA 1
ATOM 5641 C C . VAL E 1 77 ? 89.572 38.385 56.377 1.00 56.78 160 VAL E C 1
ATOM 5642 O O . VAL E 1 77 ? 90.094 39.046 55.484 1.00 58.27 160 VAL E O 1
ATOM 5646 N N . GLN E 1 78 ? 90.256 37.708 57.277 1.00 59.20 161 GLN E N 1
ATOM 5647 C CA . GLN E 1 78 ? 91.681 37.568 57.164 1.00 64.07 161 GLN E CA 1
ATOM 5648 C C . GLN E 1 78 ? 92.070 36.332 57.927 1.00 64.61 161 GLN E C 1
ATOM 5649 O O . GLN E 1 78 ? 91.446 36.004 58.921 1.00 63.72 161 GLN E O 1
ATOM 5655 N N . GLY E 1 79 ? 93.092 35.638 57.461 1.00 68.04 162 GLY E N 1
ATOM 5656 C CA . GLY E 1 79 ? 93.559 34.474 58.173 1.00 72.22 162 GLY E CA 1
ATOM 5657 C C . GLY E 1 79 ? 94.924 34.024 57.734 1.00 78.90 162 GLY E C 1
ATOM 5658 O O . GLY E 1 79 ? 95.588 34.676 56.930 1.00 80.05 162 GLY E O 1
ATOM 5659 N N . SER E 1 80 ? 95.347 32.906 58.299 1.00 84.92 163 SER E N 1
ATOM 5660 C CA . SER E 1 80 ? 96.525 32.218 57.826 1.00 93.40 163 SER E CA 1
ATOM 5661 C C . SER E 1 80 ? 96.371 30.740 58.130 1.00 96.84 163 SER E C 1
ATOM 5662 O O . SER E 1 80 ? 96.119 30.359 59.268 1.00 97.86 163 SER E O 1
ATOM 5665 N N . LEU E 1 81 ? 96.505 29.912 57.101 1.00 100.67 164 LEU E N 1
ATOM 5666 C CA . LEU E 1 81 ? 96.381 28.472 57.264 1.00 105.14 164 LEU E CA 1
ATOM 5667 C C . LEU E 1 81 ? 97.711 27.876 57.733 1.00 113.68 164 LEU E C 1
ATOM 5668 O O . LEU E 1 81 ? 98.732 27.988 57.044 1.00 117.63 164 LEU E O 1
ATOM 5673 N N . THR E 1 82 ? 97.686 27.237 58.903 1.00 117.16 165 THR E N 1
ATOM 5674 C CA . THR E 1 82 ? 98.878 26.592 59.465 1.00 126.41 165 THR E CA 1
ATOM 5675 C C . THR E 1 82 ? 99.345 25.415 58.590 1.00 131.85 165 THR E C 1
ATOM 5676 O O . THR E 1 82 ? 100.513 25.019 58.643 1.00 137.32 165 THR E O 1
ATOM 5680 N N . ASN E 1 83 ? 98.420 24.864 57.799 1.00 130.18 166 ASN E N 1
ATOM 5681 C CA . ASN E 1 83 ? 98.740 23.875 56.763 1.00 136.26 166 ASN E CA 1
ATOM 5682 C C . ASN E 1 83 ? 98.464 24.430 55.350 1.00 133.50 166 ASN E C 1
ATOM 5683 O O . ASN E 1 83 ? 97.570 25.267 55.173 1.00 126.13 166 ASN E O 1
ATOM 5688 N N . PRO E 1 84 ? 99.239 23.976 54.341 1.00 139.05 167 PRO E N 1
ATOM 5689 C CA . PRO E 1 84 ? 98.906 24.307 52.947 1.00 136.20 167 PRO E CA 1
ATOM 5690 C C . PRO E 1 84 ? 97.706 23.476 52.455 1.00 133.73 167 PRO E C 1
ATOM 5691 O O . PRO E 1 84 ? 97.887 22.396 51.880 1.00 138.76 167 PRO E O 1
ATOM 5695 N N . SER E 1 85 ? 96.496 23.988 52.693 1.00 126.42 168 SER E N 1
ATOM 5696 C CA . SER E 1 85 ? 95.247 23.237 52.458 1.00 124.50 168 SER E CA 1
ATOM 5697 C C . SER E 1 85 ? 95.093 22.697 51.027 1.00 128.42 168 SER E C 1
ATOM 5698 O O . SER E 1 85 ? 95.090 23.467 50.063 1.00 128.33 168 SER E O 1
ATOM 5701 N N . THR E 1 86 ? 94.955 21.377 50.903 1.00 133.41 169 THR E N 1
ATOM 5702 C CA . THR E 1 86 ? 94.733 20.736 49.602 1.00 136.59 169 THR E CA 1
ATOM 5703 C C . THR E 1 86 ? 93.265 20.924 49.165 1.00 131.06 169 THR E C 1
ATOM 5704 O O . THR E 1 86 ? 92.407 20.079 49.429 1.00 132.06 169 THR E O 1
ATOM 5708 N N . GLY E 1 87 ? 92.991 22.055 48.512 1.00 125.82 170 GLY E N 1
ATOM 5709 C CA . GLY E 1 87 ? 91.631 22.411 48.077 1.00 119.48 170 GLY E CA 1
ATOM 5710 C C . GLY E 1 87 ? 91.517 23.897 47.765 1.00 113.82 170 GLY E C 1
ATOM 5711 O O . GLY E 1 87 ? 92.004 24.729 48.536 1.00 111.70 170 GLY E O 1
ATOM 5712 N N . GLN E 1 88 ? 90.872 24.234 46.644 1.00 111.54 171 GLN E N 1
ATOM 5713 C CA . GLN E 1 88 ? 90.805 25.627 46.166 1.00 105.67 171 GLN E CA 1
ATOM 5714 C C . GLN E 1 88 ? 89.892 26.492 46.996 1.00 95.40 171 GLN E C 1
ATOM 5715 O O . GLN E 1 88 ? 90.200 27.652 47.229 1.00 91.07 171 GLN E O 1
ATOM 5721 N N . THR E 1 89 ? 88.758 25.944 47.418 1.00 90.58 172 THR E N 1
ATOM 5722 C CA . THR E 1 89 ? 87.800 26.722 48.195 1.00 82.51 172 THR E CA 1
ATOM 5723 C C . THR E 1 89 ? 88.055 26.585 49.695 1.00 79.31 172 THR E C 1
ATOM 5724 O O . THR E 1 89 ? 88.779 25.702 50.146 1.00 81.83 172 THR E O 1
ATOM 5728 N N . LEU E 1 90 ? 87.439 27.483 50.451 1.00 74.90 173 LEU E N 1
ATOM 5729 C CA . LEU E 1 90 ? 87.600 27.552 51.896 1.00 73.84 173 LEU E CA 1
ATOM 5730 C C . LEU E 1 90 ? 86.335 28.152 52.485 1.00 66.82 173 LEU E C 1
ATOM 5731 O O . LEU E 1 90 ? 85.901 29.221 52.078 1.00 63.02 173 LEU E O 1
ATOM 5736 N N . GLY E 1 91 ? 85.737 27.459 53.439 1.00 67.23 174 GLY E N 1
ATOM 5737 C CA . GLY E 1 91 ? 84.424 27.837 53.916 1.00 64.24 174 GLY E CA 1
ATOM 5738 C C . GLY E 1 91 ? 84.356 28.098 55.401 1.00 63.45 174 GLY E C 1
ATOM 5739 O O . GLY E 1 91 ? 85.171 27.592 56.181 1.00 68.68 174 GLY E O 1
ATOM 5740 N N . MET E 1 92 ? 83.371 28.898 55.784 1.00 59.04 175 MET E N 1
ATOM 5741 C CA . MET E 1 92 ? 83.017 29.040 57.171 1.00 59.84 175 MET E CA 1
ATOM 5742 C C . MET E 1 92 ? 81.523 29.285 57.286 1.00 56.28 175 MET E C 1
ATOM 5743 O O . MET E 1 92 ? 80.954 30.085 56.554 1.00 51.81 175 MET E O 1
ATOM 5748 N N . ASN E 1 93 ? 80.901 28.552 58.201 1.00 57.42 176 ASN E N 1
ATOM 5749 C CA . ASN E 1 93 ? 79.465 28.569 58.378 1.00 55.14 176 ASN E CA 1
ATOM 5750 C C . ASN E 1 93 ? 79.089 29.169 59.715 1.00 53.38 176 ASN E C 1
ATOM 5751 O O . ASN E 1 93 ? 79.710 28.870 60.743 1.00 50.86 176 ASN E O 1
ATOM 5756 N N . LEU E 1 94 ? 78.067 30.018 59.693 1.00 50.43 177 LEU E N 1
ATOM 5757 C CA . LEU E 1 94 ? 77.517 30.567 60.914 1.00 50.09 177 LEU E CA 1
ATOM 5758 C C . LEU E 1 94 ? 76.131 29.977 61.101 1.00 50.36 177 LEU E C 1
ATOM 5759 O O . LEU E 1 94 ? 75.271 30.128 60.239 1.00 51.36 177 LEU E O 1
ATOM 5764 N N . TYR E 1 95 ? 75.941 29.283 62.222 1.00 52.34 178 TYR E N 1
ATOM 5765 C CA . TYR E 1 95 ? 74.657 28.694 62.601 1.00 53.15 178 TYR E CA 1
ATOM 5766 C C . TYR E 1 95 ? 74.035 29.481 63.764 1.00 52.95 178 TYR E C 1
ATOM 5767 O O . TYR E 1 95 ? 74.737 29.799 64.724 1.00 55.65 178 TYR E O 1
ATOM 5776 N N . PHE E 1 96 ? 72.731 29.768 63.700 1.00 50.90 179 PHE E N 1
ATOM 5777 C CA . PHE E 1 96 ? 72.077 30.592 64.725 1.00 50.99 179 PHE E CA 1
ATOM 5778 C C . PHE E 1 96 ? 70.859 29.966 65.384 1.00 51.74 179 PHE E C 1
ATOM 5779 O O . PHE E 1 96 ? 70.098 29.250 64.732 1.00 52.02 179 PHE E O 1
ATOM 5787 N N . ASP E 1 97 ? 70.663 30.275 66.670 1.00 51.80 180 ASP E N 1
ATOM 5788 C CA . ASP E 1 97 ? 69.459 29.860 67.394 1.00 54.53 180 ASP E CA 1
ATOM 5789 C C . ASP E 1 97 ? 68.308 30.826 67.118 1.00 52.56 180 ASP E C 1
ATOM 5790 O O . ASP E 1 97 ? 68.428 31.697 66.270 1.00 47.24 180 ASP E O 1
ATOM 5795 N N . ALA E 1 98 ? 67.190 30.663 67.818 1.00 56.83 181 ALA E N 1
ATOM 5796 C CA . ALA E 1 98 ? 66.009 31.483 67.556 1.00 57.03 181 ALA E CA 1
ATOM 5797 C C . ALA E 1 98 ? 66.274 32.974 67.812 1.00 56.05 181 ALA E C 1
ATOM 5798 O O . ALA E 1 98 ? 65.728 33.831 67.117 1.00 53.66 181 ALA E O 1
ATOM 5800 N N . ASP E 1 99 ? 67.132 33.265 68.790 1.00 57.43 182 ASP E N 1
ATOM 5801 C CA . ASP E 1 99 ? 67.429 34.636 69.214 1.00 57.21 182 ASP E CA 1
ATOM 5802 C C . ASP E 1 99 ? 68.641 35.244 68.523 1.00 53.07 182 ASP E C 1
ATOM 5803 O O . ASP E 1 99 ? 69.055 36.344 68.876 1.00 55.67 182 ASP E O 1
ATOM 5808 N N . GLY E 1 100 ? 69.223 34.536 67.563 1.00 50.26 183 GLY E N 1
ATOM 5809 C CA . GLY E 1 100 ? 70.335 35.074 66.785 1.00 46.82 183 GLY E CA 1
ATOM 5810 C C . GLY E 1 100 ? 71.724 34.897 67.383 1.00 48.42 183 GLY E C 1
ATOM 5811 O O . GLY E 1 100 ? 72.668 35.486 66.879 1.00 47.15 183 GLY E O 1
ATOM 5812 N N . ASN E 1 101 ? 71.872 34.097 68.441 1.00 52.08 184 ASN E N 1
ATOM 5813 C CA . ASN E 1 101 ? 73.205 33.734 68.936 1.00 53.47 184 ASN E CA 1
ATOM 5814 C C . ASN E 1 101 ? 73.836 32.635 68.094 1.00 54.31 184 ASN E C 1
ATOM 5815 O O . ASN E 1 101 ? 73.160 31.757 67.571 1.00 54.88 184 ASN E O 1
ATOM 5820 N N . VAL E 1 102 ? 75.156 32.670 68.025 1.00 56.02 185 VAL E N 1
ATOM 5821 C CA . VAL E 1 102 ? 75.938 31.691 67.286 1.00 54.78 185 VAL E CA 1
ATOM 5822 C C . VAL E 1 102 ? 76.024 30.381 68.064 1.00 57.76 185 VAL E C 1
ATOM 5823 O O . VAL E 1 102 ? 76.379 30.389 69.242 1.00 61.31 185 VAL E O 1
ATOM 5827 N N . LEU E 1 103 ? 75.704 29.262 67.411 1.00 58.96 186 LEU E N 1
ATOM 5828 C CA . LEU E 1 103 ? 75.850 27.930 68.028 1.00 63.47 186 LEU E CA 1
ATOM 5829 C C . LEU E 1 103 ? 77.318 27.507 68.069 1.00 66.28 186 LEU E C 1
ATOM 5830 O O . LEU E 1 103 ? 78.115 27.919 67.226 1.00 64.07 186 LEU E O 1
ATOM 5835 N N . SER E 1 104 ? 77.673 26.678 69.044 1.00 71.82 187 SER E N 1
ATOM 5836 C CA . SER E 1 104 ? 79.071 26.305 69.243 1.00 76.48 187 SER E CA 1
ATOM 5837 C C . SER E 1 104 ? 79.702 25.711 67.981 1.00 75.66 187 SER E C 1
ATOM 5838 O O . SER E 1 104 ? 80.859 25.991 67.682 1.00 77.04 187 SER E O 1
ATOM 5841 N N . GLU E 1 105 ? 78.934 24.923 67.232 1.00 75.26 188 GLU E N 1
ATOM 5842 C CA . GLU E 1 105 ? 79.453 24.249 66.025 1.00 76.00 188 GLU E CA 1
ATOM 5843 C C . GLU E 1 105 ? 79.747 25.173 64.830 1.00 68.77 188 GLU E C 1
ATOM 5844 O O . GLU E 1 105 ? 80.265 24.716 63.814 1.00 68.11 188 GLU E O 1
ATOM 5850 N N . SER E 1 106 ? 79.435 26.459 64.944 1.00 62.68 189 SER E N 1
ATOM 5851 C CA . SER E 1 106 ? 79.875 27.432 63.952 1.00 58.63 189 SER E CA 1
ATOM 5852 C C . SER E 1 106 ? 81.400 27.576 63.961 1.00 60.52 189 SER E C 1
ATOM 5853 O O . SER E 1 106 ? 82.054 27.313 64.973 1.00 62.46 189 SER E O 1
ATOM 5856 N N . ASN E 1 107 ? 81.952 28.009 62.829 1.00 61.45 190 ASN E N 1
ATOM 5857 C CA . ASN E 1 107 ? 83.387 28.300 62.705 1.00 63.92 190 ASN E CA 1
ATOM 5858 C C . ASN E 1 107 ? 83.825 29.516 63.531 1.00 63.21 190 ASN E C 1
ATOM 5859 O O . ASN E 1 107 ? 85.000 29.643 63.874 1.00 66.87 190 ASN E O 1
ATOM 5864 N N . LEU E 1 108 ? 82.875 30.402 63.835 1.00 60.20 191 LEU E N 1
ATOM 5865 C CA . LEU E 1 108 ? 83.109 31.579 64.670 1.00 59.08 191 LEU E CA 1
ATOM 5866 C C . LEU E 1 108 ? 83.046 31.215 66.142 1.00 62.20 191 LEU E C 1
ATOM 5867 O O . LEU E 1 108 ? 82.130 30.519 66.563 1.00 63.61 191 LEU E O 1
ATOM 5872 N N . VAL E 1 109 ? 84.020 31.683 66.921 1.00 67.18 192 VAL E N 1
ATOM 5873 C CA . VAL E 1 109 ? 83.986 31.538 68.380 1.00 70.11 192 VAL E CA 1
ATOM 5874 C C . VAL E 1 109 ? 82.864 32.420 68.903 1.00 71.74 192 VAL E C 1
ATOM 5875 O O . VAL E 1 109 ? 82.819 33.620 68.585 1.00 69.12 192 VAL E O 1
ATOM 5879 N N . ARG E 1 110 ? 81.965 31.831 69.697 1.00 76.26 193 ARG E N 1
ATOM 5880 C CA . ARG E 1 110 ? 80.736 32.535 70.121 1.00 75.35 193 ARG E CA 1
ATOM 5881 C C . ARG E 1 110 ? 80.996 33.615 71.187 1.00 75.75 193 ARG E C 1
ATOM 5882 O O . ARG E 1 110 ? 80.171 34.517 71.366 1.00 73.11 193 ARG E O 1
ATOM 5890 N N . GLY E 1 111 ? 82.154 33.553 71.849 1.00 76.29 194 GLY E N 1
ATOM 5891 C CA . GLY E 1 111 ? 82.648 34.699 72.608 1.00 76.15 194 GLY E CA 1
ATOM 5892 C C . GLY E 1 111 ? 82.688 36.004 71.807 1.00 71.54 194 GLY E C 1
ATOM 5893 O O . GLY E 1 111 ? 82.598 37.084 72.386 1.00 71.61 194 GLY E O 1
ATOM 5894 N N . SER E 1 112 ? 82.812 35.910 70.481 1.00 66.85 195 SER E N 1
ATOM 5895 C CA . SER E 1 112 ? 82.969 37.090 69.630 1.00 64.53 195 SER E CA 1
ATOM 5896 C C . SER E 1 112 ? 81.744 37.443 68.785 1.00 59.30 195 SER E C 1
ATOM 5897 O O . SER E 1 112 ? 81.881 37.823 67.617 1.00 56.14 195 SER E O 1
ATOM 5900 N N . TRP E 1 113 ? 80.555 37.352 69.363 1.00 57.29 196 TRP E N 1
ATOM 5901 C CA . TRP E 1 113 ? 79.353 37.733 68.631 1.00 53.82 196 TRP E CA 1
ATOM 5902 C C . TRP E 1 113 ? 78.292 38.239 69.558 1.00 54.93 196 TRP E C 1
ATOM 5903 O O . TRP E 1 113 ? 77.847 37.500 70.421 1.00 59.59 196 TRP E O 1
ATOM 5914 N N . GLY E 1 114 ? 77.879 39.487 69.362 1.00 54.23 197 GLY E N 1
ATOM 5915 C CA . GLY E 1 114 ? 76.881 40.110 70.209 1.00 55.42 197 GLY E CA 1
ATOM 5916 C C . GLY E 1 114 ? 76.275 41.357 69.610 1.00 53.62 197 GLY E C 1
ATOM 5917 O O . GLY E 1 114 ? 76.569 41.723 68.479 1.00 51.85 197 GLY E O 1
ATOM 5918 N N . MET E 1 115 ? 75.427 42.007 70.396 1.00 55.60 198 MET E N 1
ATOM 5919 C CA . MET E 1 115 ? 74.777 43.247 70.007 1.00 55.39 198 MET E CA 1
ATOM 5920 C C . MET E 1 115 ? 75.772 44.371 70.125 1.00 55.50 198 MET E C 1
ATOM 5921 O O . MET E 1 115 ? 76.671 44.304 70.957 1.00 58.56 198 MET E O 1
ATOM 5926 N N . LYS E 1 116 ? 75.595 45.414 69.318 1.00 54.56 199 LYS E N 1
ATOM 5927 C CA . LYS E 1 116 ? 76.475 46.575 69.377 1.00 56.28 199 LYS E CA 1
ATOM 5928 C C . LYS E 1 116 ? 76.002 47.529 70.438 1.00 59.76 199 LYS E C 1
ATOM 5929 O O . LYS E 1 116 ? 74.842 47.901 70.449 1.00 60.81 199 LYS E O 1
ATOM 5935 N N . ASP E 1 117 ? 76.903 47.912 71.331 1.00 63.82 200 ASP E N 1
ATOM 5936 C CA . ASP E 1 117 ? 76.701 49.071 72.172 1.00 69.51 200 ASP E CA 1
ATOM 5937 C C . ASP E 1 117 ? 77.979 49.858 72.050 1.00 71.30 200 ASP E C 1
ATOM 5938 O O . ASP E 1 117 ? 79.020 49.422 72.526 1.00 73.98 200 ASP E O 1
ATOM 5943 N N . GLN E 1 118 ? 77.905 51.003 71.387 1.00 72.45 201 GLN E N 1
ATOM 5944 C CA . GLN E 1 118 ? 79.086 51.797 71.103 1.00 75.31 201 GLN E CA 1
ATOM 5945 C C . GLN E 1 118 ? 80.157 50.930 70.396 1.00 73.72 201 GLN E C 1
ATOM 5946 O O . GLN E 1 118 ? 79.854 50.298 69.373 1.00 68.52 201 GLN E O 1
ATOM 5952 N N . ASP E 1 119 ? 81.386 50.878 70.918 1.00 76.65 202 ASP E N 1
ATOM 5953 C CA . ASP E 1 119 ? 82.452 50.082 70.281 1.00 74.45 202 ASP E CA 1
ATOM 5954 C C . ASP E 1 119 ? 82.606 48.664 70.887 1.00 71.54 202 ASP E C 1
ATOM 5955 O O . ASP E 1 119 ? 83.638 48.023 70.692 1.00 70.68 202 ASP E O 1
ATOM 5960 N N . THR E 1 120 ? 81.574 48.161 71.570 1.00 69.26 203 THR E N 1
ATOM 5961 C CA . THR E 1 120 ? 81.671 46.900 72.316 1.00 67.70 203 THR E CA 1
ATOM 5962 C C . THR E 1 120 ? 80.567 45.909 71.937 1.00 65.29 203 THR E C 1
ATOM 5963 O O . THR E 1 120 ? 79.626 46.265 71.237 1.00 61.71 203 THR E O 1
ATOM 5967 N N . LEU E 1 121 ? 80.706 44.669 72.410 1.00 67.33 204 LEU E N 1
ATOM 5968 C CA . LEU E 1 121 ? 79.666 43.626 72.294 1.00 64.90 204 LEU E CA 1
ATOM 5969 C C . LEU E 1 121 ? 78.867 43.505 73.585 1.00 67.68 204 LEU E C 1
ATOM 5970 O O . LEU E 1 121 ? 79.422 43.658 74.674 1.00 71.90 204 LEU E O 1
ATOM 5975 N N . VAL E 1 122 ? 77.581 43.194 73.473 1.00 66.43 205 VAL E N 1
ATOM 5976 C CA . VAL E 1 122 ? 76.800 42.803 74.642 1.00 71.50 205 VAL E CA 1
ATOM 5977 C C . VAL E 1 122 ? 76.373 41.360 74.422 1.00 72.82 205 VAL E C 1
ATOM 5978 O O . VAL E 1 122 ? 75.696 41.053 73.448 1.00 67.76 205 VAL E O 1
ATOM 5982 N N . THR E 1 123 ? 76.778 40.482 75.340 1.00 79.83 206 THR E N 1
ATOM 5983 C CA . THR E 1 123 ? 76.819 39.041 75.075 1.00 81.47 206 THR E CA 1
ATOM 5984 C C . THR E 1 123 ? 75.491 38.293 75.196 1.00 82.67 206 THR E C 1
ATOM 5985 O O . THR E 1 123 ? 75.268 37.373 74.408 1.00 86.97 206 THR E O 1
ATOM 5989 N N . PRO E 1 124 ? 74.612 38.651 76.166 1.00 82.25 207 PRO E N 1
ATOM 5990 C CA . PRO E 1 124 ? 73.263 38.092 75.996 1.00 80.01 207 PRO E CA 1
ATOM 5991 C C . PRO E 1 124 ? 72.512 38.821 74.850 1.00 76.72 207 PRO E C 1
ATOM 5992 O O . PRO E 1 124 ? 72.163 40.006 74.999 1.00 78.23 207 PRO E O 1
ATOM 5996 N N . ILE E 1 125 ? 72.300 38.145 73.713 1.00 69.43 208 ILE E N 1
ATOM 5997 C CA . ILE E 1 125 ? 71.591 38.765 72.583 1.00 66.33 208 ILE E CA 1
ATOM 5998 C C . ILE E 1 125 ? 70.074 38.643 72.736 1.00 69.25 208 ILE E C 1
ATOM 5999 O O . ILE E 1 125 ? 69.546 37.550 72.973 1.00 70.45 208 ILE E O 1
ATOM 6004 N N . ALA E 1 126 ? 69.386 39.774 72.578 1.00 69.88 209 ALA E N 1
ATOM 6005 C CA . ALA E 1 126 ? 67.927 39.822 72.588 1.00 71.00 209 ALA E CA 1
ATOM 6006 C C . ALA E 1 126 ? 67.434 40.397 71.271 1.00 67.87 209 ALA E C 1
ATOM 6007 O O . ALA E 1 126 ? 67.937 41.413 70.817 1.00 67.09 209 ALA E O 1
ATOM 6009 N N . ASN E 1 127 ? 66.443 39.748 70.672 1.00 67.46 210 ASN E N 1
ATOM 6010 C CA . ASN E 1 127 ? 65.829 40.209 69.416 1.00 65.31 210 ASN E CA 1
ATOM 6011 C C . ASN E 1 127 ? 66.744 40.122 68.217 1.00 58.64 210 ASN E C 1
ATOM 6012 O O . ASN E 1 127 ? 66.612 40.902 67.285 1.00 56.89 210 ASN E O 1
ATOM 6017 N N . GLY E 1 128 ? 67.655 39.159 68.229 1.00 56.46 211 GLY E N 1
ATOM 6018 C CA . GLY E 1 128 ? 68.533 38.948 67.092 1.00 52.15 211 GLY E CA 1
ATOM 6019 C C . GLY E 1 128 ? 67.822 38.461 65.845 1.00 50.01 211 GLY E C 1
ATOM 6020 O O . GLY E 1 128 ? 68.338 38.629 64.738 1.00 49.82 211 GLY E O 1
ATOM 6021 N N . GLN E 1 129 ? 66.640 37.865 65.995 1.00 50.46 212 GLN E N 1
ATOM 6022 C CA . GLN E 1 129 ? 65.976 37.255 64.837 1.00 51.64 212 GLN E CA 1
ATOM 6023 C C . GLN E 1 129 ? 65.745 38.250 63.705 1.00 50.61 212 GLN E C 1
ATOM 6024 O O . GLN E 1 129 ? 65.796 37.874 62.528 1.00 48.89 212 GLN E O 1
ATOM 6030 N N . TYR E 1 130 ? 65.522 39.516 64.065 1.00 51.60 213 TYR E N 1
ATOM 6031 C CA . TYR E 1 130 ? 65.210 40.558 63.086 1.00 49.56 213 TYR E CA 1
ATOM 6032 C C . TYR E 1 130 ? 66.323 40.791 62.090 1.00 46.28 213 TYR E C 1
ATOM 6033 O O . TYR E 1 130 ? 66.090 41.395 61.052 1.00 46.58 213 TYR E O 1
ATOM 6042 N N . LEU E 1 131 ? 67.527 40.324 62.408 1.00 46.21 214 LEU E N 1
ATOM 6043 C CA . LEU E 1 131 ? 68.665 40.455 61.508 1.00 45.02 214 LEU E CA 1
ATOM 6044 C C . LEU E 1 131 ? 68.988 39.192 60.748 1.00 44.35 214 LEU E C 1
ATOM 6045 O O . LEU E 1 131 ? 69.806 39.219 59.833 1.00 45.74 214 LEU E O 1
ATOM 6050 N N . MET E 1 132 ? 68.337 38.096 61.107 1.00 45.25 215 MET E N 1
ATOM 6051 C CA . MET E 1 132 ? 68.551 36.833 60.425 1.00 44.42 215 MET E CA 1
ATOM 6052 C C . MET E 1 132 ? 67.803 36.813 59.083 1.00 42.60 215 MET E C 1
ATOM 6053 O O . MET E 1 132 ? 66.874 37.578 58.887 1.00 42.48 215 MET E O 1
ATOM 6058 N N . PRO E 1 133 ? 68.216 35.945 58.151 1.00 43.66 216 PRO E N 1
ATOM 6059 C CA . PRO E 1 133 ? 67.567 35.867 56.852 1.00 44.21 216 PRO E CA 1
ATOM 6060 C C . PRO E 1 133 ? 66.149 35.323 56.924 1.00 45.62 216 PRO E C 1
ATOM 6061 O O . PRO E 1 133 ? 65.916 34.281 57.545 1.00 45.18 216 PRO E O 1
ATOM 6065 N N . ASN E 1 134 ? 65.229 36.022 56.260 1.00 44.63 217 ASN E N 1
ATOM 6066 C CA . ASN E 1 134 ? 63.820 35.667 56.234 1.00 44.01 217 ASN E CA 1
ATOM 6067 C C . ASN E 1 134 ? 63.635 34.212 55.872 1.00 44.84 217 ASN E C 1
ATOM 6068 O O . ASN E 1 134 ? 64.110 33.762 54.842 1.00 45.49 217 ASN E O 1
ATOM 6073 N N . LEU E 1 135 ? 62.930 33.481 56.721 1.00 47.93 218 LEU E N 1
ATOM 6074 C CA . LEU E 1 135 ? 62.744 32.060 56.510 1.00 50.08 218 LEU E CA 1
ATOM 6075 C C . LEU E 1 135 ? 61.834 31.720 55.336 1.00 51.84 218 LEU E C 1
ATOM 6076 O O . LEU E 1 135 ? 61.866 30.594 54.866 1.00 54.85 218 LEU E O 1
ATOM 6081 N N . THR E 1 136 ? 61.017 32.662 54.873 1.00 52.39 219 THR E N 1
ATOM 6082 C CA . THR E 1 136 ? 60.130 32.403 53.732 1.00 55.43 219 THR E CA 1
ATOM 6083 C C . THR E 1 136 ? 60.845 32.623 52.407 1.00 55.05 219 THR E C 1
ATOM 6084 O O . THR E 1 136 ? 60.665 31.852 51.461 1.00 60.28 219 THR E O 1
ATOM 6088 N N . ALA E 1 137 ? 61.644 33.682 52.338 1.00 50.99 220 ALA E N 1
ATOM 6089 C CA . ALA E 1 137 ? 62.305 34.057 51.097 1.00 50.45 220 ALA E CA 1
ATOM 6090 C C . ALA E 1 137 ? 63.447 33.109 50.802 1.00 49.99 220 ALA E C 1
ATOM 6091 O O . ALA E 1 137 ? 63.662 32.699 49.648 1.00 51.98 220 ALA E O 1
ATOM 6093 N N . TYR E 1 138 ? 64.174 32.779 51.865 1.00 48.61 221 TYR E N 1
ATOM 6094 C CA . TYR E 1 138 ? 65.360 31.937 51.799 1.00 48.85 221 TYR E CA 1
ATOM 6095 C C . TYR E 1 138 ? 65.042 30.722 52.651 1.00 47.63 221 TYR E C 1
ATOM 6096 O O . TYR E 1 138 ? 65.435 30.662 53.811 1.00 46.41 221 TYR E O 1
ATOM 6105 N N . PRO E 1 139 ? 64.277 29.772 52.088 1.00 50.58 222 PRO E N 1
ATOM 6106 C CA . PRO E 1 139 ? 63.829 28.612 52.840 1.00 53.85 222 PRO E CA 1
ATOM 6107 C C . PRO E 1 139 ? 64.967 27.805 53.402 1.00 55.16 222 PRO E C 1
ATOM 6108 O O . PRO E 1 139 ? 66.036 27.713 52.792 1.00 57.20 222 PRO E O 1
ATOM 6112 N N . ARG E 1 140 ? 64.697 27.223 54.563 1.00 56.59 223 ARG E N 1
ATOM 6113 C CA . ARG E 1 140 ? 65.675 26.496 55.349 1.00 57.33 223 ARG E CA 1
ATOM 6114 C C . ARG E 1 140 ? 66.138 25.244 54.631 1.00 59.14 223 ARG E C 1
ATOM 6115 O O . ARG E 1 140 ? 65.326 24.446 54.156 1.00 63.52 223 ARG E O 1
ATOM 6123 N N . LEU E 1 141 ? 67.452 25.089 54.541 1.00 58.00 224 LEU E N 1
ATOM 6124 C CA . LEU E 1 141 ? 68.065 23.847 54.100 1.00 61.24 224 LEU E CA 1
ATOM 6125 C C . LEU E 1 141 ? 67.882 23.535 52.605 1.00 63.63 224 LEU E C 1
ATOM 6126 O O . LEU E 1 141 ? 68.197 22.417 52.173 1.00 69.61 224 LEU E O 1
ATOM 6131 N N . ILE E 1 142 ? 67.391 24.499 51.821 1.00 59.75 225 ILE E N 1
ATOM 6132 C CA . ILE E 1 142 ? 67.179 24.276 50.391 1.00 63.51 225 ILE E CA 1
ATOM 6133 C C . ILE E 1 142 ? 68.259 24.984 49.589 1.00 64.24 225 ILE E C 1
ATOM 6134 O O . ILE E 1 142 ? 68.337 26.210 49.558 1.00 64.84 225 ILE E O 1
ATOM 6139 N N . GLN E 1 143 ? 69.092 24.199 48.926 1.00 68.54 226 GLN E N 1
ATOM 6140 C CA . GLN E 1 143 ? 70.302 24.728 48.324 1.00 67.90 226 GLN E CA 1
ATOM 6141 C C . GLN E 1 143 ? 70.172 24.973 46.834 1.00 68.28 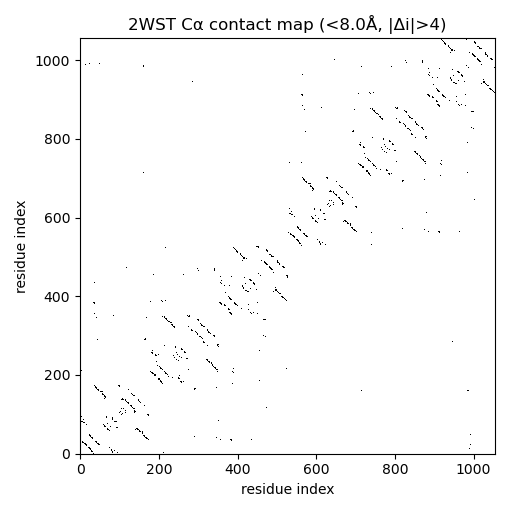226 GLN E C 1
ATOM 6142 O O . GLN E 1 143 ? 70.998 25.665 46.258 1.00 67.83 226 GLN E O 1
ATOM 6148 N N . THR E 1 144 ? 69.138 24.421 46.212 1.00 69.16 227 THR E N 1
ATOM 6149 C CA . THR E 1 144 ? 69.028 24.451 44.762 1.00 69.82 227 THR E CA 1
ATOM 6150 C C . THR E 1 144 ? 68.351 25.714 44.232 1.00 67.86 227 THR E C 1
ATOM 6151 O O . THR E 1 144 ? 68.113 25.824 43.039 1.00 71.92 227 THR E O 1
ATOM 6155 N N . LEU E 1 145 ? 68.047 26.666 45.106 1.00 65.46 228 LEU E N 1
ATOM 6156 C CA . LEU E 1 145 ? 67.466 27.940 44.681 1.00 63.79 228 LEU E CA 1
ATOM 6157 C C . LEU E 1 145 ? 68.534 29.020 44.640 1.00 59.57 228 LEU E C 1
ATOM 6158 O O . LEU E 1 145 ? 69.083 29.376 45.686 1.00 58.28 228 LEU E O 1
ATOM 6163 N N . THR E 1 146 ? 68.810 29.558 43.454 1.00 58.34 229 THR E N 1
ATOM 6164 C CA . THR E 1 146 ? 69.787 30.640 43.315 1.00 55.28 229 THR E CA 1
ATOM 6165 C C . THR E 1 146 ? 69.399 31.864 44.119 1.00 53.08 229 THR E C 1
ATOM 6166 O O . THR E 1 146 ? 70.244 32.522 44.707 1.00 49.75 229 THR E O 1
ATOM 6170 N N . SER E 1 147 ? 68.106 32.158 44.137 1.00 56.67 230 SER E N 1
ATOM 6171 C CA . SER E 1 147 ? 67.567 33.312 44.854 1.00 56.41 230 SER E CA 1
ATOM 6172 C C . SER E 1 147 ? 68.022 33.429 46.295 1.00 51.71 230 SER E C 1
ATOM 6173 O O . SER E 1 147 ? 67.946 34.513 46.867 1.00 49.86 230 SER E O 1
ATOM 6176 N N . SER E 1 148 ? 68.467 32.308 46.868 1.00 52.35 231 SER E N 1
ATOM 6177 C CA . SER E 1 148 ? 68.925 32.226 48.258 1.00 51.35 231 SER E CA 1
ATOM 6178 C C . SER E 1 148 ? 70.420 32.471 48.431 1.00 48.77 231 SER E C 1
ATOM 6179 O O . SER E 1 148 ? 70.956 32.265 49.516 1.00 46.80 231 SER E O 1
ATOM 6182 N N . TYR E 1 149 ? 71.096 32.900 47.372 1.00 50.11 232 TYR E N 1
ATOM 6183 C CA . TYR E 1 149 ? 72.538 33.094 47.413 1.00 47.73 232 TYR E CA 1
ATOM 6184 C C . TYR E 1 149 ? 72.940 34.507 47.017 1.00 45.68 232 TYR E C 1
ATOM 6185 O O . TYR E 1 149 ? 72.210 35.204 46.333 1.00 47.14 232 TYR E O 1
ATOM 6194 N N . ILE E 1 150 ? 74.113 34.922 47.475 1.00 45.92 233 ILE E N 1
ATOM 6195 C CA . ILE E 1 150 ? 74.714 36.196 47.086 1.00 46.51 233 ILE E CA 1
ATOM 6196 C C . ILE E 1 150 ? 76.149 35.913 46.638 1.00 49.03 233 ILE E C 1
ATOM 6197 O O . ILE E 1 150 ? 76.961 35.429 47.430 1.00 51.58 233 ILE E O 1
ATOM 6202 N N . TYR E 1 151 ? 76.450 36.183 45.370 1.00 51.58 234 TYR E N 1
ATOM 6203 C CA . TYR E 1 151 ? 77.805 36.050 44.847 1.00 53.36 234 TYR E CA 1
ATOM 6204 C C . TYR E 1 151 ? 78.401 37.444 44.753 1.00 52.42 234 TYR E C 1
ATOM 6205 O O . TYR E 1 151 ? 77.921 38.269 44.000 1.00 58.98 234 TYR E O 1
ATOM 6214 N N . THR E 1 152 ? 79.433 37.706 45.536 1.00 52.83 235 THR E N 1
ATOM 6215 C CA . THR E 1 152 ? 80.147 38.978 45.512 1.00 53.65 235 THR E CA 1
ATOM 6216 C C . THR E 1 152 ? 81.643 38.659 45.392 1.00 56.25 235 THR E C 1
ATOM 6217 O O . THR E 1 152 ? 82.019 37.495 45.450 1.00 60.74 235 THR E O 1
ATOM 6221 N N . GLN E 1 153 ? 82.507 39.650 45.211 1.00 57.12 236 GLN E N 1
ATOM 6222 C CA . GLN E 1 153 ? 83.944 39.352 45.221 1.00 60.74 236 GLN E CA 1
ATOM 6223 C C . GLN E 1 153 ? 84.810 40.347 46.001 1.00 59.99 236 GLN E C 1
ATOM 6224 O O . GLN E 1 153 ? 84.582 41.558 45.970 1.00 61.14 236 GLN E O 1
ATOM 6230 N N . ALA E 1 154 ? 85.801 39.804 46.705 1.00 58.16 237 ALA E N 1
ATOM 6231 C CA . ALA E 1 154 ? 86.695 40.584 47.541 1.00 56.06 237 ALA E CA 1
ATOM 6232 C C . ALA E 1 154 ? 88.047 40.698 46.856 1.00 58.53 237 ALA E C 1
ATOM 6233 O O . ALA E 1 154 ? 88.415 39.837 46.086 1.00 62.16 237 ALA E O 1
ATOM 6235 N N . HIS E 1 155 ? 88.768 41.776 47.124 1.00 60.57 238 HIS E N 1
ATOM 6236 C CA . HIS E 1 155 ? 90.140 41.929 46.667 1.00 67.59 238 HIS E CA 1
ATOM 6237 C C . HIS E 1 155 ? 91.090 41.510 47.768 1.00 67.27 238 HIS E C 1
ATOM 6238 O O . HIS E 1 155 ? 90.763 41.611 48.936 1.00 66.06 238 HIS E O 1
ATOM 6245 N N . LEU E 1 156 ? 92.272 41.041 47.397 1.00 72.42 239 LEU E N 1
ATOM 6246 C CA . LEU E 1 156 ? 93.246 40.593 48.380 1.00 74.13 239 LEU E CA 1
ATOM 6247 C C . LEU E 1 156 ? 94.433 41.529 48.413 1.00 80.36 239 LEU E C 1
ATOM 6248 O O . LEU E 1 156 ? 94.837 42.083 47.388 1.00 84.61 239 LEU E O 1
ATOM 6253 N N . ASP E 1 157 ? 94.968 41.691 49.617 1.00 84.74 240 ASP E N 1
ATOM 6254 C CA . ASP E 1 157 ? 96.195 42.443 49.890 1.00 93.24 240 ASP E CA 1
ATOM 6255 C C . ASP E 1 157 ? 97.222 42.548 48.739 1.00 100.86 240 ASP E C 1
ATOM 6256 O O . ASP E 1 157 ? 97.385 43.623 48.134 1.00 101.03 240 ASP E O 1
ATOM 6261 N N . HIS E 1 158 ? 97.902 41.437 48.442 1.00 107.14 241 HIS E N 1
ATOM 6262 C CA . HIS E 1 158 ? 99.078 41.452 47.556 1.00 115.71 241 HIS E CA 1
ATOM 6263 C C . HIS E 1 158 ? 98.687 41.276 46.077 1.00 117.29 241 HIS E C 1
ATOM 6264 O O . HIS E 1 158 ? 97.912 40.368 45.719 1.00 113.12 241 HIS E O 1
ATOM 6271 N N . ASN E 1 159 ? 99.245 42.156 45.236 1.00 120.96 242 ASN E N 1
ATOM 6272 C CA . ASN E 1 159 ? 98.747 42.404 43.875 1.00 121.35 242 ASN E CA 1
ATOM 6273 C C . ASN E 1 159 ? 97.258 42.730 43.915 1.00 116.03 242 ASN E C 1
ATOM 6274 O O . ASN E 1 159 ? 96.726 43.114 44.970 1.00 110.34 242 ASN E O 1
ATOM 6279 N N . ASN E 1 160 ? 96.586 42.626 42.773 1.00 116.98 243 ASN E N 1
ATOM 6280 C CA . ASN E 1 160 ? 95.133 42.519 42.797 1.00 113.47 243 ASN E CA 1
ATOM 6281 C C . ASN E 1 160 ? 94.705 41.116 42.363 1.00 111.26 243 ASN E C 1
ATOM 6282 O O . ASN E 1 160 ? 94.330 40.873 41.212 1.00 114.53 243 ASN E O 1
ATOM 6287 N N . SER E 1 161 ? 94.826 40.190 43.312 1.00 105.19 244 SER E N 1
ATOM 6288 C CA . SER E 1 161 ? 94.186 38.894 43.212 1.00 98.88 244 SER E CA 1
ATOM 6289 C C . SER E 1 161 ? 92.799 39.124 43.755 1.00 88.22 244 SER E C 1
ATOM 6290 O O . SER E 1 161 ? 92.611 39.947 44.649 1.00 83.15 244 SER E O 1
ATOM 6293 N N . VAL E 1 162 ? 91.832 38.416 43.197 1.00 83.34 245 VAL E N 1
ATOM 6294 C CA . VAL E 1 162 ? 90.458 38.525 43.636 1.00 75.05 245 VAL E CA 1
ATOM 6295 C C . VAL E 1 162 ? 89.979 37.151 44.097 1.00 71.59 245 VAL E C 1
ATOM 6296 O O . VAL E 1 162 ? 90.452 36.121 43.615 1.00 78.71 245 VAL E O 1
ATOM 6300 N N . VAL E 1 163 ? 89.065 37.151 45.058 1.00 64.36 246 VAL E N 1
ATOM 6301 C CA . VAL E 1 163 ? 88.501 35.932 45.605 1.00 63.80 246 VAL E CA 1
ATOM 6302 C C . VAL E 1 163 ? 86.991 36.053 45.523 1.00 60.87 246 VAL E C 1
ATOM 6303 O O . VAL E 1 163 ? 86.438 37.073 45.912 1.00 59.43 246 VAL E O 1
ATOM 6307 N N . ASP E 1 164 ? 86.330 35.027 44.991 1.00 63.39 247 ASP E N 1
ATOM 6308 C CA . ASP E 1 164 ? 84.876 35.025 44.887 1.00 62.12 247 ASP E CA 1
ATOM 6309 C C . ASP E 1 164 ? 84.298 34.539 46.187 1.00 58.39 247 ASP E C 1
ATOM 6310 O O . ASP E 1 164 ? 84.624 33.441 46.637 1.00 61.23 247 ASP E O 1
ATOM 6315 N N . ILE E 1 165 ? 83.426 35.350 46.774 1.00 54.43 248 ILE E N 1
ATOM 6316 C CA . ILE E 1 165 ? 82.698 34.963 47.968 1.00 52.48 248 ILE E CA 1
ATOM 6317 C C . ILE E 1 165 ? 81.258 34.603 47.619 1.00 50.93 248 ILE E C 1
ATOM 6318 O O . ILE E 1 165 ? 80.592 35.316 46.877 1.00 50.03 248 ILE E O 1
ATOM 6323 N N . LYS E 1 166 ? 80.791 33.483 48.161 1.00 51.34 249 LYS E N 1
ATOM 6324 C CA . LYS E 1 166 ? 79.426 33.028 47.956 1.00 50.72 249 LYS E CA 1
ATOM 6325 C C . LYS E 1 166 ? 78.759 32.917 49.325 1.00 48.60 249 LYS E C 1
ATOM 6326 O O . LYS E 1 166 ? 79.143 32.084 50.153 1.00 50.85 249 LYS E O 1
ATOM 6332 N N . ILE E 1 167 ? 77.776 33.781 49.565 1.00 46.33 250 ILE E N 1
ATOM 6333 C CA . ILE E 1 167 ? 77.038 33.779 50.824 1.00 44.35 250 ILE E CA 1
ATOM 6334 C C . ILE E 1 167 ? 75.725 33.027 50.648 1.00 45.98 250 ILE E C 1
ATOM 6335 O O . ILE E 1 167 ? 74.941 33.340 49.752 1.00 46.56 250 ILE E O 1
ATOM 6340 N N . GLY E 1 168 ? 75.501 32.035 51.510 1.00 47.85 251 GLY E N 1
ATOM 6341 C CA . GLY E 1 168 ? 74.303 31.206 51.470 1.00 49.08 251 GLY E CA 1
ATOM 6342 C C . GLY E 1 168 ? 73.351 31.538 52.604 1.00 49.19 251 GLY E C 1
ATOM 6343 O O . GLY E 1 168 ? 73.693 31.382 53.782 1.00 52.61 251 GLY E O 1
ATOM 6344 N N . LEU E 1 169 ? 72.152 31.991 52.242 1.00 48.28 252 LEU E N 1
ATOM 6345 C CA . LEU E 1 169 ? 71.119 32.345 53.212 1.00 44.66 252 LEU E CA 1
ATOM 6346 C C . LEU E 1 169 ? 70.305 31.096 53.572 1.00 45.03 252 LEU E C 1
ATOM 6347 O O . LEU E 1 169 ? 69.601 30.527 52.731 1.00 45.71 252 LEU E O 1
ATOM 6352 N N . ASN E 1 170 ? 70.440 30.661 54.822 1.00 44.60 253 ASN E N 1
ATOM 6353 C CA . ASN E 1 170 ? 69.728 29.491 55.346 1.00 46.74 253 ASN E CA 1
ATOM 6354 C C . ASN E 1 170 ? 69.919 28.218 54.535 1.00 48.24 253 ASN E C 1
ATOM 6355 O O . ASN E 1 170 ? 69.096 27.322 54.607 1.00 48.04 253 ASN E O 1
ATOM 6360 N N . THR E 1 171 ? 71.016 28.118 53.794 1.00 50.53 254 THR E N 1
ATOM 6361 C CA . THR E 1 171 ? 71.220 26.987 52.891 1.00 54.34 254 THR E CA 1
ATOM 6362 C C . THR E 1 171 ? 71.937 25.847 53.599 1.00 57.02 254 THR E C 1
ATOM 6363 O O . THR E 1 171 ? 71.533 24.694 53.501 1.00 59.28 254 THR E O 1
ATOM 6367 N N . ASP E 1 172 ? 73.005 26.185 54.309 1.00 59.20 255 ASP E N 1
ATOM 6368 C CA . ASP E 1 172 ? 73.791 25.207 55.045 1.00 63.85 255 ASP E CA 1
ATOM 6369 C C . ASP E 1 172 ? 73.467 25.372 56.514 1.00 61.81 255 ASP E C 1
ATOM 6370 O O . ASP E 1 172 ? 73.705 26.433 57.092 1.00 63.10 255 ASP E O 1
ATOM 6375 N N . LEU E 1 173 ? 72.919 24.314 57.103 1.00 63.01 256 LEU E N 1
ATOM 6376 C CA . LEU E 1 173 ? 72.394 24.352 58.463 1.00 61.17 256 LEU E CA 1
ATOM 6377 C C . LEU E 1 173 ? 72.595 23.039 59.182 1.00 64.54 256 LEU E C 1
ATOM 6378 O O . LEU E 1 173 ? 72.899 22.017 58.581 1.00 69.26 256 LEU E O 1
ATOM 6383 N N . ARG E 1 174 ? 72.360 23.089 60.479 1.00 64.93 257 ARG E N 1
ATOM 6384 C CA . ARG E 1 174 ? 72.528 21.968 61.365 1.00 70.19 257 ARG E CA 1
ATOM 6385 C C . ARG E 1 174 ? 71.127 21.670 61.916 1.00 70.07 257 ARG E C 1
ATOM 6386 O O . ARG E 1 174 ? 70.306 22.569 62.010 1.00 68.31 257 ARG E O 1
ATOM 6394 N N . PRO E 1 175 ? 70.832 20.422 62.287 1.00 73.56 258 PRO E N 1
ATOM 6395 C CA . PRO E 1 175 ? 69.467 20.159 62.747 1.00 77.01 258 PRO E CA 1
ATOM 6396 C C . PRO E 1 175 ? 68.971 21.077 63.879 1.00 75.80 258 PRO E C 1
ATOM 6397 O O . PRO E 1 175 ? 67.780 21.356 63.967 1.00 77.01 258 PRO E O 1
ATOM 6401 N N . THR E 1 176 ? 69.891 21.526 64.727 1.00 75.48 259 THR E N 1
ATOM 6402 C CA . THR E 1 176 ? 69.608 22.384 65.880 1.00 73.37 259 THR E CA 1
ATOM 6403 C C . THR E 1 176 ? 69.470 23.874 65.547 1.00 67.99 259 THR E C 1
ATOM 6404 O O . THR E 1 176 ? 69.011 24.653 66.377 1.00 67.81 259 THR E O 1
ATOM 6408 N N . ALA E 1 177 ? 69.880 24.279 64.351 1.00 64.53 260 ALA E N 1
ATOM 6409 C CA . ALA E 1 177 ? 69.950 25.699 64.006 1.00 59.90 260 ALA E CA 1
ATOM 6410 C C . ALA E 1 177 ? 68.639 26.213 63.416 1.00 58.36 260 ALA E C 1
ATOM 6411 O O . ALA E 1 177 ? 67.977 25.521 62.655 1.00 62.14 260 ALA E O 1
ATOM 6413 N N . ALA E 1 178 ? 68.277 27.439 63.767 1.00 55.50 261 ALA E N 1
ATOM 6414 C CA . ALA E 1 178 ? 67.055 28.060 63.263 1.00 55.22 261 ALA E CA 1
ATOM 6415 C C . ALA E 1 178 ? 67.312 28.780 61.946 1.00 52.39 261 ALA E C 1
ATOM 6416 O O . ALA E 1 178 ? 66.541 28.655 60.998 1.00 52.51 261 ALA E O 1
ATOM 6418 N N . TYR E 1 179 ? 68.386 29.562 61.922 1.00 50.95 262 TYR E N 1
ATOM 6419 C CA . TYR E 1 179 ? 68.815 30.284 60.733 1.00 50.15 262 TYR E CA 1
ATOM 6420 C C . TYR E 1 179 ? 70.298 30.021 60.479 1.00 50.97 262 TYR E C 1
ATOM 6421 O O . TYR E 1 179 ? 71.026 29.615 61.392 1.00 51.82 262 TYR E O 1
ATOM 6430 N N . GLY E 1 180 ? 70.745 30.284 59.250 1.00 50.57 263 GLY E N 1
ATOM 6431 C CA . GLY E 1 180 ? 72.143 30.051 58.858 1.00 51.10 263 GLY E CA 1
ATOM 6432 C C . GLY E 1 180 ? 72.688 31.072 57.877 1.00 48.26 263 GLY E C 1
ATOM 6433 O O . GLY E 1 180 ? 71.937 31.729 57.159 1.00 46.61 263 GLY E O 1
ATOM 6434 N N . LEU E 1 181 ? 74.010 31.185 57.846 1.00 49.63 264 LEU E N 1
ATOM 6435 C CA . LEU E 1 181 ? 74.704 32.193 57.041 1.00 46.75 264 LEU E CA 1
ATOM 6436 C C . LEU E 1 181 ? 76.107 31.676 56.706 1.00 48.73 264 LEU E C 1
ATOM 6437 O O . LEU E 1 181 ? 77.013 31.738 57.538 1.00 49.47 264 LEU E O 1
ATOM 6442 N N . SER E 1 182 ? 76.270 31.121 55.507 1.00 50.31 265 SER E N 1
ATOM 6443 C CA . SER E 1 182 ? 77.483 30.384 55.166 1.00 52.80 265 SER E CA 1
ATOM 6444 C C . SER E 1 182 ? 78.299 31.172 54.179 1.00 51.34 265 SER E C 1
ATOM 6445 O O . SER E 1 182 ? 77.752 31.736 53.247 1.00 53.45 265 SER E O 1
ATOM 6448 N N . PHE E 1 183 ? 79.611 31.180 54.373 1.00 51.71 266 PHE E N 1
ATOM 6449 C CA . PHE E 1 183 ? 80.514 31.924 53.517 1.00 49.91 266 PHE E CA 1
ATOM 6450 C C . PHE E 1 183 ? 81.522 30.994 52.879 1.00 52.75 266 PHE E C 1
ATOM 6451 O O . PHE E 1 183 ? 82.334 30.403 53.576 1.00 56.13 266 PHE E O 1
ATOM 6459 N N . THR E 1 184 ? 81.479 30.880 51.557 1.00 53.43 267 THR E N 1
ATOM 6460 C CA . THR E 1 184 ? 82.421 30.050 50.811 1.00 57.42 267 THR E CA 1
ATOM 6461 C C . THR E 1 184 ? 83.298 30.932 49.940 1.00 59.56 267 THR E C 1
ATOM 6462 O O . THR E 1 184 ? 82.792 31.807 49.233 1.00 62.12 267 THR E O 1
ATOM 6466 N N . MET E 1 185 ? 84.603 30.697 49.975 1.00 60.47 268 MET E N 1
ATOM 6467 C CA . MET E 1 185 ? 85.538 31.524 49.235 1.00 61.46 268 MET E CA 1
ATOM 6468 C C . MET E 1 185 ? 86.314 30.695 48.248 1.00 63.88 268 MET E C 1
ATOM 6469 O O . MET E 1 185 ? 86.942 29.733 48.644 1.00 66.19 268 MET E O 1
ATOM 6474 N N . THR E 1 186 ? 86.294 31.072 46.973 1.00 64.74 269 THR E N 1
ATOM 6475 C CA . THR E 1 186 ? 87.068 30.352 45.963 1.00 71.30 269 THR E CA 1
ATOM 6476 C C . THR E 1 186 ? 88.205 31.189 45.407 1.00 74.81 269 THR E C 1
ATOM 6477 O O . THR E 1 186 ? 87.991 32.290 44.903 1.00 73.46 269 THR E O 1
ATOM 6481 N N . PHE E 1 187 ? 89.414 30.644 45.482 1.00 81.04 270 PHE E N 1
ATOM 6482 C CA . PHE E 1 187 ? 90.605 31.347 45.040 1.00 85.77 270 PHE E CA 1
ATOM 6483 C C . PHE E 1 187 ? 90.950 30.973 43.618 1.00 92.56 270 PHE E C 1
ATOM 6484 O O . PHE E 1 187 ? 90.663 29.861 43.171 1.00 94.39 270 PHE E O 1
ATOM 6492 N N . THR E 1 188 ? 91.581 31.917 42.924 1.00 97.42 271 THR E N 1
ATOM 6493 C CA . THR E 1 188 ? 91.883 31.775 41.504 1.00 103.79 271 THR E CA 1
ATOM 6494 C C . THR E 1 188 ? 92.744 30.541 41.248 1.00 111.67 271 THR E C 1
ATOM 6495 O O . THR E 1 188 ? 92.650 29.941 40.180 1.00 117.97 271 THR E O 1
ATOM 6499 N N . ASN E 1 189 ? 93.578 30.163 42.219 1.00 114.63 272 ASN E N 1
ATOM 6500 C CA . ASN E 1 189 ? 94.222 28.832 42.210 1.00 121.75 272 ASN E CA 1
ATOM 6501 C C . ASN E 1 189 ? 94.181 28.158 43.604 1.00 120.80 272 ASN E C 1
ATOM 6502 O O . ASN E 1 189 ? 93.109 27.723 44.049 1.00 118.04 272 ASN E O 1
ATOM 6507 N N . SER E 1 190 ? 95.328 28.083 44.283 1.00 123.25 273 SER E N 1
ATOM 6508 C CA . SER E 1 190 ? 95.429 27.469 45.603 1.00 120.30 273 SER E CA 1
ATOM 6509 C C . SER E 1 190 ? 95.513 28.595 46.636 1.00 114.74 273 SER E C 1
ATOM 6510 O O . SER E 1 190 ? 96.234 29.576 46.405 1.00 114.97 273 SER E O 1
ATOM 6513 N N . PRO E 1 191 ? 94.787 28.463 47.776 1.00 110.49 274 PRO E N 1
ATOM 6514 C CA . PRO E 1 191 ? 94.748 29.556 48.776 1.00 105.73 274 PRO E CA 1
ATOM 6515 C C . PRO E 1 191 ? 96.142 29.913 49.294 1.00 109.50 274 PRO E C 1
ATOM 6516 O O . PRO E 1 191 ? 96.991 29.023 49.412 1.00 117.27 274 PRO E O 1
ATOM 6520 N N . PRO E 1 192 ? 96.397 31.202 49.584 1.00 105.90 275 PRO E N 1
ATOM 6521 C CA . PRO E 1 192 ? 97.728 31.489 50.116 1.00 109.61 275 PRO E CA 1
ATOM 6522 C C . PRO E 1 192 ? 97.803 31.162 51.605 1.00 107.69 275 PRO E C 1
ATOM 6523 O O . PRO E 1 192 ? 96.767 31.068 52.293 1.00 98.03 275 PRO E O 1
ATOM 6527 N N . THR E 1 193 ? 99.030 30.981 52.080 1.00 111.46 276 THR E N 1
ATOM 6528 C CA . THR E 1 193 ? 99.273 30.693 53.481 1.00 111.53 276 THR E CA 1
ATOM 6529 C C . THR E 1 193 ? 98.794 31.837 54.373 1.00 105.55 276 THR E C 1
ATOM 6530 O O . THR E 1 193 ? 98.499 31.615 55.539 1.00 104.78 276 THR E O 1
ATOM 6534 N N . SER E 1 194 ? 98.718 33.049 53.821 1.00 101.97 277 SER E N 1
ATOM 6535 C CA . SER E 1 194 ? 98.272 34.233 54.561 1.00 95.88 277 SER E CA 1
ATOM 6536 C C . SER E 1 194 ? 97.515 35.208 53.653 1.00 89.66 277 SER E C 1
ATOM 6537 O O . SER E 1 194 ? 97.874 35.382 52.490 1.00 91.22 277 SER E O 1
ATOM 6540 N N . PHE E 1 195 ? 96.476 35.851 54.181 1.00 83.23 278 PHE E N 1
ATOM 6541 C CA . PHE E 1 195 ? 95.647 36.751 53.371 1.00 78.83 278 PHE E CA 1
ATOM 6542 C C . PHE E 1 195 ? 94.720 37.671 54.190 1.00 73.48 278 PHE E C 1
ATOM 6543 O O . PHE E 1 195 ? 94.279 37.321 55.283 1.00 71.39 278 PHE E O 1
ATOM 6551 N N . GLY E 1 196 ? 94.436 38.847 53.629 1.00 71.13 279 GLY E N 1
ATOM 6552 C CA . GLY E 1 196 ? 93.441 39.776 54.150 1.00 63.74 279 GLY E CA 1
ATOM 6553 C C . GLY E 1 196 ? 92.615 40.292 52.986 1.00 61.37 279 GLY E C 1
ATOM 6554 O O . GLY E 1 196 ? 93.170 40.659 51.952 1.00 62.54 279 GLY E O 1
ATOM 6555 N N . THR E 1 197 ? 91.291 40.294 53.145 1.00 58.11 280 THR E N 1
ATOM 6556 C CA . THR E 1 197 ? 90.369 40.872 52.155 1.00 54.49 280 THR E CA 1
ATOM 6557 C C . THR E 1 197 ? 90.052 42.329 52.461 1.00 53.78 280 THR E C 1
ATOM 6558 O O . THR E 1 197 ? 90.281 42.806 53.580 1.00 54.80 280 THR E O 1
ATOM 6562 N N . ASP E 1 198 ? 89.494 43.018 51.468 1.00 52.53 281 ASP E N 1
ATOM 6563 C CA . ASP E 1 198 ? 88.957 44.363 51.651 1.00 50.79 281 ASP E CA 1
ATOM 6564 C C . ASP E 1 198 ? 87.580 44.274 52.319 1.00 46.82 281 ASP E C 1
ATOM 6565 O O . ASP E 1 198 ? 87.172 43.216 52.809 1.00 42.97 281 ASP E O 1
ATOM 6570 N N . LEU E 1 199 ? 86.867 45.384 52.358 1.00 46.79 282 LEU E N 1
ATOM 6571 C CA . LEU E 1 199 ? 85.567 45.400 52.986 1.00 45.64 282 LEU E CA 1
ATOM 6572 C C . LEU E 1 199 ? 84.510 45.222 51.929 1.00 45.90 282 LEU E C 1
ATOM 6573 O O . LEU E 1 199 ? 84.509 45.909 50.914 1.00 49.29 282 LEU E O 1
ATOM 6578 N N . VAL E 1 200 ? 83.605 44.298 52.190 1.00 44.99 283 VAL E N 1
ATOM 6579 C CA . VAL E 1 200 ? 82.625 43.868 51.223 1.00 44.65 283 VAL E CA 1
ATOM 6580 C C . VAL E 1 200 ? 81.235 43.988 51.839 1.00 43.67 283 VAL E C 1
ATOM 6581 O O . VAL E 1 200 ? 81.072 43.794 53.031 1.00 45.17 283 VAL E O 1
ATOM 6585 N N . GLN E 1 201 ? 80.237 44.329 51.037 1.00 45.76 284 GLN E N 1
ATOM 6586 C CA . GLN E 1 201 ? 78.894 44.524 51.557 1.00 45.15 284 GLN E CA 1
ATOM 6587 C C . GLN E 1 201 ? 77.895 43.651 50.848 1.00 44.42 284 GLN E C 1
ATOM 6588 O O . GLN E 1 201 ? 78.164 43.140 49.767 1.00 49.24 284 GLN E O 1
ATOM 6594 N N . PHE E 1 202 ? 76.728 43.503 51.457 1.00 43.83 285 PHE E N 1
ATOM 6595 C CA . PHE E 1 202 ? 75.658 42.674 50.907 1.00 43.43 285 PHE E CA 1
ATOM 6596 C C . PHE E 1 202 ? 74.360 42.917 51.675 1.00 42.54 285 PHE E C 1
ATOM 6597 O O . PHE E 1 202 ? 74.398 43.174 52.867 1.00 44.97 285 PHE E O 1
ATOM 6605 N N . GLY E 1 203 ? 73.227 42.859 50.980 1.00 44.67 286 GLY E N 1
ATOM 6606 C CA . GLY E 1 203 ? 71.911 43.047 51.589 1.00 43.47 286 GLY E CA 1
ATOM 6607 C C . GLY E 1 203 ? 71.104 41.776 51.444 1.00 44.71 286 GLY E C 1
ATOM 6608 O O . GLY E 1 203 ? 71.303 41.020 50.491 1.00 46.43 286 GLY E O 1
ATOM 6609 N N . TYR E 1 204 ? 70.218 41.517 52.404 1.00 45.24 287 TYR E N 1
ATOM 6610 C CA . TYR E 1 204 ? 69.186 40.476 52.256 1.00 44.42 287 TYR E CA 1
ATOM 6611 C C . TYR E 1 204 ? 67.928 40.813 53.055 1.00 44.41 287 TYR E C 1
ATOM 6612 O O . TYR E 1 204 ? 67.950 41.731 53.877 1.00 45.25 287 TYR E O 1
ATOM 6621 N N . LEU E 1 205 ? 66.839 40.078 52.810 1.00 43.99 288 LEU E N 1
ATOM 6622 C CA . LEU E 1 205 ? 65.549 40.320 53.501 1.00 44.20 288 LEU E CA 1
ATOM 6623 C C . LEU E 1 205 ? 65.522 39.768 54.932 1.00 41.65 288 LEU E C 1
ATOM 6624 O O . LEU E 1 205 ? 65.844 38.612 55.158 1.00 39.42 288 LEU E O 1
ATOM 6629 N N . GLY E 1 206 ? 65.111 40.590 55.890 1.00 43.64 289 GLY E N 1
ATOM 6630 C CA . GLY E 1 206 ? 65.161 40.204 57.298 1.00 45.09 289 GLY E CA 1
ATOM 6631 C C . GLY E 1 206 ? 63.976 39.361 57.728 1.00 48.01 289 GLY E C 1
ATOM 6632 O O . GLY E 1 206 ? 62.976 39.309 57.033 1.00 51.73 289 GLY E O 1
ATOM 6633 N N . GLN E 1 207 ? 64.092 38.710 58.882 1.00 47.80 290 GLN E N 1
ATOM 6634 C CA . GLN E 1 207 ? 63.036 37.858 59.413 1.00 49.73 290 GLN E CA 1
ATOM 6635 C C . GLN E 1 207 ? 62.107 38.686 60.281 1.00 54.46 290 GLN E C 1
ATOM 6636 O O . GLN E 1 207 ? 62.573 39.436 61.127 1.00 50.73 290 GLN E O 1
ATOM 6642 N N . ASP E 1 208 ? 60.797 38.503 60.076 1.00 61.43 291 ASP E N 1
ATOM 6643 C CA . ASP E 1 208 ? 59.726 39.367 60.615 1.00 64.67 291 ASP E CA 1
ATOM 6644 C C . ASP E 1 208 ? 59.766 40.768 60.010 1.00 63.39 291 ASP E C 1
ATOM 6645 O O . ASP E 1 208 ? 59.939 41.770 60.705 1.00 60.49 291 ASP E O 1
ATOM 6651 N N . LEU F 1 33 ? 66.917 57.327 68.959 1.00 91.10 116 LEU F N 1
ATOM 6652 C CA . LEU F 1 33 ? 67.763 58.284 68.181 1.00 89.33 116 LEU F CA 1
ATOM 6653 C C . LEU F 1 33 ? 67.875 57.888 66.688 1.00 85.55 116 LEU F C 1
ATOM 6654 O O . LEU F 1 33 ? 68.019 56.703 66.362 1.00 86.05 116 LEU F O 1
ATOM 6659 N N . VAL F 1 34 ? 67.786 58.884 65.797 1.00 82.29 117 VAL F N 1
ATOM 6660 C CA . VAL F 1 34 ? 68.005 58.689 64.346 1.00 74.79 117 VAL F CA 1
ATOM 6661 C C . VAL F 1 34 ? 69.087 59.633 63.820 1.00 69.24 117 VAL F C 1
ATOM 6662 O O . VAL F 1 34 ? 69.142 60.812 64.188 1.00 70.00 117 VAL F O 1
ATOM 6666 N N . TYR F 1 35 ? 69.930 59.101 62.940 1.00 61.95 118 TYR F N 1
ATOM 6667 C CA . TYR F 1 35 ? 71.138 59.791 62.509 1.00 56.08 118 TYR F CA 1
ATOM 6668 C C . TYR F 1 35 ? 70.852 60.754 61.363 1.00 55.38 118 TYR F C 1
ATOM 6669 O O . TYR F 1 35 ? 69.900 60.558 60.599 1.00 58.95 118 TYR F O 1
ATOM 6678 N N . PRO F 1 36 ? 71.686 61.796 61.224 1.00 52.50 119 PRO F N 1
ATOM 6679 C CA . PRO F 1 36 ? 71.507 62.712 60.119 1.00 51.42 119 PRO F CA 1
ATOM 6680 C C . PRO F 1 36 ? 72.059 62.119 58.836 1.00 47.95 119 PRO F C 1
ATOM 6681 O O . PRO F 1 36 ? 72.709 61.069 58.868 1.00 44.12 119 PRO F O 1
ATOM 6685 N N . THR F 1 37 ? 71.769 62.774 57.717 1.00 47.61 120 THR F N 1
ATOM 6686 C CA . THR F 1 37 ? 72.336 62.381 56.442 1.00 43.86 120 THR F CA 1
ATOM 6687 C C . THR F 1 37 ? 73.210 63.514 55.972 1.00 43.98 120 THR F C 1
ATOM 6688 O O . THR F 1 37 ? 72.808 64.675 56.002 1.00 47.65 120 THR F O 1
ATOM 6692 N N . LEU F 1 38 ? 74.424 63.169 55.564 1.00 43.66 121 LEU F N 1
ATOM 6693 C CA . LEU F 1 38 ? 75.364 64.142 55.026 1.00 43.60 121 LEU F CA 1
ATOM 6694 C C . LEU F 1 38 ? 75.477 63.895 53.537 1.00 42.07 121 LEU F C 1
ATOM 6695 O O . LEU F 1 38 ? 75.536 62.740 53.094 1.00 41.37 121 LEU F O 1
ATOM 6700 N N . TRP F 1 39 ? 75.499 64.976 52.765 1.00 42.19 122 TRP F N 1
ATOM 6701 C CA . TRP F 1 39 ? 75.584 64.848 51.322 1.00 41.38 122 TRP F CA 1
ATOM 6702 C C . TRP F 1 39 ? 76.088 66.117 50.627 1.00 43.98 122 TRP F C 1
ATOM 6703 O O . TRP F 1 39 ? 76.082 67.216 51.204 1.00 44.76 122 TRP F O 1
ATOM 6714 N N . THR F 1 40 ? 76.534 65.939 49.382 1.00 44.51 123 THR F N 1
ATOM 6715 C CA . THR F 1 40 ? 76.868 67.057 48.501 1.00 45.33 123 THR F CA 1
ATOM 6716 C C . THR F 1 40 ? 75.615 67.703 47.935 1.00 46.40 123 THR F C 1
ATOM 6717 O O . THR F 1 40 ? 75.696 68.686 47.203 1.00 51.51 123 THR F O 1
ATOM 6721 N N . GLY F 1 41 ? 74.460 67.147 48.266 1.00 44.69 124 GLY F N 1
ATOM 6722 C CA . GLY F 1 41 ? 73.211 67.622 47.727 1.00 47.75 124 GLY F CA 1
ATOM 6723 C C . GLY F 1 41 ? 72.815 66.691 46.608 1.00 47.33 124 GLY F C 1
ATOM 6724 O O . GLY F 1 41 ? 73.625 65.874 46.157 1.00 49.71 124 GLY F O 1
ATOM 6725 N N . PRO F 1 42 ? 71.564 66.800 46.159 1.00 46.30 125 PRO F N 1
ATOM 6726 C CA . PRO F 1 42 ? 71.040 65.878 45.178 1.00 47.59 125 PRO F CA 1
ATOM 6727 C C . PRO F 1 42 ? 71.590 66.111 43.777 1.00 48.94 125 PRO F C 1
ATOM 6728 O O . PRO F 1 42 ? 71.868 65.142 43.072 1.00 52.29 125 PRO F O 1
ATOM 6732 N N . ALA F 1 43 ? 71.740 67.376 43.385 1.00 49.37 126 ALA F N 1
ATOM 6733 C CA . ALA F 1 43 ? 72.167 67.721 42.037 1.00 50.23 126 ALA F CA 1
ATOM 6734 C C . ALA F 1 43 ? 73.113 68.916 42.086 1.00 52.41 126 ALA F C 1
ATOM 6735 O O . ALA F 1 43 ? 72.770 70.033 41.668 1.00 53.74 126 ALA F O 1
ATOM 6737 N N . PRO F 1 44 ? 74.325 68.677 42.587 1.00 50.38 127 PRO F N 1
ATOM 6738 C CA . PRO F 1 44 ? 75.308 69.722 42.724 1.00 51.31 127 PRO F CA 1
ATOM 6739 C C . PRO F 1 44 ? 75.922 70.111 41.396 1.00 52.11 127 PRO F C 1
ATOM 6740 O O . PRO F 1 44 ? 75.884 69.327 40.449 1.00 53.11 127 PRO F O 1
ATOM 6744 N N . GLU F 1 45 ? 76.495 71.309 41.350 1.00 53.82 128 GLU F N 1
ATOM 6745 C CA . GLU F 1 45 ? 77.312 71.753 40.224 1.00 57.56 128 GLU F CA 1
ATOM 6746 C C . GLU F 1 45 ? 78.762 71.389 40.508 1.00 54.96 128 GLU F C 1
ATOM 6747 O O . GLU F 1 45 ? 79.031 70.611 41.409 1.00 54.21 128 GLU F O 1
ATOM 6753 N N . ALA F 1 46 ? 79.696 71.933 39.738 1.00 57.65 129 ALA F N 1
ATOM 6754 C CA . ALA F 1 46 ? 81.117 71.645 39.939 1.00 55.85 129 ALA F CA 1
ATOM 6755 C C . ALA F 1 46 ? 81.521 71.959 41.369 1.00 54.15 129 ALA F C 1
ATOM 6756 O O . ALA F 1 46 ? 81.366 73.082 41.833 1.00 54.11 129 ALA F O 1
ATOM 6758 N N . ASN F 1 47 ? 82.019 70.951 42.071 1.00 52.59 130 ASN F N 1
ATOM 6759 C CA . ASN F 1 47 ? 82.382 71.103 43.478 1.00 51.58 130 ASN F CA 1
ATOM 6760 C C . ASN F 1 47 ? 83.694 70.441 43.853 1.00 51.21 130 ASN F C 1
ATOM 6761 O O . ASN F 1 47 ? 84.072 70.445 45.028 1.00 52.10 130 ASN F O 1
ATOM 6766 N N . VAL F 1 48 ? 84.380 69.871 42.865 1.00 52.63 131 VAL F N 1
ATOM 6767 C CA . VAL F 1 48 ? 85.655 69.213 43.092 1.00 52.95 131 VAL F CA 1
ATOM 6768 C C . VAL F 1 48 ? 86.767 69.831 42.247 1.00 56.13 131 VAL F C 1
ATOM 6769 O O . VAL F 1 48 ? 86.597 70.059 41.057 1.00 57.11 131 VAL F O 1
ATOM 6773 N N . THR F 1 49 ? 87.894 70.110 42.892 1.00 59.96 132 THR F N 1
ATOM 6774 C CA . THR F 1 49 ? 89.114 70.512 42.218 1.00 64.52 132 THR F CA 1
ATOM 6775 C C . THR F 1 49 ? 90.044 69.325 42.256 1.00 65.16 132 THR F C 1
ATOM 6776 O O . THR F 1 49 ? 90.361 68.827 43.329 1.00 62.90 132 THR F O 1
ATOM 6780 N N . PHE F 1 50 ? 90.472 68.857 41.089 1.00 69.97 133 PHE F N 1
ATOM 6781 C CA . PHE F 1 50 ? 91.375 67.716 41.039 1.00 69.72 133 PHE F CA 1
ATOM 6782 C C . PHE F 1 50 ? 92.811 68.143 41.282 1.00 75.23 133 PHE F C 1
ATOM 6783 O O . PHE F 1 50 ? 93.210 69.286 41.009 1.00 74.11 133 PHE F O 1
ATOM 6791 N N . SER F 1 51 ? 93.566 67.190 41.818 1.00 77.33 134 SER F N 1
ATOM 6792 C CA . SER F 1 51 ? 95.015 67.298 41.984 1.00 80.42 134 SER F CA 1
ATOM 6793 C C . SER F 1 51 ? 95.697 68.005 40.787 1.00 82.36 134 SER F C 1
ATOM 6794 O O . SER F 1 51 ? 95.565 67.582 39.637 1.00 80.59 134 SER F O 1
ATOM 6797 N N . GLY F 1 52 ? 96.384 69.109 41.066 1.00 85.23 135 GLY F N 1
ATOM 6798 C CA . GLY F 1 52 ? 97.093 69.864 40.025 1.00 90.47 135 GLY F CA 1
ATOM 6799 C C . GLY F 1 52 ? 96.199 70.592 39.031 1.00 91.57 135 GLY F C 1
ATOM 6800 O O . GLY F 1 52 ? 96.625 70.900 37.921 1.00 95.20 135 GLY F O 1
ATOM 6801 N N . GLU F 1 53 ? 94.963 70.874 39.430 1.00 89.29 136 GLU F N 1
ATOM 6802 C CA . GLU F 1 53 ? 94.028 71.629 38.602 1.00 90.14 136 GLU F CA 1
ATOM 6803 C C . GLU F 1 53 ? 93.783 72.991 39.266 1.00 89.29 136 GLU F C 1
ATOM 6804 O O . GLU F 1 53 ? 93.791 73.105 40.492 1.00 85.76 136 GLU F O 1
ATOM 6810 N N . ASN F 1 54 ? 93.573 74.021 38.456 1.00 92.40 137 ASN F N 1
ATOM 6811 C CA . ASN F 1 54 ? 93.411 75.387 38.959 1.00 95.02 137 ASN F CA 1
ATOM 6812 C C . ASN F 1 54 ? 92.034 75.671 39.604 1.00 92.11 137 ASN F C 1
ATOM 6813 O O . ASN F 1 54 ? 91.973 76.132 40.747 1.00 91.89 137 ASN F O 1
ATOM 6818 N N . SER F 1 55 ? 90.948 75.407 38.866 1.00 90.70 138 SER F N 1
ATOM 6819 C CA . SER F 1 55 ? 89.559 75.618 39.339 1.00 85.41 138 SER F CA 1
ATOM 6820 C C . SER F 1 55 ? 88.806 74.286 39.462 1.00 79.21 138 SER F C 1
ATOM 6821 O O . SER F 1 55 ? 89.339 73.232 39.100 1.00 78.82 138 SER F O 1
ATOM 6824 N N . PRO F 1 56 ? 87.563 74.318 39.979 1.00 74.98 139 PRO F N 1
ATOM 6825 C CA . PRO F 1 56 ? 86.839 73.051 40.096 1.00 69.44 139 PRO F CA 1
ATOM 6826 C C . PRO F 1 56 ? 86.321 72.571 38.744 1.00 68.36 139 PRO F C 1
ATOM 6827 O O . PRO F 1 56 ? 85.717 73.344 37.995 1.00 69.39 139 PRO F O 1
ATOM 6831 N N . SER F 1 57 ? 86.576 71.304 38.441 1.00 65.23 140 SER F N 1
ATOM 6832 C CA . SER F 1 57 ? 86.257 70.741 37.138 1.00 65.92 140 SER F CA 1
ATOM 6833 C C . SER F 1 57 ? 85.592 69.380 37.265 1.00 60.75 140 SER F C 1
ATOM 6834 O O . SER F 1 57 ? 85.625 68.583 36.332 1.00 61.18 140 SER F O 1
ATOM 6837 N N . GLY F 1 58 ? 84.972 69.131 38.411 1.00 56.72 141 GLY F N 1
ATOM 6838 C CA . GLY F 1 58 ? 84.399 67.826 38.707 1.00 55.29 141 GLY F CA 1
ATOM 6839 C C . GLY F 1 58 ? 83.184 67.896 39.615 1.00 53.68 141 GLY F C 1
ATOM 6840 O O . GLY F 1 58 ? 83.059 68.798 40.449 1.00 55.73 141 GLY F O 1
ATOM 6841 N N . ILE F 1 59 ? 82.289 66.929 39.456 1.00 50.83 142 ILE F N 1
ATOM 6842 C CA . ILE F 1 59 ? 81.043 66.910 40.196 1.00 48.52 142 ILE F CA 1
ATOM 6843 C C . ILE F 1 59 ? 80.972 65.660 41.040 1.00 44.84 142 ILE F C 1
ATOM 6844 O O . ILE F 1 59 ? 80.825 64.552 40.523 1.00 43.34 142 ILE F O 1
ATOM 6849 N N . LEU F 1 60 ? 81.096 65.858 42.348 1.00 44.41 143 LEU F N 1
ATOM 6850 C CA . LEU F 1 60 ? 80.985 64.775 43.300 1.00 43.02 143 LEU F CA 1
ATOM 6851 C C . LEU F 1 60 ? 79.569 64.717 43.809 1.00 42.48 143 LEU F C 1
ATOM 6852 O O . LEU F 1 60 ? 79.057 65.691 44.356 1.00 42.32 143 LEU F O 1
ATOM 6857 N N . ARG F 1 61 ? 78.940 63.568 43.603 1.00 42.73 144 ARG F N 1
ATOM 6858 C CA . ARG F 1 61 ? 77.655 63.276 44.190 1.00 41.43 144 ARG F CA 1
ATOM 6859 C C . ARG F 1 61 ? 77.858 62.195 45.226 1.00 40.73 144 ARG F C 1
ATOM 6860 O O . ARG F 1 61 ? 77.957 61.012 44.894 1.00 42.20 144 ARG F O 1
ATOM 6868 N N . LEU F 1 62 ? 77.934 62.614 46.479 1.00 38.97 145 LEU F N 1
ATOM 6869 C CA . LEU F 1 62 ? 78.224 61.723 47.569 1.00 38.17 145 LEU F CA 1
ATOM 6870 C C . LEU F 1 62 ? 77.151 61.939 48.609 1.00 40.23 145 LEU F C 1
ATOM 6871 O O . LEU F 1 62 ? 76.750 63.076 48.871 1.00 41.31 145 LEU F O 1
ATOM 6876 N N . CYS F 1 63 ? 76.685 60.844 49.199 1.00 40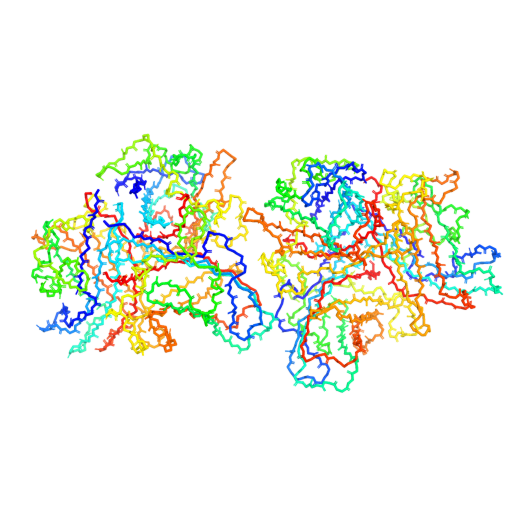.67 146 CYS F N 1
ATOM 6877 C CA . CYS F 1 63 ? 75.683 60.915 50.245 1.00 40.31 146 CYS F CA 1
ATOM 6878 C C . CYS F 1 63 ? 75.789 59.720 51.182 1.00 40.08 146 CYS F C 1
ATOM 6879 O O . CYS F 1 63 ? 75.710 58.554 50.759 1.00 41.58 146 CYS F O 1
ATOM 6882 N N . LEU F 1 64 ? 75.939 60.039 52.462 1.00 39.95 147 LEU F N 1
ATOM 6883 C CA . LEU F 1 64 ? 76.103 59.056 53.517 1.00 38.64 147 LEU F CA 1
ATOM 6884 C C . LEU F 1 64 ? 74.870 59.071 54.400 1.00 38.35 147 LEU F C 1
ATOM 6885 O O . LEU F 1 64 ? 74.469 60.122 54.889 1.00 39.35 147 LEU F O 1
ATOM 6890 N N . SER F 1 65 ? 74.257 57.909 54.575 1.00 38.07 148 SER F N 1
ATOM 6891 C CA . SER F 1 65 ? 73.140 57.742 55.494 1.00 39.91 148 SER F CA 1
ATOM 6892 C C . SER F 1 65 ? 73.542 56.637 56.450 1.00 41.01 148 SER F C 1
ATOM 6893 O O . SER F 1 65 ? 74.536 55.953 56.214 1.00 42.10 148 SER F O 1
ATOM 6896 N N . ARG F 1 66 ? 72.789 56.455 57.530 1.00 43.54 149 ARG F N 1
ATOM 6897 C CA . ARG F 1 66 ? 73.105 55.384 58.487 1.00 42.56 149 ARG F CA 1
ATOM 6898 C C . ARG F 1 66 ? 71.872 54.703 59.104 1.00 42.59 149 ARG F C 1
ATOM 6899 O O . ARG F 1 66 ? 70.819 55.317 59.318 1.00 43.28 149 ARG F O 1
ATOM 6907 N N . THR F 1 67 ? 72.034 53.411 59.357 1.00 41.55 150 THR F N 1
ATOM 6908 C CA . THR F 1 67 ? 71.083 52.629 60.121 1.00 43.90 150 THR F CA 1
ATOM 6909 C C . THR F 1 67 ? 71.902 51.744 61.044 1.00 44.19 150 THR F C 1
ATOM 6910 O O . THR F 1 67 ? 72.924 51.196 60.631 1.00 41.65 150 THR F O 1
ATOM 6914 N N . GLY F 1 68 ? 71.471 51.625 62.295 1.00 47.17 151 GLY F N 1
ATOM 6915 C CA . GLY F 1 68 ? 72.221 50.849 63.265 1.00 50.24 151 GLY F CA 1
ATOM 6916 C C . GLY F 1 68 ? 73.690 51.223 63.268 1.00 47.09 151 GLY F C 1
ATOM 6917 O O . GLY F 1 68 ? 74.032 52.390 63.395 1.00 46.43 151 GLY F O 1
ATOM 6918 N N . GLY F 1 69 ? 74.565 50.240 63.106 1.00 47.60 152 GLY F N 1
ATOM 6919 C CA . GLY F 1 69 ? 76.003 50.493 63.134 1.00 46.69 152 GLY F CA 1
ATOM 6920 C C . GLY F 1 69 ? 76.653 50.753 61.790 1.00 42.79 152 GLY F C 1
ATOM 6921 O O . GLY F 1 69 ? 77.850 51.029 61.752 1.00 42.10 152 GLY F O 1
ATOM 6922 N N . THR F 1 70 ? 75.874 50.662 60.705 1.00 41.89 153 THR F N 1
ATOM 6923 C CA . THR F 1 70 ? 76.399 50.710 59.335 1.00 39.87 153 THR F CA 1
ATOM 6924 C C . THR F 1 70 ? 76.081 52.026 58.596 1.00 39.75 153 THR F C 1
ATOM 6925 O O . THR F 1 70 ? 74.946 52.509 58.609 1.00 39.55 153 THR F O 1
ATOM 6929 N N . VAL F 1 71 ? 77.094 52.583 57.933 1.00 39.16 154 VAL F N 1
ATOM 6930 C CA . VAL F 1 71 ? 76.952 53.781 57.104 1.00 36.52 154 VAL F CA 1
ATOM 6931 C C . VAL F 1 71 ? 76.888 53.350 55.655 1.00 36.05 154 VAL F C 1
ATOM 6932 O O . VAL F 1 71 ? 77.738 52.588 55.207 1.00 35.23 154 VAL F O 1
ATOM 6936 N N . ILE F 1 72 ? 75.886 53.837 54.928 1.00 38.86 155 ILE F N 1
ATOM 6937 C CA . ILE F 1 72 ? 75.691 53.488 53.516 1.00 39.05 155 ILE F CA 1
ATOM 6938 C C . ILE F 1 72 ? 75.979 54.700 52.652 1.00 40.27 155 ILE F C 1
ATOM 6939 O O . ILE F 1 72 ? 75.408 55.771 52.867 1.00 42.21 155 ILE F O 1
ATOM 6944 N N . GLY F 1 73 ? 76.855 54.519 51.667 1.00 41.08 156 GLY F N 1
ATOM 6945 C CA . GLY F 1 73 ? 77.277 55.606 50.791 1.00 41.81 156 GLY F CA 1
ATOM 6946 C C . GLY F 1 73 ? 76.818 55.425 49.360 1.00 41.74 156 GLY F C 1
ATOM 6947 O O . GLY F 1 73 ? 76.830 54.320 48.834 1.00 42.37 156 GLY F O 1
ATOM 6948 N N . THR F 1 74 ? 76.400 56.511 48.730 1.00 41.88 157 THR F N 1
ATOM 6949 C CA . THR F 1 74 ? 76.184 56.489 47.298 1.00 42.01 157 THR F CA 1
ATOM 6950 C C . THR F 1 74 ? 77.102 57.508 46.657 1.00 41.70 157 THR F C 1
ATOM 6951 O O . THR F 1 74 ? 77.256 58.629 47.153 1.00 41.21 157 THR F O 1
ATOM 6955 N N . LEU F 1 75 ? 77.682 57.104 45.533 1.00 41.48 158 LEU F N 1
ATOM 6956 C CA . LEU F 1 75 ? 78.689 57.882 44.840 1.00 39.87 158 LEU F CA 1
ATOM 6957 C C . LEU F 1 75 ? 78.481 57.840 43.340 1.00 40.88 158 LEU F C 1
ATOM 6958 O O . LEU F 1 75 ? 78.195 56.781 42.769 1.00 41.71 158 LEU F O 1
ATOM 6963 N N . SER F 1 76 ? 78.630 58.998 42.707 1.00 42.13 159 SER F N 1
ATOM 6964 C CA . SER F 1 76 ? 78.830 59.075 41.254 1.00 45.37 159 SER F CA 1
ATOM 6965 C C . SER F 1 76 ? 79.697 60.303 41.003 1.00 45.02 159 SER F C 1
ATOM 6966 O O . SER F 1 76 ? 79.653 61.272 41.768 1.00 44.99 159 SER F O 1
ATOM 6969 N N . VAL F 1 77 ? 80.516 60.239 39.966 1.00 45.65 160 VAL F N 1
ATOM 6970 C CA . VAL F 1 77 ? 81.496 61.273 39.711 1.00 45.60 160 VAL F CA 1
ATOM 6971 C C . VAL F 1 77 ? 81.483 61.612 38.253 1.00 47.86 160 VAL F C 1
ATOM 6972 O O . VAL F 1 77 ? 81.412 60.736 37.406 1.00 49.89 160 VAL F O 1
ATOM 6976 N N . GLN F 1 78 ? 81.571 62.894 37.965 1.00 49.61 161 GLN F N 1
ATOM 6977 C CA . GLN F 1 78 ? 81.706 63.369 36.603 1.00 53.02 161 GLN F CA 1
ATOM 6978 C C . GLN F 1 78 ? 82.786 64.428 36.635 1.00 53.23 161 GLN F C 1
ATOM 6979 O O . GLN F 1 78 ? 82.806 65.276 37.523 1.00 52.80 161 GLN F O 1
ATOM 6985 N N . GLY F 1 79 ? 83.707 64.369 35.691 1.00 55.36 162 GLY F N 1
ATOM 6986 C CA . GLY F 1 79 ? 84.746 65.366 35.638 1.00 57.57 162 GLY F CA 1
ATOM 6987 C C . GLY F 1 79 ? 85.222 65.602 34.239 1.00 62.15 162 GLY F C 1
ATOM 6988 O O . GLY F 1 79 ? 84.771 64.958 33.294 1.00 64.00 162 GLY F O 1
ATOM 6989 N N . SER F 1 80 ? 86.114 66.570 34.118 1.00 66.39 163 SER F N 1
ATOM 6990 C CA . SER F 1 80 ? 86.917 66.709 32.930 1.00 73.68 163 SER F CA 1
ATOM 6991 C C . SER F 1 80 ? 88.191 67.433 33.305 1.00 75.98 163 SER F C 1
ATOM 6992 O O . SER F 1 80 ? 88.171 68.356 34.112 1.00 75.82 163 SER F O 1
ATOM 6995 N N . LEU F 1 81 ? 89.298 66.985 32.733 1.00 80.26 164 LEU F N 1
ATOM 6996 C CA . LEU F 1 81 ? 90.594 67.567 33.011 1.00 83.14 164 LEU F CA 1
ATOM 6997 C C . LEU F 1 81 ? 90.912 68.560 31.918 1.00 88.53 164 LEU F C 1
ATOM 6998 O O . LEU F 1 81 ? 90.713 68.272 30.738 1.00 91.05 164 LEU F O 1
ATOM 7003 N N . THR F 1 82 ? 91.403 69.728 32.318 1.00 91.83 165 THR F N 1
ATOM 7004 C CA . THR F 1 82 ? 91.627 70.832 31.374 1.00 99.81 165 THR F CA 1
ATOM 7005 C C . THR F 1 82 ? 92.944 70.651 30.599 1.00 103.59 165 THR F C 1
ATOM 7006 O O . THR F 1 82 ? 93.069 71.110 29.465 1.00 106.36 165 THR F O 1
ATOM 7010 N N . ASN F 1 83 ? 93.911 69.988 31.231 1.00 103.42 166 ASN F N 1
ATOM 7011 C CA . ASN F 1 83 ? 95.107 69.478 30.560 1.00 108.25 166 ASN F CA 1
ATOM 7012 C C . ASN F 1 83 ? 95.044 67.934 30.484 1.00 107.09 166 ASN F C 1
ATOM 7013 O O . ASN F 1 83 ? 94.446 67.285 31.362 1.00 102.10 166 ASN F O 1
ATOM 7018 N N . PRO F 1 84 ? 95.642 67.337 29.432 1.00 110.56 167 PRO F N 1
ATOM 7019 C CA . PRO F 1 84 ? 95.700 65.864 29.364 1.00 108.27 167 PRO F CA 1
ATOM 7020 C C . PRO F 1 84 ? 96.627 65.234 30.431 1.00 105.78 167 PRO F C 1
ATOM 7021 O O . PRO F 1 84 ? 97.849 65.353 30.339 1.00 108.59 167 PRO F O 1
ATOM 7025 N N . SER F 1 85 ? 96.036 64.576 31.432 1.00 100.81 168 SER F N 1
ATOM 7026 C CA . SER F 1 85 ? 96.795 64.027 32.575 1.00 99.35 168 SER F CA 1
ATOM 7027 C C . SER F 1 85 ? 97.707 62.857 32.200 1.00 102.90 168 SER F C 1
ATOM 7028 O O . SER F 1 85 ? 97.263 61.855 31.625 1.00 104.17 168 SER F O 1
ATOM 7031 N N . THR F 1 86 ? 98.978 62.999 32.566 1.00 105.70 169 THR F N 1
ATOM 7032 C CA . THR F 1 86 ? 100.008 62.006 32.278 1.00 108.78 169 THR F CA 1
ATOM 7033 C C . THR F 1 86 ? 100.182 61.076 33.492 1.00 105.32 169 THR F C 1
ATOM 7034 O O . THR F 1 86 ? 101.136 61.197 34.268 1.00 106.35 169 THR F O 1
ATOM 7038 N N . GLY F 1 87 ? 99.236 60.155 33.651 1.00 101.26 170 GLY F N 1
ATOM 7039 C CA . GLY F 1 87 ? 99.189 59.286 34.827 1.00 96.74 170 GLY F CA 1
ATOM 7040 C C . GLY F 1 87 ? 97.888 58.509 34.868 1.00 92.36 170 GLY F C 1
ATOM 7041 O O . GLY F 1 87 ? 96.822 59.076 34.642 1.00 90.53 170 GLY F O 1
ATOM 7042 N N . GLN F 1 88 ? 97.977 57.215 35.166 1.00 90.79 171 GLN F N 1
ATOM 7043 C CA . GLN F 1 88 ? 96.828 56.307 35.069 1.00 86.80 171 GLN F CA 1
ATOM 7044 C C . GLN F 1 88 ? 95.807 56.496 36.182 1.00 78.15 171 GLN F C 1
ATOM 7045 O O . GLN F 1 88 ? 94.620 56.236 35.979 1.00 73.78 171 GLN F O 1
ATOM 7051 N N . THR F 1 89 ? 96.262 56.915 37.362 1.00 74.06 172 THR F N 1
ATOM 7052 C CA . THR F 1 89 ? 95.344 57.144 38.481 1.00 67.31 172 THR F CA 1
ATOM 7053 C C . THR F 1 89 ? 94.942 58.610 38.545 1.00 64.44 172 THR F C 1
ATOM 7054 O O . THR F 1 89 ? 95.553 59.478 37.921 1.00 66.08 172 THR F O 1
ATOM 7058 N N . LEU F 1 90 ? 93.895 58.864 39.310 1.00 60.66 173 LEU F N 1
ATOM 7059 C CA . LEU F 1 90 ? 93.392 60.208 39.522 1.00 60.10 173 LEU F CA 1
ATOM 7060 C C . LEU F 1 90 ? 92.650 60.170 40.840 1.00 54.57 173 LEU F C 1
ATOM 7061 O O . LEU F 1 90 ? 91.875 59.254 41.093 1.00 51.49 173 LEU F O 1
ATOM 7066 N N . GLY F 1 91 ? 92.906 61.160 41.681 1.00 54.78 174 GLY F N 1
ATOM 7067 C CA . GLY F 1 91 ? 92.530 61.080 43.074 1.00 52.99 174 GLY F CA 1
ATOM 7068 C C . GLY F 1 91 ? 91.935 62.341 43.648 1.00 53.46 174 GLY F C 1
ATOM 7069 O O . GLY F 1 91 ? 92.104 63.453 43.120 1.00 57.36 174 GLY F O 1
ATOM 7070 N N . MET F 1 92 ? 91.302 62.146 44.797 1.00 51.22 175 MET F N 1
ATOM 7071 C CA . MET F 1 92 ? 90.311 63.055 45.294 1.00 50.74 175 MET F CA 1
ATOM 7072 C C . MET F 1 92 ? 90.026 62.673 46.765 1.00 48.86 175 MET F C 1
ATOM 7073 O O . MET F 1 92 ? 89.438 61.615 47.043 1.00 45.24 175 MET F O 1
ATOM 7078 N N . ASN F 1 93 ? 90.499 63.514 47.694 1.00 48.70 176 ASN F N 1
ATOM 7079 C CA . ASN F 1 93 ? 90.499 63.204 49.132 1.00 46.50 176 ASN F CA 1
ATOM 7080 C C . ASN F 1 93 ? 89.604 64.112 49.950 1.00 45.86 176 ASN F C 1
ATOM 7081 O O . ASN F 1 93 ? 89.646 65.336 49.799 1.00 43.87 176 ASN F O 1
ATOM 7086 N N . LEU F 1 94 ? 88.823 63.509 50.847 1.00 44.89 177 LEU F N 1
ATOM 7087 C CA . LEU F 1 94 ? 87.994 64.269 51.785 1.00 44.29 177 LEU F CA 1
ATOM 7088 C C . LEU F 1 94 ? 88.558 64.163 53.193 1.00 44.56 177 LEU F C 1
ATOM 7089 O O . LEU F 1 94 ? 88.873 63.068 53.663 1.00 46.06 177 LEU F O 1
ATOM 7094 N N . TYR F 1 95 ? 88.705 65.311 53.845 1.00 45.18 178 TYR F N 1
ATOM 7095 C CA . TYR F 1 95 ? 89.172 65.376 55.221 1.00 46.77 178 TYR F CA 1
ATOM 7096 C C . TYR F 1 95 ? 88.105 66.049 56.079 1.00 47.96 178 TYR F C 1
ATOM 7097 O O . TYR F 1 95 ? 87.546 67.063 55.681 1.00 50.56 178 TYR F O 1
ATOM 7106 N N . PHE F 1 96 ? 87.846 65.508 57.265 1.00 48.36 179 PHE F N 1
ATOM 7107 C CA . PHE F 1 96 ? 86.780 66.016 58.123 1.00 47.35 179 PHE F CA 1
ATOM 7108 C C . PHE F 1 96 ? 87.263 66.393 59.512 1.00 46.78 179 PHE F C 1
ATOM 7109 O O . PHE F 1 96 ? 88.214 65.814 60.021 1.00 45.90 179 PHE F O 1
ATOM 7117 N N . ASP F 1 97 ? 86.574 67.348 60.124 1.00 47.44 180 ASP F N 1
ATOM 7118 C CA . ASP F 1 97 ? 86.818 67.709 61.517 1.00 51.25 180 ASP F CA 1
ATOM 7119 C C . ASP F 1 97 ? 86.016 66.806 62.453 1.00 50.24 180 ASP F C 1
ATOM 7120 O O . ASP F 1 97 ? 85.331 65.886 62.006 1.00 43.78 180 ASP F O 1
ATOM 7125 N N . ALA F 1 98 ? 86.116 67.082 63.755 1.00 55.47 181 ALA F N 1
ATOM 7126 C CA . ALA F 1 98 ? 85.412 66.323 64.796 1.00 55.03 181 ALA F CA 1
ATOM 7127 C C . ALA F 1 98 ? 83.923 66.145 64.494 1.00 53.53 181 ALA F C 1
ATOM 7128 O O . ALA F 1 98 ? 83.359 65.093 64.780 1.00 51.93 181 ALA F O 1
ATOM 7130 N N . ASP F 1 99 ? 83.310 67.175 63.909 1.00 54.68 182 ASP F N 1
ATOM 7131 C CA . ASP F 1 99 ? 81.876 67.204 63.640 1.00 54.24 182 ASP F CA 1
ATOM 7132 C C . ASP F 1 99 ? 81.513 66.733 62.250 1.00 50.09 182 ASP F C 1
ATOM 7133 O O . ASP F 1 99 ? 80.341 66.740 61.894 1.00 52.44 182 ASP F O 1
ATOM 7138 N N . GLY F 1 100 ? 82.503 66.345 61.457 1.00 47.13 183 GLY F N 1
ATOM 7139 C CA . GLY F 1 100 ? 82.247 65.851 60.107 1.00 44.21 183 GLY F CA 1
ATOM 7140 C C . GLY F 1 100 ? 82.086 66.904 59.018 1.00 45.24 183 GLY F C 1
ATOM 7141 O O . GLY F 1 100 ? 81.627 66.583 57.922 1.00 43.35 183 GLY F O 1
ATOM 7142 N N . ASN F 1 101 ? 82.443 68.158 59.302 1.00 48.91 184 ASN F N 1
ATOM 7143 C CA . ASN F 1 101 ? 82.530 69.181 58.257 1.00 50.65 184 ASN F CA 1
ATOM 7144 C C . ASN F 1 101 ? 83.787 68.936 57.441 1.00 50.98 184 ASN F C 1
ATOM 7145 O O . ASN F 1 101 ? 84.763 68.425 57.984 1.00 52.10 184 ASN F O 1
ATOM 7150 N N . VAL F 1 102 ? 83.779 69.288 56.154 1.00 50.76 185 VAL F N 1
ATOM 7151 C CA . VAL F 1 102 ? 84.985 69.108 55.325 1.00 49.90 185 VAL F CA 1
ATOM 7152 C C . VAL F 1 102 ? 85.990 70.226 55.549 1.00 52.22 185 VAL F C 1
ATOM 7153 O O . VAL F 1 102 ? 85.653 71.406 55.477 1.00 54.92 185 VAL F O 1
ATOM 7157 N N . LEU F 1 103 ? 87.231 69.838 55.803 1.00 52.57 186 LEU F N 1
ATOM 7158 C CA . LEU F 1 103 ? 88.307 70.787 55.935 1.00 56.54 186 LEU F CA 1
ATOM 7159 C C . LEU F 1 103 ? 88.626 71.352 54.556 1.00 58.21 186 LEU F C 1
ATOM 7160 O O . LEU F 1 103 ? 88.391 70.695 53.540 1.00 54.58 186 LEU F O 1
ATOM 7165 N N . SER F 1 104 ? 89.146 72.576 54.532 1.00 63.54 187 SER F N 1
ATOM 7166 C CA . SER F 1 104 ? 89.379 73.297 53.285 1.00 66.73 187 SER F CA 1
ATOM 7167 C C . SER F 1 104 ? 90.346 72.592 52.343 1.00 65.36 187 SER F C 1
ATOM 7168 O O . SER F 1 104 ? 90.176 72.678 51.131 1.00 66.63 187 SER F O 1
ATOM 7171 N N . GLU F 1 105 ? 91.349 71.901 52.882 1.00 64.40 188 GLU F N 1
ATOM 7172 C CA . GLU F 1 105 ? 92.346 71.236 52.022 1.00 65.00 188 GLU F CA 1
ATOM 7173 C C . GLU F 1 105 ? 91.798 70.009 51.287 1.00 58.35 188 GLU F C 1
ATOM 7174 O O . GLU F 1 105 ? 92.459 69.472 50.404 1.00 57.91 188 GLU F O 1
ATOM 7180 N N . SER F 1 106 ? 90.586 69.578 51.617 1.00 53.24 189 SER F N 1
ATOM 7181 C CA . SER F 1 106 ? 89.903 68.572 50.807 1.00 50.02 189 SER F CA 1
ATOM 7182 C C . SER F 1 106 ? 89.797 69.022 49.345 1.00 50.40 189 SER F C 1
ATOM 7183 O O . SER F 1 106 ? 89.793 70.211 49.050 1.00 51.53 189 SER F O 1
ATOM 7186 N N . ASN F 1 107 ? 89.680 68.057 48.439 1.00 51.36 190 ASN F N 1
ATOM 7187 C CA . ASN F 1 107 ? 89.401 68.335 47.030 1.00 52.98 190 ASN F CA 1
ATOM 7188 C C . ASN F 1 107 ? 87.981 68.853 46.813 1.00 52.55 190 ASN F C 1
ATOM 7189 O O . ASN F 1 107 ? 87.669 69.365 45.749 1.00 55.63 190 ASN F O 1
ATOM 7194 N N . LEU F 1 108 ? 87.125 68.710 47.825 1.00 51.89 191 LEU F N 1
ATOM 7195 C CA . LEU F 1 108 ? 85.739 69.187 47.776 1.00 51.31 191 LEU F CA 1
ATOM 7196 C C . LEU F 1 108 ? 85.666 70.625 48.288 1.00 53.60 191 LEU F C 1
ATOM 7197 O O . LEU F 1 108 ? 86.230 70.928 49.340 1.00 54.79 191 LEU F O 1
ATOM 7202 N N . VAL F 1 109 ? 85.004 71.509 47.537 1.00 56.57 192 VAL F N 1
ATOM 7203 C CA . VAL F 1 109 ? 84.739 72.870 48.012 1.00 59.53 192 VAL F CA 1
ATOM 7204 C C . VAL F 1 109 ? 83.767 72.761 49.180 1.00 62.65 192 VAL F C 1
ATOM 7205 O O . VAL F 1 109 ? 82.764 72.023 49.107 1.00 60.03 192 VAL F O 1
ATOM 7209 N N . ARG F 1 110 ? 84.070 73.463 50.271 1.00 67.67 193 ARG F N 1
ATOM 7210 C CA . ARG F 1 110 ? 83.342 73.223 51.538 1.00 67.88 193 ARG F CA 1
ATOM 7211 C C . ARG F 1 110 ? 81.925 73.808 51.503 1.00 68.34 193 ARG F C 1
ATOM 7212 O O . ARG F 1 110 ? 81.020 73.301 52.177 1.00 65.13 193 ARG F O 1
ATOM 7220 N N . GLY F 1 111 ? 81.721 74.835 50.679 1.00 68.44 194 GLY F N 1
ATOM 7221 C CA . GLY F 1 111 ? 80.370 75.226 50.304 1.00 67.63 194 GLY F CA 1
ATOM 7222 C C . GLY F 1 111 ? 79.443 74.077 49.871 1.00 63.76 194 GLY F C 1
ATOM 7223 O O . GLY F 1 111 ? 78.226 74.241 49.921 1.00 64.08 194 GLY F O 1
ATOM 7224 N N . SER F 1 112 ? 79.983 72.923 49.448 1.00 58.68 195 SER F N 1
ATOM 7225 C CA . SER F 1 112 ? 79.138 71.838 48.917 1.00 56.86 195 SER F CA 1
ATOM 7226 C C . SER F 1 112 ? 79.054 70.568 49.777 1.00 53.72 195 SER F C 1
ATOM 7227 O O . SER F 1 112 ? 79.047 69.444 49.240 1.00 50.84 195 SER F O 1
ATOM 7230 N N . TRP F 1 113 ? 78.946 70.738 51.093 1.00 52.35 196 TRP F N 1
ATOM 7231 C CA . TRP F 1 113 ? 78.841 69.596 52.003 1.00 48.58 196 TRP F CA 1
ATOM 7232 C C . TRP F 1 113 ? 78.073 70.002 53.239 1.00 50.03 196 TRP F C 1
ATOM 7233 O O . TRP F 1 113 ? 78.447 70.960 53.917 1.00 53.85 196 TRP F O 1
ATOM 7244 N N . GLY F 1 114 ? 76.998 69.274 53.525 1.00 49.52 197 GLY F N 1
ATOM 7245 C CA . GLY F 1 114 ? 76.142 69.597 54.657 1.00 51.50 197 GLY F CA 1
ATOM 7246 C C . GLY F 1 114 ? 75.115 68.526 54.946 1.00 50.58 197 GLY F C 1
ATOM 7247 O O . GLY F 1 114 ? 75.158 67.435 54.366 1.00 48.46 197 GLY F O 1
ATOM 7248 N N . MET F 1 115 ? 74.193 68.846 55.853 1.00 52.42 198 MET F N 1
ATOM 7249 C CA . MET F 1 115 ? 73.157 67.907 56.272 1.00 51.91 198 MET F CA 1
ATOM 7250 C C . MET F 1 115 ? 72.032 67.940 55.266 1.00 50.98 198 MET F C 1
ATOM 7251 O O . MET F 1 115 ? 71.790 68.967 54.642 1.00 54.00 198 MET F O 1
ATOM 7256 N N . LYS F 1 116 ? 71.337 66.824 55.114 1.00 49.22 199 LYS F N 1
ATOM 7257 C CA . LYS F 1 116 ? 70.151 66.801 54.278 1.00 51.31 199 LYS F CA 1
ATOM 7258 C C . LYS F 1 116 ? 69.005 67.482 55.000 1.00 54.55 199 LYS F C 1
ATOM 7259 O O . LYS F 1 116 ? 68.766 67.206 56.164 1.00 55.25 199 LYS F O 1
ATOM 7265 N N . ASP F 1 117 ? 68.315 68.379 54.303 1.00 57.62 200 ASP F N 1
ATOM 7266 C CA . ASP F 1 117 ? 66.983 68.807 54.698 1.00 62.50 200 ASP F CA 1
ATOM 7267 C C . ASP F 1 117 ? 66.138 68.880 53.430 1.00 64.26 200 ASP F C 1
ATOM 7268 O O . ASP F 1 117 ? 66.189 69.868 52.705 1.00 67.14 200 ASP F O 1
ATOM 7273 N N . GLN F 1 118 ? 65.368 67.825 53.171 1.00 65.28 201 GLN F N 1
ATOM 7274 C CA . GLN F 1 118 ? 64.651 67.644 51.901 1.00 66.55 201 GLN F CA 1
ATOM 7275 C C . GLN F 1 118 ? 65.662 67.599 50.747 1.00 64.56 201 GLN F C 1
ATOM 7276 O O . GLN F 1 118 ? 66.504 66.693 50.704 1.00 60.59 201 GLN F O 1
ATOM 7282 N N . ASP F 1 119 ? 65.610 68.567 49.833 1.00 66.56 202 ASP F N 1
ATOM 7283 C CA . ASP F 1 119 ? 66.523 68.578 48.683 1.00 64.72 202 ASP F CA 1
ATOM 7284 C C . ASP F 1 119 ? 67.692 69.564 48.870 1.00 62.59 202 ASP F C 1
ATOM 7285 O O . ASP F 1 119 ? 68.367 69.910 47.896 1.00 60.80 202 ASP F O 1
ATOM 7290 N N . THR F 1 120 ? 67.956 69.982 50.114 1.00 61.34 203 THR F N 1
ATOM 7291 C CA . THR F 1 120 ? 68.930 71.054 50.387 1.00 59.77 203 THR F CA 1
ATOM 7292 C C . THR F 1 120 ? 70.080 70.621 51.308 1.00 58.33 203 THR F C 1
ATOM 7293 O O . THR F 1 120 ? 70.060 69.527 51.878 1.00 54.56 203 THR F O 1
ATOM 7297 N N . LEU F 1 121 ? 71.087 71.492 51.408 1.00 59.85 204 LEU F N 1
ATOM 7298 C CA . LEU F 1 121 ? 72.191 71.360 52.368 1.00 57.80 204 LEU F CA 1
ATOM 7299 C C . LEU F 1 121 ? 71.953 72.310 53.522 1.00 60.66 204 LEU F C 1
ATOM 7300 O O . LEU F 1 121 ? 71.542 73.447 53.302 1.00 63.27 204 LEU F O 1
ATOM 7305 N N . VAL F 1 122 ? 72.232 71.860 54.740 1.00 60.98 205 VAL F N 1
ATOM 7306 C CA . VAL F 1 122 ? 72.260 72.756 55.892 1.00 65.45 205 VAL F CA 1
ATOM 7307 C C . VAL F 1 122 ? 73.706 72.829 56.343 1.00 67.13 205 VAL F C 1
ATOM 7308 O O . VAL F 1 122 ? 74.353 71.791 56.509 1.00 62.44 205 VAL F O 1
ATOM 7312 N N . THR F 1 123 ? 74.199 74.057 56.532 1.00 73.23 206 THR F N 1
ATOM 7313 C CA . THR F 1 123 ? 75.643 74.331 56.468 1.00 75.72 206 THR F CA 1
ATOM 7314 C C . THR F 1 123 ? 76.416 74.009 57.739 1.00 76.80 206 THR F C 1
ATOM 7315 O O . THR F 1 123 ? 77.428 73.311 57.648 1.00 80.67 206 THR F O 1
ATOM 7319 N N . PRO F 1 124 ? 75.964 74.497 58.923 1.00 77.58 207 PRO F N 1
ATOM 7320 C CA . PRO F 1 124 ? 76.706 74.025 60.109 1.00 75.37 207 PRO F CA 1
ATOM 7321 C C . PRO F 1 124 ? 76.336 72.553 60.418 1.00 71.54 207 PRO F C 1
ATOM 7322 O O . PRO F 1 124 ? 75.204 72.282 60.842 1.00 73.55 207 PRO F O 1
ATOM 7326 N N . ILE F 1 125 ? 77.248 71.611 60.173 1.00 63.90 208 ILE F N 1
ATOM 7327 C CA . ILE F 1 125 ? 76.954 70.207 60.482 1.00 62.11 208 ILE F CA 1
ATOM 7328 C C . ILE F 1 125 ? 76.987 69.962 61.997 1.00 64.86 208 ILE F C 1
ATOM 7329 O O . ILE F 1 125 ? 77.905 70.400 62.691 1.00 66.77 208 ILE F O 1
ATOM 7334 N N . ALA F 1 126 ? 75.966 69.269 62.493 1.00 65.49 209 ALA F N 1
ATOM 7335 C CA . ALA F 1 126 ? 75.884 68.871 63.895 1.00 67.46 209 ALA F CA 1
ATOM 7336 C C . ALA F 1 126 ? 75.675 67.364 63.986 1.00 64.94 209 ALA F C 1
ATOM 7337 O O . ALA F 1 126 ? 74.848 66.798 63.266 1.00 62.92 209 ALA F O 1
ATOM 7339 N N . ASN F 1 127 ? 76.414 66.720 64.883 1.00 64.75 210 ASN F N 1
ATOM 7340 C CA . ASN F 1 127 ? 76.328 65.269 65.061 1.00 62.99 210 ASN F CA 1
ATOM 7341 C C . ASN F 1 127 ? 76.646 64.527 63.767 1.00 56.62 210 ASN F C 1
ATOM 7342 O O . ASN F 1 127 ? 75.965 63.572 63.394 1.00 53.90 210 ASN F O 1
ATOM 7347 N N . GLY F 1 128 ? 77.693 64.992 63.091 1.00 54.84 211 GLY F N 1
ATOM 7348 C CA . GLY F 1 128 ? 78.162 64.392 61.855 1.00 49.42 211 GLY F CA 1
ATOM 7349 C C . GLY F 1 128 ? 79.116 63.253 62.108 1.00 47.15 211 GLY F C 1
ATOM 7350 O O . GLY F 1 128 ? 79.290 62.404 61.248 1.00 47.07 211 GLY F O 1
ATOM 7351 N N . GLN F 1 129 ? 79.733 63.210 63.285 1.00 47.84 212 GLN F N 1
ATOM 7352 C CA . GLN F 1 129 ? 80.657 62.116 63.602 1.00 48.85 212 GLN F CA 1
ATOM 7353 C C . GLN F 1 129 ? 80.073 60.726 63.318 1.00 47.08 212 GLN F C 1
ATOM 7354 O O . GLN F 1 129 ? 80.793 59.808 62.930 1.00 45.62 212 GLN F O 1
ATOM 7360 N N . TYR F 1 130 ? 78.763 60.583 63.487 1.00 48.32 213 TYR F N 1
ATOM 7361 C CA . TYR F 1 130 ? 78.114 59.286 63.357 1.00 46.18 213 TYR F CA 1
ATOM 7362 C C . TYR F 1 130 ? 78.223 58.712 61.965 1.00 42.80 213 TYR F C 1
ATOM 7363 O O . TYR F 1 130 ? 78.064 57.514 61.799 1.00 44.82 213 TYR F O 1
ATOM 7372 N N . LEU F 1 131 ? 78.481 59.542 60.964 1.00 42.30 214 LEU F N 1
ATOM 7373 C CA . LEU F 1 131 ? 78.598 59.040 59.594 1.00 42.30 214 LEU F CA 1
ATOM 7374 C C . LEU F 1 131 ? 80.044 58.868 59.146 1.00 41.33 214 LEU F C 1
ATOM 7375 O O . LEU F 1 131 ? 80.296 58.450 58.018 1.00 41.80 214 LEU F O 1
ATOM 7380 N N . MET F 1 132 ? 80.985 59.180 60.032 1.00 42.10 215 MET F N 1
ATOM 7381 C CA . MET F 1 132 ? 82.399 59.047 59.728 1.00 41.09 215 MET F CA 1
ATOM 7382 C C . MET F 1 132 ? 82.833 57.602 59.956 1.00 40.21 215 MET F C 1
ATOM 7383 O O . MET F 1 132 ? 82.194 56.887 60.706 1.00 40.78 215 MET F O 1
ATOM 7388 N N . PRO F 1 133 ? 83.913 57.158 59.296 1.00 40.90 216 PRO F N 1
ATOM 7389 C CA . PRO F 1 133 ? 84.419 55.801 59.510 1.00 40.48 216 PRO F CA 1
ATOM 7390 C C . PRO F 1 133 ? 84.892 55.561 60.938 1.00 41.35 216 PRO F C 1
ATOM 7391 O O . PRO F 1 133 ? 85.613 56.393 61.509 1.00 40.49 216 PRO F O 1
ATOM 7395 N N . ASN F 1 134 ? 84.493 54.422 61.497 1.00 40.01 217 ASN F N 1
ATOM 7396 C CA . ASN F 1 134 ? 84.872 54.044 62.853 1.00 39.77 217 ASN F CA 1
ATOM 7397 C C . ASN F 1 134 ? 86.391 54.089 63.030 1.00 40.75 217 ASN F C 1
ATOM 7398 O O . ASN F 1 134 ? 87.130 53.502 62.248 1.00 41.58 217 ASN F O 1
ATOM 7403 N N . LEU F 1 135 ? 86.845 54.792 64.060 1.00 43.24 218 LEU F N 1
ATOM 7404 C CA . LEU F 1 135 ? 88.272 54.976 64.300 1.00 44.72 218 LEU F CA 1
ATOM 7405 C C . LEU F 1 135 ? 88.965 53.772 64.932 1.00 46.43 218 LEU F C 1
ATOM 7406 O O . LEU F 1 135 ? 90.197 53.747 64.986 1.00 49.03 218 LEU F O 1
ATOM 7411 N N . THR F 1 136 ? 88.200 52.811 65.448 1.00 45.23 219 THR F N 1
ATOM 7412 C CA . THR F 1 136 ? 88.785 51.593 66.013 1.00 47.82 219 THR F CA 1
ATOM 7413 C C . THR F 1 136 ? 88.935 50.547 64.928 1.00 47.57 219 THR F C 1
ATOM 7414 O O . THR F 1 136 ? 89.952 49.841 64.861 1.00 52.06 219 THR F O 1
ATOM 7418 N N . ALA F 1 137 ? 87.897 50.456 64.099 1.00 44.40 220 ALA F N 1
ATOM 7419 C CA . ALA F 1 137 ? 87.857 49.576 62.938 1.00 43.09 220 ALA F CA 1
ATOM 7420 C C . ALA F 1 137 ? 88.822 50.019 61.837 1.00 42.14 220 ALA F C 1
ATOM 7421 O O . ALA F 1 137 ? 89.418 49.194 61.144 1.00 43.92 220 ALA F O 1
ATOM 7423 N N . TYR F 1 138 ? 88.953 51.325 61.668 1.00 40.58 221 TYR F N 1
ATOM 7424 C CA . TYR F 1 138 ? 89.719 51.879 60.580 1.00 40.90 221 TYR F CA 1
ATOM 7425 C C . TYR F 1 138 ? 90.643 52.939 61.166 1.00 41.26 221 TYR F C 1
ATOM 7426 O O . TYR F 1 138 ? 90.368 54.128 61.062 1.00 40.56 221 TYR F O 1
ATOM 7435 N N . PRO F 1 139 ? 91.730 52.503 61.828 1.00 44.35 222 PRO F N 1
ATOM 7436 C CA . PRO F 1 139 ? 92.678 53.382 62.521 1.00 46.26 222 PRO F CA 1
ATOM 7437 C C . PRO F 1 139 ? 93.278 54.472 61.662 1.00 47.21 222 PRO F C 1
ATOM 7438 O O . PRO F 1 139 ? 93.635 54.221 60.512 1.00 49.60 222 PRO F O 1
ATOM 7442 N N . ARG F 1 140 ? 93.403 55.664 62.240 1.00 48.55 223 ARG F N 1
ATOM 7443 C CA . ARG F 1 140 ? 93.962 56.815 61.540 1.00 49.87 223 ARG F CA 1
ATOM 7444 C C . ARG F 1 140 ? 95.341 56.529 61.005 1.00 51.10 223 ARG F C 1
ATOM 7445 O O . ARG F 1 140 ? 96.184 55.939 61.689 1.00 53.64 223 ARG F O 1
ATOM 7453 N N . LEU F 1 141 ? 95.554 56.968 59.773 1.00 50.07 224 LEU F N 1
ATOM 7454 C CA . LEU F 1 141 ? 96.868 57.003 59.152 1.00 52.41 224 LEU F CA 1
ATOM 7455 C C . LEU F 1 141 ? 97.502 55.642 58.893 1.00 53.17 224 LEU F C 1
ATOM 7456 O O . LEU F 1 141 ? 98.637 55.601 58.399 1.00 58.38 224 LEU F O 1
ATOM 7461 N N . ILE F 1 142 ? 96.805 54.544 59.201 1.00 49.72 225 ILE F N 1
ATOM 7462 C CA . ILE F 1 142 ? 97.379 53.222 58.954 1.00 52.60 225 ILE F CA 1
ATOM 7463 C C . ILE F 1 142 ? 96.883 52.704 57.601 1.00 54.08 225 ILE F C 1
ATOM 7464 O O . ILE F 1 142 ? 95.681 52.493 57.387 1.00 55.12 225 ILE F O 1
ATOM 7469 N N . GLN F 1 143 ? 97.835 52.518 56.689 1.00 57.04 226 GLN F N 1
ATOM 7470 C CA . GLN F 1 143 ? 97.542 52.295 55.280 1.00 55.81 226 GLN F CA 1
ATOM 7471 C C . GLN F 1 143 ? 97.777 50.875 54.845 1.00 55.85 226 GLN F C 1
ATOM 7472 O O . GLN F 1 143 ? 97.434 50.506 53.732 1.00 55.61 226 GLN F O 1
ATOM 7478 N N . THR F 1 144 ? 98.377 50.084 55.720 1.00 56.91 227 THR F N 1
ATOM 7479 C CA . THR F 1 144 ? 98.800 48.742 55.380 1.00 56.67 227 THR F CA 1
ATOM 7480 C C . THR F 1 144 ? 97.788 47.709 55.859 1.00 54.90 227 THR F C 1
ATOM 7481 O O . THR F 1 144 ? 98.109 46.529 55.952 1.00 58.54 227 THR F O 1
ATOM 7485 N N . LEU F 1 145 ? 96.574 48.147 56.171 1.00 52.29 228 LEU F N 1
ATOM 7486 C CA . LEU F 1 145 ? 95.535 47.232 56.596 1.00 51.45 228 LEU F CA 1
ATOM 7487 C C . LEU F 1 145 ? 94.459 47.200 55.532 1.00 48.82 228 LEU F C 1
ATOM 7488 O O . LEU F 1 145 ? 93.756 48.197 55.350 1.00 48.18 228 LEU F O 1
ATOM 7493 N N . THR F 1 146 ? 94.326 46.066 54.839 1.00 47.99 229 THR F N 1
ATOM 7494 C CA . THR F 1 146 ? 93.336 45.933 53.755 1.00 45.32 229 THR F CA 1
ATOM 7495 C C . THR F 1 146 ? 91.917 46.112 54.248 1.00 43.93 229 THR F C 1
ATOM 7496 O O . THR F 1 146 ? 91.056 46.625 53.532 1.00 40.53 229 THR F O 1
ATOM 7500 N N . SER F 1 147 ? 91.689 45.660 55.477 1.00 47.40 230 SER F N 1
ATOM 7501 C CA . SER F 1 147 ? 90.424 45.858 56.163 1.00 48.24 230 SER F CA 1
ATOM 7502 C C . SER F 1 147 ? 89.913 47.300 56.073 1.00 44.75 230 SER F C 1
ATOM 7503 O O . SER F 1 147 ? 88.709 47.513 56.171 1.00 44.56 230 SER F O 1
ATOM 7506 N N . SER F 1 148 ? 90.812 48.272 55.897 1.00 43.76 231 SER F N 1
ATOM 7507 C CA . SER F 1 148 ? 90.431 49.690 55.857 1.00 43.94 231 SER F CA 1
ATOM 7508 C C . SER F 1 148 ? 90.084 50.232 54.463 1.00 41.89 231 SER F C 1
ATOM 7509 O O . SER F 1 148 ? 89.872 51.438 54.310 1.00 40.46 231 SER F O 1
ATOM 7512 N N . TYR F 1 149 ? 90.012 49.366 53.455 1.00 42.70 232 TYR F N 1
ATOM 7513 C CA . TYR F 1 149 ? 89.706 49.808 52.090 1.00 40.71 232 TYR F CA 1
ATOM 7514 C C . TYR F 1 149 ? 88.456 49.180 51.503 1.00 39.98 232 TYR F C 1
ATOM 7515 O O . TYR F 1 149 ? 88.067 48.086 51.882 1.00 42.76 232 TYR F O 1
ATOM 7524 N N . ILE F 1 150 ? 87.852 49.873 50.545 1.00 40.26 233 ILE F N 1
ATOM 7525 C CA . ILE F 1 150 ? 86.763 49.329 49.735 1.00 40.68 233 ILE F CA 1
ATOM 7526 C C . ILE F 1 150 ? 87.146 49.436 48.263 1.00 42.42 233 ILE F C 1
ATOM 7527 O O . ILE F 1 150 ? 87.255 50.537 47.735 1.00 44.58 233 ILE F O 1
ATOM 7532 N N . TYR F 1 151 ? 87.363 48.297 47.613 1.00 44.71 234 TYR F N 1
ATOM 7533 C CA . TYR F 1 151 ? 87.592 48.258 46.172 1.00 47.29 234 TYR F CA 1
ATOM 7534 C C . TYR F 1 151 ? 86.276 47.988 45.453 1.00 47.12 234 TYR F C 1
ATOM 7535 O O . TYR F 1 151 ? 85.684 46.927 45.603 1.00 53.72 234 TYR F O 1
ATOM 7544 N N . THR F 1 152 ? 85.824 48.951 44.669 1.00 47.32 235 THR F N 1
ATOM 7545 C CA . THR F 1 152 ? 84.619 48.798 43.882 1.00 48.92 235 THR F CA 1
ATOM 7546 C C . THR F 1 152 ? 84.924 49.200 42.432 1.00 51.95 235 THR F C 1
ATOM 7547 O O . THR F 1 152 ? 86.079 49.444 42.077 1.00 54.60 235 THR F O 1
ATOM 7551 N N . GLN F 1 153 ? 83.902 49.235 41.586 1.00 53.24 236 GLN F N 1
ATOM 7552 C CA . GLN F 1 153 ? 84.085 49.729 40.222 1.00 55.56 236 GLN F CA 1
ATOM 7553 C C . GLN F 1 153 ? 82.816 50.317 39.610 1.00 53.64 236 GLN F C 1
ATOM 7554 O O . GLN F 1 153 ? 81.716 49.796 39.793 1.00 53.87 236 GLN F O 1
ATOM 7560 N N . ALA F 1 154 ? 83.007 51.415 38.887 1.00 51.64 237 ALA F N 1
ATOM 7561 C CA . ALA F 1 154 ? 81.931 52.161 38.283 1.00 49.98 237 ALA F CA 1
ATOM 7562 C C . ALA F 1 154 ? 82.064 52.026 36.792 1.00 52.60 237 ALA F C 1
ATOM 7563 O O . ALA F 1 154 ? 83.144 51.737 36.303 1.00 55.98 237 ALA F O 1
ATOM 7565 N N . HIS F 1 155 ? 80.967 52.232 36.074 1.00 54.48 238 HIS F N 1
ATOM 7566 C CA . HIS F 1 155 ? 80.986 52.218 34.618 1.00 60.99 238 HIS F CA 1
ATOM 7567 C C . HIS F 1 155 ? 81.082 53.621 34.068 1.00 60.12 238 HIS F C 1
ATOM 7568 O O . HIS F 1 155 ? 80.563 54.552 34.660 1.00 59.25 238 HIS F O 1
ATOM 7575 N N . LEU F 1 156 ? 81.745 53.766 32.928 1.00 63.78 239 LEU F N 1
ATOM 7576 C CA . LEU F 1 156 ? 81.890 55.065 32.289 1.00 65.18 239 LEU F CA 1
ATOM 7577 C C . LEU F 1 156 ? 80.889 55.233 31.157 1.00 70.85 239 LEU F C 1
ATOM 7578 O O . LEU F 1 156 ? 80.619 54.294 30.408 1.00 75.18 239 LEU F O 1
ATOM 7583 N N . ASP F 1 157 ? 80.366 56.453 31.049 1.00 75.18 240 ASP F N 1
ATOM 7584 C CA . ASP F 1 157 ? 79.377 56.851 30.034 1.00 82.00 240 ASP F CA 1
ATOM 7585 C C . ASP F 1 157 ? 79.560 56.197 28.663 1.00 89.16 240 ASP F C 1
ATOM 7586 O O . ASP F 1 157 ? 78.595 55.657 28.093 1.00 90.53 240 ASP F O 1
ATOM 7591 N N . HIS F 1 158 ? 80.800 56.238 28.160 1.00 94.35 241 HIS F N 1
ATOM 7592 C CA . HIS F 1 158 ? 81.118 55.842 26.775 1.00 101.71 241 HIS F CA 1
ATOM 7593 C C . HIS F 1 158 ? 81.886 54.512 26.664 1.00 103.70 241 HIS F C 1
ATOM 7594 O O . HIS F 1 158 ? 82.872 54.267 27.384 1.00 99.46 241 HIS F O 1
ATOM 7601 N N . ASN F 1 159 ? 81.407 53.683 25.727 1.00 107.87 242 ASN F N 1
ATOM 7602 C CA . ASN F 1 159 ? 81.608 52.230 25.738 1.00 108.93 242 ASN F CA 1
ATOM 7603 C C . ASN F 1 159 ? 81.092 51.654 27.055 1.00 105.25 242 ASN F C 1
ATOM 7604 O O . ASN F 1 159 ? 80.427 52.349 27.848 1.00 99.58 242 ASN F O 1
ATOM 7609 N N . ASN F 1 160 ? 81.364 50.377 27.283 1.00 107.06 243 ASN F N 1
ATOM 7610 C CA . ASN F 1 160 ? 81.403 49.905 28.657 1.00 104.84 243 ASN F CA 1
ATOM 7611 C C . ASN F 1 160 ? 82.863 49.705 29.027 1.00 102.02 243 ASN F C 1
ATOM 7612 O O . ASN F 1 160 ? 83.406 48.594 28.981 1.00 105.85 243 ASN F O 1
ATOM 7617 N N . SER F 1 161 ? 83.494 50.842 29.312 1.00 94.61 244 SER F N 1
ATOM 7618 C CA . SER F 1 161 ? 84.764 50.878 29.990 1.00 88.15 244 SER F CA 1
ATOM 7619 C C . SER F 1 161 ? 84.409 50.957 31.461 1.00 79.48 244 SER F C 1
ATOM 7620 O O . SER F 1 161 ? 83.381 51.527 31.841 1.00 75.70 244 SER F O 1
ATOM 7623 N N . VAL F 1 162 ? 85.256 50.359 32.280 1.00 74.61 245 VAL F N 1
ATOM 7624 C CA . VAL F 1 162 ? 85.089 50.351 33.713 1.00 66.26 245 VAL F CA 1
ATOM 7625 C C . VAL F 1 162 ? 86.209 51.206 34.308 1.00 62.78 245 VAL F C 1
ATOM 7626 O O . VAL F 1 162 ? 87.326 51.207 33.794 1.00 69.52 245 VAL F O 1
ATOM 7630 N N . VAL F 1 163 ? 85.913 51.951 35.365 1.00 56.00 246 VAL F N 1
ATOM 7631 C CA . VAL F 1 163 ? 86.964 52.541 36.184 1.00 54.88 246 VAL F CA 1
ATOM 7632 C C . VAL F 1 163 ? 86.941 51.872 37.553 1.00 52.62 246 VAL F C 1
ATOM 7633 O O . VAL F 1 163 ? 85.874 51.740 38.132 1.00 52.17 246 VAL F O 1
ATOM 7637 N N . ASP F 1 164 ? 88.107 51.439 38.043 1.00 54.75 247 ASP F N 1
ATOM 7638 C CA . ASP F 1 164 ? 88.256 50.894 39.399 1.00 53.85 247 ASP F CA 1
ATOM 7639 C C . ASP F 1 164 ? 88.316 52.039 40.392 1.00 50.58 247 ASP F C 1
ATOM 7640 O O . ASP F 1 164 ? 89.066 52.985 40.189 1.00 52.91 247 ASP F O 1
ATOM 7645 N N . ILE F 1 165 ? 87.541 51.948 41.469 1.00 47.75 248 ILE F N 1
ATOM 7646 C CA . ILE F 1 165 ? 87.574 52.955 42.520 1.00 45.29 248 ILE F CA 1
ATOM 7647 C C . ILE F 1 165 ? 88.019 52.314 43.811 1.00 43.41 248 ILE F C 1
ATOM 7648 O O . ILE F 1 165 ? 87.485 51.286 44.189 1.00 42.72 248 ILE F O 1
ATOM 7653 N N . LYS F 1 166 ? 88.983 52.935 44.487 1.00 44.09 249 LYS F N 1
ATOM 7654 C CA . LYS F 1 166 ? 89.465 52.468 45.782 1.00 43.47 249 LYS F CA 1
ATOM 7655 C C . LYS F 1 166 ? 89.170 53.504 46.863 1.00 42.19 249 LYS F C 1
ATOM 7656 O O . LYS F 1 166 ? 89.834 54.551 46.927 1.00 44.25 249 LYS F O 1
ATOM 7662 N N . ILE F 1 167 ? 88.181 53.200 47.710 1.00 39.93 250 ILE F N 1
ATOM 7663 C CA . ILE F 1 167 ? 87.843 54.043 48.856 1.00 38.15 250 ILE F CA 1
ATOM 7664 C C . ILE F 1 167 ? 88.734 53.695 50.036 1.00 39.51 250 ILE F C 1
ATOM 7665 O O . ILE F 1 167 ? 88.902 52.526 50.367 1.00 40.87 250 ILE F O 1
ATOM 7670 N N . GLY F 1 168 ? 89.300 54.718 50.668 1.00 41.45 251 GLY F N 1
ATOM 7671 C CA . GLY F 1 168 ? 90.231 54.530 51.770 1.00 42.79 251 GLY F CA 1
ATOM 7672 C C . GLY F 1 168 ? 89.676 55.160 53.026 1.00 43.14 251 GLY F C 1
ATOM 7673 O O . GLY F 1 168 ? 89.558 56.391 53.104 1.00 46.18 251 GLY F O 1
ATOM 7674 N N . LEU F 1 169 ? 89.357 54.312 54.009 1.00 42.10 252 LEU F N 1
ATOM 7675 C CA . LEU F 1 169 ? 88.748 54.746 55.269 1.00 39.39 252 LEU F CA 1
ATOM 7676 C C . LEU F 1 169 ? 89.792 55.146 56.313 1.00 39.27 252 LEU F C 1
ATOM 7677 O O . LEU F 1 169 ? 90.468 54.286 56.889 1.00 40.14 252 LEU F O 1
ATOM 7682 N N . ASN F 1 170 ? 89.908 56.458 56.540 1.00 38.68 253 ASN F N 1
ATOM 7683 C CA . ASN F 1 170 ? 90.824 57.042 57.536 1.00 41.18 253 ASN F CA 1
ATOM 7684 C C . ASN F 1 170 ? 92.288 56.783 57.262 1.00 42.22 253 ASN F C 1
ATOM 7685 O O . ASN F 1 170 ? 93.127 56.935 58.151 1.00 41.00 253 ASN F O 1
ATOM 7690 N N . THR F 1 171 ? 92.588 56.437 56.016 1.00 43.29 254 THR F N 1
ATOM 7691 C CA . THR F 1 171 ? 93.914 55.997 55.630 1.00 45.71 254 THR F CA 1
ATOM 7692 C C . THR F 1 171 ? 94.762 57.186 55.180 1.00 48.62 254 THR F C 1
ATOM 7693 O O . THR F 1 171 ? 95.944 57.283 55.511 1.00 51.22 254 THR F O 1
ATOM 7697 N N . ASP F 1 172 ? 94.148 58.093 54.432 1.00 50.59 255 ASP F N 1
ATOM 7698 C CA . ASP F 1 172 ? 94.825 59.286 53.938 1.00 54.81 255 ASP F CA 1
ATOM 7699 C C . ASP F 1 172 ? 94.246 60.498 54.643 1.00 52.94 255 ASP F C 1
ATOM 7700 O O . ASP F 1 172 ? 93.040 60.746 54.584 1.00 55.95 255 ASP F O 1
ATOM 7705 N N . LEU F 1 173 ? 95.114 61.268 55.281 1.00 52.50 256 LEU F N 1
ATOM 7706 C CA . LEU F 1 173 ? 94.688 62.211 56.285 1.00 51.52 256 LEU F CA 1
ATOM 7707 C C . LEU F 1 173 ? 95.680 63.344 56.428 1.00 55.04 256 LEU F C 1
ATOM 7708 O O . LEU F 1 173 ? 96.839 63.217 56.049 1.00 58.36 256 LEU F O 1
ATOM 7713 N N . ARG F 1 174 ? 95.223 64.443 57.010 1.00 56.79 257 ARG F N 1
ATOM 7714 C CA . ARG F 1 174 ? 96.080 65.582 57.312 1.00 61.24 257 ARG F CA 1
ATOM 7715 C C . ARG F 1 174 ? 96.154 65.736 58.822 1.00 61.68 257 ARG F C 1
ATOM 7716 O O . ARG F 1 174 ? 95.238 65.318 59.525 1.00 60.67 257 ARG F O 1
ATOM 7724 N N . PRO F 1 175 ? 97.237 66.332 59.333 1.00 63.92 258 PRO F N 1
ATOM 7725 C CA . PRO F 1 175 ? 97.380 66.440 60.778 1.00 67.88 258 PRO F CA 1
ATOM 7726 C C . PRO F 1 175 ? 96.135 66.984 61.488 1.00 67.34 258 PRO F C 1
ATOM 7727 O O . PRO F 1 175 ? 95.814 66.543 62.578 1.00 69.72 258 PRO F O 1
ATOM 7731 N N . THR F 1 176 ? 95.440 67.920 60.860 1.00 66.52 259 THR F N 1
ATOM 7732 C CA . THR F 1 176 ? 94.215 68.505 61.411 1.00 65.63 259 THR F CA 1
ATOM 7733 C C . THR F 1 176 ? 92.949 67.643 61.303 1.00 60.46 259 THR F C 1
ATOM 7734 O O . THR F 1 176 ? 91.982 67.862 62.026 1.00 59.50 259 THR F O 1
ATOM 7738 N N . ALA F 1 177 ? 92.932 66.695 60.381 1.00 57.33 260 ALA F N 1
ATOM 7739 C CA . ALA F 1 177 ? 91.715 65.947 60.107 1.00 54.32 260 ALA F CA 1
ATOM 7740 C C . ALA F 1 177 ? 91.470 64.897 61.185 1.00 54.38 260 ALA F C 1
ATOM 7741 O O . ALA F 1 177 ? 92.389 64.175 61.591 1.00 57.74 260 ALA F O 1
ATOM 7743 N N . ALA F 1 178 ? 90.223 64.825 61.644 1.00 51.79 261 ALA F N 1
ATOM 7744 C CA . ALA F 1 178 ? 89.817 63.821 62.606 1.00 50.23 261 ALA F CA 1
ATOM 7745 C C . ALA F 1 178 ? 89.572 62.503 61.885 1.00 47.88 261 ALA F C 1
ATOM 7746 O O . ALA F 1 178 ? 90.021 61.460 62.335 1.00 49.54 261 ALA F O 1
ATOM 7748 N N . TYR F 1 179 ? 88.856 62.563 60.767 1.00 47.65 262 TYR F N 1
ATOM 7749 C CA . TYR F 1 179 ? 88.537 61.379 59.964 1.00 46.17 262 TYR F CA 1
ATOM 7750 C C . TYR F 1 179 ? 88.799 61.688 58.501 1.00 46.45 262 TYR F C 1
ATOM 7751 O O . TYR F 1 179 ? 88.781 62.854 58.096 1.00 46.91 262 TYR F O 1
ATOM 7760 N N . GLY F 1 180 ? 89.011 60.637 57.712 1.00 45.41 263 GLY F N 1
ATOM 7761 C CA . GLY F 1 180 ? 89.228 60.779 56.275 1.00 46.02 263 GLY F CA 1
ATOM 7762 C C . GLY F 1 180 ? 88.454 59.780 55.428 1.00 44.07 263 GLY F C 1
ATOM 7763 O O . GLY F 1 180 ? 88.072 58.704 55.895 1.00 42.10 263 GLY F O 1
ATOM 7764 N N . LEU F 1 181 ? 88.237 60.152 54.168 1.00 44.54 264 LEU F N 1
ATOM 7765 C CA . LEU F 1 181 ? 87.567 59.310 53.187 1.00 40.93 264 LEU F CA 1
ATOM 7766 C C . LEU F 1 181 ? 88.204 59.659 51.857 1.00 42.15 264 LEU F C 1
ATOM 7767 O O . LEU F 1 181 ? 87.969 60.742 51.337 1.00 42.71 264 LEU F O 1
ATOM 7772 N N . SER F 1 182 ? 89.048 58.763 51.340 1.00 43.66 265 SER F N 1
ATOM 7773 C CA . SER F 1 182 ? 89.852 59.036 50.144 1.00 46.12 265 SER F CA 1
ATOM 7774 C C . SER F 1 182 ? 89.420 58.174 48.968 1.00 44.59 265 SER F C 1
ATOM 7775 O O . SER F 1 182 ? 89.257 56.973 49.115 1.00 46.26 265 SER F O 1
ATOM 7778 N N . PHE F 1 183 ? 89.273 58.790 47.798 1.00 44.99 266 PHE F N 1
ATOM 7779 C CA . PHE F 1 183 ? 88.829 58.093 46.588 1.00 43.52 266 PHE F CA 1
ATOM 7780 C C . PHE F 1 183 ? 89.902 58.113 45.513 1.00 45.14 266 PHE F C 1
ATOM 7781 O O . PHE F 1 183 ? 90.391 59.180 45.144 1.00 47.58 266 PHE F O 1
ATOM 7789 N N . THR F 1 184 ? 90.246 56.939 44.998 1.00 44.14 267 THR F N 1
ATOM 7790 C CA . THR F 1 184 ? 91.286 56.831 43.991 1.00 47.48 267 THR F CA 1
ATOM 7791 C C . THR F 1 184 ? 90.815 56.020 42.805 1.00 50.01 267 THR F C 1
ATOM 7792 O O . THR F 1 184 ? 90.470 54.843 42.926 1.00 53.87 267 THR F O 1
ATOM 7796 N N . MET F 1 185 ? 90.840 56.648 41.646 1.00 49.97 268 MET F N 1
ATOM 7797 C CA . MET F 1 185 ? 90.298 56.044 40.468 1.00 51.01 268 MET F CA 1
ATOM 7798 C C . MET F 1 185 ? 91.399 55.666 39.520 1.00 52.91 268 MET F C 1
ATOM 7799 O O . MET F 1 185 ? 92.174 56.522 39.115 1.00 53.93 268 MET F O 1
ATOM 7804 N N . THR F 1 186 ? 91.457 54.387 39.161 1.00 53.99 269 THR F N 1
ATOM 7805 C CA . THR F 1 186 ? 92.451 53.897 38.219 1.00 58.96 269 THR F CA 1
ATOM 7806 C C . THR F 1 186 ? 91.779 53.514 36.910 1.00 61.69 269 THR F C 1
ATOM 7807 O O . THR F 1 186 ? 90.931 52.628 36.880 1.00 61.21 269 THR F O 1
ATOM 7811 N N . PHE F 1 187 ? 92.169 54.189 35.832 1.00 66.47 270 PHE F N 1
ATOM 7812 C CA . PHE F 1 187 ? 91.593 53.941 34.517 1.00 71.35 270 PHE F CA 1
ATOM 7813 C C . PHE F 1 187 ? 92.330 52.807 33.840 1.00 77.70 270 PHE F C 1
ATOM 7814 O O . PHE F 1 187 ? 93.471 52.492 34.195 1.00 78.82 270 PHE F O 1
ATOM 7822 N N . THR F 1 188 ? 91.670 52.208 32.851 1.00 82.98 271 THR F N 1
ATOM 7823 C CA . THR F 1 188 ? 92.197 51.031 32.168 1.00 88.84 271 THR F CA 1
ATOM 7824 C C . THR F 1 188 ? 93.472 51.359 31.387 1.00 94.99 271 THR F C 1
ATOM 7825 O O . THR F 1 188 ? 94.322 50.488 31.211 1.00 100.33 271 THR F O 1
ATOM 7829 N N . ASN F 1 189 ? 93.605 52.600 30.918 1.00 97.07 272 ASN F N 1
ATOM 7830 C CA . ASN F 1 189 ? 94.937 53.138 30.559 1.00 102.34 272 ASN F CA 1
ATOM 7831 C C . ASN F 1 189 ? 95.118 54.597 31.024 1.00 100.93 272 ASN F C 1
ATOM 7832 O O . ASN F 1 189 ? 95.442 54.821 32.196 1.00 99.45 272 ASN F O 1
ATOM 7837 N N . SER F 1 190 ? 94.919 55.575 30.138 1.00 101.86 273 SER F N 1
ATOM 7838 C CA . SER F 1 190 ? 95.017 56.981 30.528 1.00 98.28 273 SER F CA 1
ATOM 7839 C C . SER F 1 190 ? 93.612 57.515 30.769 1.00 93.11 273 SER F C 1
ATOM 7840 O O . SER F 1 190 ? 92.672 57.101 30.087 1.00 93.00 273 SER F O 1
ATOM 7843 N N . PRO F 1 191 ? 93.458 58.435 31.738 1.00 89.68 274 PRO F N 1
ATOM 7844 C CA . PRO F 1 191 ? 92.145 59.051 31.935 1.00 86.88 274 PRO F CA 1
ATOM 7845 C C . PRO F 1 191 ? 91.695 59.794 30.688 1.00 89.54 274 PRO F C 1
ATOM 7846 O O . PRO F 1 191 ? 92.527 60.382 30.003 1.00 96.19 274 PRO F O 1
ATOM 7850 N N . PRO F 1 192 ? 90.393 59.740 30.369 1.00 87.07 275 PRO F N 1
ATOM 7851 C CA . PRO F 1 192 ? 89.924 60.565 29.275 1.00 89.65 275 PRO F CA 1
ATOM 7852 C C . PRO F 1 192 ? 89.780 62.004 29.735 1.00 87.12 275 PRO F C 1
ATOM 7853 O O . PRO F 1 192 ? 89.729 62.267 30.945 1.00 78.94 275 PRO F O 1
ATOM 7857 N N . THR F 1 193 ? 89.728 62.922 28.775 1.00 89.32 276 THR F N 1
ATOM 7858 C CA . THR F 1 193 ? 89.539 64.328 29.092 1.00 88.57 276 THR F CA 1
ATOM 7859 C C . THR F 1 193 ? 88.210 64.540 29.828 1.00 83.41 276 THR F C 1
ATOM 7860 O O . THR F 1 193 ? 88.168 65.308 30.769 1.00 81.77 276 THR F O 1
ATOM 7864 N N . SER F 1 194 ? 87.152 63.840 29.413 1.00 81.08 277 SER F N 1
ATOM 7865 C CA . SER F 1 194 ? 85.841 63.907 30.067 1.00 75.78 277 SER F CA 1
ATOM 7866 C C . SER F 1 194 ? 85.320 62.518 30.395 1.00 72.89 277 SER F C 1
ATOM 7867 O O . SER F 1 194 ? 85.632 61.560 29.694 1.00 73.80 277 SER F O 1
ATOM 7870 N N . PHE F 1 195 ? 84.507 62.423 31.450 1.00 68.78 278 PHE F N 1
ATOM 7871 C CA . PHE F 1 195 ? 83.914 61.152 31.881 1.00 64.54 278 PHE F CA 1
ATOM 7872 C C . PHE F 1 195 ? 82.821 61.374 32.913 1.00 60.27 278 PHE F C 1
ATOM 7873 O O . PHE F 1 195 ? 82.960 62.228 33.783 1.00 57.74 278 PHE F O 1
ATOM 7881 N N . GLY F 1 196 ? 81.744 60.595 32.806 1.00 59.16 279 GLY F N 1
ATOM 7882 C CA . GLY F 1 196 ? 80.717 60.495 33.842 1.00 53.02 279 GLY F CA 1
ATOM 7883 C C . GLY F 1 196 ? 80.605 59.040 34.271 1.00 51.75 279 GLY F C 1
ATOM 7884 O O . GLY F 1 196 ? 80.660 58.144 33.436 1.00 52.36 279 GLY F O 1
ATOM 7885 N N . THR F 1 197 ? 80.484 58.792 35.573 1.00 49.67 280 THR F N 1
ATOM 7886 C CA . THR F 1 197 ? 80.246 57.433 36.075 1.00 47.70 280 THR F CA 1
ATOM 7887 C C . THR F 1 197 ? 78.773 57.240 36.426 1.00 47.00 280 THR F C 1
ATOM 7888 O O . THR F 1 197 ? 78.009 58.204 36.543 1.00 46.35 280 THR F O 1
ATOM 7892 N N . ASP F 1 198 ? 78.406 55.974 36.594 1.00 46.58 281 ASP F N 1
ATOM 7893 C CA . ASP F 1 198 ? 77.106 55.577 37.091 1.00 44.92 281 ASP F CA 1
ATOM 7894 C C . ASP F 1 198 ? 77.094 55.708 38.613 1.00 42.05 281 ASP F C 1
ATOM 7895 O O . ASP F 1 198 ? 78.040 56.215 39.224 1.00 38.42 281 ASP F O 1
ATOM 7900 N N . LEU F 1 199 ? 76.010 55.250 39.221 1.00 43.37 282 LEU F N 1
ATOM 7901 C CA . LEU F 1 199 ? 75.830 55.357 40.649 1.00 41.48 282 LEU F CA 1
ATOM 7902 C C . LEU F 1 199 ? 76.383 54.090 41.281 1.00 43.61 282 LEU F C 1
ATOM 7903 O O . LEU F 1 199 ? 76.038 52.968 40.879 1.00 47.26 282 LEU F O 1
ATOM 7908 N N . VAL F 1 200 ? 77.263 54.292 42.254 1.00 42.40 283 VAL F N 1
ATOM 7909 C CA . VAL F 1 200 ? 78.021 53.234 42.884 1.00 41.30 283 VAL F CA 1
ATOM 7910 C C . VAL F 1 200 ? 77.762 53.335 44.372 1.00 40.93 283 VAL F C 1
ATOM 7911 O O . VAL F 1 200 ? 77.706 54.432 44.923 1.00 41.58 283 VAL F O 1
ATOM 7915 N N . GLN F 1 201 ? 77.610 52.196 45.031 1.00 42.92 284 GLN F N 1
ATOM 7916 C CA . GLN F 1 201 ? 77.286 52.194 46.448 1.00 42.98 284 GLN F CA 1
ATOM 7917 C C . GLN F 1 201 ? 78.362 51.525 47.263 1.00 41.38 284 GLN F C 1
ATOM 7918 O O . GLN F 1 201 ? 79.179 50.802 46.719 1.00 46.72 284 GLN F O 1
ATOM 7924 N N . PHE F 1 202 ? 78.346 51.759 48.570 1.00 40.31 285 PHE F N 1
ATOM 7925 C CA . PHE F 1 202 ? 79.285 51.124 49.490 1.00 40.03 285 PHE F CA 1
ATOM 7926 C C . PHE F 1 202 ? 78.863 51.300 50.946 1.00 39.69 285 PHE F C 1
ATOM 7927 O O . PHE F 1 202 ? 78.259 52.305 51.291 1.00 42.45 285 PHE F O 1
ATOM 7935 N N . GLY F 1 203 ? 79.179 50.318 51.789 1.00 40.71 286 GLY F N 1
ATOM 7936 C CA . GLY F 1 203 ? 78.867 50.378 53.210 1.00 39.97 286 GLY F CA 1
ATOM 7937 C C . GLY F 1 203 ? 80.138 50.323 54.037 1.00 42.06 286 GLY F C 1
ATOM 7938 O O . GLY F 1 203 ? 81.118 49.692 53.627 1.00 43.29 286 GLY F O 1
ATOM 7939 N N . TYR F 1 204 ? 80.131 51.004 55.188 1.00 42.45 287 TYR F N 1
ATOM 7940 C CA . TYR F 1 204 ? 81.166 50.834 56.220 1.00 40.48 287 TYR F CA 1
ATOM 7941 C C . TYR F 1 204 ? 80.624 51.114 57.629 1.00 40.13 287 TYR F C 1
ATOM 7942 O O . TYR F 1 204 ? 79.502 51.595 57.791 1.00 39.76 287 TYR F O 1
ATOM 7951 N N . LEU F 1 205 ? 81.443 50.804 58.635 1.00 39.92 288 LEU F N 1
ATOM 7952 C CA . LEU F 1 205 ? 81.084 50.953 60.052 1.00 39.14 288 LEU F CA 1
ATOM 7953 C C . LEU F 1 205 ? 81.200 52.399 60.563 1.00 38.18 288 LEU F C 1
ATOM 7954 O O . LEU F 1 205 ? 82.273 53.005 60.528 1.00 36.15 288 LEU F O 1
ATOM 7959 N N . GLY F 1 206 ? 80.093 52.938 61.063 1.00 40.86 289 GLY F N 1
ATOM 7960 C CA . GLY F 1 206 ? 80.073 54.297 61.606 1.00 42.15 289 GLY F CA 1
ATOM 7961 C C . GLY F 1 206 ? 80.727 54.447 62.978 1.00 44.50 289 GLY F C 1
ATOM 7962 O O . GLY F 1 206 ? 80.785 53.489 63.761 1.00 46.94 289 GLY F O 1
ATOM 7963 N N . GLN F 1 207 ? 81.207 55.661 63.258 1.00 43.56 290 GLN F N 1
ATOM 7964 C CA . GLN F 1 207 ? 81.839 56.002 64.523 1.00 45.76 290 GLN F CA 1
ATOM 7965 C C . GLN F 1 207 ? 80.759 56.221 65.565 1.00 51.06 290 GLN F C 1
ATOM 7966 O O . GLN F 1 207 ? 79.720 56.797 65.262 1.00 48.16 290 GLN F O 1
ATOM 7972 N N . ASP F 1 208 ? 81.042 55.772 66.793 1.00 57.64 291 ASP F N 1
ATOM 7973 C CA . ASP F 1 208 ? 80.074 55.689 67.902 1.00 60.10 291 ASP F CA 1
ATOM 7974 C C . ASP F 1 208 ? 78.962 54.686 67.592 1.00 58.14 291 ASP F C 1
ATOM 7975 O O . ASP F 1 208 ? 79.154 53.469 67.659 1.00 53.58 291 ASP F O 1
#

Sequence (1056 aa):
LVYPTLWTGPAPEANVTFSGENSPSGILRLCLSRTGGTVIGTLSVQGSLTNPSTGQTLGMNLYFDADGNVLSESNLVRGSWGMKDQDTLVTPIANGQYLMPNLTAYPRLIQTLTSSYIYTQAHLDHNNSVVDIKIGLNTDLRPTAAYGLSFTMTFTNSPPTSFGTDLVQFGYLGQDLVYPTLWTGPAPEANVTFSGENSPSGILRLCLSRTGGTVIGTLSVQGSLTNPSTGQTLGMNLYFDADGNVLSESNLVRGSWGMKDQDTLVTPIANGQYLMPNLTAYPRLIQTLTSSYIYTQAHLDHNNSVVDIKIGLNTDLRPTAAYGLSFTMTFTNSPPTSFGTDLVQFGYLGQDLVYPTLWTGPAPEANVTFSGENSPSGILRLCLSRTGGTVIGTLSVQGSLTNPSTGQTLGMNLYFDADGNVLSESNLVRGSWGMKDQDTLVTPIANGQYLMPNLTAYPRLIQTLTSSYIYTQAHLDHNNSVVDIKIGLNTDLRPTAAYGLSFTMTFTNSPPTSFGTDLVQFGYLGQDLVYPTLWTGPAPEANVTFSGENSPSGILRLCLSRTGGTVIGTLSVQGSLTNPSTGQTLGMNLYFDADGNVLSESNLVRGSWGMKDQDTLVTPIANGQYLMPNLTAYPRLIQTLTSSYIYTQAHLDHNNSVVDIKIGLNTDLRPTAAYGLSFTMTFTNSPPTSFGTDLVQFGYLGQDLVYPTLWTGPAPEANVTFSGENSPSGILRLCLSRTGGTVIGTLSVQGSLTNPSTGQTLGMNLYFDADGNVLSESNLVRGSWGMKDQDTLVTPIANGQYLMPNLTAYPRLIQTLTSSYIYTQAHLDHNNSVVDIKIGLNTDLRPTAAYGLSFTMTFTNSPPTSFGTDLVQFGYLGQDLVYPTLWTGPAPEANVTFSGENSPSGILRLCLSRTGGTVIGTLSVQGSLTNPSTGQTLGMNLYFDADGNVLSESNLVRGSWGMKDQDTLVTPIANGQYLMPNLTAYPRLIQTLTSSYIYTQAHLDHNNSVVDIKIGLNTDLRPTAAYGLSFTMTFTNSPPTSFGTDLVQFGYLGQD

Solvent-accessible surface area: 40123 Å² total; per-residue (Å²): 167,126,39,28,8,0,0,3,3,10,21,15,112,28,5,0,36,2,95,86,26,127,44,44,0,0,7,0,33,3,1,0,0,7,17,22,0,0,0,3,0,2,3,4,4,44,1,2,14,46,76,63,40,144,30,116,70,13,28,5,35,0,22,0,42,62,74,0,44,9,40,76,76,12,29,3,70,151,62,17,9,0,41,36,80,118,48,78,55,58,101,100,13,58,83,0,45,46,0,0,0,0,59,64,1,5,32,96,96,73,103,128,66,26,20,0,21,12,70,38,92,0,34,12,64,78,131,100,34,47,0,70,4,75,0,1,0,0,0,51,20,103,112,90,4,25,15,0,0,6,1,44,3,62,8,102,110,54,9,43,20,22,5,10,4,2,11,12,34,1,2,0,12,0,24,62,161,112,43,31,8,0,0,2,3,10,43,21,145,53,5,0,39,8,94,81,27,156,68,55,21,3,37,0,36,2,2,0,0,6,18,21,0,0,0,4,0,2,3,4,4,66,6,51,20,117,67,127,44,152,30,102,66,18,19,4,41,0,19,0,41,66,70,0,46,9,33,74,82,12,26,3,68,146,67,18,9,0,39,37,85,117,44,75,57,57,100,101,15,51,80,0,37,42,0,0,0,0,59,38,1,4,3,93,80,3,99,61,14,26,18,0,18,8,59,34,99,0,26,15,70,145,137,119,38,39,1,80,6,74,0,1,0,0,1,48,21,107,116,86,3,26,17,0,1,5,2,42,2,55,12,107,111,82,19,57,103,68,7,11,3,2,12,10,35,0,2,0,13,0,28,48,162,122,42,34,8,0,0,2,7,13,44,22,150,59,4,1,31,2,93,86,26,156,63,56,21,2,39,0,45,2,2,0,0,9,7,23,0,0,0,4,0,4,2,4,4,100,5,46,16,117,78,125,42,150,30,101,74,19,23,1,41,1,21,0,39,68,70,0,42,9,27,70,79,10,30,1,71,142,60,18,9,0,36,36,84,120,53,81,48,51,88,104,11,57,88,0,35,47,0,1,0,0,62,66,0,4,31,80,109,74,99,134,63,20,7,0,22,8,71,33,90,0,38,13,68,139,129,126,35,41,0,65,4,75,0,1,0,0,1,47,22,104,121,101,2,28,16,0,0,7,1,40,1,58,8,102,116,80,16,58,97,72,10,12,4,1,12,11,32,0,2,0,11,0,22,51,166,119,48,28,8,0,0,4,5,10,47,23,148,54,3,0,36,3,88,86,32,153,65,60,18,3,35,0,38,3,2,0,0,7,12,24,0,0,0,2,0,3,6,3,5,76,8,49,15,124,67,127,34,150,33,102,61,14,19,6,33,0,22,0,41,65,74,0,43,6,28,81,78,10,22,2,71,144,55,19,8,0,41,34,86,111,52,77,53,56,91,102,14,51,83,0,37,49,0,0,0,0,59,66,0,4,30,89,103,67,106,127,64,26,18,0,21,10,66,36,92,0,33,15,69,153,127,112,35,43,1,78,4,76,0,0,0,0,1,48,22,111,113,99,2,25,17,0,0,5,4,44,3,57,11,110,114,82,18,56,103,69,7,11,4,3,13,14,30,1,2,0,10,0,25,47,165,121,43,35,9,0,0,1,4,12,20,15,86,36,4,0,34,3,87,84,29,153,67,55,16,2,11,0,41,2,2,0,0,8,15,22,0,0,0,4,0,3,1,6,2,48,7,51,15,118,69,121,34,146,41,108,74,14,20,1,42,0,24,0,43,66,72,0,41,6,25,75,84,10,24,2,68,150,60,17,7,0,42,36,82,118,28,76,53,52,92,101,14,58,80,0,35,47,0,0,0,0,63,61,0,4,30,87,99,80,93,131,64,23,10,0,20,10,67,35,99,1,38,12,63,128,137,103,45,39,0,68,2,76,0,0,0,0,1,50,22,107,123,104,2,30,17,0,0,5,1,42,0,52,10,106,105,76,17,54,93,72,5,12,4,1,13,12,30,1,3,0,11,0,27,48,169,112,47,33,8,0,0,3,4,11,44,22,150,55,2,1,38,4,83,88,25,148,62,59,23,2,39,0,38,2,2,0,0,9,12,23,0,0,0,4,0,3,2,4,4,100,6,45,17,112,85,115,39,146,38,118,78,14,20,3,38,0,21,0,40,28,65,0,42,10,26,67,84,11,30,1,58,159,74,15,9,0,45,33,78,116,52,77,50,49,105,100,11,55,83,0,41,46,0,0,0,0,30,22,0,5,9,17,16,0,92,51,21,25,16,0,24,11,67,36,99,0,38,14,66,138,130,104,38,40,0,71,4,68,0,0,0,0,1,48,14,108,46,67,0,0,3,0,0,4,0,38,2,57,13,111,110,70,12,54,87,70,5,11,4,1,11,10,32,1,3,0,12,0,20,48

Nearest PDB structures (foldseek):
  2wst-assembly2_F  TM=1.004E+00  e=6.317E-36  Porcine adenovirus 4
  7op2-assembly3_H  TM=8.834E-01  e=2.218E-14  Chimpanzee adenovirus Y25
  7ajp-assembly1_F  TM=8.847E-01  e=3.603E-14  Human adenovirus 56
  6qnu-assembly1_B  TM=8.086E-01  e=1.605E-14  Human adenovirus B3
  4xl8-assembly1_A  TM=8.352E-01  e=6.520E-14  human adenovirus 52

InterPro domains:
  IPR000931 Adenovirus fibre protein [PR00307] (6-16)
  IPR000931 Adenovirus fibre protein [PR00307] (54-64)
  IPR000931 Adenovirus fibre protein [PR00307] (120-131)
  IPR000931 Adenovirus fibre protein [PR00307] (140-154)
  IPR000931 Adenovirus fibre protein [PR00307] (210-222)
  IPR000978 Adenoviral fibre protein, knob [PF00541] (119-291)
  IPR001079 Galectin, carbohydrate recognition domain [PF00337] (393-504)
  IPR001079 Galectin, carbohydrate recognition domain [PF00337] (548-674)
  IPR001079 Galectin, carbohydrate recognition domain [PS51304] (394-523)
  IPR001079 Galectin, carbohydrate recognition domain [PS51304] (548-683)
  IPR001079 Galectin, carbohydrate recognition domain [SM00276] (392-523)
  IPR001079 Galectin, carbohydrate recognition domain [SM00276] (546-683)
  IPR001079 Galectin, carbohydrate recognition domain [SM00908] (398-522)
  IPR001079 Galectin, carbohydrate recognition domain [SM00908] (552-682)
  IPR001079 Galectin, carbohydrate recognition domain [cd00070] (393-521)
  IPR001079 Galectin, carbohydrate recognition domain [cd00070] (548-681)
  IPR008982 Adenovirus pIV-like, attachment domain [G3DSA:2.60.90.10] (116-291)
  IPR008982 Adenovirus pIV-like, attachment domain [SSF49835] (111-291)
  IPR013320 Concanavalin A-like lectin/glucanase domain superfamily [SSF49899] (388-528)
  IPR013320 Concanavalin A-like lectin/glucanase domain superfamily [SSF49899] (547-683)

B-factor: mean 65.44, std 22.09, range [30.74, 153.79]

CATH classification: 2.60.90.10